Protein 5JNB (pdb70)

CATH classification: 1.10.1410.10 (+1 more: 3.30.460.10)

GO terms:
  GO:0005515 protein binding (F, IPI)
  GO:0043186 P granule (C, IDA)
  GO:0005737 cytoplasm (C, IDA)
  GO:0032991 protein-containing complex (C, IDA)
  GO:0180011 cytosolic mRNA polyadenylation (P, IDA)
  GO:1990817 poly(A) RNA polymerase activity (F, IDA)
  GO:0009792 embryo development ending in birth or egg hatching (P, IMP)
  GO:0051302 regulation of cell division (P, IMP)
  GO:0006997 nucleus organization (P, IMP)
  GO:0031379 RNA-directed RNA polymerase complex (C, IPI)
  GO:0045840 positive regulation of mitotic nuclear division (P, EXP)
  GO:0060903 positive regulation of meiosis I (P, EXP)
  GO:0006397 mRNA processing (P, EXP)
  GO:0060903 positive regulation of meiosis I (P, IGI)

Structure (mmCIF, N/CA/C/O backbone):
data_5JNB
#
_entry.id   5JNB
#
_cell.length_a   65.347
_cell.length_b   86.435
_cell.length_c   91.907
_cell.angle_alpha   89.88
_cell.angle_beta   93.13
_cell.angle_gamma   90.22
#
_symmetry.space_group_name_H-M   'P 1'
#
loop_
_entity.id
_entity.type
_entity.pdbx_description
1 polymer 'Poly(A) RNA polymerase gld-2'
2 polymer 'RNP (RRM RNA binding domain) containing'
3 non-polymer 'SULFATE ION'
4 non-polymer 'MAGNESIUM ION'
5 non-polymer 1,2-ETHANEDIOL
6 water water
#
loop_
_atom_site.group_PDB
_atom_site.id
_atom_site.type_symbol
_atom_site.label_atom_id
_atom_site.label_alt_id
_atom_site.label_comp_id
_atom_site.label_asym_id
_atom_site.label_entity_id
_atom_site.label_seq_id
_atom_site.pdbx_PDB_ins_code
_atom_site.Cartn_x
_atom_site.Cartn_y
_atom_site.Cartn_z
_atom_site.occupancy
_atom_site.B_iso_or_equiv
_atom_site.auth_seq_id
_atom_site.auth_comp_id
_atom_site.auth_asym_id
_atom_site.auth_atom_id
_atom_site.pdbx_PDB_model_num
ATOM 1 N N . GLY A 1 1 ? -25.647 -48.701 -55.577 1.00 64.77 544 GLY A N 1
ATOM 2 C CA . GLY A 1 1 ? -26.383 -47.458 -55.709 1.00 59.72 544 GLY A CA 1
ATOM 3 C C . GLY A 1 1 ? -25.510 -46.217 -55.669 1.00 63.18 544 GLY A C 1
ATOM 4 O O . GLY A 1 1 ? -25.958 -45.168 -55.197 1.00 69.99 544 GLY A O 1
ATOM 5 N N . ALA A 1 2 ? -24.280 -46.340 -56.177 1.00 59.24 545 ALA A N 1
ATOM 6 C CA . ALA A 1 2 ? -23.278 -45.258 -56.192 1.00 60.89 545 ALA A CA 1
ATOM 7 C C . ALA A 1 2 ? -22.333 -45.377 -57.414 1.00 66.48 545 ALA A C 1
ATOM 8 O O . ALA A 1 2 ? -21.806 -46.459 -57.690 1.00 66.14 545 ALA A O 1
ATOM 10 N N . MET A 1 3 ? -22.092 -44.270 -58.119 1.00 61.77 546 MET A N 1
ATOM 11 C CA . MET A 1 3 ? -21.574 -44.311 -59.500 1.00 62.29 546 MET A CA 1
ATOM 12 C C . MET A 1 3 ? -20.293 -45.123 -59.728 1.00 66.45 546 MET A C 1
ATOM 13 O O . MET A 1 3 ? -20.008 -45.541 -60.855 1.00 58.59 546 MET A O 1
ATOM 18 N N . ASP A 1 4 ? -19.530 -45.340 -58.659 1.00 70.66 547 ASP A N 1
ATOM 19 C CA . ASP A 1 4 ? -18.342 -46.189 -58.696 1.00 65.91 547 ASP A CA 1
ATOM 20 C C . ASP A 1 4 ? -18.678 -47.676 -58.635 1.00 62.94 547 ASP A C 1
ATOM 21 O O . ASP A 1 4 ? -17.964 -48.499 -59.201 1.00 63.49 547 ASP A O 1
ATOM 26 N N . VAL A 1 5 ? -19.733 -48.035 -57.914 1.00 60.41 548 VAL A N 1
ATOM 27 C CA . VAL A 1 5 ? -20.076 -49.442 -57.806 1.00 65.19 548 VAL A CA 1
ATOM 28 C C . VAL A 1 5 ? -20.956 -49.834 -58.992 1.00 59.85 548 VAL A C 1
ATOM 29 O O . VAL A 1 5 ? -21.052 -51.007 -59.338 1.00 62.48 548 VAL A O 1
ATOM 33 N N . LEU A 1 6 ? -21.573 -48.848 -59.633 1.00 58.60 549 LEU A N 1
ATOM 34 C CA . LEU A 1 6 ? -22.306 -49.119 -60.860 1.00 56.38 549 LEU A CA 1
ATOM 35 C C . LEU A 1 6 ? -21.305 -49.469 -61.936 1.00 56.56 549 LEU A C 1
ATOM 36 O O . LEU A 1 6 ? -21.479 -50.452 -62.652 1.00 57.11 549 LEU A O 1
ATOM 41 N N . SER A 1 7 ? -20.250 -48.662 -62.030 1.00 54.30 550 SER A N 1
ATOM 42 C CA . SER A 1 7 ? -19.199 -48.880 -63.017 1.00 53.10 550 SER A CA 1
ATOM 43 C C . SER A 1 7 ? -18.573 -50.250 -62.838 1.00 56.75 550 SER A C 1
ATOM 44 O O . SER A 1 7 ? -18.442 -51.018 -63.796 1.00 57.11 550 SER A O 1
ATOM 47 N N . GLU A 1 8 ? -18.217 -50.581 -61.607 1.00 55.55 551 GLU A N 1
ATOM 48 C CA . GLU A 1 8 ? -17.490 -51.815 -61.387 1.00 55.61 551 GLU A CA 1
ATOM 49 C C . GLU A 1 8 ? -18.378 -53.041 -61.550 1.00 54.70 551 GLU A C 1
ATOM 50 O O . GLU A 1 8 ? -17.915 -54.088 -61.985 1.00 57.35 551 GLU A O 1
ATOM 56 N N . LYS A 1 9 ? -19.651 -52.934 -61.203 1.00 53.97 552 LYS A N 1
ATOM 57 C CA . LYS A 1 9 ? -20.497 -54.100 -61.341 1.00 55.72 552 LYS A CA 1
ATOM 58 C C . LYS A 1 9 ? -20.908 -54.298 -62.805 1.00 55.96 552 LYS A C 1
ATOM 59 O O . LYS A 1 9 ? -21.295 -55.398 -63.197 1.00 58.15 552 LYS A O 1
ATOM 65 N N . ILE A 1 10 ? -20.775 -53.249 -63.615 1.00 52.30 553 ILE A N 1
ATOM 66 C CA . ILE A 1 10 ? -20.911 -53.372 -65.064 1.00 53.14 553 ILE A CA 1
ATOM 67 C C . ILE A 1 10 ? -19.731 -54.163 -65.602 1.00 54.39 553 ILE A C 1
ATOM 68 O O . ILE A 1 10 ? -19.885 -55.090 -66.395 1.00 56.37 553 ILE A O 1
ATOM 73 N N . TRP A 1 11 ? -18.547 -53.773 -65.147 1.00 53.20 554 TRP A N 1
ATOM 74 C CA . TRP A 1 11 ? -17.306 -54.456 -65.464 1.00 49.95 554 TRP A CA 1
ATOM 75 C C . TRP A 1 11 ? -17.308 -55.904 -64.982 1.00 51.77 554 TRP A C 1
ATOM 76 O O . TRP A 1 11 ? -16.882 -56.806 -65.689 1.00 53.45 554 TRP A O 1
ATOM 87 N N . ASP A 1 12 ? -17.803 -56.129 -63.775 1.00 52.63 555 ASP A N 1
ATOM 88 C CA . ASP A 1 12 ? -17.882 -57.472 -63.228 1.00 51.78 555 ASP A CA 1
ATOM 89 C C . ASP A 1 12 ? -18.778 -58.382 -64.050 1.00 55.28 555 ASP A C 1
ATOM 90 O O . ASP A 1 12 ? -18.402 -59.519 -64.367 1.00 54.93 555 ASP A O 1
ATOM 95 N N . TYR A 1 13 ? -19.969 -57.893 -64.384 1.00 54.19 556 TYR A N 1
ATOM 96 C CA . TYR A 1 13 ? -20.914 -58.702 -65.142 1.00 52.82 556 TYR A CA 1
ATOM 97 C C . TYR A 1 13 ? -20.332 -59.075 -66.497 1.00 52.88 556 TYR A C 1
ATOM 98 O O . TYR A 1 13 ? -20.454 -60.212 -66.962 1.00 49.65 556 TYR A O 1
ATOM 107 N N . HIS A 1 14 ? -19.705 -58.093 -67.127 1.00 52.62 557 HIS A N 1
ATOM 108 C CA . HIS A 1 14 ? -19.025 -58.315 -68.385 1.00 50.23 557 HIS A CA 1
ATOM 109 C C . HIS A 1 14 ? -18.020 -59.450 -68.278 1.00 52.91 557 HIS A C 1
ATOM 110 O O . HIS A 1 14 ? -17.934 -60.283 -69.176 1.00 53.71 557 HIS A O 1
ATOM 117 N N . ASN A 1 15 ? -17.278 -59.494 -67.171 1.00 52.41 558 ASN A N 1
ATOM 118 C CA . ASN A 1 15 ? -16.255 -60.517 -66.981 1.00 50.03 558 ASN A CA 1
ATOM 119 C C . ASN A 1 15 ? -16.860 -61.890 -66.721 1.00 56.44 558 ASN A C 1
ATOM 120 O O . ASN A 1 15 ? -16.292 -62.911 -67.109 1.00 62.14 558 ASN A O 1
ATOM 125 N N . LYS A 1 16 ? -18.016 -61.926 -66.071 1.00 54.36 559 LYS A N 1
ATOM 126 C CA . LYS A 1 16 ? -18.672 -63.201 -65.860 1.00 53.05 559 LYS A CA 1
ATOM 127 C C . LYS A 1 16 ? -19.069 -63.860 -67.197 1.00 56.03 559 LYS A C 1
ATOM 128 O O . LYS A 1 16 ? -18.927 -65.067 -67.359 1.00 58.57 559 LYS A O 1
ATOM 134 N N . VAL A 1 17 ? -19.546 -63.071 -68.157 1.00 54.95 560 VAL A N 1
ATOM 135 C CA . VAL A 1 17 ? -20.231 -63.633 -69.326 1.00 55.44 560 VAL A CA 1
ATOM 136 C C . VAL A 1 17 ? -19.425 -63.620 -70.617 1.00 53.82 560 VAL A C 1
ATOM 137 O O . VAL A 1 17 ? -19.817 -64.247 -71.595 1.00 52.00 560 VAL A O 1
ATOM 141 N N . SER A 1 18 ? -18.311 -62.901 -70.628 1.00 50.19 561 SER A N 1
ATOM 142 C CA . SER A 1 18 ? -17.548 -62.713 -71.858 1.00 50.40 561 SER A CA 1
ATOM 143 C C . SER A 1 18 ? -16.819 -63.974 -72.295 1.00 51.20 561 SER A C 1
ATOM 144 O O . SER A 1 18 ? -16.418 -64.787 -71.467 1.00 52.99 561 SER A O 1
ATOM 147 N N . GLN A 1 19 ? -16.629 -64.122 -73.601 1.00 51.31 562 GLN A N 1
ATOM 148 C CA . GLN A 1 19 ? -16.070 -65.356 -74.140 1.00 53.43 562 GLN A CA 1
ATOM 149 C C . GLN A 1 19 ? -14.644 -65.593 -73.629 1.00 55.30 562 GLN A C 1
ATOM 150 O O . GLN A 1 19 ? -13.745 -64.787 -73.884 1.00 51.26 562 GLN A O 1
ATOM 156 N N . THR A 1 20 ? -14.459 -66.699 -72.905 1.00 54.68 563 THR A N 1
ATOM 157 C CA . THR A 1 20 ? -13.161 -67.073 -72.323 1.00 50.65 563 THR A CA 1
ATOM 158 C C . THR A 1 20 ? -12.158 -67.476 -73.405 1.00 52.03 563 THR A C 1
ATOM 159 O O . THR A 1 20 ? -12.531 -67.744 -74.551 1.00 53.17 563 THR A O 1
ATOM 163 N N . ASP A 1 21 ? -10.882 -67.526 -73.054 1.00 54.44 564 ASP A N 1
ATOM 164 C CA . ASP A 1 21 ? -9.892 -67.929 -74.039 1.00 58.22 564 ASP A CA 1
ATOM 165 C C . ASP A 1 21 ? -9.958 -69.426 -74.274 1.00 54.00 564 ASP A C 1
ATOM 166 O O . ASP A 1 21 ? -9.652 -69.903 -75.362 1.00 59.05 564 ASP A O 1
ATOM 171 N N . GLU A 1 22 ? -10.350 -70.173 -73.257 1.00 52.73 565 GLU A N 1
ATOM 172 C CA . GLU A 1 22 ? -10.508 -71.602 -73.435 1.00 57.67 565 GLU A CA 1
ATOM 173 C C . GLU A 1 22 ? -11.594 -71.851 -74.486 1.00 55.22 565 GLU A C 1
ATOM 174 O O . GLU A 1 22 ? -11.396 -72.631 -75.418 1.00 55.69 565 GLU A O 1
ATOM 180 N N . MET A 1 23 ? -12.724 -71.157 -74.346 1.00 51.64 566 MET A N 1
ATOM 181 C CA . MET A 1 23 ? -13.836 -71.284 -75.291 1.00 49.49 566 MET A CA 1
ATOM 182 C C . MET A 1 23 ? -13.442 -70.929 -76.736 1.00 49.10 566 MET A C 1
ATOM 183 O O . MET A 1 23 ? -13.788 -71.642 -77.673 1.00 45.06 566 MET A O 1
ATOM 188 N N . LEU A 1 24 ? -12.716 -69.833 -76.916 1.00 43.35 567 LEU A N 1
ATOM 189 C CA . LEU A 1 24 ? -12.221 -69.494 -78.240 1.00 47.09 567 LEU A CA 1
ATOM 190 C C . LEU A 1 24 ? -11.299 -70.584 -78.786 1.00 47.63 567 LEU A C 1
ATOM 191 O O . LEU A 1 24 ? -11.339 -70.900 -79.977 1.00 47.59 567 LEU A O 1
ATOM 196 N N . GLN A 1 25 ? -10.485 -71.183 -77.923 1.00 46.08 568 GLN A N 1
ATOM 197 C CA . GLN A 1 25 ? -9.557 -72.197 -78.395 1.00 46.64 568 GLN A CA 1
ATOM 198 C C . GLN A 1 25 ? -10.291 -73.452 -78.833 1.00 44.20 568 GLN A C 1
ATOM 199 O O . GLN A 1 25 ? -9.973 -74.037 -79.872 1.00 44.44 568 GLN A O 1
ATOM 205 N N . ARG A 1 26 ? -11.284 -73.859 -78.052 1.00 44.42 569 ARG A N 1
ATOM 206 C CA . ARG A 1 26 ? -12.139 -74.962 -78.446 1.00 38.04 569 ARG A CA 1
ATOM 207 C C . ARG A 1 26 ? -12.857 -74.680 -79.773 1.00 41.97 569 ARG A C 1
ATOM 208 O O . ARG A 1 26 ? -13.038 -75.594 -80.581 1.00 44.72 569 ARG A O 1
ATOM 216 N N . LYS A 1 27 ? -13.263 -73.431 -80.008 1.00 39.14 570 LYS A N 1
ATOM 217 C CA . LYS A 1 27 ? -13.944 -73.083 -81.261 1.00 42.95 570 LYS A CA 1
ATOM 218 C C . LYS A 1 27 ? -13.005 -73.151 -82.469 1.00 40.84 570 LYS A C 1
ATOM 219 O O . LYS A 1 27 ? -13.367 -73.692 -83.518 1.00 37.17 570 LYS A O 1
ATOM 225 N N . LEU A 1 28 ? -11.794 -72.620 -82.320 1.00 41.27 571 LEU A N 1
ATOM 226 C CA . LEU A 1 28 ? -10.810 -72.685 -83.401 1.00 39.91 571 LEU A CA 1
ATOM 227 C C . LEU A 1 28 ? -10.355 -74.124 -83.697 1.00 39.84 571 LEU A C 1
ATOM 228 O O . LEU A 1 28 ? -10.099 -74.485 -84.850 1.00 39.48 571 LEU A O 1
ATOM 233 N N . HIS A 1 29 ? -10.264 -74.957 -82.665 1.00 37.82 572 HIS A N 1
ATOM 234 C CA . HIS A 1 29 ? -9.945 -76.365 -82.893 1.00 38.18 572 HIS A CA 1
ATOM 235 C C . HIS A 1 29 ? -11.079 -77.030 -83.686 1.00 43.35 572 HIS A C 1
ATOM 236 O O . HIS A 1 29 ? -10.841 -77.732 -84.678 1.00 40.20 572 HIS A O 1
ATOM 243 N N . LEU A 1 30 ? -12.314 -76.788 -83.250 1.00 36.96 573 LEU A N 1
ATOM 244 C CA . LEU A 1 30 ? -13.481 -77.261 -83.980 1.00 41.44 573 LEU A CA 1
ATOM 245 C C . LEU A 1 30 ? -13.493 -76.757 -85.436 1.00 39.98 573 LEU A C 1
ATOM 246 O O . LEU A 1 30 ? -13.803 -77.520 -86.356 1.00 36.81 573 LEU A O 1
ATOM 251 N N . ARG A 1 31 ? -13.114 -75.502 -85.662 1.00 35.36 574 ARG A N 1
ATOM 252 C CA . ARG A 1 31 ? -13.090 -75.012 -87.037 1.00 38.03 574 ARG A CA 1
ATOM 253 C C . ARG A 1 31 ? -12.093 -75.788 -87.904 1.00 41.13 574 ARG A C 1
ATOM 254 O O . ARG A 1 31 ? -12.418 -76.166 -89.042 1.00 40.54 574 ARG A O 1
ATOM 262 N N . ASP A 1 32 ? -10.893 -76.024 -87.365 1.00 36.56 575 ASP A N 1
ATOM 263 C CA . ASP A 1 32 ? -9.889 -76.861 -88.023 1.00 39.09 575 ASP A CA 1
ATOM 264 C C . ASP A 1 32 ? -10.407 -78.242 -88.395 1.00 37.49 575 ASP A C 1
ATOM 265 O O . ASP A 1 32 ? -10.108 -78.756 -89.473 1.00 38.96 575 ASP A O 1
ATOM 270 N N . MET A 1 33 ? -11.174 -78.849 -87.497 1.00 34.56 576 MET A N 1
ATOM 271 C CA . MET A 1 33 ? -11.778 -80.135 -87.800 1.00 38.29 576 MET A CA 1
ATOM 272 C C . MET A 1 33 ? -12.754 -80.064 -88.964 1.00 38.52 576 MET A C 1
ATOM 273 O O . MET A 1 33 ? -12.816 -80.996 -89.759 1.00 41.17 576 MET A O 1
ATOM 278 N N . LEU A 1 34 ? -13.517 -78.973 -89.054 1.00 34.27 577 LEU A N 1
ATOM 279 C CA . LEU A 1 34 ? -14.503 -78.808 -90.119 1.00 36.72 577 LEU A CA 1
ATOM 280 C C . LEU A 1 34 ? -13.795 -78.582 -91.443 1.00 40.00 577 LEU A C 1
ATOM 281 O O . LEU A 1 34 ? -14.184 -79.151 -92.476 1.00 38.52 577 LEU A O 1
ATOM 286 N N . TYR A 1 35 ? -12.754 -77.752 -91.414 1.00 33.53 578 TYR A N 1
ATOM 287 C CA . TYR A 1 35 ? -12.001 -77.491 -92.632 1.00 38.45 578 TYR A CA 1
ATOM 288 C C . TYR A 1 35 ? -11.350 -78.758 -93.222 1.00 41.28 578 TYR A C 1
ATOM 289 O O . TYR A 1 35 ? -11.308 -78.916 -94.447 1.00 38.62 578 TYR A O 1
ATOM 298 N N . THR A 1 36 ? -10.848 -79.668 -92.385 1.00 39.97 579 THR A N 1
ATOM 299 C CA . THR A 1 36 ? -10.264 -80.871 -92.969 1.00 38.97 579 THR A CA 1
ATOM 300 C C . THR A 1 36 ? -11.379 -81.759 -93.533 1.00 40.00 579 THR A C 1
ATOM 301 O O . THR A 1 36 ? -11.165 -82.446 -94.519 1.00 33.88 579 THR A O 1
ATOM 305 N N . ALA A 1 37 ? -12.575 -81.727 -92.940 1.00 40.52 580 ALA A N 1
ATOM 306 C CA . ALA A 1 37 ? -13.726 -82.405 -93.559 1.00 37.59 580 ALA A CA 1
ATOM 307 C C . ALA A 1 37 ? -14.113 -81.779 -94.922 1.00 34.92 580 ALA A C 1
ATOM 308 O O . ALA A 1 37 ? -14.379 -82.491 -95.863 1.00 36.93 580 ALA A O 1
ATOM 310 N N . ILE A 1 38 ? -14.098 -80.454 -95.036 1.00 37.38 581 ILE A N 1
ATOM 311 C CA . ILE A 1 38 ? -14.531 -79.750 -96.259 1.00 34.40 581 ILE A CA 1
ATOM 312 C C . ILE A 1 38 ? -13.483 -79.675 -97.407 1.00 38.05 581 ILE A C 1
ATOM 313 O O . ILE A 1 38 ? -13.824 -79.634 -98.603 1.00 36.52 581 ILE A O 1
ATOM 318 N N . SER A 1 39 ? -12.205 -79.671 -97.049 1.00 39.38 582 SER A N 1
ATOM 319 C CA . SER A 1 39 ? -11.126 -79.458 -98.028 1.00 39.84 582 SER A CA 1
ATOM 320 C C . SER A 1 39 ? -11.015 -80.472 -99.183 1.00 37.83 582 SER A C 1
ATOM 321 O O . SER A 1 39 ? -10.577 -80.095 -100.265 1.00 37.76 582 SER A O 1
ATOM 324 N N . PRO A 1 40 ? -11.385 -81.753 -98.974 1.00 34.65 583 PRO A N 1
ATOM 325 C CA . PRO A 1 40 ? -11.411 -82.574 -100.195 1.00 32.85 583 PRO A CA 1
ATOM 326 C C . PRO A 1 40 ? -12.362 -82.019 -101.274 1.00 37.48 583 PRO A C 1
ATOM 327 O O . PRO A 1 40 ? -12.101 -82.190 -102.468 1.00 37.05 583 PRO A O 1
ATOM 331 N N . VAL A 1 41 ? -13.440 -81.355 -100.856 1.00 37.45 584 VAL A N 1
ATOM 332 C CA . VAL A 1 41 ? -14.411 -80.806 -101.798 1.00 39.86 584 VAL A CA 1
ATOM 333 C C . VAL A 1 41 ? -14.040 -79.397 -102.246 1.00 37.70 584 VAL A C 1
ATOM 334 O O . VAL A 1 41 ? -14.273 -79.019 -103.402 1.00 34.62 584 VAL A O 1
ATOM 338 N N . PHE A 1 42 ? -13.459 -78.621 -101.337 1.00 38.37 585 PHE A N 1
ATOM 339 C CA . PHE A 1 42 ? -12.964 -77.287 -101.692 1.00 39.92 585 PHE A CA 1
ATOM 340 C C . PHE A 1 42 ? -11.501 -77.093 -101.246 1.00 36.95 585 PHE A C 1
ATOM 341 O O . PHE A 1 42 ? -11.233 -76.511 -100.199 1.00 41.24 585 PHE A O 1
ATOM 349 N N . PRO A 1 43 ? -10.553 -77.597 -102.041 1.00 39.45 586 PRO A N 1
ATOM 350 C CA . PRO A 1 43 ? -9.135 -77.662 -101.613 1.00 39.50 586 PRO A CA 1
ATOM 351 C C . PRO A 1 43 ? -8.410 -76.319 -101.436 1.00 38.92 586 PRO A C 1
ATOM 352 O O . PRO A 1 43 ? -7.507 -76.284 -100.610 1.00 45.67 586 PRO A O 1
ATOM 356 N N . LEU A 1 44 ? -8.789 -75.254 -102.140 1.00 31.92 587 LEU A N 1
ATOM 357 C CA . LEU A 1 44 ? -8.107 -73.965 -101.970 1.00 38.44 587 LEU A CA 1
ATOM 358 C C . LEU A 1 44 ? -8.881 -72.977 -101.104 1.00 40.37 587 LEU A C 1
ATOM 359 O O . LEU A 1 44 ? -8.510 -71.796 -101.015 1.00 35.30 587 LEU A O 1
ATOM 364 N N . SER A 1 45 ? -9.955 -73.446 -100.472 1.00 37.41 588 SER A N 1
ATOM 365 C CA . SER A 1 45 ? -10.834 -72.548 -99.721 1.00 36.49 588 SER A CA 1
ATOM 366 C C . SER A 1 45 ? -10.262 -72.153 -98.351 1.00 36.82 588 SER A C 1
ATOM 367 O O . SER A 1 45 ? -9.347 -72.785 -97.833 1.00 34.90 588 SER A O 1
ATOM 370 N N . GLY A 1 46 ? -10.812 -71.094 -97.775 1.00 36.48 589 GLY A N 1
ATOM 371 C CA . GLY A 1 46 ? -10.514 -70.742 -96.405 1.00 35.88 589 GLY A CA 1
ATOM 372 C C . GLY A 1 46 ? -11.753 -70.572 -95.534 1.00 35.58 589 GLY A C 1
ATOM 373 O O . GLY A 1 46 ? -12.746 -69.966 -95.948 1.00 35.08 589 GLY A O 1
ATOM 374 N N . LEU A 1 47 ? -11.671 -71.106 -94.320 1.00 31.85 590 LEU A N 1
ATOM 375 C CA . LEU A 1 47 ? -12.740 -71.062 -93.349 1.00 30.85 590 LEU A CA 1
ATOM 376 C C . LEU A 1 47 ? -12.497 -69.972 -92.302 1.00 35.64 590 LEU A C 1
ATOM 377 O O . LEU A 1 47 ? -11.725 -70.154 -91.352 1.00 35.70 590 LEU A O 1
ATOM 382 N N . TYR A 1 48 ? -13.154 -68.828 -92.485 1.00 33.39 591 TYR A N 1
ATOM 383 C CA . TYR A 1 48 ? -12.987 -67.696 -91.584 1.00 28.68 591 TYR A CA 1
ATOM 384 C C . TYR A 1 48 ? -13.935 -67.745 -90.396 1.00 33.88 591 TYR A C 1
ATOM 385 O O . TYR A 1 48 ? -15.085 -68.151 -90.532 1.00 31.58 591 TYR A O 1
ATOM 394 N N . VAL A 1 49 ? -13.460 -67.321 -89.228 1.00 30.24 592 VAL A N 1
ATOM 395 C CA . VAL A 1 49 ? -14.360 -67.118 -88.119 1.00 31.45 592 VAL A CA 1
ATOM 396 C C . VAL A 1 49 ? -14.857 -65.678 -88.162 1.00 38.27 592 VAL A C 1
ATOM 397 O O . VAL A 1 49 ? -14.049 -64.740 -88.171 1.00 28.73 592 VAL A O 1
ATOM 401 N N . VAL A 1 50 ? -16.183 -65.498 -88.200 1.00 32.93 593 VAL A N 1
ATOM 402 C CA . VAL A 1 50 ? -16.724 -64.154 -88.297 1.00 28.95 593 VAL A CA 1
ATOM 403 C C . VAL A 1 50 ? -17.710 -63.899 -87.189 1.00 29.81 593 VAL A C 1
ATOM 404 O O . VAL A 1 50 ? -18.130 -64.829 -86.516 1.00 34.50 593 VAL A O 1
ATOM 408 N N . GLY A 1 51 ? -18.043 -62.633 -86.967 1.00 27.36 594 GLY A N 1
ATOM 409 C CA . GLY A 1 51 ? -19.031 -62.264 -85.969 1.00 30.02 594 GLY A CA 1
ATOM 410 C C . GLY A 1 51 ? -18.589 -62.356 -84.519 1.00 32.15 594 GLY A C 1
ATOM 411 O O . GLY A 1 51 ? -17.408 -62.239 -84.216 1.00 40.42 594 GLY A O 1
ATOM 412 N N . SER A 1 52 ? -19.554 -62.583 -83.639 1.00 36.25 595 SER A N 1
ATOM 413 C CA . SER A 1 52 ? -19.365 -62.662 -82.189 1.00 38.08 595 SER A CA 1
ATOM 414 C C . SER A 1 52 ? -18.114 -63.338 -81.676 1.00 37.86 595 SER A C 1
ATOM 415 O O . SER A 1 52 ? -17.526 -62.867 -80.713 1.00 39.69 595 SER A O 1
ATOM 418 N N . SER A 1 53 ? -17.738 -64.462 -82.274 1.00 36.77 596 SER A N 1
ATOM 419 C CA . SER A 1 53 ? -16.597 -65.215 -81.777 1.00 40.96 596 SER A CA 1
ATOM 420 C C . SER A 1 53 ? -15.273 -64.460 -81.929 1.00 43.57 596 SER A C 1
ATOM 421 O O . SER A 1 53 ? -14.322 -64.746 -81.202 1.00 46.96 596 SER A O 1
ATOM 424 N N . LEU A 1 54 ? -15.217 -63.492 -82.844 1.00 38.13 597 LEU A N 1
ATOM 425 C CA . LEU A 1 54 ? -13.973 -62.773 -83.113 1.00 38.61 597 LEU A CA 1
ATOM 426 C C . LEU A 1 54 ? -14.097 -61.241 -83.158 1.00 40.54 597 LEU A C 1
ATOM 427 O O . LEU A 1 54 ? -13.094 -60.543 -83.305 1.00 39.94 597 LEU A O 1
ATOM 432 N N . ASN A 1 55 ? -15.303 -60.696 -83.076 1.00 36.14 598 ASN A N 1
ATOM 433 C CA . ASN A 1 55 ? -15.411 -59.247 -83.252 1.00 36.21 598 ASN A CA 1
ATOM 434 C C . ASN A 1 55 ? -15.286 -58.500 -81.926 1.00 33.80 598 ASN A C 1
ATOM 435 O O . ASN A 1 55 ? -15.504 -57.308 -81.870 1.00 36.24 598 ASN A O 1
ATOM 440 N N . GLY A 1 56 ? -14.971 -59.231 -80.862 1.00 36.71 599 GLY A N 1
ATOM 441 C CA . GLY A 1 56 ? -14.805 -58.653 -79.543 1.00 40.14 599 GLY A CA 1
ATOM 442 C C . GLY A 1 56 ? -16.060 -58.543 -78.694 1.00 41.76 599 GLY A C 1
ATOM 443 O O . GLY A 1 56 ? -15.989 -58.209 -77.519 1.00 42.40 599 GLY A O 1
ATOM 444 N N . PHE A 1 57 ? -17.219 -58.819 -79.275 1.00 40.62 600 PHE A N 1
ATOM 445 C CA . PHE A 1 57 ? -18.453 -58.482 -78.602 1.00 33.77 600 PHE A CA 1
ATOM 446 C C . PHE A 1 57 ? -19.265 -59.694 -78.223 1.00 38.18 600 PHE A C 1
ATOM 447 O O . PHE A 1 57 ? -20.461 -59.587 -77.983 1.00 45.17 600 PHE A O 1
ATOM 455 N N . GLY A 1 58 ? -18.625 -60.848 -78.171 1.00 43.39 601 GLY A N 1
ATOM 456 C CA . GLY A 1 58 ? -19.346 -62.079 -77.933 1.00 45.70 601 GLY A CA 1
ATOM 457 C C . GLY A 1 58 ? -19.227 -62.590 -76.519 1.00 45.65 601 GLY A C 1
ATOM 458 O O . GLY A 1 58 ? -18.304 -62.252 -75.787 1.00 50.27 601 GLY A O 1
ATOM 459 N N . ASN A 1 59 ? -20.173 -63.426 -76.133 1.00 43.19 602 ASN A N 1
ATOM 460 C CA . ASN A 1 59 ? -20.177 -63.968 -74.796 1.00 47.21 602 ASN A CA 1
ATOM 461 C C . ASN A 1 59 ? -19.880 -65.457 -74.849 1.00 51.23 602 ASN A C 1
ATOM 462 O O . ASN A 1 59 ? -19.731 -66.040 -75.932 1.00 50.46 602 ASN A O 1
ATOM 467 N N . ASN A 1 60 ? -19.811 -66.076 -73.679 1.00 48.35 603 ASN A N 1
ATOM 468 C CA . ASN A 1 60 ? -19.371 -67.459 -73.578 1.00 50.24 603 ASN A CA 1
ATOM 469 C C . ASN A 1 60 ? -20.377 -68.491 -74.114 1.00 54.42 603 ASN A C 1
ATOM 470 O O . ASN A 1 60 ? -20.179 -69.696 -73.944 1.00 58.47 603 ASN A O 1
ATOM 475 N N . SER A 1 61 ? -21.449 -68.035 -74.763 1.00 52.83 604 SER A N 1
ATOM 476 C CA . SER A 1 61 ? -22.401 -68.968 -75.368 1.00 47.92 604 SER A CA 1
ATOM 477 C C . SER A 1 61 ? -22.818 -68.555 -76.786 1.00 46.18 604 SER A C 1
ATOM 478 O O . SER A 1 61 ? -23.884 -68.934 -77.272 1.00 36.42 604 SER A O 1
ATOM 481 N N . SER A 1 62 ? -21.958 -67.786 -77.444 1.00 45.49 605 SER A N 1
ATOM 482 C CA . SER A 1 62 ? -22.220 -67.310 -78.790 1.00 41.94 605 SER A CA 1
ATOM 483 C C . SER A 1 62 ? -21.978 -68.404 -79.814 1.00 40.76 605 SER A C 1
ATOM 484 O O . SER A 1 62 ? -21.102 -69.260 -79.641 1.00 39.26 605 SER A O 1
ATOM 487 N N . ASP A 1 63 ? -22.752 -68.378 -80.890 1.00 38.57 606 ASP A N 1
ATOM 488 C CA . ASP A 1 63 ? -22.504 -69.290 -82.004 1.00 39.35 606 ASP A CA 1
ATOM 489 C C . ASP A 1 63 ? -21.089 -69.128 -82.537 1.00 39.44 606 ASP A C 1
ATOM 490 O O . ASP A 1 63 ? -20.489 -68.058 -82.408 1.00 39.94 606 ASP A O 1
ATOM 495 N N . MET A 1 64 ? -20.557 -70.165 -83.167 1.00 34.72 607 MET A N 1
ATOM 496 C CA . MET A 1 64 ? -19.420 -69.923 -84.023 1.00 40.90 607 MET A CA 1
ATOM 497 C C . MET A 1 64 ? -19.918 -69.696 -85.456 1.00 38.64 607 MET A C 1
ATOM 498 O O . MET A 1 64 ? -20.315 -70.633 -86.156 1.00 35.67 607 MET A O 1
ATOM 503 N N . ASP A 1 65 ? -19.911 -68.438 -85.880 1.00 33.85 608 ASP A N 1
ATOM 504 C CA . ASP A 1 65 ? -20.266 -68.131 -87.252 1.00 34.32 608 ASP A CA 1
ATOM 505 C C . ASP A 1 65 ? -19.007 -68.294 -88.124 1.00 33.09 608 ASP A C 1
ATOM 506 O O . ASP A 1 65 ? -17.909 -67.870 -87.769 1.00 36.49 608 ASP A O 1
ATOM 511 N N . LEU A 1 66 ? -19.161 -68.964 -89.250 1.00 31.92 609 LEU A N 1
ATOM 512 C CA . LEU A 1 66 ? -18.032 -69.279 -90.083 1.00 31.63 609 LEU A CA 1
ATOM 513 C C . LEU A 1 66 ? -18.332 -68.835 -91.489 1.00 33.72 609 LEU A C 1
ATOM 514 O O . LEU A 1 66 ? -19.466 -68.916 -91.945 1.00 36.03 609 LEU A O 1
ATOM 519 N N . CYS A 1 67 ? -17.305 -68.377 -92.184 1.00 33.23 610 CYS A N 1
ATOM 520 C CA . CYS A 1 67 ? -17.482 -67.920 -93.540 1.00 33.36 610 CYS A CA 1
ATOM 521 C C . CYS A 1 67 ? -16.519 -68.680 -94.439 1.00 34.37 610 CYS A C 1
ATOM 522 O O . CYS A 1 67 ? -15.300 -68.543 -94.334 1.00 34.90 610 CYS A O 1
ATOM 525 N N . LEU A 1 68 ? -17.082 -69.516 -95.302 1.00 34.21 611 LEU A N 1
ATOM 526 C CA . LEU A 1 68 ? -16.279 -70.310 -96.202 1.00 33.35 611 LEU A CA 1
ATOM 527 C C . LEU A 1 68 ? -16.010 -69.511 -97.453 1.00 33.08 611 LEU A C 1
ATOM 528 O O . LEU A 1 68 ? -16.920 -69.297 -98.255 1.00 36.95 611 LEU A O 1
ATOM 533 N N . MET A 1 69 ? -14.769 -69.066 -97.618 1.00 28.49 612 MET A N 1
ATOM 534 C CA . MET A 1 69 ? -14.397 -68.354 -98.822 1.00 33.01 612 MET A CA 1
ATOM 535 C C . MET A 1 69 ? -13.800 -69.317 -99.856 1.00 32.67 612 MET A C 1
ATOM 536 O O . MET A 1 69 ? -12.928 -70.123 -99.538 1.00 29.80 612 MET A O 1
ATOM 541 N N . ILE A 1 70 ? -14.305 -69.224 -101.089 1.00 32.59 613 ILE A N 1
ATOM 542 C CA . ILE A 1 70 ? -13.995 -70.155 -102.167 1.00 30.82 613 ILE A CA 1
ATOM 543 C C . ILE A 1 70 ? -13.519 -69.414 -103.412 1.00 34.13 613 ILE A C 1
ATOM 544 O O . ILE A 1 70 ? -12.595 -69.848 -104.110 1.00 35.97 613 ILE A O 1
ATOM 549 N N . THR A 1 71 ? -14.156 -68.289 -103.700 1.00 34.29 614 THR A N 1
ATOM 550 C CA . THR A 1 71 ? -13.829 -67.557 -104.913 1.00 39.34 614 THR A CA 1
ATOM 551 C C . THR A 1 71 ? -13.886 -66.048 -104.704 1.00 40.41 614 THR A C 1
ATOM 552 O O . THR A 1 71 ? -14.666 -65.569 -103.888 1.00 41.00 614 THR A O 1
ATOM 556 N N . ASN A 1 72 ? -13.046 -65.298 -105.419 1.00 42.12 615 ASN A N 1
ATOM 557 C CA . ASN A 1 72 ? -13.137 -63.840 -105.387 1.00 42.09 615 ASN A CA 1
ATOM 558 C C . ASN A 1 72 ? -14.330 -63.335 -106.205 1.00 41.94 615 ASN A C 1
ATOM 559 O O . ASN A 1 72 ? -14.722 -62.185 -106.087 1.00 46.70 615 ASN A O 1
ATOM 564 N N . LYS A 1 73 ? -14.924 -64.185 -107.028 1.00 42.90 616 LYS A N 1
ATOM 565 C CA . LYS A 1 73 ? -16.099 -63.750 -107.768 1.00 44.78 616 LYS A CA 1
ATOM 566 C C . LYS A 1 73 ? -17.297 -63.779 -106.834 1.00 50.27 616 LYS A C 1
ATOM 567 O O . LYS A 1 73 ? -17.270 -64.419 -105.776 1.00 51.96 616 LYS A O 1
ATOM 573 N N . ASP A 1 74 ? -18.346 -63.067 -107.212 1.00 48.10 617 ASP A N 1
ATOM 574 C CA . ASP A 1 74 ? -19.580 -63.136 -106.463 1.00 44.95 617 ASP A CA 1
ATOM 575 C C . ASP A 1 74 ? -20.209 -64.514 -106.618 1.00 44.41 617 ASP A C 1
ATOM 576 O O . ASP A 1 74 ? -20.162 -65.115 -107.691 1.00 44.67 617 ASP A O 1
ATOM 581 N N . LEU A 1 75 ? -20.770 -65.020 -105.527 1.00 40.95 618 LEU A N 1
ATOM 582 C CA . LEU A 1 75 ? -21.562 -66.239 -105.571 1.00 37.66 618 LEU A CA 1
ATOM 583 C C . LEU A 1 75 ? -23.021 -65.888 -105.256 1.00 36.31 618 LEU A C 1
ATOM 584 O O . LEU A 1 75 ? -23.337 -65.390 -104.178 1.00 29.86 618 LEU A O 1
ATOM 589 N N . ASP A 1 76 ? -23.900 -66.133 -106.217 1.00 33.52 619 ASP A N 1
ATOM 590 C CA . ASP A 1 76 ? -25.323 -65.932 -106.014 1.00 38.62 619 ASP A CA 1
ATOM 591 C C . ASP A 1 76 ? -25.857 -66.705 -104.791 1.00 36.67 619 ASP A C 1
ATOM 592 O O . ASP A 1 76 ? -25.704 -67.920 -104.710 1.00 39.10 619 ASP A O 1
ATOM 597 N N . GLN A 1 77 ? -26.484 -65.995 -103.859 1.00 34.75 620 GLN A N 1
ATOM 598 C CA . GLN A 1 77 ? -26.991 -66.590 -102.625 1.00 37.22 620 GLN A CA 1
ATOM 599 C C . GLN A 1 77 ? -28.415 -67.199 -102.723 1.00 45.49 620 GLN A C 1
ATOM 600 O O . GLN A 1 77 ? -28.756 -68.095 -101.954 1.00 40.86 620 GLN A O 1
ATOM 606 N N . LYS A 1 78 ? -29.237 -66.739 -103.663 1.00 47.91 621 LYS A N 1
ATOM 607 C CA . LYS A 1 78 ? -30.570 -67.331 -103.831 1.00 47.97 621 LYS A CA 1
ATOM 608 C C . LYS A 1 78 ? -30.505 -68.791 -104.256 1.00 47.50 621 LYS A C 1
ATOM 609 O O . LYS A 1 78 ? -31.237 -69.636 -103.734 1.00 54.42 621 LYS A O 1
ATOM 615 N N . ASN A 1 79 ? -29.628 -69.098 -105.202 1.00 48.31 622 ASN A N 1
ATOM 616 C CA . ASN A 1 79 ? -29.599 -70.441 -105.775 1.00 46.49 622 ASN A CA 1
ATOM 617 C C . ASN A 1 79 ? -28.271 -71.171 -105.554 1.00 47.59 622 ASN A C 1
ATOM 618 O O . ASN A 1 79 ? -28.253 -72.240 -104.935 1.00 45.40 622 ASN A O 1
ATOM 623 N N . ASP A 1 80 ? -27.174 -70.591 -106.048 1.00 39.80 623 ASP A N 1
ATOM 624 C CA . ASP A 1 80 ? -25.852 -71.232 -106.016 1.00 39.45 623 ASP A CA 1
ATOM 625 C C . ASP A 1 80 ? -25.322 -71.524 -104.618 1.00 36.76 623 ASP A C 1
ATOM 626 O O . ASP A 1 80 ? -24.698 -72.551 -104.410 1.00 39.74 623 ASP A O 1
ATOM 631 N N . ALA A 1 81 ? -25.563 -70.637 -103.659 1.00 35.63 624 ALA A N 1
ATOM 632 C CA . ALA A 1 81 ? -25.051 -70.869 -102.305 1.00 40.99 624 ALA A CA 1
ATOM 633 C C . ALA A 1 81 ? -25.761 -72.062 -101.658 1.00 39.41 624 ALA A C 1
ATOM 634 O O . ALA A 1 81 ? -25.215 -72.727 -100.770 1.00 38.85 624 ALA A O 1
ATOM 636 N N . VAL A 1 82 ? -26.967 -72.345 -102.121 1.00 32.92 625 VAL A N 1
ATOM 637 C CA . VAL A 1 82 ? -27.719 -73.474 -101.599 1.00 37.30 625 VAL A CA 1
ATOM 638 C C . VAL A 1 82 ? -27.097 -74.793 -102.055 1.00 36.28 625 VAL A C 1
ATOM 639 O O . VAL A 1 82 ? -26.908 -75.704 -101.247 1.00 34.21 625 VAL A O 1
ATOM 643 N N . VAL A 1 83 ? -26.749 -74.883 -103.339 1.00 35.73 626 VAL A N 1
ATOM 644 C CA . VAL A 1 83 ? -25.977 -76.021 -103.840 1.00 36.03 626 VAL A CA 1
ATOM 645 C C . VAL A 1 83 ? -24.683 -76.263 -103.022 1.00 35.73 626 VAL A C 1
ATOM 646 O O . VAL A 1 83 ? -24.458 -77.366 -102.537 1.00 36.94 626 VAL A O 1
ATOM 650 N N . VAL A 1 84 ? -23.846 -75.238 -102.856 1.00 38.61 627 VAL A N 1
ATOM 651 C CA . VAL A 1 84 ? -22.630 -75.356 -102.045 1.00 32.33 627 VAL A CA 1
ATOM 652 C C . VAL A 1 84 ? -22.877 -75.785 -100.595 1.00 31.45 627 VAL A C 1
ATOM 653 O O . VAL A 1 84 ? -22.221 -76.682 -100.100 1.00 35.16 627 VAL A O 1
ATOM 657 N N . LEU A 1 85 ? -23.812 -75.148 -99.905 1.00 33.57 628 LEU A N 1
ATOM 658 C CA . LEU A 1 85 ? -24.144 -75.565 -98.531 1.00 33.68 628 LEU A CA 1
ATOM 659 C C . LEU A 1 85 ? -24.706 -76.984 -98.464 1.00 36.17 628 LEU A C 1
ATOM 660 O O . LEU A 1 85 ? -24.468 -77.710 -97.489 1.00 34.97 628 LEU A O 1
ATOM 665 N N . ASN A 1 86 ? -25.446 -77.385 -99.494 1.00 35.86 629 ASN A N 1
ATOM 666 C CA . ASN A 1 86 ? -26.038 -78.721 -99.498 1.00 36.61 629 ASN A CA 1
ATOM 667 C C . ASN A 1 86 ? -24.968 -79.742 -99.795 1.00 39.47 629 ASN A C 1
ATOM 668 O O . ASN A 1 86 ? -25.013 -80.866 -99.279 1.00 38.24 629 ASN A O 1
ATOM 673 N N . LEU A 1 87 ? -23.988 -79.344 -100.612 1.00 38.85 630 LEU A N 1
ATOM 674 C CA . LEU A 1 87 ? -22.878 -80.226 -100.916 1.00 32.64 630 LEU A CA 1
ATOM 675 C C . LEU A 1 87 ? -22.049 -80.441 -99.658 1.00 35.42 630 LEU A C 1
ATOM 676 O O . LEU A 1 87 ? -21.600 -81.543 -99.394 1.00 41.26 630 LEU A O 1
ATOM 681 N N . ILE A 1 88 ? -21.906 -79.395 -98.854 1.00 37.41 631 ILE A N 1
ATOM 682 C CA . ILE A 1 88 ? -21.102 -79.450 -97.637 1.00 36.39 631 ILE A CA 1
ATOM 683 C C . ILE A 1 88 ? -21.816 -80.234 -96.559 1.00 35.46 631 ILE A C 1
ATOM 684 O O . ILE A 1 88 ? -21.192 -80.948 -95.777 1.00 40.20 631 ILE A O 1
ATOM 689 N N . LEU A 1 89 ? -23.136 -80.084 -96.517 1.00 40.49 632 LEU A N 1
ATOM 690 C CA . LEU A 1 89 ? -23.990 -80.888 -95.653 1.00 37.29 632 LEU A CA 1
ATOM 691 C C . LEU A 1 89 ? -23.771 -82.378 -95.925 1.00 44.37 632 LEU A C 1
ATOM 692 O O . LEU A 1 89 ? -23.550 -83.142 -94.987 1.00 46.55 632 LEU A O 1
ATOM 697 N N . SER A 1 90 ? -23.842 -82.777 -97.202 1.00 44.24 633 SER A N 1
ATOM 698 C CA . SER A 1 90 ? -23.572 -84.162 -97.631 1.00 45.03 633 SER A CA 1
ATOM 699 C C . SER A 1 90 ? -22.247 -84.667 -97.088 1.00 49.82 633 SER A C 1
ATOM 700 O O . SER A 1 90 ? -22.161 -85.772 -96.584 1.00 49.88 633 SER A O 1
ATOM 703 N N . THR A 1 91 ? -21.210 -83.839 -97.207 1.00 48.93 634 THR A N 1
ATOM 704 C CA . THR A 1 91 ? -19.861 -84.234 -96.823 1.00 44.91 634 THR A CA 1
ATOM 705 C C . THR A 1 91 ? -19.717 -84.331 -95.298 1.00 43.70 634 THR A C 1
ATOM 706 O O . THR A 1 91 ? -19.086 -85.246 -94.790 1.00 48.03 634 THR A O 1
ATOM 710 N N . LEU A 1 92 ? -20.315 -83.405 -94.566 1.00 39.65 635 LEU A N 1
ATOM 711 C CA . LEU A 1 92 ? -20.182 -83.418 -93.118 1.00 43.37 635 LEU A CA 1
ATOM 712 C C . LEU A 1 92 ? -20.981 -84.541 -92.440 1.00 48.38 635 LEU A C 1
ATOM 713 O O . LEU A 1 92 ? -20.737 -84.865 -91.280 1.00 50.12 635 LEU A O 1
ATOM 718 N N . GLN A 1 93 ? -21.929 -85.144 -93.146 1.00 50.67 636 GLN A N 1
ATOM 719 C CA . GLN A 1 93 ? -22.797 -86.127 -92.500 1.00 50.40 636 GLN A CA 1
ATOM 720 C C . GLN A 1 93 ? -22.039 -87.440 -92.201 1.00 53.06 636 GLN A C 1
ATOM 721 O O . GLN A 1 93 ? -22.387 -88.182 -91.279 1.00 51.03 636 GLN A O 1
ATOM 727 N N . TYR A 1 94 ? -20.993 -87.716 -92.968 1.00 45.71 637 TYR A N 1
ATOM 728 C CA . TYR A 1 94 ? -20.179 -88.892 -92.712 1.00 51.31 637 TYR A CA 1
ATOM 729 C C . TYR A 1 94 ? -19.232 -88.727 -91.510 1.00 53.73 637 TYR A C 1
ATOM 730 O O . TYR A 1 94 ? -18.640 -89.710 -91.069 1.00 57.71 637 TYR A O 1
ATOM 739 N N . GLU A 1 95 ? -19.086 -87.503 -90.992 1.00 49.96 638 GLU A N 1
ATOM 740 C CA . GLU A 1 95 ? -18.205 -87.239 -89.843 1.00 47.84 638 GLU A CA 1
ATOM 741 C C . GLU A 1 95 ? -18.811 -87.640 -88.504 1.00 48.64 638 GLU A C 1
ATOM 742 O O . GLU A 1 95 ? -19.902 -87.205 -88.152 1.00 53.39 638 GLU A O 1
ATOM 748 N N . LYS A 1 96 ? -18.077 -88.442 -87.742 1.00 55.32 639 LYS A N 1
ATOM 749 C CA . LYS A 1 96 ? -18.488 -88.843 -86.400 1.00 51.73 639 LYS A CA 1
ATOM 750 C C . LYS A 1 96 ? -18.750 -87.667 -85.451 1.00 50.11 639 LYS A C 1
ATOM 751 O O . LYS A 1 96 ? -19.650 -87.742 -84.605 1.00 51.90 639 LYS A O 1
ATOM 752 N N . PHE A 1 97 ? -17.986 -86.583 -85.584 1.00 43.55 640 PHE A N 1
ATOM 753 C CA . PHE A 1 97 ? -18.094 -85.472 -84.626 1.00 42.23 640 PHE A CA 1
ATOM 754 C C . PHE A 1 97 ? -19.244 -84.517 -84.947 1.00 45.04 640 PHE A C 1
ATOM 755 O O . PHE A 1 97 ? -19.519 -83.574 -84.195 1.00 47.39 640 PHE A O 1
ATOM 763 N N . VAL A 1 98 ? -19.915 -84.757 -86.067 1.00 43.89 641 VAL A N 1
ATOM 764 C CA . VAL A 1 98 ? -21.077 -83.961 -86.428 1.00 44.25 641 VAL A CA 1
ATOM 765 C C . VAL A 1 98 ? -22.356 -84.711 -86.066 1.00 44.53 641 VAL A C 1
ATOM 766 O O . VAL A 1 98 ? -22.529 -85.867 -86.439 1.00 43.78 641 VAL A O 1
ATOM 770 N N . GLU A 1 99 ? -23.246 -84.043 -85.342 1.00 44.42 642 GLU A N 1
ATOM 771 C CA . GLU A 1 99 ? -24.471 -84.673 -84.849 1.00 49.68 642 GLU A CA 1
ATOM 772 C C . GLU A 1 99 ? -25.726 -84.341 -85.665 1.00 47.67 642 GLU A C 1
ATOM 773 O O . GLU A 1 99 ? -26.511 -85.226 -85.976 1.00 52.24 642 GLU A O 1
ATOM 779 N N . SER A 1 100 ? -25.926 -83.072 -85.990 1.00 43.06 643 SER A N 1
ATOM 780 C CA . SER A 1 100 ? -27.073 -82.686 -86.797 1.00 48.57 643 SER A CA 1
ATOM 781 C C . SER A 1 100 ? -26.787 -81.441 -87.646 1.00 44.72 643 SER A C 1
ATOM 782 O O . SER A 1 100 ? -25.943 -80.610 -87.299 1.00 44.43 643 SER A O 1
ATOM 785 N N . GLN A 1 101 ? -27.492 -81.340 -88.767 1.00 39.72 644 GLN A N 1
ATOM 786 C CA . GLN A 1 101 ? -27.364 -80.226 -89.689 1.00 35.85 644 GLN A CA 1
ATOM 787 C C . GLN A 1 101 ? -28.726 -79.781 -90.221 1.00 40.68 644 GLN A C 1
ATOM 788 O O . GLN A 1 101 ? -29.698 -80.541 -90.176 1.00 45.07 644 GLN A O 1
ATOM 794 N N . LYS A 1 102 ? -28.769 -78.567 -90.762 1.00 38.68 645 LYS A N 1
ATOM 795 C CA . LYS A 1 102 ? -30.003 -77.930 -91.174 1.00 39.60 645 LYS A CA 1
ATOM 796 C C . LYS A 1 102 ? -29.749 -76.639 -91.953 1.00 40.37 645 LYS A C 1
ATOM 797 O O . LYS A 1 102 ? -28.972 -75.798 -91.524 1.00 39.71 645 LYS A O 1
ATOM 803 N N . LEU A 1 103 ? -30.426 -76.479 -93.084 1.00 38.97 646 LEU A N 1
ATOM 804 C CA . LEU A 1 103 ? -30.288 -75.282 -93.899 1.00 36.04 646 LEU A CA 1
ATOM 805 C C . LEU A 1 103 ? -31.368 -74.243 -93.567 1.00 38.20 646 LEU A C 1
ATOM 806 O O . LEU A 1 103 ? -32.556 -74.465 -93.781 1.00 34.94 646 LEU A O 1
ATOM 811 N N . ILE A 1 104 ? -30.918 -73.099 -93.056 1.00 39.75 647 ILE A N 1
ATOM 812 C CA . ILE A 1 104 ? -31.773 -72.009 -92.606 1.00 37.47 647 ILE A CA 1
ATOM 813 C C . ILE A 1 104 ? -31.756 -70.901 -93.629 1.00 41.03 647 ILE A C 1
ATOM 814 O O . ILE A 1 104 ? -30.702 -70.586 -94.166 1.00 41.49 647 ILE A O 1
ATOM 819 N N . LEU A 1 105 ? -32.913 -70.323 -93.919 1.00 37.20 648 LEU A N 1
ATOM 820 C CA . LEU A 1 105 ? -32.937 -69.088 -94.679 1.00 37.82 648 LEU A CA 1
ATOM 821 C C . LEU A 1 105 ? -32.849 -67.893 -93.741 1.00 37.79 648 LEU A C 1
ATOM 822 O O . LEU A 1 105 ? -33.849 -67.521 -93.138 1.00 36.16 648 LEU A O 1
ATOM 827 N N . ALA A 1 106 ? -31.660 -67.299 -93.596 1.00 35.90 649 ALA A N 1
ATOM 828 C CA . ALA A 1 106 ? -31.558 -65.988 -92.940 1.00 34.31 649 ALA A CA 1
ATOM 829 C C . ALA A 1 106 ? -31.467 -64.918 -94.036 1.00 31.60 649 ALA A C 1
ATOM 830 O O . ALA A 1 106 ? -31.911 -65.159 -95.165 1.00 34.39 649 ALA A O 1
ATOM 832 N N . LYS A 1 107 ? -30.897 -63.753 -93.737 1.00 33.70 650 LYS A N 1
ATOM 833 C CA . LYS A 1 107 ? -30.588 -62.776 -94.801 1.00 32.04 650 LYS A CA 1
ATOM 834 C C . LYS A 1 107 ? -29.819 -63.441 -95.941 1.00 30.49 650 LYS A C 1
ATOM 835 O O . LYS A 1 107 ? -29.916 -63.036 -97.087 1.00 30.09 650 LYS A O 1
ATOM 841 N N . VAL A 1 108 ? -29.101 -64.506 -95.619 1.00 29.78 651 VAL A N 1
ATOM 842 C CA . VAL A 1 108 ? -28.428 -65.306 -96.613 1.00 25.89 651 VAL A CA 1
ATOM 843 C C . VAL A 1 108 ? -28.650 -66.787 -96.183 1.00 32.29 651 VAL A C 1
ATOM 844 O O . VAL A 1 108 ? -28.969 -67.039 -95.023 1.00 29.61 651 VAL A O 1
ATOM 848 N N . PRO A 1 109 ? -28.544 -67.772 -97.098 1.00 33.24 652 PRO A N 1
ATOM 849 C CA . PRO A 1 109 ? -28.634 -69.153 -96.586 1.00 27.37 652 PRO A CA 1
ATOM 850 C C . PRO A 1 109 ? -27.516 -69.491 -95.599 1.00 34.25 652 PRO A C 1
ATOM 851 O O . PRO A 1 109 ? -26.375 -69.022 -95.754 1.00 33.46 652 PRO A O 1
ATOM 855 N N . ILE A 1 110 ? -27.849 -70.293 -94.594 1.00 34.68 653 ILE A N 1
ATOM 856 C CA . ILE A 1 110 ? -26.966 -70.570 -93.451 1.00 34.09 653 ILE A CA 1
ATOM 857 C C . ILE A 1 110 ? -27.034 -72.044 -93.064 1.00 35.07 653 ILE A C 1
ATOM 858 O O . ILE A 1 110 ? -28.108 -72.559 -92.761 1.00 36.62 653 ILE A O 1
ATOM 863 N N . LEU A 1 111 ? -25.896 -72.725 -93.064 1.00 40.27 654 LEU A N 1
ATOM 864 C CA . LEU A 1 111 ? -25.847 -74.122 -92.633 1.00 36.75 654 LEU A CA 1
ATOM 865 C C . LEU A 1 111 ? -25.612 -74.185 -91.123 1.00 35.67 654 LEU A C 1
ATOM 866 O O . LEU A 1 111 ? -24.548 -73.818 -90.621 1.00 36.52 654 LEU A O 1
ATOM 871 N N . ARG A 1 112 ? -26.616 -74.650 -90.400 1.00 30.32 655 ARG A N 1
ATOM 872 C CA . ARG A 1 112 ? -26.535 -74.717 -88.951 1.00 32.57 655 ARG A CA 1
ATOM 873 C C . ARG A 1 112 ? -26.113 -76.124 -88.513 1.00 40.00 655 ARG A C 1
ATOM 874 O O . ARG A 1 112 ? -26.696 -77.116 -88.963 1.00 38.19 655 ARG A O 1
ATOM 882 N N . ILE A 1 113 ? -25.080 -76.206 -87.663 1.00 42.79 656 ILE A N 1
ATOM 883 C CA . ILE A 1 113 ? -24.436 -77.482 -87.316 1.00 35.68 656 ILE A CA 1
ATOM 884 C C . ILE A 1 113 ? -24.285 -77.668 -85.811 1.00 36.25 656 ILE A C 1
ATOM 885 O O . ILE A 1 113 ? -23.823 -76.779 -85.115 1.00 36.13 656 ILE A O 1
ATOM 890 N N . ASN A 1 114 ? -24.680 -78.836 -85.313 1.00 37.84 657 ASN A N 1
ATOM 891 C CA . ASN A 1 114 ? -24.418 -79.190 -83.924 1.00 39.49 657 ASN A CA 1
ATOM 892 C C . ASN A 1 114 ? -23.554 -80.441 -83.857 1.00 39.72 657 ASN A C 1
ATOM 893 O O . ASN A 1 114 ? -23.369 -81.122 -84.859 1.00 38.55 657 ASN A O 1
ATOM 898 N N . PHE A 1 115 ? -23.016 -80.737 -82.681 1.00 39.78 658 PHE A N 1
ATOM 899 C CA . PHE A 1 115 ? -21.897 -81.666 -82.621 1.00 45.02 658 PHE A CA 1
ATOM 900 C C . PHE A 1 115 ? -21.986 -82.683 -81.513 1.00 47.55 658 PHE A C 1
ATOM 901 O O . PHE A 1 115 ? -22.652 -82.466 -80.502 1.00 46.99 658 PHE A O 1
ATOM 909 N N . ALA A 1 116 ? -21.289 -83.797 -81.715 1.00 47.36 659 ALA A N 1
ATOM 910 C CA . ALA A 1 116 ? -21.090 -84.772 -80.649 1.00 50.48 659 ALA A CA 1
ATOM 911 C C . ALA A 1 116 ? -20.189 -84.193 -79.560 1.00 51.29 659 ALA A C 1
ATOM 912 O O . ALA A 1 116 ? -19.361 -83.315 -79.821 1.00 50.44 659 ALA A O 1
ATOM 914 N N . ALA A 1 117 ? -20.368 -84.682 -78.338 1.00 57.97 660 ALA A N 1
ATOM 915 C CA . ALA A 1 117 ? -19.449 -84.386 -77.248 1.00 56.20 660 ALA A CA 1
ATOM 916 C C . ALA A 1 117 ? -18.039 -84.731 -77.707 1.00 54.24 660 ALA A C 1
ATOM 917 O O . ALA A 1 117 ? -17.858 -85.685 -78.460 1.00 57.44 660 ALA A O 1
ATOM 919 N N . PRO A 1 118 ? -17.030 -83.955 -77.273 1.00 57.24 661 PRO A N 1
ATOM 920 C CA . PRO A 1 118 ? -17.061 -82.847 -76.307 1.00 54.88 661 PRO A CA 1
ATOM 921 C C . PRO A 1 118 ? -17.428 -81.469 -76.871 1.00 57.21 661 PRO A C 1
ATOM 922 O O . PRO A 1 118 ? -17.222 -80.481 -76.163 1.00 60.05 661 PRO A O 1
ATOM 926 N N . PHE A 1 119 ? -17.952 -81.382 -78.092 1.00 55.49 662 PHE A N 1
ATOM 927 C CA . PHE A 1 119 ? -18.258 -80.068 -78.658 1.00 56.33 662 PHE A CA 1
ATOM 928 C C . PHE A 1 119 ? -19.753 -79.748 -78.700 1.00 53.06 662 PHE A C 1
ATOM 929 O O . PHE A 1 119 ? -20.182 -78.827 -79.402 1.00 53.97 662 PHE A O 1
ATOM 937 N N . ASP A 1 120 ? -20.547 -80.476 -77.931 1.00 52.30 663 ASP A N 1
ATOM 938 C CA . ASP A 1 120 ? -21.993 -80.358 -78.066 1.00 49.54 663 ASP A CA 1
ATOM 939 C C . ASP A 1 120 ? -22.562 -79.078 -77.450 1.00 50.68 663 ASP A C 1
ATOM 940 O O . ASP A 1 120 ? -23.778 -78.897 -77.413 1.00 51.49 663 ASP A O 1
ATOM 945 N N . ASP A 1 121 ? -21.701 -78.169 -77.005 1.00 47.90 664 ASP A N 1
ATOM 946 C CA . ASP A 1 121 ? -22.196 -76.886 -76.513 1.00 48.15 664 ASP A CA 1
ATOM 947 C C . ASP A 1 121 ? -21.909 -75.737 -77.473 1.00 47.12 664 ASP A C 1
ATOM 948 O O . ASP A 1 121 ? -22.225 -74.593 -77.175 1.00 55.15 664 ASP A O 1
ATOM 953 N N . ILE A 1 122 ? -21.313 -76.052 -78.618 1.00 44.95 665 ILE A N 1
ATOM 954 C CA . ILE A 1 122 ? -21.050 -75.075 -79.654 1.00 39.05 665 ILE A CA 1
ATOM 955 C C . ILE A 1 122 ? -21.910 -75.312 -80.893 1.00 40.93 665 ILE A C 1
ATOM 956 O O . ILE A 1 122 ? -21.828 -76.368 -81.509 1.00 44.71 665 ILE A O 1
ATOM 961 N N . THR A 1 123 ? -22.711 -74.324 -81.277 1.00 36.99 666 THR A N 1
ATOM 962 C CA . THR A 1 123 ? -23.441 -74.379 -82.535 1.00 34.72 666 THR A CA 1
ATOM 963 C C . THR A 1 123 ? -22.686 -73.568 -83.599 1.00 35.66 666 THR A C 1
ATOM 964 O O . THR A 1 123 ? -22.082 -72.545 -83.289 1.00 36.50 666 THR A O 1
ATOM 968 N N . VAL A 1 124 ? -22.695 -74.040 -84.843 1.00 33.03 667 VAL A N 1
ATOM 969 C CA . VAL A 1 124 ? -22.009 -73.353 -85.930 1.00 32.48 667 VAL A CA 1
ATOM 970 C C . VAL A 1 124 ? -22.976 -72.849 -86.990 1.00 35.87 667 VAL A C 1
ATOM 971 O O . VAL A 1 124 ? -23.841 -73.598 -87.451 1.00 37.39 667 VAL A O 1
ATOM 975 N N . ALA A 1 125 ? -22.832 -71.574 -87.355 1.00 33.54 668 ALA A N 1
ATOM 976 C CA . ALA A 1 125 ? -23.548 -70.998 -88.479 1.00 31.40 668 ALA A CA 1
ATOM 977 C C . ALA A 1 125 ? -22.558 -70.714 -89.622 1.00 34.32 668 ALA A C 1
ATOM 978 O O . ALA A 1 125 ? -21.681 -69.853 -89.512 1.00 34.52 668 ALA A O 1
ATOM 980 N N . LEU A 1 126 ? -22.690 -71.468 -90.707 1.00 35.31 669 LEU A N 1
ATOM 981 C CA . LEU A 1 126 ? -21.771 -71.386 -91.830 1.00 32.79 669 LEU A CA 1
ATOM 982 C C . LEU A 1 126 ? -22.441 -70.753 -93.041 1.00 33.92 669 LEU A C 1
ATOM 983 O O . LEU A 1 126 ? -23.495 -71.213 -93.500 1.00 28.64 669 LEU A O 1
ATOM 988 N N . ASN A 1 127 ? -21.811 -69.711 -93.572 1.00 33.26 670 ASN A N 1
ATOM 989 C CA . ASN A 1 127 ? -22.295 -69.065 -94.794 1.00 32.45 670 ASN A CA 1
ATOM 990 C C . ASN A 1 127 ? -21.260 -69.263 -95.915 1.00 34.15 670 ASN A C 1
ATOM 991 O O . ASN A 1 127 ? -20.078 -69.459 -95.652 1.00 29.62 670 ASN A O 1
ATOM 996 N N . ALA A 1 128 ? -21.717 -69.223 -97.156 1.00 30.61 671 ALA A N 1
ATOM 997 C CA . ALA A 1 128 ? -20.863 -69.483 -98.285 1.00 28.05 671 ALA A CA 1
ATOM 998 C C . ALA A 1 128 ? -20.459 -68.200 -98.971 1.00 34.35 671 ALA A C 1
ATOM 999 O O . ALA A 1 128 ? -21.312 -67.502 -99.536 1.00 31.61 671 ALA A O 1
ATOM 1001 N N . ASN A 1 129 ? -19.149 -67.910 -98.916 1.00 34.15 672 ASN A N 1
ATOM 1002 C CA . ASN A 1 129 ? -18.494 -66.869 -99.720 1.00 30.31 672 ASN A CA 1
ATOM 1003 C C . ASN A 1 129 ? -18.940 -65.420 -99.476 1.00 34.83 672 ASN A C 1
ATOM 1004 O O . ASN A 1 129 ? -18.779 -64.583 -100.352 1.00 40.20 672 ASN A O 1
ATOM 1009 N N . ASN A 1 130 ? -19.481 -65.102 -98.305 1.00 32.87 673 ASN A N 1
ATOM 1010 C CA . ASN A 1 130 ? -19.947 -63.739 -98.072 1.00 34.95 673 ASN A CA 1
ATOM 1011 C C . ASN A 1 130 ? -18.907 -62.888 -97.379 1.00 34.94 673 ASN A C 1
ATOM 1012 O O . ASN A 1 130 ? -19.012 -62.617 -96.161 1.00 33.28 673 ASN A O 1
ATOM 1017 N N . SER A 1 131 ? -17.917 -62.462 -98.162 1.00 32.96 674 SER A N 1
ATOM 1018 C CA . SER A 1 131 ? -16.771 -61.713 -97.645 1.00 35.10 674 SER A CA 1
ATOM 1019 C C . SER A 1 131 ? -17.147 -60.457 -96.842 1.00 28.36 674 SER A C 1
ATOM 1020 O O . SER A 1 131 ? -16.333 -59.975 -96.062 1.00 31.70 674 SER A O 1
ATOM 1023 N N . VAL A 1 132 ? -18.370 -59.946 -97.012 1.00 29.30 675 VAL A N 1
ATOM 1024 C CA . VAL A 1 132 ? -18.803 -58.749 -96.302 1.00 25.36 675 VAL A CA 1
ATOM 1025 C C . VAL A 1 132 ? -18.760 -58.974 -94.793 1.00 29.87 675 VAL A C 1
ATOM 1026 O O . VAL A 1 132 ? -18.555 -58.039 -94.036 1.00 34.53 675 VAL A O 1
ATOM 1030 N N . ALA A 1 133 ? -18.926 -60.218 -94.364 1.00 32.19 676 ALA A N 1
ATOM 1031 C CA . ALA A 1 133 ? -18.909 -60.551 -92.941 1.00 36.88 676 ALA A CA 1
ATOM 1032 C C . ALA A 1 133 ? -17.475 -60.473 -92.385 1.00 33.69 676 ALA A C 1
ATOM 1033 O O . ALA A 1 133 ? -17.255 -60.167 -91.194 1.00 29.75 676 ALA A O 1
ATOM 1035 N N . ILE A 1 134 ? -16.502 -60.756 -93.246 1.00 28.28 677 ILE A N 1
ATOM 1036 C CA . ILE A 1 134 ? -15.102 -60.644 -92.830 1.00 32.12 677 ILE A CA 1
ATOM 1037 C C . ILE A 1 134 ? -14.727 -59.172 -92.627 1.00 30.79 677 ILE A C 1
ATOM 1038 O O . ILE A 1 134 ? -14.213 -58.824 -91.578 1.00 29.25 677 ILE A O 1
ATOM 1043 N N . ARG A 1 135 ? -15.038 -58.312 -93.600 1.00 30.09 678 ARG A N 1
ATOM 1044 C CA . ARG A 1 135 ? -14.819 -56.865 -93.442 1.00 30.61 678 ARG A CA 1
ATOM 1045 C C . ARG A 1 135 ? -15.481 -56.362 -92.198 1.00 32.06 678 ARG A C 1
ATOM 1046 O O . ARG A 1 135 ? -14.899 -55.614 -91.422 1.00 35.38 678 ARG A O 1
ATOM 1054 N N . ASN A 1 136 ? -16.726 -56.770 -92.024 1.00 31.69 679 ASN A N 1
ATOM 1055 C CA . ASN A 1 136 ? -17.493 -56.364 -90.864 1.00 34.86 679 ASN A CA 1
ATOM 1056 C C . ASN A 1 136 ? -16.891 -56.793 -89.530 1.00 31.62 679 ASN A C 1
ATOM 1057 O O . ASN A 1 136 ? -16.704 -55.969 -88.641 1.00 36.60 679 ASN A O 1
ATOM 1062 N N . THR A 1 137 ? -16.581 -58.073 -89.403 1.00 30.46 680 THR A N 1
ATOM 1063 C CA . THR A 1 137 ? -15.909 -58.585 -88.216 1.00 30.87 680 THR A CA 1
ATOM 1064 C C . THR A 1 137 ? -14.659 -57.773 -87.915 1.00 33.08 680 THR A C 1
ATOM 1065 O O . THR A 1 137 ? -14.439 -57.370 -86.777 1.00 28.63 680 THR A O 1
ATOM 1069 N N . HIS A 1 138 ? -13.886 -57.490 -88.963 1.00 30.48 681 HIS A N 1
ATOM 1070 C CA . HIS A 1 138 ? -12.625 -56.775 -88.853 1.00 32.77 681 HIS A CA 1
ATOM 1071 C C . HIS A 1 138 ? -12.828 -55.349 -88.301 1.00 35.01 681 HIS A C 1
ATOM 1072 O O . HIS A 1 138 ? -12.106 -54.896 -87.402 1.00 33.86 681 HIS A O 1
ATOM 1079 N N . LEU A 1 139 ? -13.831 -54.657 -88.827 1.00 32.10 682 LEU A N 1
ATOM 1080 C CA . LEU A 1 139 ? -14.103 -53.291 -88.414 1.00 35.29 682 LEU A CA 1
ATOM 1081 C C . LEU A 1 139 ? -14.587 -53.216 -86.956 1.00 36.01 682 LEU A C 1
ATOM 1082 O O . LEU A 1 139 ? -14.123 -52.369 -86.190 1.00 40.69 682 LEU A O 1
ATOM 1087 N N . LEU A 1 140 ? -15.506 -54.092 -86.577 1.00 30.74 683 LEU A N 1
ATOM 1088 C CA . LEU A 1 140 ? -16.053 -54.076 -85.231 1.00 33.33 683 LEU A CA 1
ATOM 1089 C C . LEU A 1 140 ? -14.970 -54.454 -84.227 1.00 35.17 683 LEU A C 1
ATOM 1090 O O . LEU A 1 140 ? -14.946 -53.985 -83.096 1.00 35.89 683 LEU A O 1
ATOM 1095 N N . CYS A 1 141 ? -14.068 -55.321 -84.644 1.00 36.53 684 CYS A N 1
ATOM 1096 C CA . CYS A 1 141 ? -13.040 -55.767 -83.736 1.00 38.04 684 CYS A CA 1
ATOM 1097 C C . CYS A 1 141 ? -12.068 -54.612 -83.363 1.00 40.21 684 CYS A C 1
ATOM 1098 O O . CYS A 1 141 ? -11.493 -54.611 -82.297 1.00 43.49 684 CYS A O 1
ATOM 1101 N N . TYR A 1 142 ? -11.927 -53.620 -84.226 1.00 35.24 685 TYR A N 1
ATOM 1102 C CA . TYR A 1 142 ? -11.179 -52.428 -83.869 1.00 39.73 685 TYR A CA 1
ATOM 1103 C C . TYR A 1 142 ? -12.040 -51.406 -83.111 1.00 40.93 685 TYR A C 1
ATOM 1104 O O . TYR A 1 142 ? -11.501 -50.649 -82.300 1.00 39.42 685 TYR A O 1
ATOM 1113 N N . TYR A 1 143 ? -13.360 -51.377 -83.338 1.00 37.42 686 TYR A N 1
ATOM 1114 C CA . TYR A 1 143 ? -14.234 -50.583 -82.449 1.00 36.37 686 TYR A CA 1
ATOM 1115 C C . TYR A 1 143 ? -14.202 -51.163 -81.035 1.00 39.40 686 TYR A C 1
ATOM 1116 O O . TYR A 1 143 ? -14.056 -50.447 -80.053 1.00 39.93 686 TYR A O 1
ATOM 1125 N N . SER A 1 144 ? -14.322 -52.478 -80.957 1.00 38.26 687 SER A N 1
ATOM 1126 C CA . SER A 1 144 ? -14.246 -53.207 -79.704 1.00 41.53 687 SER A CA 1
ATOM 1127 C C . SER A 1 144 ? -12.947 -52.968 -78.917 1.00 48.83 687 SER A C 1
ATOM 1128 O O . SER A 1 144 ? -12.935 -53.068 -77.682 1.00 45.30 687 SER A O 1
ATOM 1131 N N . SER A 1 145 ? -11.867 -52.653 -79.635 1.00 45.20 688 SER A N 1
ATOM 1132 C CA . SER A 1 145 ? -10.528 -52.578 -79.052 1.00 43.94 688 SER A CA 1
ATOM 1133 C C . SER A 1 145 ? -10.102 -51.150 -78.763 1.00 44.02 688 SER A C 1
ATOM 1134 O O . SER A 1 145 ? -9.179 -50.917 -77.988 1.00 43.94 688 SER A O 1
ATOM 1137 N N . TYR A 1 146 ? -10.767 -50.203 -79.410 1.00 40.27 689 TYR A N 1
ATOM 1138 C CA . TYR A 1 146 ? -10.389 -48.805 -79.325 1.00 38.76 689 TYR A CA 1
ATOM 1139 C C . TYR A 1 146 ? -10.363 -48.224 -77.911 1.00 40.17 689 TYR A C 1
ATOM 1140 O O . TYR A 1 146 ? -9.529 -47.387 -77.605 1.00 39.89 689 TYR A O 1
ATOM 1149 N N . ASP A 1 147 ? -11.286 -48.663 -77.062 1.00 44.49 690 ASP A N 1
ATOM 1150 C CA . ASP A 1 147 ? -11.453 -48.099 -75.727 1.00 39.55 690 ASP A CA 1
ATOM 1151 C C . ASP A 1 147 ? -11.967 -49.214 -74.821 1.00 44.94 690 ASP A C 1
ATOM 1152 O O . ASP A 1 147 ? -12.865 -49.965 -75.214 1.00 49.47 690 ASP A O 1
ATOM 1157 N N . TRP A 1 148 ? -11.402 -49.345 -73.624 1.00 42.34 691 TRP A N 1
ATOM 1158 C CA . TRP A 1 148 ? -11.732 -50.483 -72.759 1.00 44.50 691 TRP A CA 1
ATOM 1159 C C . TRP A 1 148 ? -13.193 -50.502 -72.312 1.00 43.72 691 TRP A C 1
ATOM 1160 O O . TRP A 1 148 ? -13.695 -51.540 -71.924 1.00 46.90 691 TRP A O 1
ATOM 1171 N N . ARG A 1 149 ? -13.871 -49.362 -72.344 1.00 44.51 692 ARG A N 1
ATOM 1172 C CA . ARG A 1 149 ? -15.242 -49.320 -71.858 1.00 46.65 692 ARG A CA 1
ATOM 1173 C C . ARG A 1 149 ? -16.240 -49.896 -72.869 1.00 48.57 692 ARG A C 1
ATOM 1174 O O . ARG A 1 149 ? -17.343 -50.283 -72.486 1.00 46.45 692 ARG A O 1
ATOM 1182 N N . VAL A 1 150 ? -15.854 -49.951 -74.148 1.00 48.16 693 VAL A N 1
ATOM 1183 C CA . VAL A 1 150 ? -16.770 -50.353 -75.220 1.00 43.70 693 VAL A CA 1
ATOM 1184 C C . VAL A 1 150 ? -17.362 -51.758 -75.014 1.00 45.49 693 VAL A C 1
ATOM 1185 O O . VAL A 1 150 ? -18.587 -51.921 -75.009 1.00 39.54 693 VAL A O 1
ATOM 1189 N N . ARG A 1 151 ? -16.506 -52.762 -74.824 1.00 41.96 694 ARG A N 1
ATOM 1190 C CA . ARG A 1 151 ? -16.987 -54.142 -74.689 1.00 43.72 694 ARG A CA 1
ATOM 1191 C C . ARG A 1 151 ? -17.872 -54.409 -73.451 1.00 45.76 694 ARG A C 1
ATOM 1192 O O . ARG A 1 151 ? -18.891 -55.097 -73.558 1.00 47.10 694 ARG A O 1
ATOM 1200 N N . PRO A 1 152 ? -17.484 -53.902 -72.270 1.00 46.92 695 PRO A N 1
ATOM 1201 C CA . PRO A 1 152 ? -18.386 -54.175 -71.147 1.00 41.69 695 PRO A CA 1
ATOM 1202 C C . PRO A 1 152 ? -19.694 -53.398 -71.218 1.00 42.59 695 PRO A C 1
ATOM 1203 O O . PRO A 1 152 ? -20.690 -53.864 -70.681 1.00 44.28 695 PRO A O 1
ATOM 1207 N N . LEU A 1 153 ? -19.702 -52.239 -71.861 1.00 38.39 696 LEU A N 1
ATOM 1208 C CA . LEU A 1 153 ? -20.952 -51.540 -72.107 1.00 38.58 696 LEU A CA 1
ATOM 1209 C C . LEU A 1 153 ? -21.865 -52.424 -72.972 1.00 45.61 696 LEU A C 1
ATOM 1210 O O . LEU A 1 153 ? -23.064 -52.581 -72.689 1.00 44.04 696 LEU A O 1
ATOM 1215 N N . VAL A 1 154 ? -21.279 -53.034 -74.001 1.00 42.93 697 VAL A N 1
ATOM 1216 C CA . VAL A 1 154 ? -22.038 -53.832 -74.947 1.00 40.78 697 VAL A CA 1
ATOM 1217 C C . VAL A 1 154 ? -22.557 -55.108 -74.284 1.00 43.10 697 VAL A C 1
ATOM 1218 O O . VAL A 1 154 ? -23.704 -55.495 -74.491 1.00 44.62 697 VAL A O 1
ATOM 1222 N N . SER A 1 155 ? -21.734 -55.738 -73.456 1.00 43.83 698 SER A N 1
ATOM 1223 C CA . SER A 1 155 ? -22.171 -56.920 -72.708 1.00 41.86 698 SER A CA 1
ATOM 1224 C C . SER A 1 155 ? -23.464 -56.705 -71.913 1.00 44.74 698 SER A C 1
ATOM 1225 O O . SER A 1 155 ? -24.341 -57.573 -71.873 1.00 52.87 698 SER A O 1
ATOM 1228 N N . VAL A 1 156 ? -23.571 -55.557 -71.263 1.00 41.45 699 VAL A N 1
ATOM 1229 C CA . VAL A 1 156 ? -24.686 -55.307 -70.367 1.00 43.85 699 VAL A CA 1
ATOM 1230 C C . VAL A 1 156 ? -25.935 -54.823 -71.114 1.00 42.92 699 VAL A C 1
ATOM 1231 O O . VAL A 1 156 ? -27.050 -55.229 -70.796 1.00 45.25 699 VAL A O 1
ATOM 1235 N N . VAL A 1 157 ? -25.745 -53.961 -72.103 1.00 39.91 700 VAL A N 1
ATOM 1236 C CA . VAL A 1 157 ? -26.829 -53.588 -72.983 1.00 40.69 700 VAL A CA 1
ATOM 1237 C C . VAL A 1 157 ? -27.477 -54.836 -73.603 1.00 46.96 700 VAL A C 1
ATOM 1238 O O . VAL A 1 157 ? -28.703 -55.005 -73.546 1.00 41.63 700 VAL A O 1
ATOM 1242 N N . LYS A 1 158 ? -26.642 -55.716 -74.158 1.00 41.73 701 LYS A N 1
ATOM 1243 C CA . LYS A 1 158 ? -27.102 -56.978 -74.721 1.00 41.82 701 LYS A CA 1
ATOM 1244 C C . LYS A 1 158 ? -27.925 -57.830 -73.743 1.00 48.70 701 LYS A C 1
ATOM 1245 O O . LYS A 1 158 ? -28.983 -58.363 -74.120 1.00 49.15 701 LYS A O 1
ATOM 1251 N N . GLU A 1 159 ? -27.442 -57.980 -72.507 1.00 42.16 702 GLU A N 1
ATOM 1252 C CA . GLU A 1 159 ? -28.144 -58.811 -71.531 1.00 46.10 702 GLU A CA 1
ATOM 1253 C C . GLU A 1 159 ? -29.415 -58.171 -70.992 1.00 49.04 702 GLU A C 1
ATOM 1254 O O . GLU A 1 159 ? -30.422 -58.866 -70.833 1.00 49.78 702 GLU A O 1
ATOM 1260 N N . TRP A 1 160 ? -29.371 -56.869 -70.704 1.00 43.49 703 TRP A N 1
ATOM 1261 C CA . TRP A 1 160 ? -30.583 -56.134 -70.351 1.00 45.35 703 TRP A CA 1
ATOM 1262 C C . TRP A 1 160 ? -31.669 -56.386 -71.375 1.00 44.24 703 TRP A C 1
ATOM 1263 O O . TRP A 1 160 ? -32.768 -56.816 -71.035 1.00 47.72 703 TRP A O 1
ATOM 1274 N N . ALA A 1 161 ? -31.333 -56.126 -72.632 1.00 43.37 704 ALA A N 1
ATOM 1275 C CA . ALA A 1 161 ? -32.254 -56.263 -73.746 1.00 43.71 704 ALA A CA 1
ATOM 1276 C C . ALA A 1 161 ? -32.752 -57.707 -73.926 1.00 49.66 704 ALA A C 1
ATOM 1277 O O . ALA A 1 161 ? -33.898 -57.922 -74.337 1.00 47.91 704 ALA A O 1
ATOM 1279 N N . LYS A 1 162 ? -31.911 -58.696 -73.627 1.00 47.25 705 LYS A N 1
ATOM 1280 C CA . LYS A 1 162 ? -32.371 -60.079 -73.688 1.00 45.93 705 LYS A CA 1
ATOM 1281 C C . LYS A 1 162 ? -33.503 -60.292 -72.682 1.00 52.80 705 LYS A C 1
ATOM 1282 O O . LYS A 1 162 ? -34.570 -60.815 -73.013 1.00 48.60 705 LYS A O 1
ATOM 1288 N N . ARG A 1 163 ? -33.251 -59.858 -71.452 1.00 54.16 706 ARG A N 1
ATOM 1289 C CA . ARG A 1 163 ? -34.189 -60.012 -70.359 1.00 49.55 706 ARG A CA 1
ATOM 1290 C C . ARG A 1 163 ? -35.489 -59.261 -70.615 1.00 52.74 706 ARG A C 1
ATOM 1291 O O . ARG A 1 163 ? -36.555 -59.741 -70.245 1.00 59.85 706 ARG A O 1
ATOM 1299 N N . LYS A 1 164 ? -35.420 -58.103 -71.263 1.00 49.72 707 LYS A N 1
ATOM 1300 C CA . LYS A 1 164 ? -36.647 -57.390 -71.594 1.00 50.10 707 LYS A CA 1
ATOM 1301 C C . LYS A 1 164 ? -37.300 -57.920 -72.876 1.00 48.37 707 LYS A C 1
ATOM 1302 O O . LYS A 1 164 ? -38.306 -57.389 -73.322 1.00 51.41 707 LYS A O 1
ATOM 1308 N N . GLY A 1 165 ? -36.745 -58.979 -73.457 1.00 49.78 708 GLY A N 1
ATOM 1309 C CA . GLY A 1 165 ? -37.329 -59.590 -74.647 1.00 50.13 708 GLY A CA 1
ATOM 1310 C C . GLY A 1 165 ? -37.157 -58.747 -75.899 1.00 51.30 708 GLY A C 1
ATOM 1311 O O . GLY A 1 165 ? -37.865 -58.898 -76.892 1.00 52.88 708 GLY A O 1
ATOM 1312 N N . ILE A 1 166 ? -36.181 -57.857 -75.842 1.00 49.92 709 ILE A N 1
ATOM 1313 C CA . ILE A 1 166 ? -35.939 -56.873 -76.876 1.00 49.47 709 ILE A CA 1
ATOM 1314 C C . ILE A 1 166 ? -34.843 -57.379 -77.826 1.00 50.02 709 ILE A C 1
ATOM 1315 O O . ILE A 1 166 ? -34.793 -57.027 -79.011 1.00 47.17 709 ILE A O 1
ATOM 1320 N N . ASN A 1 167 ? -34.008 -58.256 -77.278 1.00 47.27 710 ASN A N 1
ATOM 1321 C CA . ASN A 1 167 ? -32.986 -58.976 -78.011 1.00 49.45 710 ASN A CA 1
ATOM 1322 C C . ASN A 1 167 ? -33.318 -60.475 -77.959 1.00 46.90 710 ASN A C 1
ATOM 1323 O O . ASN A 1 167 ? -33.213 -61.108 -76.920 1.00 47.39 710 ASN A O 1
ATOM 1328 N N . ASP A 1 168 ? -33.726 -61.029 -79.092 1.00 48.50 711 ASP A N 1
ATOM 1329 C CA . ASP A 1 168 ? -34.256 -62.387 -79.154 1.00 45.80 711 ASP A CA 1
ATOM 1330 C C . ASP A 1 168 ? -34.043 -62.979 -80.541 1.00 49.84 711 ASP A C 1
ATOM 1331 O O . ASP A 1 168 ? -34.641 -62.515 -81.523 1.00 47.64 711 ASP A O 1
ATOM 1336 N N . ALA A 1 169 ? -33.224 -64.024 -80.609 1.00 46.70 712 ALA A N 1
ATOM 1337 C CA . ALA A 1 169 ? -32.766 -64.544 -81.890 1.00 48.78 712 ALA A CA 1
ATOM 1338 C C . ALA A 1 169 ? -33.857 -65.311 -82.623 1.00 47.43 712 ALA A C 1
ATOM 1339 O O . ALA A 1 169 ? -33.747 -65.542 -83.831 1.00 45.11 712 ALA A O 1
ATOM 1341 N N . ASN A 1 170 ? -34.907 -65.701 -81.898 1.00 49.24 713 ASN A N 1
ATOM 1342 C CA . ASN A 1 170 ? -36.025 -66.435 -82.500 1.00 50.62 713 ASN A CA 1
ATOM 1343 C C . ASN A 1 170 ? -37.026 -65.526 -83.196 1.00 50.28 713 ASN A C 1
ATOM 1344 O O . ASN A 1 170 ? -37.887 -66.016 -83.929 1.00 44.86 713 ASN A O 1
ATOM 1349 N N . LYS A 1 171 ? -36.917 -64.215 -82.955 1.00 49.45 714 LYS A N 1
ATOM 1350 C CA . LYS A 1 171 ? -37.834 -63.235 -83.550 1.00 49.88 714 LYS A CA 1
ATOM 1351 C C . LYS A 1 171 ? -37.147 -62.308 -84.546 1.00 46.88 714 LYS A C 1
ATOM 1352 O O . LYS A 1 171 ? -36.106 -61.704 -84.267 1.00 47.19 714 LYS A O 1
ATOM 1358 N N . SER A 1 172 ? -37.759 -62.211 -85.716 1.00 43.41 715 SER A N 1
ATOM 1359 C CA . SER A 1 172 ? -37.286 -61.375 -86.794 1.00 38.05 715 SER A CA 1
ATOM 1360 C C . SER A 1 172 ? -37.130 -59.934 -86.325 1.00 40.93 715 SER A C 1
ATOM 1361 O O . SER A 1 172 ? -37.944 -59.449 -85.546 1.00 40.97 715 SER A O 1
ATOM 1364 N N . SER A 1 173 ? -36.067 -59.265 -86.782 1.00 48.08 716 SER A N 1
ATOM 1365 C CA . SER A 1 173 ? -35.793 -57.854 -86.456 1.00 39.92 716 SER A CA 1
ATOM 1366 C C . SER A 1 173 ? -35.481 -57.569 -84.976 1.00 37.99 716 SER A C 1
ATOM 1367 O O . SER A 1 173 ? -35.350 -56.407 -84.592 1.00 38.48 716 SER A O 1
ATOM 1370 N N . PHE A 1 174 ? -35.369 -58.613 -84.159 1.00 35.58 717 PHE A N 1
ATOM 1371 C CA . PHE A 1 174 ? -35.042 -58.466 -82.740 1.00 41.33 717 PHE A CA 1
ATOM 1372 C C . PHE A 1 174 ? -33.594 -58.869 -82.484 1.00 43.65 717 PHE A C 1
ATOM 1373 O O . PHE A 1 174 ? -33.292 -59.766 -81.687 1.00 45.56 717 PHE A O 1
ATOM 1381 N N . THR A 1 175 ? -32.701 -58.162 -83.143 1.00 38.21 718 THR A N 1
ATOM 1382 C CA . THR A 1 175 ? -31.322 -58.604 -83.313 1.00 43.79 718 THR A CA 1
ATOM 1383 C C . THR A 1 175 ? -30.366 -58.087 -82.230 1.00 37.13 718 THR A C 1
ATOM 1384 O O . THR A 1 175 ? -30.574 -57.017 -81.678 1.00 41.63 718 THR A O 1
ATOM 1388 N N . SER A 1 176 ? -29.342 -58.860 -81.906 1.00 38.07 719 SER A N 1
ATOM 1389 C CA . SER A 1 176 ? -28.284 -58.371 -81.033 1.00 40.21 719 SER A CA 1
ATOM 1390 C C . SER A 1 176 ? -27.257 -57.531 -81.815 1.00 37.06 719 SER A C 1
ATOM 1391 O O . SER A 1 176 ? -26.728 -56.555 -81.295 1.00 36.80 719 SER A O 1
ATOM 1394 N N . TYR A 1 177 ? -26.990 -57.908 -83.063 1.00 37.24 720 TYR A N 1
ATOM 1395 C CA . TYR A 1 177 ? -26.042 -57.174 -83.908 1.00 36.61 720 TYR A CA 1
ATOM 1396 C C . TYR A 1 177 ? -26.353 -55.676 -84.006 1.00 37.73 720 TYR A C 1
ATOM 1397 O O . TYR A 1 177 ? -25.456 -54.844 -83.858 1.00 40.28 720 TYR A O 1
ATOM 1406 N N . SER A 1 178 ? -27.620 -55.338 -84.241 1.00 38.36 721 SER A N 1
ATOM 1407 C CA . SER A 1 178 ? -28.101 -53.950 -84.255 1.00 35.25 721 SER A CA 1
ATOM 1408 C C . SER A 1 178 ? -27.795 -53.166 -82.991 1.00 33.84 721 SER A C 1
ATOM 1409 O O . SER A 1 178 ? -27.461 -51.985 -83.063 1.00 32.50 721 SER A O 1
ATOM 1412 N N . LEU A 1 179 ? -27.996 -53.805 -81.838 1.00 35.70 722 LEU A N 1
ATOM 1413 C CA . LEU A 1 179 ? -27.717 -53.182 -80.536 1.00 40.37 722 LEU A CA 1
ATOM 1414 C C . LEU A 1 179 ? -26.260 -52.764 -80.437 1.00 37.20 722 LEU A C 1
ATOM 1415 O O . LEU A 1 179 ? -25.951 -51.729 -79.859 1.00 34.51 722 LEU A O 1
ATOM 1420 N N . VAL A 1 180 ? -25.372 -53.580 -81.001 1.00 38.84 723 VAL A N 1
ATOM 1421 C CA . VAL A 1 180 ? -23.962 -53.218 -81.093 1.00 36.85 723 VAL A CA 1
ATOM 1422 C C . VAL A 1 180 ? -23.786 -51.942 -81.890 1.00 38.47 723 VAL A C 1
ATOM 1423 O O . VAL A 1 180 ? -23.073 -51.027 -81.447 1.00 39.06 723 VAL A O 1
ATOM 1427 N N . LEU A 1 181 ? -24.430 -51.862 -83.059 1.00 34.63 724 LEU A N 1
ATOM 1428 C CA . LEU A 1 181 ? -24.326 -50.640 -83.868 1.00 33.20 724 LEU A CA 1
ATOM 1429 C C . LEU A 1 181 ? -24.928 -49.440 -83.130 1.00 33.93 724 LEU A C 1
ATOM 1430 O O . LEU A 1 181 ? -24.424 -48.318 -83.239 1.00 37.01 724 LEU A O 1
ATOM 1435 N N . MET A 1 182 ? -25.988 -49.675 -82.360 1.00 35.97 725 MET A N 1
ATOM 1436 C CA . MET A 1 182 ? -26.616 -48.604 -81.592 1.00 36.21 725 MET A CA 1
ATOM 1437 C C . MET A 1 182 ? -25.679 -48.071 -80.492 1.00 37.88 725 MET A C 1
ATOM 1438 O O . MET A 1 182 ? -25.654 -46.866 -80.235 1.00 39.12 725 MET A O 1
ATOM 1443 N N . VAL A 1 183 ? -24.908 -48.960 -79.864 1.00 30.85 726 VAL A N 1
ATOM 1444 C CA . VAL A 1 183 ? -23.937 -48.554 -78.859 1.00 36.40 726 VAL A CA 1
ATOM 1445 C C . VAL A 1 183 ? -22.780 -47.779 -79.496 1.00 38.21 726 VAL A C 1
ATOM 1446 O O . VAL A 1 183 ? -22.394 -46.726 -79.011 1.00 40.94 726 VAL A O 1
ATOM 1450 N N . ILE A 1 184 ? -22.240 -48.303 -80.592 1.00 38.86 727 ILE A N 1
ATOM 1451 C CA . ILE A 1 184 ? -21.148 -47.644 -81.300 1.00 37.23 727 ILE A CA 1
ATOM 1452 C C . ILE A 1 184 ? -21.587 -46.271 -81.802 1.00 38.60 727 ILE A C 1
ATOM 1453 O O . ILE A 1 184 ? -20.817 -45.315 -81.761 1.00 36.86 727 ILE A O 1
ATOM 1458 N N . HIS A 1 185 ? -22.838 -46.160 -82.244 1.00 42.26 728 HIS A N 1
ATOM 1459 C CA . HIS A 1 185 ? -23.352 -44.862 -82.669 1.00 38.43 728 HIS A CA 1
ATOM 1460 C C . HIS A 1 185 ? -23.363 -43.881 -81.500 1.00 40.50 728 HIS A C 1
ATOM 1461 O O . HIS A 1 185 ? -22.859 -42.761 -81.614 1.00 41.31 728 HIS A O 1
ATOM 1468 N N . PHE A 1 186 ? -23.951 -44.310 -80.386 1.00 38.32 729 PHE A N 1
ATOM 1469 C CA . PHE A 1 186 ? -23.999 -43.502 -79.176 1.00 39.64 729 PHE A CA 1
ATOM 1470 C C . PHE A 1 186 ? -22.618 -42.994 -78.755 1.00 37.61 729 PHE A C 1
ATOM 1471 O O . PHE A 1 186 ? -22.454 -41.809 -78.497 1.00 39.90 729 PHE A O 1
ATOM 1479 N N . LEU A 1 187 ? -21.633 -43.889 -78.715 1.00 39.58 730 LEU A N 1
ATOM 1480 C CA . LEU A 1 187 ? -20.266 -43.540 -78.301 1.00 41.49 730 LEU A CA 1
ATOM 1481 C C . LEU A 1 187 ? -19.563 -42.610 -79.287 1.00 41.51 730 LEU A C 1
ATOM 1482 O O . LEU A 1 187 ? -18.615 -41.911 -78.922 1.00 41.17 730 LEU A O 1
ATOM 1487 N N . GLN A 1 188 ? -20.036 -42.593 -80.529 1.00 38.94 731 GLN A N 1
ATOM 1488 C CA . GLN A 1 188 ? -19.591 -41.604 -81.500 1.00 36.27 731 GLN A CA 1
ATOM 1489 C C . GLN A 1 188 ? -20.362 -40.280 -81.391 1.00 41.24 731 GLN A C 1
ATOM 1490 O O . GLN A 1 188 ? -19.776 -39.217 -81.529 1.00 42.06 731 GLN A O 1
ATOM 1496 N N . CYS A 1 189 ? -21.677 -40.335 -81.171 1.00 39.44 732 CYS A N 1
ATOM 1497 C CA . CYS A 1 189 ? -22.497 -39.133 -81.333 1.00 40.78 732 CYS A CA 1
ATOM 1498 C C . CYS A 1 189 ? -23.232 -38.655 -80.095 1.00 46.40 732 CYS A C 1
ATOM 1499 O O . CYS A 1 189 ? -23.969 -37.679 -80.172 1.00 52.29 732 CYS A O 1
ATOM 1502 N N . GLY A 1 190 ? -23.050 -39.328 -78.967 1.00 43.81 733 GLY A N 1
ATOM 1503 C CA . GLY A 1 190 ? -23.666 -38.871 -77.734 1.00 47.96 733 GLY A CA 1
ATOM 1504 C C . GLY A 1 190 ? -22.881 -37.761 -77.048 1.00 49.90 733 GLY A C 1
ATOM 1505 O O . GLY A 1 190 ? -21.970 -37.183 -77.635 1.00 51.25 733 GLY A O 1
ATOM 1506 N N . PRO A 1 191 ? -23.232 -37.462 -75.788 1.00 55.64 734 PRO A N 1
ATOM 1507 C CA . PRO A 1 191 ? -22.604 -36.375 -75.019 1.00 49.34 734 PRO A CA 1
ATOM 1508 C C . PRO A 1 191 ? -21.097 -36.550 -74.854 1.00 50.28 734 PRO A C 1
ATOM 1509 O O . PRO A 1 191 ? -20.379 -35.557 -74.863 1.00 52.42 734 PRO A O 1
ATOM 1513 N N . THR A 1 192 ? -20.631 -37.788 -74.705 1.00 51.43 735 THR A N 1
ATOM 1514 C CA . THR A 1 192 ? -19.201 -38.063 -74.593 1.00 45.52 735 THR A CA 1
ATOM 1515 C C . THR A 1 192 ? -18.652 -38.756 -75.830 1.00 50.90 735 THR A C 1
ATOM 1516 O O . THR A 1 192 ? -19.138 -39.822 -76.199 1.00 50.78 735 THR A O 1
ATOM 1520 N N . LYS A 1 193 ? -17.630 -38.172 -76.457 1.00 49.74 736 LYS A N 1
ATOM 1521 C CA . LYS A 1 193 ? -17.028 -38.790 -77.632 1.00 48.17 736 LYS A CA 1
ATOM 1522 C C . LYS A 1 193 ? -15.973 -39.814 -77.242 1.00 50.47 736 LYS A C 1
ATOM 1523 O O . LYS A 1 193 ? -14.827 -39.470 -76.983 1.00 53.73 736 LYS A O 1
ATOM 1529 N N . VAL A 1 194 ? -16.387 -41.078 -77.222 1.00 48.77 737 VAL A N 1
ATOM 1530 C CA . VAL A 1 194 ? -15.542 -42.191 -76.828 1.00 45.34 737 VAL A CA 1
ATOM 1531 C C . VAL A 1 194 ? -14.911 -42.877 -78.047 1.00 45.94 737 VAL A C 1
ATOM 1532 O O . VAL A 1 194 ? -13.827 -43.460 -77.957 1.00 49.53 737 VAL A O 1
ATOM 1536 N N . LEU A 1 195 ? -15.583 -42.788 -79.190 1.00 43.28 738 LEU A N 1
ATOM 1537 C CA . LEU A 1 195 ? -15.149 -43.485 -80.397 1.00 44.26 738 LEU A CA 1
ATOM 1538 C C . LEU A 1 195 ? -15.123 -42.550 -81.569 1.00 40.15 738 LEU A C 1
ATOM 1539 O O . LEU A 1 195 ? -16.009 -41.730 -81.720 1.00 43.88 738 LEU A O 1
ATOM 1544 N N . PRO A 1 196 ? -14.115 -42.694 -82.427 1.00 44.54 739 PRO A N 1
ATOM 1545 C CA . PRO A 1 196 ? -14.103 -41.970 -83.693 1.00 44.89 739 PRO A CA 1
ATOM 1546 C C . PRO A 1 196 ? -14.924 -42.700 -84.746 1.00 40.10 739 PRO A C 1
ATOM 1547 O O . PRO A 1 196 ? -15.496 -43.754 -84.469 1.00 41.05 739 PRO A O 1
ATOM 1551 N N . ASN A 1 197 ? -14.951 -42.133 -85.944 1.00 41.47 740 ASN A N 1
ATOM 1552 C CA . ASN A 1 197 ? -15.398 -42.804 -87.153 1.00 33.62 740 ASN A CA 1
ATOM 1553 C C . ASN A 1 197 ? -14.217 -43.496 -87.817 1.00 40.89 740 ASN A C 1
ATOM 1554 O O . ASN A 1 197 ? -13.499 -42.866 -88.621 1.00 41.00 740 ASN A O 1
ATOM 1559 N N . LEU A 1 198 ? -14.009 -44.776 -87.499 1.00 35.63 741 LEU A N 1
ATOM 1560 C CA . LEU A 1 198 ? -12.830 -45.488 -87.977 1.00 35.07 741 LEU A CA 1
ATOM 1561 C C . LEU A 1 198 ? -12.802 -45.603 -89.500 1.00 40.13 741 LEU A C 1
ATOM 1562 O O . LEU A 1 198 ? -11.739 -45.767 -90.093 1.00 41.22 741 LEU A O 1
ATOM 1567 N N . GLN A 1 199 ? -13.959 -45.516 -90.143 1.00 38.27 742 GLN A N 1
ATOM 1568 C CA . GLN A 1 199 ? -13.985 -45.712 -91.588 1.00 41.69 742 GLN A CA 1
ATOM 1569 C C . GLN A 1 199 ? -13.505 -44.454 -92.308 1.00 43.41 742 GLN A C 1
ATOM 1570 O O . GLN A 1 199 ? -13.047 -44.524 -93.450 1.00 43.01 742 GLN A O 1
ATOM 1576 N N . GLN A 1 200 ? -13.600 -43.312 -91.632 1.00 43.42 743 GLN A N 1
ATOM 1577 C CA . GLN A 1 200 ? -13.155 -42.035 -92.192 1.00 44.07 743 GLN A CA 1
ATOM 1578 C C . GLN A 1 200 ? -11.714 -41.704 -91.788 1.00 48.68 743 GLN A C 1
ATOM 1579 O O . GLN A 1 200 ? -10.956 -41.134 -92.568 1.00 46.63 743 GLN A O 1
ATOM 1585 N N . SER A 1 201 ? -11.359 -42.073 -90.557 1.00 46.95 744 SER A N 1
ATOM 1586 C CA . SER A 1 201 ? -10.047 -41.808 -89.982 1.00 42.05 744 SER A CA 1
ATOM 1587 C C . SER A 1 201 ? -8.954 -42.736 -90.518 1.00 52.92 744 SER A C 1
ATOM 1588 O O . SER A 1 201 ? -7.781 -42.355 -90.606 1.00 47.49 744 SER A O 1
ATOM 1591 N N . TYR A 1 202 ? -9.342 -43.970 -90.823 1.00 48.53 745 TYR A N 1
ATOM 1592 C CA . TYR A 1 202 ? -8.418 -44.952 -91.349 1.00 42.24 745 TYR A CA 1
ATOM 1593 C C . TYR A 1 202 ? -9.061 -45.660 -92.534 1.00 45.06 745 TYR A C 1
ATOM 1594 O O . TYR A 1 202 ? -9.331 -46.862 -92.464 1.00 37.82 745 TYR A O 1
ATOM 1603 N N . PRO A 1 203 ? -9.321 -44.921 -93.624 1.00 45.55 746 PRO A N 1
ATOM 1604 C CA . PRO A 1 203 ? -9.952 -45.560 -94.780 1.00 40.55 746 PRO A CA 1
ATOM 1605 C C . PRO A 1 203 ? -8.990 -46.504 -95.469 1.00 45.30 746 PRO A C 1
ATOM 1606 O O . PRO A 1 203 ? -9.384 -47.204 -96.378 1.00 54.45 746 PRO A O 1
ATOM 1610 N N . ASN A 1 204 ? -7.734 -46.506 -95.049 1.00 44.43 747 ASN A N 1
ATOM 1611 C CA . ASN A 1 204 ? -6.741 -47.421 -95.600 1.00 46.44 747 ASN A CA 1
ATOM 1612 C C . ASN A 1 204 ? -6.882 -48.814 -94.972 1.00 41.21 747 ASN A C 1
ATOM 1613 O O . ASN A 1 204 ? -6.754 -49.816 -95.655 1.00 41.52 747 ASN A O 1
ATOM 1618 N N . ARG A 1 205 ? -7.144 -48.862 -93.666 1.00 41.65 748 ARG A N 1
ATOM 1619 C CA . ARG A 1 205 ? -7.292 -50.120 -92.935 1.00 41.88 748 ARG A CA 1
ATOM 1620 C C . ARG A 1 205 ? -8.631 -50.803 -93.214 1.00 39.35 748 ARG A C 1
ATOM 1621 O O . ARG A 1 205 ? -8.733 -52.022 -93.149 1.00 39.58 748 ARG A O 1
ATOM 1629 N N . PHE A 1 206 ? -9.654 -50.022 -93.528 1.00 39.58 749 PHE A N 1
ATOM 1630 C CA . PHE A 1 206 ? -11.023 -50.549 -93.522 1.00 40.13 749 PHE A CA 1
ATOM 1631 C C . PHE A 1 206 ? -11.727 -50.390 -94.860 1.00 43.12 749 PHE A C 1
ATOM 1632 O O . PHE A 1 206 ? -12.939 -50.538 -94.949 1.00 49.22 749 PHE A O 1
ATOM 1640 N N . SER A 1 207 ? -10.950 -50.085 -95.891 1.00 44.18 750 SER A N 1
ATOM 1641 C CA . SER A 1 207 ? -11.461 -49.821 -97.230 1.00 43.89 750 SER A CA 1
ATOM 1642 C C . SER A 1 207 ? -12.296 -50.952 -97.790 1.00 40.06 750 SER A C 1
ATOM 1643 O O . SER A 1 207 ? -11.874 -52.098 -97.775 1.00 41.68 750 SER A O 1
ATOM 1646 N N . ASN A 1 208 ? -13.460 -50.617 -98.337 1.00 48.82 751 ASN A N 1
ATOM 1647 C CA . ASN A 1 208 ? -14.319 -51.602 -99.009 1.00 47.53 751 ASN A CA 1
ATOM 1648 C C . ASN A 1 208 ? -13.591 -52.242 -100.186 1.00 49.54 751 ASN A C 1
ATOM 1649 O O . ASN A 1 208 ? -13.984 -53.297 -100.666 1.00 49.23 751 ASN A O 1
ATOM 1654 N N . LYS A 1 209 ? -12.520 -51.584 -100.632 1.00 47.64 752 LYS A N 1
ATOM 1655 C CA . LYS A 1 209 ? -11.818 -51.917 -101.866 1.00 45.10 752 LYS A CA 1
ATOM 1656 C C . LYS A 1 209 ? -10.763 -53.000 -101.683 1.00 48.36 752 LYS A C 1
ATOM 1657 O O . LYS A 1 209 ? -10.389 -53.689 -102.639 1.00 51.18 752 LYS A O 1
ATOM 1663 N N . VAL A 1 210 ? -10.269 -53.139 -100.455 1.00 47.79 753 VAL A N 1
ATOM 1664 C CA . VAL A 1 210 ? -9.119 -54.000 -100.173 1.00 41.25 753 VAL A CA 1
ATOM 1665 C C . VAL A 1 210 ? -9.477 -55.488 -100.124 1.00 39.46 753 VAL A C 1
ATOM 1666 O O . VAL A 1 210 ? -10.507 -55.868 -99.593 1.00 44.07 753 VAL A O 1
ATOM 1670 N N . ASP A 1 211 ? -8.631 -56.321 -100.719 1.00 39.04 754 ASP A N 1
ATOM 1671 C CA . ASP A 1 211 ? -8.823 -57.757 -100.717 1.00 34.46 754 ASP A CA 1
ATOM 1672 C C . ASP A 1 211 ? -8.736 -58.253 -99.279 1.00 36.64 754 ASP A C 1
ATOM 1673 O O . ASP A 1 211 ? -7.795 -57.906 -98.559 1.00 40.87 754 ASP A O 1
ATOM 1678 N N . VAL A 1 212 ? -9.706 -59.049 -98.841 1.00 32.97 755 VAL A N 1
ATOM 1679 C CA . VAL A 1 212 ? -9.763 -59.449 -97.433 1.00 36.50 755 VAL A CA 1
ATOM 1680 C C . VAL A 1 212 ? -8.587 -60.339 -97.044 1.00 38.13 755 VAL A C 1
ATOM 1681 O O . VAL A 1 212 ? -8.368 -60.622 -95.856 1.00 38.44 755 VAL A O 1
ATOM 1685 N N . ARG A 1 213 ? -7.857 -60.823 -98.042 1.00 31.35 756 ARG A N 1
ATOM 1686 C CA . ARG A 1 213 ? -6.669 -61.613 -97.760 1.00 34.66 756 ARG A CA 1
ATOM 1687 C C . ARG A 1 213 ? -5.477 -60.722 -97.351 1.00 36.67 756 ARG A C 1
ATOM 1688 O O . ARG A 1 213 ? -4.454 -61.224 -96.886 1.00 39.66 756 ARG A O 1
ATOM 1696 N N . THR A 1 214 ? -5.616 -59.408 -97.520 1.00 37.03 757 THR A N 1
ATOM 1697 C CA . THR A 1 214 ? -4.596 -58.445 -97.062 1.00 35.95 757 THR A CA 1
ATOM 1698 C C . THR A 1 214 ? -5.073 -57.563 -95.918 1.00 34.77 757 THR A C 1
ATOM 1699 O O . THR A 1 214 ? -4.443 -56.576 -95.652 1.00 34.69 757 THR A O 1
ATOM 1703 N N . LEU A 1 215 ? -6.196 -57.892 -95.269 1.00 40.94 758 LEU A N 1
ATOM 1704 C CA . LEU A 1 215 ? -6.712 -57.051 -94.180 1.00 35.97 758 LEU A CA 1
ATOM 1705 C C . LEU A 1 215 ? -5.712 -57.055 -93.048 1.00 38.22 758 LEU A C 1
ATOM 1706 O O . LEU A 1 215 ? -5.170 -58.105 -92.706 1.00 37.81 758 LEU A O 1
ATOM 1711 N N . ASN A 1 216 ? -5.448 -55.886 -92.477 1.00 35.53 759 ASN A N 1
ATOM 1712 C CA . ASN A 1 216 ? -4.475 -55.805 -91.393 1.00 41.57 759 ASN A CA 1
ATOM 1713 C C . ASN A 1 216 ? -5.079 -56.278 -90.078 1.00 35.98 759 ASN A C 1
ATOM 1714 O O . ASN A 1 216 ? -6.001 -55.656 -89.554 1.00 34.49 759 ASN A O 1
ATOM 1719 N N . VAL A 1 217 ? -4.541 -57.360 -89.529 1.00 39.62 760 VAL A N 1
ATOM 1720 C CA . VAL A 1 217 ? -5.018 -57.856 -88.239 1.00 40.94 760 VAL A CA 1
ATOM 1721 C C . VAL A 1 217 ? -3.919 -57.996 -87.164 1.00 48.09 760 VAL A C 1
ATOM 1722 O O . VAL A 1 217 ? -4.056 -58.792 -86.234 1.00 49.06 760 VAL A O 1
ATOM 1726 N N . THR A 1 218 ? -2.843 -57.219 -87.273 1.00 46.88 761 THR A N 1
ATOM 1727 C CA . THR A 1 218 ? -1.725 -57.354 -86.334 1.00 50.70 761 THR A CA 1
ATOM 1728 C C . THR A 1 218 ? -1.221 -56.016 -85.780 1.00 49.39 761 THR A C 1
ATOM 1729 O O . THR A 1 218 ? -0.539 -55.989 -84.772 1.00 55.16 761 THR A O 1
ATOM 1733 N N . MET A 1 219 ? -1.585 -54.912 -86.419 1.00 49.07 762 MET A N 1
ATOM 1734 C CA . MET A 1 219 ? -1.094 -53.606 -86.012 1.00 50.43 762 MET A CA 1
ATOM 1735 C C . MET A 1 219 ? -2.103 -52.737 -85.264 1.00 52.93 762 MET A C 1
ATOM 1736 O O . MET A 1 219 ? -3.266 -52.627 -85.646 1.00 49.83 762 MET A O 1
ATOM 1741 N N . ALA A 1 220 ? -1.618 -52.088 -84.211 1.00 56.33 763 ALA A N 1
ATOM 1742 C CA . ALA A 1 220 ? -2.378 -51.077 -83.500 1.00 49.71 763 ALA A CA 1
ATOM 1743 C C . ALA A 1 220 ? -2.721 -49.914 -84.410 1.00 48.69 763 ALA A C 1
ATOM 1744 O O . ALA A 1 220 ? -2.195 -49.785 -85.511 1.00 45.24 763 ALA A O 1
ATOM 1746 N N . LEU A 1 221 ? -3.626 -49.068 -83.946 1.00 48.45 764 LEU A N 1
ATOM 1747 C CA . LEU A 1 221 ? -3.978 -47.891 -84.702 1.00 53.31 764 LEU A CA 1
ATOM 1748 C C . LEU A 1 221 ? -3.031 -46.734 -84.355 1.00 58.80 764 LEU A C 1
ATOM 1749 O O . LEU A 1 221 ? -2.818 -46.417 -83.185 1.00 56.81 764 LEU A O 1
ATOM 1754 N N . GLU A 1 222 ? -2.450 -46.119 -85.378 1.00 57.00 765 GLU A N 1
ATOM 1755 C CA . GLU A 1 222 ? -1.756 -44.849 -85.198 1.00 62.46 765 GLU A CA 1
ATOM 1756 C C . GLU A 1 222 ? -2.759 -43.831 -84.679 1.00 61.12 765 GLU A C 1
ATOM 1757 O O . GLU A 1 222 ? -3.965 -44.010 -84.826 1.00 66.19 765 GLU A O 1
ATOM 1763 N N . GLU A 1 223 ? -2.276 -42.757 -84.081 1.00 63.05 766 GLU A N 1
ATOM 1764 C CA . GLU A 1 223 ? -3.183 -41.731 -83.613 1.00 71.45 766 GLU A CA 1
ATOM 1765 C C . GLU A 1 223 ? -3.468 -40.708 -84.706 1.00 69.25 766 GLU A C 1
ATOM 1766 O O . GLU A 1 223 ? -2.700 -40.550 -85.650 1.00 71.33 766 GLU A O 1
ATOM 1772 N N . VAL A 1 224 ? -4.598 -40.029 -84.571 1.00 72.46 767 VAL A N 1
ATOM 1773 C CA . VAL A 1 224 ? -5.038 -39.038 -85.543 1.00 76.33 767 VAL A CA 1
ATOM 1774 C C . VAL A 1 224 ? -5.191 -37.688 -84.851 1.00 81.73 767 VAL A C 1
ATOM 1775 O O . VAL A 1 224 ? -5.743 -37.611 -83.746 1.00 82.48 767 VAL A O 1
ATOM 1779 N N . ALA A 1 225 ? -4.689 -36.648 -85.519 1.00 86.88 768 ALA A N 1
ATOM 1780 C CA . ALA A 1 225 ? -4.590 -35.275 -85.010 1.00 90.86 768 ALA A CA 1
ATOM 1781 C C . ALA A 1 225 ? -5.635 -34.890 -83.963 1.00 92.31 768 ALA A C 1
ATOM 1782 O O . ALA A 1 225 ? -5.318 -34.743 -82.783 1.00 95.06 768 ALA A O 1
ATOM 1784 N N . ASP A 1 226 ? -6.882 -34.738 -84.387 1.00 87.33 769 ASP A N 1
ATOM 1785 C CA . ASP A 1 226 ? -7.904 -34.259 -83.473 1.00 89.30 769 ASP A CA 1
ATOM 1786 C C . ASP A 1 226 ? -9.253 -34.929 -83.704 1.00 89.04 769 ASP A C 1
ATOM 1787 O O . ASP A 1 226 ? -10.261 -34.245 -83.912 1.00 86.32 769 ASP A O 1
ATOM 1789 N N . ASP A 1 227 ? -9.286 -36.259 -83.663 1.00 85.66 770 ASP A N 1
ATOM 1790 C CA . ASP A 1 227 ? -10.560 -36.945 -83.864 1.00 87.46 770 ASP A CA 1
ATOM 1791 C C . ASP A 1 227 ? -11.180 -37.431 -82.545 1.00 83.15 770 ASP A C 1
ATOM 1792 O O . ASP A 1 227 ? -12.403 -37.492 -82.450 1.00 80.98 770 ASP A O 1
ATOM 1797 N N . ILE A 1 228 ? -10.360 -37.762 -81.540 1.00 77.78 771 ILE A N 1
ATOM 1798 C CA . ILE A 1 228 ? -10.876 -38.029 -80.187 1.00 74.20 771 ILE A CA 1
ATOM 1799 C C . ILE A 1 228 ? -9.970 -37.457 -79.087 1.00 77.22 771 ILE A C 1
ATOM 1800 O O . ILE A 1 228 ? -8.854 -37.924 -78.880 1.00 76.18 771 ILE A O 1
ATOM 1805 N N . ASP A 1 229 ? -10.464 -36.447 -78.380 1.00 78.02 772 ASP A N 1
ATOM 1806 C CA . ASP A 1 229 ? -9.778 -35.902 -77.210 1.00 81.89 772 ASP A CA 1
ATOM 1807 C C . ASP A 1 229 ? -9.897 -36.895 -76.043 1.00 81.06 772 ASP A C 1
ATOM 1808 O O . ASP A 1 229 ? -10.757 -36.739 -75.176 1.00 82.25 772 ASP A O 1
ATOM 1813 N N . GLN A 1 230 ? -9.020 -37.897 -76.010 1.00 76.49 773 GLN A N 1
ATOM 1814 C CA . GLN A 1 230 ? -9.285 -39.117 -75.236 1.00 80.70 773 GLN A CA 1
ATOM 1815 C C . GLN A 1 230 ? -9.221 -39.016 -73.699 1.00 80.12 773 GLN A C 1
ATOM 1816 O O . GLN A 1 230 ? -9.464 -40.011 -73.009 1.00 79.53 773 GLN A O 1
ATOM 1822 N N . SER A 1 231 ? -8.922 -37.836 -73.161 1.00 82.98 774 SER A N 1
ATOM 1823 C CA . SER A 1 231 ? -8.918 -37.654 -71.704 1.00 85.49 774 SER A CA 1
ATOM 1824 C C . SER A 1 231 ? -10.113 -36.807 -71.243 1.00 81.08 774 SER A C 1
ATOM 1825 O O . SER A 1 231 ? -10.456 -36.799 -70.050 1.00 81.72 774 SER A O 1
ATOM 1828 N N . LEU A 1 232 ? -10.724 -36.077 -72.174 1.00 75.76 775 LEU A N 1
ATOM 1829 C CA . LEU A 1 232 ? -12.054 -35.534 -71.932 1.00 75.88 775 LEU A CA 1
ATOM 1830 C C . LEU A 1 232 ? -13.042 -36.716 -71.909 1.00 74.60 775 LEU A C 1
ATOM 1831 O O . LEU A 1 232 ? -13.941 -36.795 -71.071 1.00 72.93 775 LEU A O 1
ATOM 1836 N N . SER A 1 233 ? -12.838 -37.647 -72.833 1.00 72.97 776 SER A N 1
ATOM 1837 C CA . SER A 1 233 ? -13.601 -38.883 -72.868 1.00 67.36 776 SER A CA 1
ATOM 1838 C C . SER A 1 233 ? -13.486 -39.680 -71.575 1.00 67.86 776 SER A C 1
ATOM 1839 O O . SER A 1 233 ? -14.454 -40.300 -71.131 1.00 64.04 776 SER A O 1
ATOM 1842 N N . GLU A 1 234 ? -12.308 -39.670 -70.963 1.00 68.52 777 GLU A N 1
ATOM 1843 C CA . GLU A 1 234 ? -12.072 -40.555 -69.826 1.00 65.03 777 GLU A CA 1
ATOM 1844 C C . GLU A 1 234 ? -12.615 -39.968 -68.527 1.00 66.54 777 GLU A C 1
ATOM 1845 O O . GLU A 1 234 ? -12.657 -40.642 -67.502 1.00 69.87 777 GLU A O 1
ATOM 1851 N N . LYS A 1 235 ? -13.054 -38.716 -68.577 1.00 68.90 778 LYS A N 1
ATOM 1852 C CA . LYS A 1 235 ? -13.727 -38.115 -67.433 1.00 64.80 778 LYS A CA 1
ATOM 1853 C C . LYS A 1 235 ? -15.069 -38.823 -67.200 1.00 71.24 778 LYS A C 1
ATOM 1854 O O . LYS A 1 235 ? -15.642 -38.758 -66.109 1.00 69.82 778 LYS A O 1
ATOM 1855 N N . THR A 1 236 ? -15.569 -39.502 -68.230 1.00 64.64 779 THR A N 1
ATOM 1856 C CA . THR A 1 236 ? -16.883 -40.132 -68.149 1.00 57.84 779 THR A CA 1
ATOM 1857 C C . THR A 1 236 ? -16.774 -41.591 -67.729 1.00 52.41 779 THR A C 1
ATOM 1858 O O . THR A 1 236 ? -16.085 -42.387 -68.368 1.00 55.34 779 THR A O 1
ATOM 1862 N N . THR A 1 237 ? -17.442 -41.939 -66.638 1.00 46.72 780 THR A N 1
ATOM 1863 C CA . THR A 1 237 ? -17.358 -43.291 -66.118 1.00 47.05 780 THR A CA 1
ATOM 1864 C C . THR A 1 237 ? -18.202 -44.273 -66.943 1.00 51.45 780 THR A C 1
ATOM 1865 O O . THR A 1 237 ? -19.086 -43.886 -67.720 1.00 48.70 780 THR A O 1
ATOM 1869 N N . LEU A 1 238 ? -17.902 -45.551 -66.778 1.00 47.32 781 LEU A N 1
ATOM 1870 C CA . LEU A 1 238 ? -18.633 -46.604 -67.449 1.00 50.43 781 LEU A CA 1
ATOM 1871 C C . LEU A 1 238 ? -20.117 -46.497 -67.102 1.00 52.13 781 LEU A C 1
ATOM 1872 O O . LEU A 1 238 ? -20.966 -46.383 -67.992 1.00 46.49 781 LEU A O 1
ATOM 1877 N N . GLY A 1 239 ? -20.402 -46.482 -65.797 1.00 55.11 782 GLY A N 1
ATOM 1878 C CA . GLY A 1 239 ? -21.750 -46.355 -65.273 1.00 48.70 782 GLY A CA 1
ATOM 1879 C C . GLY A 1 239 ? -22.548 -45.253 -65.937 1.00 50.33 782 GLY A C 1
ATOM 1880 O O . GLY A 1 239 ? -23.719 -45.437 -66.295 1.00 50.38 782 GLY A O 1
ATOM 1881 N N . GLU A 1 240 ? -21.914 -44.104 -66.118 1.00 48.49 783 GLU A N 1
ATOM 1882 C CA . GLU A 1 240 ? -22.604 -42.963 -66.696 1.00 51.60 783 GLU A CA 1
ATOM 1883 C C . GLU A 1 240 ? -22.800 -43.146 -68.201 1.00 52.23 783 GLU A C 1
ATOM 1884 O O . GLU A 1 240 ? -23.727 -42.574 -68.786 1.00 47.54 783 GLU A O 1
ATOM 1890 N N . LEU A 1 241 ? -21.943 -43.953 -68.828 1.00 48.41 784 LEU A N 1
ATOM 1891 C CA . LEU A 1 241 ? -22.099 -44.220 -70.256 1.00 48.14 784 LEU A CA 1
ATOM 1892 C C . LEU A 1 241 ? -23.354 -45.077 -70.482 1.00 46.94 784 LEU A C 1
ATOM 1893 O O . LEU A 1 241 ? -24.104 -44.846 -71.427 1.00 41.47 784 LEU A O 1
ATOM 1898 N N . LEU A 1 242 ? -23.590 -46.039 -69.593 1.00 43.80 785 LEU A N 1
ATOM 1899 C CA . LEU A 1 242 ? -24.782 -46.869 -69.682 1.00 44.27 785 LEU A CA 1
ATOM 1900 C C . LEU A 1 242 ? -26.027 -46.010 -69.504 1.00 49.07 785 LEU A C 1
ATOM 1901 O O . LEU A 1 242 ? -26.971 -46.102 -70.299 1.00 46.74 785 LEU A O 1
ATOM 1906 N N . ILE A 1 243 ? -26.018 -45.159 -68.478 1.00 47.22 786 ILE A N 1
ATOM 1907 C CA . ILE A 1 243 ? -27.141 -44.270 -68.223 1.00 45.48 786 ILE A CA 1
ATOM 1908 C C . ILE A 1 243 ? -27.366 -43.353 -69.426 1.00 45.28 786 ILE A C 1
ATOM 1909 O O . ILE A 1 243 ? -28.511 -43.111 -69.837 1.00 43.80 786 ILE A O 1
ATOM 1914 N N . GLY A 1 244 ? -26.271 -42.878 -70.012 1.00 43.71 787 GLY A N 1
ATOM 1915 C CA . GLY A 1 244 ? -26.342 -42.000 -71.164 1.00 39.00 787 GLY A CA 1
ATOM 1916 C C . GLY A 1 244 ? -26.886 -42.708 -72.384 1.00 41.88 787 GLY A C 1
ATOM 1917 O O . GLY A 1 244 ? -27.629 -42.116 -73.150 1.00 43.62 787 GLY A O 1
ATOM 1918 N N . PHE A 1 245 ? -26.508 -43.976 -72.554 1.00 41.45 788 PHE A N 1
ATOM 1919 C CA . PHE A 1 245 ? -27.043 -44.829 -73.608 1.00 41.15 788 PHE A CA 1
ATOM 1920 C C . PHE A 1 245 ? -28.563 -44.991 -73.489 1.00 42.67 788 PHE A C 1
ATOM 1921 O O . PHE A 1 245 ? -29.284 -44.833 -74.482 1.00 39.67 788 PHE A O 1
ATOM 1929 N N . LEU A 1 246 ? -29.046 -45.303 -72.284 1.00 40.26 789 LEU A N 1
ATOM 1930 C CA . LEU A 1 246 ? -30.492 -45.439 -72.071 1.00 42.41 789 LEU A CA 1
ATOM 1931 C C . LEU A 1 246 ? -31.188 -44.099 -72.279 1.00 42.36 789 LEU A C 1
ATOM 1932 O O . LEU A 1 246 ? -32.260 -44.039 -72.867 1.00 42.13 789 LEU A O 1
ATOM 1937 N N . ASP A 1 247 ? -30.552 -43.020 -71.836 1.00 44.36 790 ASP A N 1
ATOM 1938 C CA . ASP A 1 247 ? -31.119 -41.686 -72.003 1.00 44.08 790 ASP A CA 1
ATOM 1939 C C . ASP A 1 247 ? -31.257 -41.276 -73.470 1.00 44.46 790 ASP A C 1
ATOM 1940 O O . ASP A 1 247 ? -32.298 -40.762 -73.881 1.00 45.22 790 ASP A O 1
ATOM 1945 N N . TYR A 1 248 ? -30.194 -41.483 -74.243 1.00 42.32 791 TYR A N 1
ATOM 1946 C CA . TYR A 1 248 ? -30.150 -41.040 -75.635 1.00 44.72 791 TYR A CA 1
ATOM 1947 C C . TYR A 1 248 ? -31.244 -41.725 -76.452 1.00 42.69 791 TYR A C 1
ATOM 1948 O O . TYR A 1 248 ? -31.936 -41.080 -77.232 1.00 41.30 791 TYR A O 1
ATOM 1957 N N . TYR A 1 249 ? -31.408 -43.028 -76.274 1.00 36.60 792 TYR A N 1
ATOM 1958 C CA . TYR A 1 249 ? -32.408 -43.736 -77.061 1.00 44.98 792 TYR A CA 1
ATOM 1959 C C . TYR A 1 249 ? -33.844 -43.609 -76.513 1.00 47.46 792 TYR A C 1
ATOM 1960 O O . TYR A 1 249 ? -34.815 -43.786 -77.254 1.00 42.89 792 TYR A O 1
ATOM 1969 N N . ALA A 1 250 ? -33.983 -43.256 -75.239 1.00 49.38 793 ALA A N 1
ATOM 1970 C CA . ALA A 1 250 ? -35.317 -43.101 -74.659 1.00 50.16 793 ALA A CA 1
ATOM 1971 C C . ALA A 1 250 ? -35.879 -41.685 -74.828 1.00 47.95 793 ALA A C 1
ATOM 1972 O O . ALA A 1 250 ? -37.095 -41.518 -74.905 1.00 51.57 793 ALA A O 1
ATOM 1974 N N . ASN A 1 251 ? -35.014 -40.674 -74.906 1.00 45.94 794 ASN A N 1
ATOM 1975 C CA . ASN A 1 251 ? -35.478 -39.289 -74.807 1.00 45.71 794 ASN A CA 1
ATOM 1976 C C . ASN A 1 251 ? -34.882 -38.341 -75.862 1.00 50.54 794 ASN A C 1
ATOM 1977 O O . ASN A 1 251 ? -35.405 -37.254 -76.072 1.00 52.73 794 ASN A O 1
ATOM 1982 N N . GLU A 1 252 ? -33.774 -38.708 -76.500 1.00 48.78 795 GLU A N 1
ATOM 1983 C CA . GLU A 1 252 ? -33.202 -37.818 -77.515 1.00 49.11 795 GLU A CA 1
ATOM 1984 C C . GLU A 1 252 ? -33.509 -38.261 -78.941 1.00 52.95 795 GLU A C 1
ATOM 1985 O O . GLU A 1 252 ? -33.966 -37.462 -79.748 1.00 56.63 795 GLU A O 1
ATOM 1991 N N . PHE A 1 253 ? -33.270 -39.532 -79.246 1.00 49.08 796 PHE A N 1
ATOM 1992 C CA . PHE A 1 253 ? -33.354 -40.005 -80.616 1.00 48.59 796 PHE A CA 1
ATOM 1993 C C . PHE A 1 253 ? -34.787 -39.953 -81.144 1.00 50.60 796 PHE A C 1
ATOM 1994 O O . PHE A 1 253 ? -35.704 -40.446 -80.511 1.00 46.74 796 PHE A O 1
ATOM 2002 N N . ASN A 1 254 ? -34.965 -39.323 -82.299 1.00 55.78 797 ASN A N 1
ATOM 2003 C CA . ASN A 1 254 ? -36.252 -39.290 -82.985 1.00 52.91 797 ASN A CA 1
ATOM 2004 C C . ASN A 1 254 ? -36.330 -40.363 -84.081 1.00 54.43 797 ASN A C 1
ATOM 2005 O O . ASN A 1 254 ? -35.812 -40.184 -85.187 1.00 57.42 797 ASN A O 1
ATOM 2010 N N . TYR A 1 255 ? -36.985 -41.473 -83.788 1.00 53.75 798 TYR A N 1
ATOM 2011 C CA . TYR A 1 255 ? -36.976 -42.604 -84.709 1.00 54.49 798 TYR A CA 1
ATOM 2012 C C . TYR A 1 255 ? -37.774 -42.353 -85.993 1.00 59.57 798 TYR A C 1
ATOM 2013 O O . TYR A 1 255 ? -37.616 -43.083 -86.969 1.00 61.54 798 TYR A O 1
ATOM 2022 N N . ASP A 1 256 ? -38.610 -41.317 -86.007 1.00 58.73 799 ASP A N 1
ATOM 2023 C CA . ASP A 1 256 ? -39.338 -40.963 -87.229 1.00 60.36 799 ASP A CA 1
ATOM 2024 C C . ASP A 1 256 ? -38.463 -40.201 -88.217 1.00 62.79 799 ASP A C 1
ATOM 2025 O O . ASP A 1 256 ? -38.588 -40.375 -89.426 1.00 64.41 799 ASP A O 1
ATOM 2030 N N . ARG A 1 257 ? -37.575 -39.357 -87.708 1.00 60.10 800 ARG A N 1
ATOM 2031 C CA . ARG A 1 257 ? -36.779 -38.503 -88.584 1.00 65.69 800 ARG A CA 1
ATOM 2032 C C . ARG A 1 257 ? -35.340 -38.990 -88.757 1.00 61.47 800 ARG A C 1
ATOM 2033 O O . ARG A 1 257 ? -34.773 -38.907 -89.842 1.00 64.03 800 ARG A O 1
ATOM 2041 N N . ASP A 1 258 ? -34.763 -39.505 -87.682 1.00 56.08 801 ASP A N 1
ATOM 2042 C CA . ASP A 1 258 ? -33.363 -39.879 -87.675 1.00 57.49 801 ASP A CA 1
ATOM 2043 C C . ASP A 1 258 ? -33.094 -41.349 -88.038 1.00 55.52 801 ASP A C 1
ATOM 2044 O O . ASP A 1 258 ? -33.926 -42.231 -87.834 1.00 49.25 801 ASP A O 1
ATOM 2049 N N . ALA A 1 259 ? -31.908 -41.581 -88.592 1.00 56.87 802 ALA A N 1
ATOM 2050 C CA . ALA A 1 259 ? -31.405 -42.912 -88.902 1.00 47.15 802 ALA A CA 1
ATOM 2051 C C . ALA A 1 259 ? -29.961 -42.988 -88.433 1.00 46.23 802 ALA A C 1
ATOM 2052 O O . ALA A 1 259 ? -29.353 -41.965 -88.139 1.00 42.41 802 ALA A O 1
ATOM 2054 N N . ILE A 1 260 ? -29.406 -44.189 -88.351 1.00 43.88 803 ILE A N 1
ATOM 2055 C CA . ILE A 1 260 ? -28.040 -44.324 -87.859 1.00 41.47 803 ILE A CA 1
ATOM 2056 C C . ILE A 1 260 ? -27.037 -44.799 -88.918 1.00 42.23 803 ILE A C 1
ATOM 2057 O O . ILE A 1 260 ? -27.179 -45.872 -89.510 1.00 42.43 803 ILE A O 1
ATOM 2062 N N . SER A 1 261 ? -26.020 -43.985 -89.149 1.00 39.09 804 SER A N 1
ATOM 2063 C CA . SER A 1 261 ? -24.896 -44.404 -89.979 1.00 46.55 804 SER A CA 1
ATOM 2064 C C . SER A 1 261 ? -23.579 -44.417 -89.204 1.00 41.78 804 SER A C 1
ATOM 2065 O O . SER A 1 261 ? -23.137 -43.386 -88.706 1.00 43.72 804 SER A O 1
ATOM 2068 N N . ILE A 1 262 ? -22.974 -45.593 -89.110 1.00 40.98 805 ILE A N 1
ATOM 2069 C CA . ILE A 1 262 ? -21.686 -45.785 -88.461 1.00 39.69 805 ILE A CA 1
ATOM 2070 C C . ILE A 1 262 ? -20.559 -45.383 -89.419 1.00 42.52 805 ILE A C 1
ATOM 2071 O O . ILE A 1 262 ? -19.524 -44.873 -88.996 1.00 37.63 805 ILE A O 1
ATOM 2076 N N . ARG A 1 263 ? -20.807 -45.553 -90.717 1.00 43.76 806 ARG A N 1
ATOM 2077 C CA . ARG A 1 263 ? -19.813 -45.287 -91.747 1.00 43.36 806 ARG A CA 1
ATOM 2078 C C . ARG A 1 263 ? -19.595 -43.793 -91.934 1.00 45.32 806 ARG A C 1
ATOM 2079 O O . ARG A 1 263 ? -18.458 -43.318 -91.931 1.00 48.37 806 ARG A O 1
ATOM 2087 N N . GLN A 1 264 ? -20.689 -43.069 -92.144 1.00 43.66 807 GLN A N 1
ATOM 2088 C CA . GLN A 1 264 ? -20.731 -41.639 -91.909 1.00 43.22 807 GLN A CA 1
ATOM 2089 C C . GLN A 1 264 ? -20.743 -41.605 -90.410 1.00 47.91 807 GLN A C 1
ATOM 2090 O O . GLN A 1 264 ? -21.063 -42.609 -89.811 1.00 56.02 807 GLN A O 1
ATOM 2096 N N . GLY A 1 265 ? -20.386 -40.529 -89.748 1.00 40.97 808 GLY A N 1
ATOM 2097 C CA . GLY A 1 265 ? -20.278 -40.705 -88.306 1.00 39.68 808 GLY A CA 1
ATOM 2098 C C . GLY A 1 265 ? -21.380 -39.979 -87.585 1.00 49.71 808 GLY A C 1
ATOM 2099 O O . GLY A 1 265 ? -21.135 -39.253 -86.632 1.00 53.88 808 GLY A O 1
ATOM 2100 N N . ARG A 1 266 ? -22.608 -40.171 -88.039 1.00 47.28 809 ARG A N 1
ATOM 2101 C CA . ARG A 1 266 ? -23.662 -39.286 -87.616 1.00 48.63 809 ARG A CA 1
ATOM 2102 C C . ARG A 1 266 ? -25.032 -39.892 -87.789 1.00 51.22 809 ARG A C 1
ATOM 2103 O O . ARG A 1 266 ? -25.199 -40.910 -88.458 1.00 46.12 809 ARG A O 1
ATOM 2111 N N . ARG A 1 267 ? -26.013 -39.244 -87.178 1.00 54.28 810 ARG A N 1
ATOM 2112 C CA . ARG A 1 267 ? -27.398 -39.538 -87.466 1.00 50.28 810 ARG A CA 1
ATOM 2113 C C . ARG A 1 267 ? -27.735 -38.831 -88.778 1.00 50.22 810 ARG A C 1
ATOM 2114 O O . ARG A 1 267 ? -27.136 -37.819 -89.112 1.00 54.63 810 ARG A O 1
ATOM 2122 N N . VAL A 1 268 ? -28.648 -39.398 -89.554 1.00 55.88 811 VAL A N 1
ATOM 2123 C CA . VAL A 1 268 ? -29.022 -38.832 -90.848 1.00 52.49 811 VAL A CA 1
ATOM 2124 C C . VAL A 1 268 ? -30.537 -38.711 -90.929 1.00 53.19 811 VAL A C 1
ATOM 2125 O O . VAL A 1 268 ? -31.253 -39.404 -90.211 1.00 56.35 811 VAL A O 1
ATOM 2129 N N . GLU A 1 269 ? -31.025 -37.825 -91.788 1.00 58.39 812 GLU A N 1
ATOM 2130 C CA . GLU A 1 269 ? -32.462 -37.638 -91.961 1.00 57.22 812 GLU A CA 1
ATOM 2131 C C . GLU A 1 269 ? -33.034 -38.703 -92.896 1.00 60.77 812 GLU A C 1
ATOM 2132 O O . GLU A 1 269 ? -32.611 -38.807 -94.050 1.00 63.39 812 GLU A O 1
ATOM 2134 N N . ARG A 1 270 ? -33.988 -39.491 -92.402 1.00 64.67 813 ARG A N 1
ATOM 2135 C CA . ARG A 1 270 ? -34.562 -40.592 -93.188 1.00 65.59 813 ARG A CA 1
ATOM 2136 C C . ARG A 1 270 ? -35.054 -40.099 -94.558 1.00 73.70 813 ARG A C 1
ATOM 2137 O O . ARG A 1 270 ? -36.233 -39.806 -94.759 1.00 73.66 813 ARG A O 1
ATOM 2145 N N . ALA A 1 271 ? -34.109 -39.992 -95.490 1.00 76.23 814 ALA A N 1
ATOM 2146 C CA . ALA A 1 271 ? -34.358 -39.417 -96.802 1.00 71.50 814 ALA A CA 1
ATOM 2147 C C . ALA A 1 271 ? -33.405 -40.010 -97.846 1.00 78.44 814 ALA A C 1
ATOM 2148 O O . ALA A 1 271 ? -32.183 -39.845 -97.771 1.00 70.09 814 ALA A O 1
ATOM 2150 N N . PRO A 1 276 ? -26.290 -47.727 -102.337 1.00 59.93 861 PRO A N 1
ATOM 2151 C CA . PRO A 1 276 ? -25.362 -48.869 -102.330 1.00 53.06 861 PRO A CA 1
ATOM 2152 C C . PRO A 1 276 ? -25.288 -49.603 -100.982 1.00 51.40 861 PRO A C 1
ATOM 2153 O O . PRO A 1 276 ? -24.967 -50.796 -100.977 1.00 53.15 861 PRO A O 1
ATOM 2157 N N . HIS A 1 277 ? -25.568 -48.917 -99.869 1.00 52.14 862 HIS A N 1
ATOM 2158 C CA . HIS A 1 277 ? -25.552 -49.556 -98.545 1.00 43.61 862 HIS A CA 1
ATOM 2159 C C . HIS A 1 277 ? -26.950 -49.936 -98.086 1.00 40.52 862 HIS A C 1
ATOM 2160 O O . HIS A 1 277 ? -27.884 -49.168 -98.235 1.00 46.56 862 HIS A O 1
ATOM 2167 N N . PHE A 1 278 ? -27.072 -51.125 -97.515 1.00 36.94 863 PHE A N 1
ATOM 2168 C CA . PHE A 1 278 ? -28.335 -51.630 -97.017 1.00 41.92 863 PHE A CA 1
ATOM 2169 C C . PHE A 1 278 ? -28.645 -51.002 -95.658 1.00 39.91 863 PHE A C 1
ATOM 2170 O O . PHE A 1 278 ? -27.758 -50.867 -94.823 1.00 36.63 863 PHE A O 1
ATOM 2178 N N . TRP A 1 279 ? -29.907 -50.630 -95.445 1.00 41.52 864 TRP A N 1
ATOM 2179 C CA . TRP A 1 279 ? -30.372 -50.121 -94.156 1.00 39.32 864 TRP A CA 1
ATOM 2180 C C . TRP A 1 279 ? -31.196 -51.173 -93.428 1.00 39.35 864 TRP A C 1
ATOM 2181 O O . TRP A 1 279 ? -32.153 -51.703 -93.966 1.00 43.99 864 TRP A O 1
ATOM 2192 N N . ARG A 1 280 ? -30.819 -51.481 -92.201 1.00 37.65 865 ARG A N 1
ATOM 2193 C CA . ARG A 1 280 ? -31.562 -52.441 -91.405 1.00 37.96 865 ARG A CA 1
ATOM 2194 C C . ARG A 1 280 ? -32.678 -51.717 -90.651 1.00 39.11 865 ARG A C 1
ATOM 2195 O O . ARG A 1 280 ? -32.571 -50.520 -90.410 1.00 41.25 865 ARG A O 1
ATOM 2203 N N . SER A 1 281 ? -33.764 -52.392 -90.286 1.00 38.03 866 SER A N 1
ATOM 2204 C CA . SER A 1 281 ? -34.675 -51.751 -89.329 1.00 41.39 866 SER A CA 1
ATOM 2205 C C . SER A 1 281 ? -34.879 -52.623 -88.126 1.00 35.95 866 SER A C 1
ATOM 2206 O O . SER A 1 281 ? -35.604 -53.608 -88.162 1.00 37.92 866 SER A O 1
ATOM 2209 N N . GLN A 1 282 ? -34.209 -52.240 -87.051 1.00 34.59 867 GLN A N 1
ATOM 2210 C CA . GLN A 1 282 ? -34.367 -52.914 -85.775 1.00 39.77 867 GLN A CA 1
ATOM 2211 C C . GLN A 1 282 ? -35.791 -52.666 -85.226 1.00 41.51 867 GLN A C 1
ATOM 2212 O O . GLN A 1 282 ? -36.213 -51.519 -85.054 1.00 35.01 867 GLN A O 1
ATOM 2218 N N . TRP A 1 283 ? -36.523 -53.759 -84.994 1.00 42.22 868 TRP A N 1
ATOM 2219 C CA . TRP A 1 283 ? -37.914 -53.723 -84.516 1.00 40.65 868 TRP A CA 1
ATOM 2220 C C . TRP A 1 283 ? -38.799 -53.002 -85.519 1.00 44.42 868 TRP A C 1
ATOM 2221 O O . TRP A 1 283 ? -39.880 -52.547 -85.177 1.00 48.22 868 TRP A O 1
ATOM 2232 N N . ARG A 1 284 ? -38.317 -52.910 -86.757 1.00 41.97 869 ARG A N 1
ATOM 2233 C CA . ARG A 1 284 ? -38.973 -52.195 -87.854 1.00 47.35 869 ARG A CA 1
ATOM 2234 C C . ARG A 1 284 ? -39.124 -50.671 -87.658 1.00 49.82 869 ARG A C 1
ATOM 2235 O O . ARG A 1 284 ? -39.845 -50.041 -88.430 1.00 48.99 869 ARG A O 1
ATOM 2243 N N . CYS A 1 285 ? -38.438 -50.089 -86.663 1.00 48.30 870 CYS A N 1
ATOM 2244 C CA . CYS A 1 285 ? -38.472 -48.634 -86.416 1.00 50.42 870 CYS A CA 1
ATOM 2245 C C . CYS A 1 285 ? -37.119 -47.936 -86.389 1.00 52.28 870 CYS A C 1
ATOM 2246 O O . CYS A 1 285 ? -37.032 -46.765 -86.735 1.00 50.27 870 CYS A O 1
ATOM 2249 N N . VAL A 1 286 ? -36.080 -48.620 -85.921 1.00 46.22 871 VAL A N 1
ATOM 2250 C CA . VAL A 1 286 ? -34.766 -47.999 -85.859 1.00 43.29 871 VAL A CA 1
ATOM 2251 C C . VAL A 1 286 ? -33.944 -48.330 -87.098 1.00 40.33 871 VAL A C 1
ATOM 2252 O O . VAL A 1 286 ? -33.336 -49.387 -87.201 1.00 41.81 871 VAL A O 1
ATOM 2256 N N . CYS A 1 287 ? -33.944 -47.406 -88.040 1.00 37.72 872 CYS A N 1
ATOM 2257 C CA . CYS A 1 287 ? -33.248 -47.567 -89.290 1.00 36.86 872 CYS A CA 1
ATOM 2258 C C . CYS A 1 287 ? -31.716 -47.368 -89.083 1.00 41.79 872 CYS A C 1
ATOM 2259 O O . CYS A 1 287 ? -31.280 -46.329 -88.568 1.00 39.20 872 CYS A O 1
ATOM 2262 N N . ILE A 1 288 ? -30.927 -48.383 -89.468 1.00 36.48 873 ILE A N 1
ATOM 2263 C CA . ILE A 1 288 ? -29.471 -48.470 -89.210 1.00 38.19 873 ILE A CA 1
ATOM 2264 C C . ILE A 1 288 ? -28.638 -48.943 -90.422 1.00 34.94 873 ILE A C 1
ATOM 2265 O O . ILE A 1 288 ? -28.796 -50.053 -90.922 1.00 38.33 873 ILE A O 1
ATOM 2270 N N . GLU A 1 289 ? -27.736 -48.098 -90.882 1.00 36.19 874 GLU A N 1
ATOM 2271 C CA . GLU A 1 289 ? -26.944 -48.412 -92.059 1.00 39.32 874 GLU A CA 1
ATOM 2272 C C . GLU A 1 289 ? -25.823 -49.416 -91.767 1.00 41.74 874 GLU A C 1
ATOM 2273 O O . GLU A 1 289 ? -25.075 -49.269 -90.798 1.00 45.13 874 GLU A O 1
ATOM 2279 N N . GLU A 1 290 ? -25.710 -50.431 -92.611 1.00 34.89 875 GLU A N 1
ATOM 2280 C CA . GLU A 1 290 ? -24.573 -51.338 -92.568 1.00 40.52 875 GLU A CA 1
ATOM 2281 C C . GLU A 1 290 ? -23.281 -50.632 -93.047 1.00 40.80 875 GLU A C 1
ATOM 2282 O O . GLU A 1 290 ? -23.278 -49.985 -94.100 1.00 41.47 875 GLU A O 1
ATOM 2288 N N . PRO A 1 291 ? -22.194 -50.735 -92.261 1.00 39.09 876 PRO A N 1
ATOM 2289 C CA . PRO A 1 291 ? -20.910 -50.109 -92.625 1.00 40.80 876 PRO A CA 1
ATOM 2290 C C . PRO A 1 291 ? -20.363 -50.581 -93.967 1.00 39.27 876 PRO A C 1
ATOM 2291 O O . PRO A 1 291 ? -19.568 -49.871 -94.563 1.00 43.45 876 PRO A O 1
ATOM 2295 N N . PHE A 1 292 ? -20.767 -51.765 -94.418 1.00 40.58 877 PHE A N 1
ATOM 2296 C CA . PHE A 1 292 ? -20.272 -52.335 -95.668 1.00 39.40 877 PHE A CA 1
ATOM 2297 C C . PHE A 1 292 ? -21.387 -52.760 -96.627 1.00 42.14 877 PHE A C 1
ATOM 2298 O O . PHE A 1 292 ? -22.431 -53.285 -96.211 1.00 44.00 877 PHE A O 1
ATOM 2306 N N . THR A 1 293 ? -21.144 -52.566 -97.917 1.00 44.74 878 THR A N 1
ATOM 2307 C CA . THR A 1 293 ? -22.150 -52.838 -98.942 1.00 48.27 878 THR A CA 1
ATOM 2308 C C . THR A 1 293 ? -22.424 -54.323 -99.096 1.00 48.95 878 THR A C 1
ATOM 2309 O O . THR A 1 293 ? -21.610 -55.045 -99.651 1.00 51.73 878 THR A O 1
ATOM 2313 N N . ALA A 1 298 ? -41.886 -46.001 -94.162 1.00 61.45 883 ALA A N 1
ATOM 2314 C CA . ALA A 1 298 ? -43.260 -46.220 -93.658 1.00 62.20 883 ALA A CA 1
ATOM 2315 C C . ALA A 1 298 ? -43.473 -47.622 -93.055 1.00 58.98 883 ALA A C 1
ATOM 2316 O O . ALA A 1 298 ? -43.001 -48.657 -93.588 1.00 62.08 883 ALA A O 1
ATOM 2318 N N . HIS A 1 299 ? -44.264 -47.594 -91.992 1.00 52.26 884 HIS A N 1
ATOM 2319 C CA . HIS A 1 299 ? -44.393 -48.554 -90.914 1.00 59.61 884 HIS A CA 1
ATOM 2320 C C . HIS A 1 299 ? -45.768 -49.285 -90.944 1.00 45.86 884 HIS A C 1
ATOM 2321 O O . HIS A 1 299 ? -46.785 -48.647 -91.213 1.00 44.83 884 HIS A O 1
ATOM 2328 N N . SER A 1 300 ? -45.812 -50.590 -90.685 1.00 45.71 885 SER A N 1
ATOM 2329 C CA . SER A 1 300 ? -47.099 -51.270 -90.559 1.00 48.64 885 SER A CA 1
ATOM 2330 C C . SER A 1 300 ? -47.864 -50.614 -89.419 1.00 46.42 885 SER A C 1
ATOM 2331 O O . SER A 1 300 ? -47.251 -50.084 -88.494 1.00 45.36 885 SER A O 1
ATOM 2334 N N . ILE A 1 301 ? -49.191 -50.620 -89.478 1.00 42.26 886 ILE A N 1
ATOM 2335 C CA . ILE A 1 301 ? -49.946 -50.096 -88.340 1.00 45.24 886 ILE A CA 1
ATOM 2336 C C . ILE A 1 301 ? -49.790 -50.990 -87.101 1.00 44.20 886 ILE A C 1
ATOM 2337 O O . ILE A 1 301 ? -49.971 -50.524 -85.982 1.00 49.52 886 ILE A O 1
ATOM 2342 N N . TYR A 1 302 ? -49.411 -52.248 -87.302 1.00 43.48 887 TYR A N 1
ATOM 2343 C CA . TYR A 1 302 ? -49.155 -53.166 -86.195 1.00 47.34 887 TYR A CA 1
ATOM 2344 C C . TYR A 1 302 ? -47.758 -53.027 -85.593 1.00 51.49 887 TYR A C 1
ATOM 2345 O O . TYR A 1 302 ? -47.515 -53.493 -84.484 1.00 53.57 887 TYR A O 1
ATOM 2354 N N . ASP A 1 303 ? -46.836 -52.415 -86.330 1.00 54.58 888 ASP A N 1
ATOM 2355 C CA . ASP A 1 303 ? -45.499 -52.141 -85.805 1.00 53.23 888 ASP A CA 1
ATOM 2356 C C . ASP A 1 303 ? -45.593 -51.118 -84.677 1.00 55.56 888 ASP A C 1
ATOM 2357 O O . ASP A 1 303 ? -44.856 -51.197 -83.699 1.00 56.38 888 ASP A O 1
ATOM 2362 N N . GLU A 1 304 ? -46.520 -50.175 -84.824 1.00 52.52 889 GLU A N 1
ATOM 2363 C CA . GLU A 1 304 ? -46.669 -49.051 -83.904 1.00 52.84 889 GLU A CA 1
ATOM 2364 C C . GLU A 1 304 ? -46.874 -49.493 -82.468 1.00 53.43 889 GLU A C 1
ATOM 2365 O O . GLU A 1 304 ? -46.346 -48.889 -81.537 1.00 58.79 889 GLU A O 1
ATOM 2367 N N . MET A 1 305 ? -47.661 -50.539 -82.287 1.00 57.97 890 MET A N 1
ATOM 2368 C CA . MET A 1 305 ? -47.834 -51.129 -80.974 1.00 53.17 890 MET A CA 1
ATOM 2369 C C . MET A 1 305 ? -46.477 -51.520 -80.387 1.00 55.50 890 MET A C 1
ATOM 2370 O O . MET A 1 305 ? -46.134 -51.125 -79.272 1.00 56.20 890 MET A O 1
ATOM 2372 N N . VAL A 1 306 ? -45.703 -52.281 -81.159 1.00 58.82 891 VAL A N 1
ATOM 2373 C CA . VAL A 1 306 ? -44.412 -52.811 -80.712 1.00 52.33 891 VAL A CA 1
ATOM 2374 C C . VAL A 1 306 ? -43.407 -51.683 -80.482 1.00 51.88 891 VAL A C 1
ATOM 2375 O O . VAL A 1 306 ? -42.678 -51.703 -79.500 1.00 48.48 891 VAL A O 1
ATOM 2379 N N . PHE A 1 307 ? -43.395 -50.693 -81.374 1.00 51.74 892 PHE A N 1
ATOM 2380 C CA . PHE A 1 307 ? -42.534 -49.527 -81.220 1.00 48.58 892 PHE A CA 1
ATOM 2381 C C . PHE A 1 307 ? -42.700 -48.954 -79.834 1.00 52.05 892 PHE A C 1
ATOM 2382 O O . PHE A 1 307 ? -41.726 -48.694 -79.136 1.00 53.45 892 PHE A O 1
ATOM 2390 N N . GLU A 1 308 ? -43.958 -48.752 -79.445 1.00 58.17 893 GLU A N 1
ATOM 2391 C CA . GLU A 1 308 ? -44.291 -48.074 -78.196 1.00 52.16 893 GLU A CA 1
ATOM 2392 C C . GLU A 1 308 ? -43.844 -48.874 -76.990 1.00 43.89 893 GLU A C 1
ATOM 2393 O O . GLU A 1 308 ? -43.425 -48.310 -75.991 1.00 45.28 893 GLU A O 1
ATOM 2399 N N . ALA A 1 309 ? -43.910 -50.190 -77.090 1.00 45.16 894 ALA A N 1
ATOM 2400 C CA . ALA A 1 309 ? -43.298 -51.045 -76.082 1.00 43.66 894 ALA A CA 1
ATOM 2401 C C . ALA A 1 309 ? -41.765 -50.891 -76.018 1.00 48.70 894 ALA A C 1
ATOM 2402 O O . ALA A 1 309 ? -41.192 -50.921 -74.924 1.00 46.40 894 ALA A O 1
ATOM 2404 N N . ILE A 1 310 ? -41.100 -50.745 -77.174 1.00 49.29 895 ILE A N 1
ATOM 2405 C CA . ILE A 1 310 ? -39.640 -50.614 -77.184 1.00 46.05 895 ILE A CA 1
ATOM 2406 C C . ILE A 1 310 ? -39.246 -49.343 -76.474 1.00 46.47 895 ILE A C 1
ATOM 2407 O O . ILE A 1 310 ? -38.384 -49.377 -75.594 1.00 44.82 895 ILE A O 1
ATOM 2412 N N . LYS A 1 311 ? -39.883 -48.232 -76.858 1.00 46.93 896 LYS A N 1
ATOM 2413 C CA . LYS A 1 311 ? -39.568 -46.922 -76.296 1.00 47.66 896 LYS A CA 1
ATOM 2414 C C . LYS A 1 311 ? -39.838 -46.905 -74.803 1.00 47.87 896 LYS A C 1
ATOM 2415 O O . LYS A 1 311 ? -39.045 -46.376 -74.027 1.00 52.20 896 LYS A O 1
ATOM 2421 N N . LYS A 1 312 ? -40.948 -47.508 -74.403 1.00 46.41 897 LYS A N 1
ATOM 2422 C CA . LYS A 1 312 ? -41.320 -47.577 -73.001 1.00 46.89 897 LYS A CA 1
ATOM 2423 C C . LYS A 1 312 ? -40.246 -48.292 -72.199 1.00 45.87 897 LYS A C 1
ATOM 2424 O O . LYS A 1 312 ? -39.760 -47.759 -71.215 1.00 47.41 897 LYS A O 1
ATOM 2430 N N . ALA A 1 313 ? -39.884 -49.494 -72.637 1.00 45.70 898 ALA A N 1
ATOM 2431 C CA . ALA A 1 313 ? -38.786 -50.258 -72.048 1.00 45.41 898 ALA A CA 1
ATOM 2432 C C . ALA A 1 313 ? -37.517 -49.414 -71.835 1.00 50.43 898 ALA A C 1
ATOM 2433 O O . ALA A 1 313 ? -36.886 -49.510 -70.784 1.00 50.96 898 ALA A O 1
ATOM 2435 N N . PHE A 1 314 ? -37.148 -48.590 -72.818 1.00 45.08 899 PHE A N 1
ATOM 2436 C CA . PHE A 1 314 ? -35.982 -47.716 -72.682 1.00 48.06 899 PHE A CA 1
ATOM 2437 C C . PHE A 1 314 ? -36.201 -46.617 -71.635 1.00 49.58 899 PHE A C 1
ATOM 2438 O O . PHE A 1 314 ? -35.318 -46.345 -70.811 1.00 48.94 899 PHE A O 1
ATOM 2446 N N . ARG A 1 315 ? -37.364 -45.966 -71.697 1.00 51.12 900 ARG A N 1
ATOM 2447 C CA . ARG A 1 315 ? -37.721 -44.903 -70.753 1.00 48.28 900 ARG A CA 1
ATOM 2448 C C . ARG A 1 315 ? -37.675 -45.421 -69.319 1.00 48.39 900 ARG A C 1
ATOM 2449 O O . ARG A 1 315 ? -37.145 -44.761 -68.424 1.00 47.69 900 ARG A O 1
ATOM 2457 N N . GLU A 1 316 ? -38.227 -46.613 -69.117 1.00 44.84 901 GLU A N 1
ATOM 2458 C CA . GLU A 1 316 ? -38.231 -47.254 -67.810 1.00 50.07 901 GLU A CA 1
ATOM 2459 C C . GLU A 1 316 ? -36.832 -47.628 -67.343 1.00 48.09 901 GLU A C 1
ATOM 2460 O O . GLU A 1 316 ? -36.485 -47.364 -66.194 1.00 52.33 901 GLU A O 1
ATOM 2466 N N . ALA A 1 317 ? -36.033 -48.234 -68.219 1.00 43.42 902 ALA A N 1
ATOM 2467 C CA . ALA A 1 317 ? -34.655 -48.571 -67.872 1.00 44.78 902 ALA A CA 1
ATOM 2468 C C . ALA A 1 317 ? -33.834 -47.318 -67.543 1.00 45.74 902 ALA A C 1
ATOM 2469 O O . ALA A 1 317 ? -32.996 -47.340 -66.653 1.00 41.21 902 ALA A O 1
ATOM 2471 N N . HIS A 1 318 ? -34.077 -46.225 -68.253 1.00 43.30 903 HIS A N 1
ATOM 2472 C CA . HIS A 1 318 ? -33.330 -45.017 -67.965 1.00 45.73 903 HIS A CA 1
ATOM 2473 C C . HIS A 1 318 ? -33.761 -44.426 -66.627 1.00 49.96 903 HIS A C 1
ATOM 2474 O O . HIS A 1 318 ? -32.924 -44.042 -65.816 1.00 52.03 903 HIS A O 1
ATOM 2481 N N . GLY A 1 319 ? -35.068 -44.345 -66.405 1.00 52.56 904 GLY A N 1
ATOM 2482 C CA . GLY A 1 319 ? -35.594 -43.899 -65.132 1.00 45.94 904 GLY A CA 1
ATOM 2483 C C . GLY A 1 319 ? -35.024 -44.701 -63.977 1.00 47.92 904 GLY A C 1
ATOM 2484 O O . GLY A 1 319 ? -34.493 -44.117 -63.033 1.00 48.63 904 GLY A O 1
ATOM 2485 N N . GLU A 1 320 ? -35.109 -46.030 -64.057 1.00 42.54 905 GLU A N 1
ATOM 2486 C CA . GLU A 1 320 ? -34.641 -46.882 -62.968 1.00 43.32 905 GLU A CA 1
ATOM 2487 C C . GLU A 1 320 ? -33.172 -46.653 -62.668 1.00 49.88 905 GLU A C 1
ATOM 2488 O O . GLU A 1 320 ? -32.807 -46.356 -61.533 1.00 53.76 905 GLU A O 1
ATOM 2490 N N . LEU A 1 321 ? -32.336 -46.774 -63.697 1.00 52.04 906 LEU A N 1
ATOM 2491 C CA . LEU A 1 321 ? -30.888 -46.778 -63.525 1.00 52.13 906 LEU A CA 1
ATOM 2492 C C . LEU A 1 321 ? -30.346 -45.414 -63.131 1.00 53.50 906 LEU A C 1
ATOM 2493 O O . LEU A 1 321 ? -29.414 -45.321 -62.336 1.00 51.73 906 LEU A O 1
ATOM 2498 N N . GLN A 1 322 ? -30.926 -44.362 -63.697 1.00 51.39 907 GLN A N 1
ATOM 2499 C CA . GLN A 1 322 ? -30.528 -43.001 -63.358 1.00 52.35 907 GLN A CA 1
ATOM 2500 C C . GLN A 1 322 ? -30.842 -42.716 -61.896 1.00 57.71 907 GLN A C 1
ATOM 2501 O O . GLN A 1 322 ? -30.121 -41.983 -61.220 1.00 55.79 907 GLN A O 1
ATOM 2507 N N . HIS A 1 323 ? -31.920 -43.311 -61.398 1.00 57.15 908 HIS A N 1
ATOM 2508 C CA . HIS A 1 323 ? -32.337 -43.018 -60.039 1.00 56.24 908 HIS A CA 1
ATOM 2509 C C . HIS A 1 323 ? -31.578 -43.814 -58.982 1.00 53.96 908 HIS A C 1
ATOM 2510 O O . HIS A 1 323 ? -31.064 -43.231 -58.037 1.00 56.37 908 HIS A O 1
ATOM 2517 N N . ASN A 1 324 ? -31.499 -45.131 -59.140 1.00 52.75 909 ASN A N 1
ATOM 2518 C CA . ASN A 1 324 ? -30.832 -45.970 -58.145 1.00 50.82 909 ASN A CA 1
ATOM 2519 C C . ASN A 1 324 ? -29.422 -46.461 -58.491 1.00 55.77 909 ASN A C 1
ATOM 2520 O O . ASN A 1 324 ? -28.794 -47.108 -57.659 1.00 61.53 909 ASN A O 1
ATOM 2525 N N . HIS A 1 325 ? -28.928 -46.188 -59.700 1.00 55.28 910 HIS A N 1
ATOM 2526 C CA . HIS A 1 325 ? -27.566 -46.587 -60.088 1.00 54.01 910 HIS A CA 1
ATOM 2527 C C . HIS A 1 325 ? -27.284 -48.057 -59.834 1.00 53.57 910 HIS A C 1
ATOM 2528 O O . HIS A 1 325 ? -26.132 -48.452 -59.672 1.00 57.55 910 HIS A O 1
ATOM 2535 N N . ASP A 1 326 ? -28.339 -48.855 -59.802 1.00 50.97 911 ASP A N 1
ATOM 2536 C CA . ASP A 1 326 ? -28.276 -50.217 -59.304 1.00 54.30 911 ASP A CA 1
ATOM 2537 C C . ASP A 1 326 ? -28.413 -51.230 -60.449 1.00 58.12 911 ASP A C 1
ATOM 2538 O O . ASP A 1 326 ? -29.503 -51.455 -60.965 1.00 61.29 911 ASP A O 1
ATOM 2543 N N . LEU A 1 327 ? -27.304 -51.851 -60.828 1.00 61.60 912 LEU A N 1
ATOM 2544 C CA . LEU A 1 327 ? -27.271 -52.698 -62.017 1.00 61.41 912 LEU A CA 1
ATOM 2545 C C . LEU A 1 327 ? -28.120 -53.956 -61.889 1.00 62.20 912 LEU A C 1
ATOM 2546 O O . LEU A 1 327 ? -28.758 -54.377 -62.855 1.00 62.34 912 LEU A O 1
ATOM 2551 N N . ASP A 1 328 ? -28.130 -54.560 -60.707 1.00 66.42 913 ASP A N 1
ATOM 2552 C CA . ASP A 1 328 ? -28.893 -55.790 -60.512 1.00 67.56 913 ASP A CA 1
ATOM 2553 C C . ASP A 1 328 ? -30.401 -55.542 -60.454 1.00 63.29 913 ASP A C 1
ATOM 2554 O O . ASP A 1 328 ? -31.188 -56.450 -60.703 1.00 69.75 913 ASP A O 1
ATOM 2559 N N . LYS A 1 329 ? -30.805 -54.315 -60.154 1.00 61.93 914 LYS A N 1
ATOM 2560 C CA . LYS A 1 329 ? -32.222 -53.970 -60.191 1.00 66.40 914 LYS A CA 1
ATOM 2561 C C . LYS A 1 329 ? -32.656 -53.767 -61.643 1.00 66.92 914 LYS A C 1
ATOM 2562 O O . LYS A 1 329 ? -33.715 -54.242 -62.059 1.00 63.38 914 LYS A O 1
ATOM 2564 N N . LEU A 1 330 ? -31.824 -53.060 -62.407 1.00 64.08 915 LEU A N 1
ATOM 2565 C CA . LEU A 1 330 ? -31.997 -52.923 -63.857 1.00 63.13 915 LEU A CA 1
ATOM 2566 C C . LEU A 1 330 ? -32.137 -54.278 -64.551 1.00 62.94 915 LEU A C 1
ATOM 2567 O O . LEU A 1 330 ? -32.990 -54.466 -65.417 1.00 59.00 915 LEU A O 1
ATOM 2572 N N . MET A 1 331 ? -31.289 -55.218 -64.150 1.00 61.29 916 MET A N 1
ATOM 2573 C CA . MET A 1 331 ? -31.227 -56.518 -64.789 1.00 61.74 916 MET A CA 1
ATOM 2574 C C . MET A 1 331 ? -32.277 -57.479 -64.249 1.00 66.57 916 MET A C 1
ATOM 2575 O O . MET A 1 331 ? -32.413 -58.600 -64.736 1.00 64.72 916 MET A O 1
ATOM 2580 N N . GLU A 1 332 ? -33.016 -57.044 -63.235 1.00 67.87 917 GLU A N 1
ATOM 2581 C CA . GLU A 1 332 ? -34.062 -57.886 -62.673 1.00 73.03 917 GLU A CA 1
ATOM 2582 C C . GLU A 1 332 ? -35.421 -57.486 -63.228 1.00 73.93 917 GLU A C 1
ATOM 2583 O O . GLU A 1 332 ? -36.455 -57.769 -62.630 1.00 84.83 917 GLU A O 1
ATOM 2589 N N . CYS A 1 333 ? -35.403 -56.825 -64.379 1.00 74.05 918 CYS A N 1
ATOM 2590 C CA . CYS A 1 333 ? -36.618 -56.468 -65.103 1.00 70.20 918 CYS A CA 1
ATOM 2591 C C . CYS A 1 333 ? -37.291 -57.718 -65.641 1.00 73.27 918 CYS A C 1
ATOM 2592 O O . CYS A 1 333 ? -36.731 -58.814 -65.575 1.00 78.57 918 CYS A O 1
ATOM 2595 N N . GLU A 1 334 ? -38.483 -57.551 -66.195 1.00 72.60 919 GLU A N 1
ATOM 2596 C CA . GLU A 1 334 ? -39.186 -58.666 -66.820 1.00 75.17 919 GLU A CA 1
ATOM 2597 C C . GLU A 1 334 ? -39.629 -58.253 -68.221 1.00 68.22 919 GLU A C 1
ATOM 2598 O O . GLU A 1 334 ? -39.726 -57.058 -68.509 1.00 68.86 919 GLU A O 1
ATOM 2604 N N . PRO A 1 335 ? -39.845 -59.235 -69.109 1.00 62.40 920 PRO A N 1
ATOM 2605 C CA . PRO A 1 335 ? -40.107 -59.022 -70.543 1.00 65.13 920 PRO A CA 1
ATOM 2606 C C . PRO A 1 335 ? -41.233 -58.050 -70.917 1.00 70.08 920 PRO A C 1
ATOM 2607 O O . PRO A 1 335 ? -41.791 -57.330 -70.092 1.00 73.99 920 PRO A O 1
ATOM 2611 N N . ILE A 1 336 ? -41.564 -58.061 -72.203 1.00 69.54 921 ILE A N 1
ATOM 2612 C CA . ILE A 1 336 ? -42.496 -57.111 -72.785 1.00 64.40 921 ILE A CA 1
ATOM 2613 C C . ILE A 1 336 ? -43.762 -57.811 -73.268 1.00 71.64 921 ILE A C 1
ATOM 2614 O O . ILE A 1 336 ? -43.704 -58.725 -74.088 1.00 78.72 921 ILE A O 1
ATOM 2619 N N . LYS A 1 337 ? -44.909 -57.381 -72.756 1.00 78.44 922 LYS A N 1
ATOM 2620 C CA . LYS A 1 337 ? -46.188 -57.965 -73.146 1.00 78.16 922 LYS A CA 1
ATOM 2621 C C . LYS A 1 337 ? -46.473 -57.684 -74.619 1.00 83.76 922 LYS A C 1
ATOM 2622 O O . LYS A 1 337 ? -45.792 -56.869 -75.253 1.00 81.98 922 LYS A O 1
ATOM 2624 N N . GLY B 1 1 ? -41.840 -114.047 -74.386 1.00 67.11 544 GLY B N 1
ATOM 2625 C CA . GLY B 1 1 ? -42.636 -115.241 -74.164 1.00 70.84 544 GLY B CA 1
ATOM 2626 C C . GLY B 1 1 ? -43.386 -115.741 -75.392 1.00 69.45 544 GLY B C 1
ATOM 2627 O O . GLY B 1 1 ? -42.792 -116.277 -76.320 1.00 68.16 544 GLY B O 1
ATOM 2628 N N . ALA B 1 2 ? -44.702 -115.567 -75.397 1.00 71.49 545 ALA B N 1
ATOM 2629 C CA . ALA B 1 2 ? -45.541 -116.105 -76.469 1.00 69.55 545 ALA B CA 1
ATOM 2630 C C . ALA B 1 2 ? -45.757 -115.107 -77.605 1.00 66.94 545 ALA B C 1
ATOM 2631 O O . ALA B 1 2 ? -45.593 -113.901 -77.424 1.00 65.02 545 ALA B O 1
ATOM 2633 N N . MET B 1 3 ? -46.149 -115.616 -78.769 1.00 62.96 546 MET B N 1
ATOM 2634 C CA . MET B 1 3 ? -46.551 -114.766 -79.888 1.00 62.36 546 MET B CA 1
ATOM 2635 C C . MET B 1 3 ? -47.835 -113.965 -79.612 1.00 62.57 546 MET B C 1
ATOM 2636 O O . MET B 1 3 ? -48.102 -112.966 -80.284 1.00 58.13 546 MET B O 1
ATOM 2641 N N . ASP B 1 4 ? -48.634 -114.415 -78.641 1.00 67.86 547 ASP B N 1
ATOM 2642 C CA . ASP B 1 4 ? -49.817 -113.672 -78.199 1.00 62.77 547 ASP B CA 1
ATOM 2643 C C . ASP B 1 4 ? -49.403 -112.616 -77.171 1.00 62.40 547 ASP B C 1
ATOM 2644 O O . ASP B 1 4 ? -49.991 -111.531 -77.100 1.00 57.68 547 ASP B O 1
ATOM 2646 N N . VAL B 1 5 ? -48.388 -112.940 -76.375 1.00 55.49 548 VAL B N 1
ATOM 2647 C CA . VAL B 1 5 ? -47.876 -111.997 -75.395 1.00 59.94 548 VAL B CA 1
ATOM 2648 C C . VAL B 1 5 ? -47.121 -110.872 -76.107 1.00 61.63 548 VAL B C 1
ATOM 2649 O O . VAL B 1 5 ? -47.270 -109.694 -75.766 1.00 58.03 548 VAL B O 1
ATOM 2653 N N . LEU B 1 6 ? -46.318 -111.245 -77.100 1.00 56.81 549 LEU B N 1
ATOM 2654 C CA . LEU B 1 6 ? -45.616 -110.272 -77.925 1.00 57.22 549 LEU B CA 1
ATOM 2655 C C . LEU B 1 6 ? -46.599 -109.441 -78.752 1.00 58.98 549 LEU B C 1
ATOM 2656 O O . LEU B 1 6 ? -46.364 -108.257 -78.992 1.00 52.45 549 LEU B O 1
ATOM 2661 N N . SER B 1 7 ? -47.706 -110.047 -79.176 1.00 54.08 550 SER B N 1
ATOM 2662 C CA . SER B 1 7 ? -48.683 -109.294 -79.945 1.00 52.10 550 SER B CA 1
ATOM 2663 C C . SER B 1 7 ? -49.354 -108.241 -79.072 1.00 54.45 550 SER B C 1
ATOM 2664 O O . SER B 1 7 ? -49.692 -107.158 -79.539 1.00 53.62 550 SER B O 1
ATOM 2667 N N . GLU B 1 8 ? -49.535 -108.545 -77.794 1.00 57.91 551 GLU B N 1
ATOM 2668 C CA . GLU B 1 8 ? -50.201 -107.594 -76.917 1.00 57.99 551 GLU B CA 1
ATOM 2669 C C . GLU B 1 8 ? -49.221 -106.522 -76.452 1.00 53.00 551 GLU B C 1
ATOM 2670 O O . GLU B 1 8 ? -49.615 -105.395 -76.199 1.00 56.22 551 GLU B O 1
ATOM 2676 N N . LYS B 1 9 ? -47.945 -106.860 -76.346 1.00 51.41 552 LYS B N 1
ATOM 2677 C CA . LYS B 1 9 ? -46.960 -105.861 -75.960 1.00 56.00 552 LYS B CA 1
ATOM 2678 C C . LYS B 1 9 ? -46.817 -104.814 -77.069 1.00 52.48 552 LYS B C 1
ATOM 2679 O O . LYS B 1 9 ? -46.666 -103.631 -76.788 1.00 50.68 552 LYS B O 1
ATOM 2685 N N . ILE B 1 10 ? -46.887 -105.261 -78.321 1.00 48.65 553 ILE B N 1
ATOM 2686 C CA . ILE B 1 10 ? -46.865 -104.369 -79.470 1.00 49.47 553 ILE B CA 1
ATOM 2687 C C . ILE B 1 10 ? -48.087 -103.443 -79.449 1.00 50.58 553 ILE B C 1
ATOM 2688 O O . ILE B 1 10 ? -47.970 -102.220 -79.561 1.00 47.35 553 ILE B O 1
ATOM 2693 N N . TRP B 1 11 ? -49.256 -104.043 -79.286 1.00 48.70 554 TRP B N 1
ATOM 2694 C CA . TRP B 1 11 ? -50.492 -103.297 -79.195 1.00 48.74 554 TRP B CA 1
ATOM 2695 C C . TRP B 1 11 ? -50.490 -102.280 -78.054 1.00 51.00 554 TRP B C 1
ATOM 2696 O O . TRP B 1 11 ? -50.926 -101.140 -78.233 1.00 48.16 554 TRP B O 1
ATOM 2707 N N . ASP B 1 12 ? -50.006 -102.707 -76.884 1.00 54.18 555 ASP B N 1
ATOM 2708 C CA . ASP B 1 12 ? -49.917 -101.846 -75.700 1.00 50.79 555 ASP B CA 1
ATOM 2709 C C . ASP B 1 12 ? -49.110 -100.615 -75.994 1.00 50.24 555 ASP B C 1
ATOM 2710 O O . ASP B 1 12 ? -49.536 -99.499 -75.699 1.00 51.73 555 ASP B O 1
ATOM 2715 N N . TYR B 1 13 ? -47.927 -100.839 -76.558 1.00 50.24 556 TYR B N 1
ATOM 2716 C CA . TYR B 1 13 ? -46.993 -99.765 -76.833 1.00 50.30 556 TYR B CA 1
ATOM 2717 C C . TYR B 1 13 ? -47.584 -98.744 -77.803 1.00 50.76 556 TYR B C 1
ATOM 2718 O O . TYR B 1 13 ? -47.460 -97.530 -77.589 1.00 51.44 556 TYR B O 1
ATOM 2727 N N . HIS B 1 14 ? -48.211 -99.246 -78.865 1.00 43.56 557 HIS B N 1
ATOM 2728 C CA . HIS B 1 14 ? -48.988 -98.419 -79.777 1.00 48.01 557 HIS B CA 1
ATOM 2729 C C . HIS B 1 14 ? -49.891 -97.461 -79.016 1.00 47.72 557 HIS B C 1
ATOM 2730 O O . HIS B 1 14 ? -49.745 -96.257 -79.131 1.00 50.73 557 HIS B O 1
ATOM 2737 N N . ASN B 1 15 ? -50.800 -98.004 -78.214 1.00 52.66 558 ASN B N 1
ATOM 2738 C CA . ASN B 1 15 ? -51.778 -97.190 -77.500 1.00 51.84 558 ASN B CA 1
ATOM 2739 C C . ASN B 1 15 ? -51.107 -96.178 -76.586 1.00 52.86 558 ASN B C 1
ATOM 2740 O O . ASN B 1 15 ? -51.613 -95.074 -76.391 1.00 56.69 558 ASN B O 1
ATOM 2745 N N . LYS B 1 16 ? -49.949 -96.541 -76.050 1.00 49.58 559 LYS B N 1
ATOM 2746 C CA . LYS B 1 16 ? -49.221 -95.623 -75.195 1.00 50.52 559 LYS B CA 1
ATOM 2747 C C . LYS B 1 16 ? -48.769 -94.367 -75.966 1.00 55.79 559 LYS B C 1
ATOM 2748 O O . LYS B 1 16 ? -49.015 -93.256 -75.519 1.00 59.78 559 LYS B O 1
ATOM 2750 N N . VAL B 1 17 ? -48.139 -94.529 -77.129 1.00 54.05 560 VAL B N 1
ATOM 2751 C CA . VAL B 1 17 ? -47.549 -93.370 -77.808 1.00 54.00 560 VAL B CA 1
ATOM 2752 C C . VAL B 1 17 ? -48.411 -92.771 -78.929 1.00 55.79 560 VAL B C 1
ATOM 2753 O O . VAL B 1 17 ? -48.069 -91.718 -79.474 1.00 54.69 560 VAL B O 1
ATOM 2757 N N . SER B 1 18 ? -49.528 -93.417 -79.256 1.00 50.68 561 SER B N 1
ATOM 2758 C CA . SER B 1 18 ? -50.352 -93.009 -80.395 1.00 51.85 561 SER B CA 1
ATOM 2759 C C . SER B 1 18 ? -51.013 -91.649 -80.159 1.00 54.63 561 SER B C 1
ATOM 2760 O O . SER B 1 18 ? -51.349 -91.315 -79.024 1.00 60.86 561 SER B O 1
ATOM 2763 N N . GLN B 1 19 ? -51.196 -90.862 -81.218 1.00 52.50 562 GLN B N 1
ATOM 2764 C CA . GLN B 1 19 ? -51.727 -89.511 -81.045 1.00 48.01 562 GLN B CA 1
ATOM 2765 C C . GLN B 1 19 ? -53.135 -89.553 -80.475 1.00 53.05 562 GLN B C 1
ATOM 2766 O O . GLN B 1 19 ? -54.047 -90.088 -81.103 1.00 51.10 562 GLN B O 1
ATOM 2772 N N . THR B 1 20 ? -53.309 -88.966 -79.295 1.00 51.47 563 THR B N 1
ATOM 2773 C CA . THR B 1 20 ? -54.608 -88.949 -78.636 1.00 48.79 563 THR B CA 1
ATOM 2774 C C . THR B 1 20 ? -55.564 -87.952 -79.290 1.00 52.99 563 THR B C 1
ATOM 2775 O O . THR B 1 20 ? -55.146 -87.077 -80.059 1.00 50.74 563 THR B O 1
ATOM 2779 N N . ASP B 1 21 ? -56.847 -88.095 -78.966 1.00 51.13 564 ASP B N 1
ATOM 2780 C CA . ASP B 1 21 ? -57.907 -87.212 -79.448 1.00 52.48 564 ASP B CA 1
ATOM 2781 C C . ASP B 1 21 ? -57.779 -85.822 -78.863 1.00 50.44 564 ASP B C 1
ATOM 2782 O O . ASP B 1 21 ? -58.121 -84.841 -79.510 1.00 52.90 564 ASP B O 1
ATOM 2787 N N . GLU B 1 22 ? -57.331 -85.747 -77.617 1.00 49.69 565 GLU B N 1
ATOM 2788 C CA . GLU B 1 22 ? -57.185 -84.472 -76.943 1.00 51.49 565 GLU B CA 1
ATOM 2789 C C . GLU B 1 22 ? -56.134 -83.652 -77.696 1.00 51.48 565 GLU B C 1
ATOM 2790 O O . GLU B 1 22 ? -56.355 -82.482 -77.997 1.00 4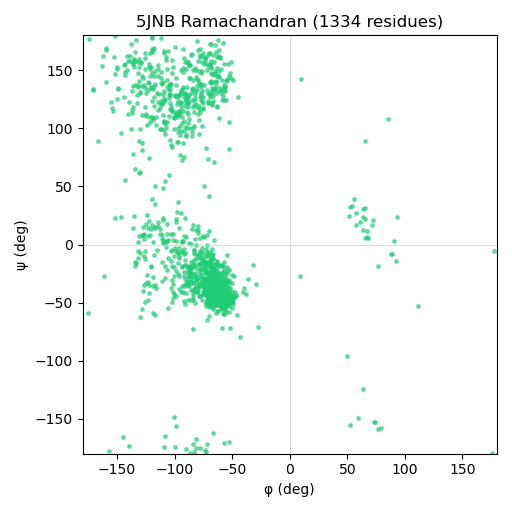8.25 565 GLU B O 1
ATOM 2796 N N . MET B 1 23 ? -55.008 -84.291 -78.018 1.00 50.54 566 MET B N 1
ATOM 2797 C CA . MET B 1 23 ? -53.952 -83.668 -78.815 1.00 46.13 566 MET B CA 1
ATOM 2798 C C . MET B 1 23 ? -54.450 -83.271 -80.201 1.00 41.62 566 MET B C 1
ATOM 2799 O O . MET B 1 23 ? -54.151 -82.188 -80.680 1.00 43.07 566 MET B O 1
ATOM 2804 N N . LEU B 1 24 ? -55.225 -84.130 -80.840 1.00 42.36 567 LEU B N 1
ATOM 2805 C CA . LEU B 1 24 ? -55.709 -83.802 -82.170 1.00 47.55 567 LEU B CA 1
ATOM 2806 C C . LEU B 1 24 ? -56.607 -82.572 -82.147 1.00 49.89 567 LEU B C 1
ATOM 2807 O O . LEU B 1 24 ? -56.531 -81.733 -83.055 1.00 52.16 567 LEU B O 1
ATOM 2812 N N . GLN B 1 25 ? -57.436 -82.455 -81.109 1.00 46.73 568 GLN B N 1
ATOM 2813 C CA . GLN B 1 25 ? -58.342 -81.320 -80.995 1.00 47.64 568 GLN B CA 1
ATOM 2814 C C . GLN B 1 25 ? -57.564 -80.035 -80.740 1.00 43.31 568 GLN B C 1
ATOM 2815 O O . GLN B 1 25 ? -57.900 -78.984 -81.284 1.00 43.30 568 GLN B O 1
ATOM 2821 N N . ARG B 1 26 ? -56.548 -80.118 -79.889 1.00 41.03 569 ARG B N 1
ATOM 2822 C CA . ARG B 1 26 ? -55.692 -78.974 -79.605 1.00 44.95 569 ARG B CA 1
ATOM 2823 C C . ARG B 1 26 ? -54.972 -78.487 -80.868 1.00 39.84 569 ARG B C 1
ATOM 2824 O O . ARG B 1 26 ? -54.932 -77.293 -81.127 1.00 42.69 569 ARG B O 1
ATOM 2832 N N . LYS B 1 27 ? -54.434 -79.404 -81.661 1.00 39.60 570 LYS B N 1
ATOM 2833 C CA . LYS B 1 27 ? -53.780 -79.026 -82.920 1.00 40.33 570 LYS B CA 1
ATOM 2834 C C . LYS B 1 27 ? -54.762 -78.370 -83.875 1.00 39.93 570 LYS B C 1
ATOM 2835 O O . LYS B 1 27 ? -54.438 -77.369 -84.512 1.00 34.58 570 LYS B O 1
ATOM 2841 N N . LEU B 1 28 ? -55.965 -78.938 -83.964 1.00 38.98 571 LEU B N 1
ATOM 2842 C CA . LEU B 1 28 ? -57.012 -78.401 -84.846 1.00 40.70 571 LEU B CA 1
ATOM 2843 C C . LEU B 1 28 ? -57.452 -77.001 -84.435 1.00 35.87 571 LEU B C 1
ATOM 2844 O O . LEU B 1 28 ? -57.760 -76.170 -85.274 1.00 40.97 571 LEU B O 1
ATOM 2849 N N . HIS B 1 29 ? -57.464 -76.730 -83.141 1.00 33.56 572 HIS B N 1
ATOM 2850 C CA . HIS B 1 29 ? -57.805 -75.400 -82.675 1.00 36.79 572 HIS B CA 1
ATOM 2851 C C . HIS B 1 29 ? -56.683 -74.391 -82.953 1.00 41.46 572 HIS B C 1
ATOM 2852 O O . HIS B 1 29 ? -56.947 -73.238 -83.306 1.00 40.07 572 HIS B O 1
ATOM 2859 N N . LEU B 1 30 ? -55.441 -74.831 -82.754 1.00 35.44 573 LEU B N 1
ATOM 2860 C CA . LEU B 1 30 ? -54.280 -74.050 -83.113 1.00 39.10 573 LEU B CA 1
ATOM 2861 C C . LEU B 1 30 ? -54.274 -73.757 -84.614 1.00 38.61 573 LEU B C 1
ATOM 2862 O O . LEU B 1 30 ? -53.975 -72.631 -85.019 1.00 36.69 573 LEU B O 1
ATOM 2867 N N . ARG B 1 31 ? -54.652 -74.739 -85.435 1.00 36.71 574 ARG B N 1
ATOM 2868 C CA . ARG B 1 31 ? -54.672 -74.492 -86.867 1.00 39.44 574 ARG B CA 1
ATOM 2869 C C . ARG B 1 31 ? -55.674 -73.384 -87.173 1.00 41.42 574 ARG B C 1
ATOM 2870 O O . ARG B 1 31 ? -55.388 -72.485 -87.976 1.00 40.86 574 ARG B O 1
ATOM 2878 N N . ASP B 1 32 ? -56.827 -73.441 -86.505 1.00 39.37 575 ASP B N 1
ATOM 2879 C CA . ASP B 1 32 ? -57.871 -72.424 -86.649 1.00 38.31 575 ASP B CA 1
ATOM 2880 C C . ASP B 1 32 ? -57.412 -71.029 -86.278 1.00 36.91 575 ASP B C 1
ATOM 2881 O O . ASP B 1 32 ? -57.710 -70.074 -86.978 1.00 38.41 575 ASP B O 1
ATOM 2886 N N . MET B 1 33 ? -56.699 -70.915 -85.165 1.00 39.44 576 MET B N 1
ATOM 2887 C CA . MET B 1 33 ? -56.092 -69.650 -84.766 1.00 36.46 576 MET B CA 1
ATOM 2888 C C . MET B 1 33 ? -55.101 -69.095 -85.800 1.00 36.36 576 MET B C 1
ATOM 2889 O O . MET B 1 33 ? -55.089 -67.894 -86.059 1.00 43.06 576 MET B O 1
ATOM 2894 N N . LEU B 1 34 ? -54.260 -69.957 -86.366 1.00 36.42 577 LEU B N 1
ATOM 2895 C CA . LEU B 1 34 ? -53.289 -69.540 -87.384 1.00 33.99 577 LEU B CA 1
ATOM 2896 C C . LEU B 1 34 ? -54.032 -69.077 -88.618 1.00 35.27 577 LEU B C 1
ATOM 2897 O O . LEU B 1 34 ? -53.617 -68.128 -89.287 1.00 36.34 577 LEU B O 1
ATOM 2902 N N . TYR B 1 35 ? -55.134 -69.747 -88.926 1.00 31.63 578 TYR B N 1
ATOM 2903 C CA . TYR B 1 35 ? -55.857 -69.399 -90.132 1.00 33.70 578 TYR B CA 1
ATOM 2904 C C . TYR B 1 35 ? -56.461 -68.007 -90.020 1.00 36.72 578 TYR B C 1
ATOM 2905 O O . TYR B 1 35 ? -56.520 -67.274 -91.017 1.00 36.15 578 TYR B O 1
ATOM 2914 N N . THR B 1 36 ? -56.911 -67.628 -88.823 1.00 34.04 579 THR B N 1
ATOM 2915 C CA . THR B 1 36 ? -57.557 -66.332 -88.707 1.00 37.10 579 THR B CA 1
ATOM 2916 C C . THR B 1 36 ? -56.488 -65.247 -88.794 1.00 35.84 579 THR B C 1
ATOM 2917 O O . THR B 1 36 ? -56.753 -64.161 -89.281 1.00 37.30 579 THR B O 1
ATOM 2921 N N . ALA B 1 37 ? -55.273 -65.559 -88.356 1.00 37.20 580 ALA B N 1
ATOM 2922 C CA . ALA B 1 37 ? -54.149 -64.632 -88.481 1.00 35.03 580 ALA B CA 1
ATOM 2923 C C . ALA B 1 37 ? -53.729 -64.440 -89.944 1.00 34.48 580 ALA B C 1
ATOM 2924 O O . ALA B 1 37 ? -53.298 -63.355 -90.326 1.00 35.76 580 ALA B O 1
ATOM 2926 N N . ILE B 1 38 ? -53.894 -65.484 -90.756 1.00 32.64 581 ILE B N 1
ATOM 2927 C CA . ILE B 1 38 ? -53.368 -65.540 -92.129 1.00 30.86 581 ILE B CA 1
ATOM 2928 C C . ILE B 1 38 ? -54.401 -65.032 -93.105 1.00 32.77 581 ILE B C 1
ATOM 2929 O O . ILE B 1 38 ? -54.093 -64.510 -94.170 1.00 36.90 581 ILE B O 1
ATOM 2934 N N . SER B 1 39 ? -55.651 -65.181 -92.707 1.00 39.64 582 SER B N 1
ATOM 2935 C CA . SER B 1 39 ? -56.803 -64.879 -93.556 1.00 39.45 582 SER B CA 1
ATOM 2936 C C . SER B 1 39 ? -56.784 -63.469 -94.214 1.00 34.30 582 SER B C 1
ATOM 2937 O O . SER B 1 39 ? -56.972 -63.371 -95.425 1.00 38.60 582 SER B O 1
ATOM 2940 N N . PRO B 1 40 ? -56.522 -62.381 -93.453 1.00 33.90 583 PRO B N 1
ATOM 2941 C CA . PRO B 1 40 ? -56.495 -61.057 -94.111 1.00 30.46 583 PRO B CA 1
ATOM 2942 C C . PRO B 1 40 ? -55.510 -60.939 -95.285 1.00 36.68 583 PRO B C 1
ATOM 2943 O O . PRO B 1 40 ? -55.725 -60.105 -96.171 1.00 36.97 583 PRO B O 1
ATOM 2947 N N . VAL B 1 41 ? -54.458 -61.760 -95.283 1.00 33.67 584 VAL B N 1
ATOM 2948 C CA . VAL B 1 41 ? -53.459 -61.756 -96.346 1.00 37.42 584 VAL B CA 1
ATOM 2949 C C . VAL B 1 41 ? -53.817 -62.708 -97.486 1.00 39.96 584 VAL B C 1
ATOM 2950 O O . VAL B 1 41 ? -53.477 -62.466 -98.648 1.00 36.21 584 VAL B O 1
ATOM 2954 N N . PHE B 1 42 ? -54.507 -63.796 -97.148 1.00 39.66 585 PHE B N 1
ATOM 2955 C CA . PHE B 1 42 ? -54.929 -64.777 -98.143 1.00 36.95 585 PHE B CA 1
ATOM 2956 C C . PHE B 1 42 ? -56.383 -65.215 -97.894 1.00 36.67 585 PHE B C 1
ATOM 2957 O O . PHE B 1 42 ? -56.624 -66.307 -97.387 1.00 36.59 585 PHE B O 1
ATOM 2965 N N . PRO B 1 43 ? -57.354 -64.376 -98.284 1.00 36.75 586 PRO B N 1
ATOM 2966 C CA . PRO B 1 43 ? -58.747 -64.577 -97.834 1.00 34.30 586 PRO B CA 1
ATOM 2967 C C . PRO B 1 43 ? -59.479 -65.815 -98.409 1.00 35.68 586 PRO B C 1
ATOM 2968 O O . PRO B 1 43 ? -60.483 -66.213 -97.805 1.00 42.60 586 PRO B O 1
ATOM 2972 N N . LEU B 1 44 ? -59.004 -66.427 -99.497 1.00 29.23 587 LEU B N 1
ATOM 2973 C CA . LEU B 1 44 ? -59.679 -67.602 -100.045 1.00 28.56 587 LEU B CA 1
ATOM 2974 C C . LEU B 1 44 ? -58.871 -68.884 -99.879 1.00 33.73 587 LEU B C 1
ATOM 2975 O O . LEU B 1 44 ? -59.258 -69.958 -100.384 1.00 33.58 587 LEU B O 1
ATOM 2980 N N . SER B 1 45 ? -57.746 -68.775 -99.188 1.00 33.24 588 SER B N 1
ATOM 2981 C CA . SER B 1 45 ? -56.894 -69.929 -98.938 1.00 29.49 588 SER B CA 1
ATOM 2982 C C . SER B 1 45 ? -57.529 -70.889 -97.934 1.00 33.20 588 SER B C 1
ATOM 2983 O O . SER B 1 45 ? -58.441 -70.515 -97.196 1.00 33.57 588 SER B O 1
ATOM 2986 N N . GLY B 1 46 ? -57.030 -72.116 -97.897 1.00 28.88 589 GLY B N 1
ATOM 2987 C CA . GLY B 1 46 ? -57.403 -73.032 -96.852 1.00 30.65 589 GLY B CA 1
ATOM 2988 C C . GLY B 1 46 ? -56.191 -73.738 -96.293 1.00 30.27 589 GLY B C 1
ATOM 2989 O O . GLY B 1 46 ? -55.320 -74.165 -97.032 1.00 34.25 589 GLY B O 1
ATOM 2990 N N . LEU B 1 47 ? -56.150 -73.852 -94.975 1.00 27.05 590 LEU B N 1
ATOM 2991 C CA . LEU B 1 47 ? -55.044 -74.433 -94.255 1.00 29.43 590 LEU B CA 1
ATOM 2992 C C . LEU B 1 47 ? -55.304 -75.910 -93.915 1.00 30.87 590 LEU B C 1
ATOM 2993 O O . LEU B 1 47 ? -55.967 -76.203 -92.923 1.00 34.38 590 LEU B O 1
ATOM 2998 N N . TYR B 1 48 ? -54.790 -76.825 -94.742 1.00 29.37 591 TYR B N 1
ATOM 2999 C CA . TYR B 1 48 ? -54.966 -78.280 -94.568 1.00 30.89 591 TYR B CA 1
ATOM 3000 C C . TYR B 1 48 ? -54.008 -78.899 -93.557 1.00 33.07 591 TYR B C 1
ATOM 3001 O O . TYR B 1 48 ? -52.839 -78.523 -93.496 1.00 36.54 591 TYR B O 1
ATOM 3010 N N . VAL B 1 49 ? -54.470 -79.894 -92.808 1.00 31.71 592 VAL B N 1
ATOM 3011 C CA . VAL B 1 49 ? -53.565 -80.649 -91.946 1.00 35.71 592 VAL B CA 1
ATOM 3012 C C . VAL B 1 49 ? -53.068 -81.826 -92.748 1.00 35.02 592 VAL B C 1
ATOM 3013 O O . VAL B 1 49 ? -53.868 -82.557 -93.324 1.00 34.65 592 VAL B O 1
ATOM 3017 N N . VAL B 1 50 ? -51.742 -81.981 -92.809 1.00 30.84 593 VAL B N 1
ATOM 3018 C CA . VAL B 1 50 ? -51.127 -82.994 -93.646 1.00 29.05 593 VAL B CA 1
ATOM 3019 C C . VAL B 1 50 ? -50.092 -83.785 -92.838 1.00 31.17 593 VAL B C 1
ATOM 3020 O O . VAL B 1 50 ? -49.647 -83.342 -91.781 1.00 28.04 593 VAL B O 1
ATOM 3024 N N . GLY B 1 51 ? -49.754 -84.985 -93.300 1.00 30.38 594 GLY B N 1
ATOM 3025 C CA . GLY B 1 51 ? -48.767 -85.796 -92.605 1.00 34.21 594 GLY B CA 1
ATOM 3026 C C . GLY B 1 51 ? -49.224 -86.426 -91.288 1.00 32.10 594 GLY B C 1
ATOM 3027 O O . GLY B 1 51 ? -50.398 -86.653 -91.083 1.00 37.68 594 GLY B O 1
ATOM 3028 N N . SER B 1 52 ? -48.272 -86.667 -90.395 1.00 34.36 595 SER B N 1
ATOM 3029 C CA . SER B 1 52 ? -48.448 -87.370 -89.134 1.00 33.87 595 SER B CA 1
ATOM 3030 C C . SER B 1 52 ? -49.708 -87.080 -88.332 1.00 33.93 595 SER B C 1
ATOM 3031 O O . SER B 1 52 ? -50.301 -87.991 -87.752 1.00 33.89 595 SER B O 1
ATOM 3034 N N . SER B 1 53 ? -50.090 -85.819 -88.276 1.00 28.04 596 SER B N 1
ATOM 3035 C CA . SER B 1 53 ? -51.209 -85.419 -87.455 1.00 35.81 596 SER B CA 1
ATOM 3036 C C . SER B 1 53 ? -52.518 -86.017 -87.966 1.00 36.84 596 SER B C 1
ATOM 3037 O O . SER B 1 53 ? -53.438 -86.224 -87.191 1.00 37.55 596 SER B O 1
ATOM 3040 N N . LEU B 1 54 ? -52.586 -86.327 -89.254 1.00 33.08 597 LEU B N 1
ATOM 3041 C CA . LEU B 1 54 ? -53.844 -86.772 -89.830 1.00 38.82 597 LEU B CA 1
ATOM 3042 C C . LEU B 1 54 ? -53.741 -88.063 -90.644 1.00 40.00 597 LEU B C 1
ATOM 3043 O O . LEU B 1 54 ? -54.760 -88.583 -91.079 1.00 42.95 597 LEU B O 1
ATOM 3048 N N . ASN B 1 55 ? -52.536 -88.582 -90.880 1.00 37.45 598 ASN B N 1
ATOM 3049 C CA . ASN B 1 55 ? -52.421 -89.716 -91.810 1.00 40.04 598 ASN B CA 1
ATOM 3050 C C . ASN B 1 55 ? -52.505 -91.078 -91.118 1.00 36.63 598 ASN B C 1
ATOM 3051 O O . ASN B 1 55 ? -52.261 -92.094 -91.742 1.00 35.07 598 ASN B O 1
ATOM 3056 N N . GLY B 1 56 ? -52.815 -91.077 -89.825 1.00 34.37 599 GLY B N 1
ATOM 3057 C CA . GLY B 1 56 ? -52.976 -92.303 -89.074 1.00 37.37 599 GLY B CA 1
ATOM 3058 C C . GLY B 1 56 ? -51.744 -92.820 -88.357 1.00 41.86 599 GLY B C 1
ATOM 3059 O O . GLY B 1 56 ? -51.839 -93.702 -87.497 1.00 42.15 599 GLY B O 1
ATOM 3060 N N . PHE B 1 57 ? -50.578 -92.289 -88.702 1.00 39.66 600 PHE B N 1
ATOM 3061 C CA . PHE B 1 57 ? -49.350 -92.896 -88.231 1.00 33.16 600 PHE B CA 1
ATOM 3062 C C . PHE B 1 57 ? -48.645 -92.025 -87.216 1.00 39.05 600 PHE B C 1
ATOM 3063 O O . PHE B 1 57 ? -47.571 -92.357 -86.754 1.00 46.66 600 PHE B O 1
ATOM 3071 N N . GLY B 1 58 ? -49.269 -90.917 -86.856 1.00 39.00 601 GLY B N 1
ATOM 3072 C CA . GLY B 1 58 ? -48.694 -90.016 -85.890 1.00 44.82 601 GLY B CA 1
ATOM 3073 C C . GLY B 1 58 ? -48.627 -90.542 -84.470 1.00 46.03 601 GLY B C 1
ATOM 3074 O O . GLY B 1 58 ? -49.361 -91.453 -84.082 1.00 44.67 601 GLY B O 1
ATOM 3075 N N . ASN B 1 59 ? -47.724 -89.948 -83.697 1.00 44.49 602 ASN B N 1
ATOM 3076 C CA . ASN B 1 59 ? -47.644 -90.179 -82.265 1.00 50.16 602 ASN B CA 1
ATOM 3077 C C . ASN B 1 59 ? -47.857 -88.849 -81.555 1.00 52.08 602 ASN B C 1
ATOM 3078 O O . ASN B 1 59 ? -47.991 -87.816 -82.219 1.00 49.17 602 ASN B O 1
ATOM 3083 N N . ASN B 1 60 ? -47.875 -88.862 -80.222 1.00 49.03 603 ASN B N 1
ATOM 3084 C CA . ASN B 1 60 ? -48.261 -87.666 -79.485 1.00 51.32 603 ASN B CA 1
ATOM 3085 C C . ASN B 1 60 ? -47.233 -86.524 -79.493 1.00 54.65 603 ASN B C 1
ATOM 3086 O O . ASN B 1 60 ? -47.554 -85.405 -79.090 1.00 58.36 603 ASN B O 1
ATOM 3091 N N . SER B 1 61 ? -46.022 -86.774 -79.978 1.00 50.02 604 SER B N 1
ATOM 3092 C CA . SER B 1 61 ? -45.058 -85.689 -80.107 1.00 48.80 604 SER B CA 1
ATOM 3093 C C . SER B 1 61 ? -44.851 -85.258 -81.571 1.00 48.44 604 SER B C 1
ATOM 3094 O O . SER B 1 61 ? -43.961 -84.459 -81.872 1.00 48.17 604 SER B O 1
ATOM 3097 N N . SER B 1 62 ? -45.686 -85.768 -82.473 1.00 46.43 605 SER B N 1
ATOM 3098 C CA . SER B 1 62 ? -45.588 -85.419 -83.892 1.00 44.46 605 SER B CA 1
ATOM 3099 C C . SER B 1 62 ? -45.819 -83.935 -84.157 1.00 42.86 605 SER B C 1
ATOM 3100 O O . SER B 1 62 ? -46.641 -83.308 -83.497 1.00 42.33 605 SER B O 1
ATOM 3103 N N . ASP B 1 63 ? -45.110 -83.378 -85.138 1.00 40.16 606 ASP B N 1
ATOM 3104 C CA . ASP B 1 63 ? -45.357 -81.987 -85.528 1.00 43.28 606 ASP B CA 1
ATOM 3105 C C . ASP B 1 63 ? -46.713 -81.887 -86.176 1.00 36.87 606 ASP B C 1
ATOM 3106 O O . ASP B 1 63 ? -47.176 -82.835 -86.789 1.00 36.57 606 ASP B O 1
ATOM 3111 N N . MET B 1 64 ? -47.338 -80.727 -86.067 1.00 35.65 607 MET B N 1
ATOM 3112 C CA . MET B 1 64 ? -48.491 -80.465 -86.894 1.00 35.38 607 MET B CA 1
ATOM 3113 C C . MET B 1 64 ? -48.017 -79.887 -88.220 1.00 36.63 607 MET B C 1
ATOM 3114 O O . MET B 1 64 ? -47.692 -78.704 -88.315 1.00 38.04 607 MET B O 1
ATOM 3119 N N . ASP B 1 65 ? -47.961 -80.726 -89.244 1.00 33.13 608 ASP B N 1
ATOM 3120 C CA . ASP B 1 65 ? -47.596 -80.250 -90.571 1.00 33.29 608 ASP B CA 1
ATOM 3121 C C . ASP B 1 65 ? -48.800 -79.638 -91.271 1.00 36.98 608 ASP B C 1
ATOM 3122 O O . ASP B 1 65 ? -49.880 -80.235 -91.292 1.00 35.46 608 ASP B O 1
ATOM 3127 N N . LEU B 1 66 ? -48.619 -78.426 -91.806 1.00 32.35 609 LEU B N 1
ATOM 3128 C CA . LEU B 1 66 ? -49.706 -77.683 -92.433 1.00 29.93 609 LEU B CA 1
ATOM 3129 C C . LEU B 1 66 ? -49.375 -77.387 -93.877 1.00 32.01 609 LEU B C 1
ATOM 3130 O O . LEU B 1 66 ? -48.216 -77.311 -94.267 1.00 34.75 609 LEU B O 1
ATOM 3135 N N . CYS B 1 67 ? -50.412 -77.238 -94.679 1.00 31.28 610 CYS B N 1
ATOM 3136 C CA . CYS B 1 67 ? -50.246 -76.943 -96.083 1.00 30.33 610 CYS B CA 1
ATOM 3137 C C . CYS B 1 67 ? -51.267 -75.884 -96.431 1.00 35.67 610 CYS B C 1
ATOM 3138 O O . CYS B 1 67 ? -52.487 -76.132 -96.357 1.00 32.52 610 CYS B O 1
ATOM 3141 N N . LEU B 1 68 ? -50.767 -74.692 -96.765 1.00 32.47 611 LEU B N 1
ATOM 3142 C CA . LEU B 1 68 ? -51.634 -73.569 -97.088 1.00 30.15 611 LEU B CA 1
ATOM 3143 C C . LEU B 1 68 ? -51.926 -73.616 -98.573 1.00 31.78 611 LEU B C 1
ATOM 3144 O O . LEU B 1 68 ? -51.024 -73.458 -99.384 1.00 32.24 611 LEU B O 1
ATOM 3149 N N . MET B 1 69 ? -53.181 -73.854 -98.940 1.00 28.94 612 MET B N 1
ATOM 3150 C CA . MET B 1 69 ? -53.490 -73.943 -100.351 1.00 31.91 612 MET B CA 1
ATOM 3151 C C . MET B 1 69 ? -54.026 -72.595 -100.805 1.00 33.02 612 MET B C 1
ATOM 3152 O O . MET B 1 69 ? -54.898 -72.025 -100.165 1.00 30.46 612 MET B O 1
ATOM 3157 N N . ILE B 1 70 ? -53.457 -72.048 -101.876 1.00 34.07 613 ILE B N 1
ATOM 3158 C CA . ILE B 1 70 ? -53.821 -70.707 -102.285 1.00 32.56 613 ILE B CA 1
ATOM 3159 C C . ILE B 1 70 ? -54.344 -70.670 -103.702 1.00 31.08 613 ILE B C 1
ATOM 3160 O O . ILE B 1 70 ? -55.238 -69.868 -104.045 1.00 30.74 613 ILE B O 1
ATOM 3165 N N . THR B 1 71 ? -53.781 -71.523 -104.537 1.00 26.34 614 THR B N 1
ATOM 3166 C CA . THR B 1 71 ? -54.075 -71.431 -105.958 1.00 38.55 614 THR B CA 1
ATOM 3167 C C . THR B 1 71 ? -53.952 -72.790 -106.634 1.00 37.87 614 THR B C 1
ATOM 3168 O O . THR B 1 71 ? -53.107 -73.604 -106.267 1.00 35.96 614 THR B O 1
ATOM 3172 N N . ASN B 1 72 ? -54.774 -73.035 -107.643 1.00 40.76 615 ASN B N 1
ATOM 3173 C CA . ASN B 1 72 ? -54.652 -74.295 -108.361 1.00 42.53 615 ASN B CA 1
ATOM 3174 C C . ASN B 1 72 ? -53.440 -74.285 -109.287 1.00 41.60 615 ASN B C 1
ATOM 3175 O O . ASN B 1 72 ? -53.030 -75.317 -109.795 1.00 46.36 615 ASN B O 1
ATOM 3180 N N . LYS B 1 73 ? -52.863 -73.117 -109.520 1.00 42.92 616 LYS B N 1
ATOM 3181 C CA . LYS B 1 73 ? -51.660 -73.040 -110.337 1.00 40.82 616 LYS B CA 1
ATOM 3182 C C . LYS B 1 73 ? -50.491 -73.589 -109.533 1.00 41.82 616 LYS B C 1
ATOM 3183 O O . LYS B 1 73 ? -50.533 -73.631 -108.298 1.00 41.20 616 LYS B O 1
ATOM 3189 N N . ASP B 1 74 ? -49.466 -74.051 -110.234 1.00 45.98 617 ASP B N 1
ATOM 3190 C CA . ASP B 1 74 ? -48.214 -74.408 -109.592 1.00 42.70 617 ASP B CA 1
ATOM 3191 C C . ASP B 1 74 ? -47.563 -73.151 -109.006 1.00 41.25 617 ASP B C 1
ATOM 3192 O O . ASP B 1 74 ? -47.518 -72.105 -109.648 1.00 45.81 617 ASP B O 1
ATOM 3197 N N . LEU B 1 75 ? -47.110 -73.262 -107.764 1.00 36.11 618 LEU B N 1
ATOM 3198 C CA . LEU B 1 75 ? -46.342 -72.223 -107.096 1.00 35.93 618 LEU B CA 1
ATOM 3199 C C . LEU B 1 75 ? -44.860 -72.625 -107.074 1.00 40.59 618 LEU B C 1
ATOM 3200 O O . LEU B 1 75 ? -44.502 -73.651 -106.472 1.00 35.18 618 LEU B O 1
ATOM 3205 N N . ASP B 1 76 ? -44.006 -71.842 -107.733 1.00 37.42 619 ASP B N 1
ATOM 3206 C CA . ASP B 1 76 ? -42.575 -72.128 -107.756 1.00 35.05 619 ASP B CA 1
ATOM 3207 C C . ASP B 1 76 ? -41.999 -72.198 -106.336 1.00 37.45 619 ASP B C 1
ATOM 3208 O O . ASP B 1 76 ? -42.139 -71.256 -105.561 1.00 43.01 619 ASP B O 1
ATOM 3213 N N . GLN B 1 77 ? -41.356 -73.308 -105.987 1.00 36.05 620 GLN B N 1
ATOM 3214 C CA . GLN B 1 77 ? -40.845 -73.485 -104.631 1.00 36.15 620 GLN B CA 1
ATOM 3215 C C . GLN B 1 77 ? -39.426 -72.904 -104.388 1.00 44.79 620 GLN B C 1
ATOM 3216 O O . GLN B 1 77 ? -39.049 -72.651 -103.246 1.00 41.11 620 GLN B O 1
ATOM 3222 N N . LYS B 1 78 ? -38.654 -72.656 -105.443 1.00 45.59 621 LYS B N 1
ATOM 3223 C CA . LYS B 1 78 ? -37.303 -72.122 -105.248 1.00 49.66 621 LYS B CA 1
ATOM 3224 C C . LYS B 1 78 ? -37.328 -70.665 -104.793 1.00 51.15 621 LYS B C 1
ATOM 3225 O O . LYS B 1 78 ? -36.511 -70.267 -103.969 1.00 56.60 621 LYS B O 1
ATOM 3231 N N . ASN B 1 79 ? -38.271 -69.875 -105.296 1.00 51.02 622 ASN B N 1
ATOM 3232 C CA . ASN B 1 79 ? -38.316 -68.452 -104.951 1.00 48.03 622 ASN B CA 1
ATOM 3233 C C . ASN B 1 79 ? -39.674 -67.960 -104.447 1.00 47.38 622 ASN B C 1
ATOM 3234 O O . ASN B 1 79 ? -39.757 -67.398 -103.346 1.00 42.14 622 ASN B O 1
ATOM 3239 N N . ASP B 1 80 ? -40.725 -68.170 -105.251 1.00 48.13 623 ASP B N 1
ATOM 3240 C CA . ASP B 1 80 ? -42.073 -67.690 -104.927 1.00 38.20 623 ASP B CA 1
ATOM 3241 C C . ASP B 1 80 ? -42.542 -68.169 -103.538 1.00 39.77 623 ASP B C 1
ATOM 3242 O O . ASP B 1 80 ? -43.102 -67.403 -102.769 1.00 38.81 623 ASP B O 1
ATOM 3247 N N . ALA B 1 81 ? -42.311 -69.433 -103.209 1.00 39.49 624 ALA B N 1
ATOM 3248 C CA . ALA B 1 81 ? -42.827 -69.943 -101.948 1.00 39.25 624 ALA B CA 1
ATOM 3249 C C . ALA B 1 81 ? -42.118 -69.286 -100.747 1.00 39.74 624 ALA B C 1
ATOM 3250 O O . ALA B 1 81 ? -42.715 -69.128 -99.673 1.00 36.84 624 ALA B O 1
ATOM 3252 N N . VAL B 1 82 ? -40.866 -68.877 -100.943 1.00 34.96 625 VAL B N 1
ATOM 3253 C CA . VAL B 1 82 ? -40.096 -68.210 -99.893 1.00 37.11 625 VAL B CA 1
ATOM 3254 C C . VAL B 1 82 ? -40.654 -66.814 -99.630 1.00 35.18 625 VAL B C 1
ATOM 3255 O O . VAL B 1 82 ? -40.790 -66.380 -98.483 1.00 35.19 625 VAL B O 1
ATOM 3259 N N . VAL B 1 83 ? -41.011 -66.126 -100.704 1.00 34.78 626 VAL B N 1
ATOM 3260 C CA . VAL B 1 83 ? -41.711 -64.857 -100.594 1.00 37.73 626 VAL B CA 1
ATOM 3261 C C . VAL B 1 83 ? -43.048 -65.022 -99.824 1.00 38.32 626 VAL B C 1
ATOM 3262 O O . VAL B 1 83 ? -43.326 -64.253 -98.899 1.00 38.21 626 VAL B O 1
ATOM 3266 N N . VAL B 1 84 ? -43.850 -66.033 -100.175 1.00 35.62 627 VAL B N 1
ATOM 3267 C CA . VAL B 1 84 ? -45.098 -66.303 -99.463 1.00 35.65 627 VAL B CA 1
ATOM 3268 C C . VAL B 1 84 ? -44.865 -66.631 -97.980 1.00 35.15 627 VAL B C 1
ATOM 3269 O O . VAL B 1 84 ? -45.511 -66.055 -97.109 1.00 35.10 627 VAL B O 1
ATOM 3273 N N . LEU B 1 85 ? -43.950 -67.553 -97.692 1.00 33.35 628 LEU B N 1
ATOM 3274 C CA . LEU B 1 85 ? -43.691 -67.942 -96.306 1.00 29.09 628 LEU B CA 1
ATOM 3275 C C . LEU B 1 85 ? -43.127 -66.778 -95.505 1.00 33.62 628 LEU B C 1
ATOM 3276 O O . LEU B 1 85 ? -43.412 -66.636 -94.313 1.00 31.27 628 LEU B O 1
ATOM 3281 N N . ASN B 1 86 ? -42.348 -65.926 -96.163 1.00 33.82 629 ASN B N 1
ATOM 3282 C CA . ASN B 1 86 ? -41.776 -64.776 -95.479 1.00 37.18 629 ASN B CA 1
ATOM 3283 C C . ASN B 1 86 ? -42.841 -63.732 -95.175 1.00 32.39 629 ASN B C 1
ATOM 3284 O O . ASN B 1 86 ? -42.824 -63.082 -94.135 1.00 29.78 629 ASN B O 1
ATOM 3289 N N . LEU B 1 87 ? -43.769 -63.577 -96.105 1.00 34.62 630 LEU B N 1
ATOM 3290 C CA . LEU B 1 87 ? -44.913 -62.724 -95.880 1.00 33.20 630 LEU B CA 1
ATOM 3291 C C . LEU B 1 87 ? -45.737 -63.251 -94.695 1.00 36.91 630 LEU B C 1
ATOM 3292 O O . LEU B 1 87 ? -46.121 -62.469 -93.827 1.00 41.02 630 LEU B O 1
ATOM 3297 N N . ILE B 1 88 ? -45.968 -64.567 -94.632 1.00 33.47 631 ILE B N 1
ATOM 3298 C CA . ILE B 1 88 ? -46.754 -65.169 -93.543 1.00 31.20 631 ILE B CA 1
ATOM 3299 C C . ILE B 1 88 ? -46.004 -65.064 -92.225 1.00 34.88 631 ILE B C 1
ATOM 3300 O O . ILE B 1 88 ? -46.616 -64.878 -91.171 1.00 36.27 631 ILE B O 1
ATOM 3305 N N . LEU B 1 89 ? -44.678 -65.156 -92.292 1.00 36.44 632 LEU B N 1
ATOM 3306 C CA . LEU B 1 89 ? -43.821 -64.942 -91.128 1.00 36.83 632 LEU B CA 1
ATOM 3307 C C . LEU B 1 89 ? -44.029 -63.541 -90.537 1.00 39.64 632 LEU B C 1
ATOM 3308 O O . LEU B 1 89 ? -44.213 -63.398 -89.329 1.00 43.24 632 LEU B O 1
ATOM 3313 N N . SER B 1 90 ? -44.012 -62.519 -91.386 1.00 37.56 633 SER B N 1
ATOM 3314 C CA . SER B 1 90 ? -44.280 -61.132 -90.952 1.00 43.83 633 SER B CA 1
ATOM 3315 C C . SER B 1 90 ? -45.657 -60.962 -90.311 1.00 45.52 633 SER B C 1
ATOM 3316 O O . SER B 1 90 ? -45.799 -60.265 -89.307 1.00 42.62 633 SER B O 1
ATOM 3319 N N . THR B 1 91 ? -46.674 -61.582 -90.909 1.00 42.33 634 THR B N 1
ATOM 3320 C CA . THR B 1 91 ? -48.016 -61.498 -90.357 1.00 39.36 634 THR B CA 1
ATOM 3321 C C . THR B 1 91 ? -48.076 -62.146 -88.965 1.00 38.45 634 THR B C 1
ATOM 3322 O O . THR B 1 91 ? -48.583 -61.543 -88.029 1.00 41.42 634 THR B O 1
ATOM 3326 N N . LEU B 1 92 ? -47.531 -63.355 -88.820 1.00 36.57 635 LEU B N 1
ATOM 3327 C CA . LEU B 1 92 ? -47.662 -64.107 -87.569 1.00 37.20 635 LEU B CA 1
ATOM 3328 C C . LEU B 1 92 ? -46.835 -63.551 -86.395 1.00 43.12 635 LEU B C 1
ATOM 3329 O O . LEU B 1 92 ? -47.069 -63.890 -85.233 1.00 44.49 635 LEU B O 1
ATOM 3334 N N . GLN B 1 93 ? -45.872 -62.691 -86.699 1.00 48.09 636 GLN B N 1
ATOM 3335 C CA . GLN B 1 93 ? -44.977 -62.170 -85.684 1.00 44.89 636 GLN B CA 1
ATOM 3336 C C . GLN B 1 93 ? -45.751 -61.286 -84.712 1.00 46.36 636 GLN B C 1
ATOM 3337 O O . GLN B 1 93 ? -45.418 -61.219 -83.525 1.00 48.40 636 GLN B O 1
ATOM 3343 N N . TYR B 1 94 ? -46.789 -60.621 -85.215 1.00 40.35 637 TYR B N 1
ATOM 3344 C CA . TYR B 1 94 ? -47.620 -59.749 -84.388 1.00 44.88 637 TYR B CA 1
ATOM 3345 C C . TYR B 1 94 ? -48.536 -60.515 -83.419 1.00 45.36 637 TYR B C 1
ATOM 3346 O O . TYR B 1 94 ? -49.024 -59.943 -82.455 1.00 48.50 637 TYR B O 1
ATOM 3355 N N . GLU B 1 95 ? -48.752 -61.804 -83.668 1.00 45.06 638 GLU B N 1
ATOM 3356 C CA . GLU B 1 95 ? -49.652 -62.612 -82.845 1.00 45.24 638 GLU B CA 1
ATOM 3357 C C . GLU B 1 95 ? -49.044 -63.037 -81.501 1.00 45.86 638 GLU B C 1
ATOM 3358 O O . GLU B 1 95 ? -47.951 -63.589 -81.460 1.00 53.73 638 GLU B O 1
ATOM 3364 N N . LYS B 1 96 ? -49.771 -62.824 -80.411 1.00 47.96 639 LYS B N 1
ATOM 3365 C CA . LYS B 1 96 ? -49.285 -63.165 -79.072 1.00 48.19 639 LYS B CA 1
ATOM 3366 C C . LYS B 1 96 ? -49.102 -64.665 -78.795 1.00 49.21 639 LYS B C 1
ATOM 3367 O O . LYS B 1 96 ? -48.323 -65.040 -77.909 1.00 47.24 639 LYS B O 1
ATOM 3373 N N . PHE B 1 97 ? -49.781 -65.530 -79.544 1.00 42.51 640 PHE B N 1
ATOM 3374 C CA . PHE B 1 97 ? -49.591 -66.958 -79.312 1.00 41.61 640 PHE B CA 1
ATOM 3375 C C . PHE B 1 97 ? -48.366 -67.501 -80.055 1.00 42.36 640 PHE B C 1
ATOM 3376 O O . PHE B 1 97 ? -47.876 -68.605 -79.757 1.00 41.64 640 PHE B O 1
ATOM 3384 N N . VAL B 1 98 ? -47.849 -66.720 -81.001 1.00 39.48 641 VAL B N 1
ATOM 3385 C CA . VAL B 1 98 ? -46.659 -67.126 -81.727 1.00 38.12 641 VAL B CA 1
ATOM 3386 C C . VAL B 1 98 ? -45.426 -66.614 -80.990 1.00 39.30 641 VAL B C 1
ATOM 3387 O O . VAL B 1 98 ? -45.337 -65.429 -80.705 1.00 43.68 641 VAL B O 1
ATOM 3391 N N . GLU B 1 99 ? -44.498 -67.509 -80.654 1.00 36.94 642 GLU B N 1
ATOM 3392 C CA . GLU B 1 99 ? -43.321 -67.135 -79.864 1.00 43.20 642 GLU B CA 1
ATOM 3393 C C . GLU B 1 99 ? -42.034 -67.081 -80.691 1.00 44.47 642 GLU B C 1
ATOM 3394 O O . GLU B 1 99 ? -41.075 -66.414 -80.319 1.00 49.73 642 GLU B O 1
ATOM 3396 N N . SER B 1 100 ? -42.019 -67.775 -81.817 1.00 41.81 643 SER B N 1
ATOM 3397 C CA . SER B 1 100 ? -40.764 -68.057 -82.481 1.00 41.90 643 SER B CA 1
ATOM 3398 C C . SER B 1 100 ? -41.001 -68.668 -83.864 1.00 43.97 643 SER B C 1
ATOM 3399 O O . SER B 1 100 ? -41.839 -69.563 -84.018 1.00 44.17 643 SER B O 1
ATOM 3402 N N . GLN B 1 101 ? -40.281 -68.172 -84.863 1.00 33.31 644 GLN B N 1
ATOM 3403 C CA . GLN B 1 101 ? -40.397 -68.677 -86.228 1.00 35.85 644 GLN B CA 1
ATOM 3404 C C . GLN B 1 101 ? -39.047 -68.752 -86.914 1.00 37.49 644 GLN B C 1
ATOM 3405 O O . GLN B 1 101 ? -38.137 -68.020 -86.568 1.00 36.56 644 GLN B O 1
ATOM 3411 N N . LYS B 1 102 ? -38.978 -69.599 -87.939 1.00 38.13 645 LYS B N 1
ATOM 3412 C CA . LYS B 1 102 ? -37.773 -69.860 -88.686 1.00 36.34 645 LYS B CA 1
ATOM 3413 C C . LYS B 1 102 ? -38.099 -70.454 -90.068 1.00 36.07 645 LYS B C 1
ATOM 3414 O O . LYS B 1 102 ? -38.997 -71.274 -90.213 1.00 38.33 645 LYS B O 1
ATOM 3420 N N . LEU B 1 103 ? -37.363 -70.023 -91.079 1.00 33.57 646 LEU B N 1
ATOM 3421 C CA . LEU B 1 103 ? -37.485 -70.547 -92.426 1.00 34.50 646 LEU B CA 1
ATOM 3422 C C . LEU B 1 103 ? -36.408 -71.593 -92.705 1.00 37.00 646 LEU B C 1
ATOM 3423 O O . LEU B 1 103 ? -35.247 -71.239 -92.818 1.00 40.67 646 LEU B O 1
ATOM 3428 N N . ILE B 1 104 ? -36.759 -72.869 -92.828 1.00 35.05 647 ILE B N 1
ATOM 3429 C CA . ILE B 1 104 ? -35.744 -73.841 -93.194 1.00 36.47 647 ILE B CA 1
ATOM 3430 C C . ILE B 1 104 ? -35.960 -74.340 -94.609 1.00 38.14 647 ILE B C 1
ATOM 3431 O O . ILE B 1 104 ? -37.004 -74.141 -95.197 1.00 40.77 647 ILE B O 1
ATOM 3436 N N . LEU B 1 105 ? -34.937 -74.970 -95.156 1.00 40.56 648 LEU B N 1
ATOM 3437 C CA . LEU B 1 105 ? -35.012 -75.557 -96.478 1.00 39.68 648 LEU B CA 1
ATOM 3438 C C . LEU B 1 105 ? -35.036 -77.076 -96.345 1.00 39.06 648 LEU B C 1
ATOM 3439 O O . LEU B 1 105 ? -33.999 -77.666 -96.038 1.00 37.96 648 LEU B O 1
ATOM 3444 N N . ALA B 1 106 ? -36.213 -77.686 -96.539 1.00 31.81 649 ALA B N 1
ATOM 3445 C CA . ALA B 1 106 ? -36.344 -79.133 -96.624 1.00 32.84 649 ALA B CA 1
ATOM 3446 C C . ALA B 1 106 ? -36.442 -79.485 -98.101 1.00 34.26 649 ALA B C 1
ATOM 3447 O O . ALA B 1 106 ? -35.868 -78.781 -98.907 1.00 31.64 649 ALA B O 1
ATOM 3449 N N . LYS B 1 107 ? -37.166 -80.542 -98.484 1.00 31.97 650 LYS B N 1
ATOM 3450 C CA . LYS B 1 107 ? -37.326 -80.806 -99.918 1.00 31.05 650 LYS B CA 1
ATOM 3451 C C . LYS B 1 107 ? -38.075 -79.631 -100.530 1.00 31.43 650 LYS B C 1
ATOM 3452 O O . LYS B 1 107 ? -38.002 -79.370 -101.726 1.00 37.33 650 LYS B O 1
ATOM 3458 N N . VAL B 1 108 ? -38.738 -78.869 -99.684 1.00 30.72 651 VAL B N 1
ATOM 3459 C CA . VAL B 1 108 ? -39.419 -77.680 -100.139 1.00 27.48 651 VAL B CA 1
ATOM 3460 C C . VAL B 1 108 ? -39.181 -76.649 -99.000 1.00 30.37 651 VAL B C 1
ATOM 3461 O O . VAL B 1 108 ? -38.791 -77.042 -97.899 1.00 30.80 651 VAL B O 1
ATOM 3465 N N . PRO B 1 109 ? -39.362 -75.338 -99.244 1.00 30.92 652 PRO B N 1
ATOM 3466 C CA . PRO B 1 109 ? -39.252 -74.372 -98.137 1.00 26.45 652 PRO B CA 1
ATOM 3467 C C . PRO B 1 109 ? -40.331 -74.632 -97.080 1.00 34.98 652 PRO B C 1
ATOM 3468 O O . PRO B 1 109 ? -41.460 -75.029 -97.431 1.00 29.82 652 PRO B O 1
ATOM 3472 N N . ILE B 1 110 ? -39.991 -74.419 -95.810 1.00 32.46 653 ILE B N 1
ATOM 3473 C CA . ILE B 1 110 ? -40.854 -74.802 -94.688 1.00 32.52 653 ILE B CA 1
ATOM 3474 C C . ILE B 1 110 ? -40.756 -73.771 -93.571 1.00 36.27 653 ILE B C 1
ATOM 3475 O O . ILE B 1 110 ? -39.670 -73.439 -93.110 1.00 38.95 653 ILE B O 1
ATOM 3480 N N . LEU B 1 111 ? -41.901 -73.271 -93.136 1.00 35.76 654 LEU B N 1
ATOM 3481 C CA . LEU B 1 111 ? -41.961 -72.347 -92.033 1.00 32.82 654 LEU B CA 1
ATOM 3482 C C . LEU B 1 111 ? -42.172 -73.097 -90.727 1.00 33.76 654 LEU B C 1
ATOM 3483 O O . LEU B 1 111 ? -43.207 -73.740 -90.538 1.00 35.82 654 LEU B O 1
ATOM 3488 N N . ARG B 1 112 ? -41.181 -73.039 -89.842 1.00 30.87 655 ARG B N 1
ATOM 3489 C CA . ARG B 1 112 ? -41.281 -73.659 -88.523 1.00 29.62 655 ARG B CA 1
ATOM 3490 C C . ARG B 1 112 ? -41.752 -72.653 -87.516 1.00 34.75 655 ARG B C 1
ATOM 3491 O O . ARG B 1 112 ? -41.227 -71.539 -87.469 1.00 32.53 655 ARG B O 1
ATOM 3499 N N . ILE B 1 113 ? -42.733 -73.049 -86.704 1.00 36.24 656 ILE B N 1
ATOM 3500 C CA . ILE B 1 113 ? -43.326 -72.163 -85.710 1.00 31.19 656 ILE B CA 1
ATOM 3501 C C . ILE B 1 113 ? -43.429 -72.824 -84.348 1.00 33.97 656 ILE B C 1
ATOM 3502 O O . ILE B 1 113 ? -43.810 -73.992 -84.228 1.00 38.03 656 ILE B O 1
ATOM 3507 N N . ASN B 1 114 ? -43.096 -72.065 -83.316 1.00 35.69 657 ASN B N 1
ATOM 3508 C CA . ASN B 1 114 ? -43.339 -72.485 -81.946 1.00 37.70 657 ASN B CA 1
ATOM 3509 C C . ASN B 1 114 ? -44.232 -71.488 -81.234 1.00 38.44 657 ASN B C 1
ATOM 3510 O O . ASN B 1 114 ? -44.411 -70.367 -81.707 1.00 36.52 657 ASN B O 1
ATOM 3515 N N . PHE B 1 115 ? -44.785 -71.896 -80.096 1.00 37.78 658 PHE B N 1
ATOM 3516 C CA . PHE B 1 115 ? -45.917 -71.179 -79.540 1.00 39.14 658 PHE B CA 1
ATOM 3517 C C . PHE B 1 115 ? -45.816 -70.940 -78.052 1.00 41.22 658 PHE B C 1
ATOM 3518 O O . PHE B 1 115 ? -45.069 -71.614 -77.346 1.00 42.20 658 PHE B O 1
ATOM 3526 N N . ALA B 1 116 ? -46.580 -69.956 -77.590 1.00 41.91 659 ALA B N 1
ATOM 3527 C CA . ALA B 1 116 ? -46.684 -69.654 -76.170 1.00 43.85 659 ALA B CA 1
ATOM 3528 C C . ALA B 1 116 ? -47.528 -70.717 -75.476 1.00 49.32 659 ALA B C 1
ATOM 3529 O O . ALA B 1 116 ? -48.262 -71.451 -76.132 1.00 45.40 659 ALA B O 1
ATOM 3531 N N . ALA B 1 117 ? -47.421 -70.814 -74.157 1.00 54.19 660 ALA B N 1
ATOM 3532 C CA . ALA B 1 117 ? -48.369 -71.634 -73.407 1.00 56.47 660 ALA B CA 1
ATOM 3533 C C . ALA B 1 117 ? -49.779 -71.173 -73.762 1.00 50.53 660 ALA B C 1
ATOM 3534 O O . ALA B 1 117 ? -50.004 -69.975 -73.938 1.00 54.21 660 ALA B O 1
ATOM 3536 N N . PRO B 1 118 ? -50.732 -72.113 -73.887 1.00 52.29 661 PRO B N 1
ATOM 3537 C CA . PRO B 1 118 ? -50.606 -73.549 -73.624 1.00 52.54 661 PRO B CA 1
ATOM 3538 C C . PRO B 1 118 ? -50.351 -74.417 -74.851 1.00 54.91 661 PRO B C 1
ATOM 3539 O O . PRO B 1 118 ? -50.764 -75.574 -74.822 1.00 59.73 661 PRO B O 1
ATOM 3543 N N . PHE B 1 119 ? -49.719 -73.898 -75.901 1.00 55.34 662 PHE B N 1
ATOM 3544 C CA . PHE B 1 119 ? -49.462 -74.722 -77.076 1.00 48.39 662 PHE B CA 1
ATOM 3545 C C . PHE B 1 119 ? -47.977 -74.965 -77.303 1.00 46.03 662 PHE B C 1
ATOM 3546 O O . PHE B 1 119 ? -47.571 -75.404 -78.384 1.00 46.65 662 PHE B O 1
ATOM 3554 N N . ASP B 1 120 ? -47.164 -74.702 -76.289 1.00 47.12 663 ASP B N 1
ATOM 3555 C CA . ASP B 1 120 ? -45.708 -74.767 -76.465 1.00 49.58 663 ASP B CA 1
ATOM 3556 C C . ASP B 1 120 ? -45.146 -76.179 -76.682 1.00 50.82 663 ASP B C 1
ATOM 3557 O O . ASP B 1 120 ? -43.958 -76.330 -76.978 1.00 46.88 663 ASP B O 1
ATOM 3562 N N . ASP B 1 121 ? -45.983 -77.208 -76.563 1.00 48.54 664 ASP B N 1
ATOM 3563 C CA . ASP B 1 121 ? -45.523 -78.567 -76.864 1.00 46.42 664 ASP B CA 1
ATOM 3564 C C . ASP B 1 121 ? -45.791 -78.948 -78.316 1.00 48.44 664 ASP B C 1
ATOM 3565 O O . ASP B 1 121 ? -45.341 -79.995 -78.775 1.00 53.27 664 ASP B O 1
ATOM 3570 N N . ILE B 1 122 ? -46.527 -78.099 -79.031 1.00 48.03 665 ILE B N 1
ATOM 3571 C CA . ILE B 1 122 ? -46.771 -78.301 -80.455 1.00 42.03 665 ILE B CA 1
ATOM 3572 C C . ILE B 1 122 ? -45.848 -77.448 -81.304 1.00 36.97 665 ILE B C 1
ATOM 3573 O O . ILE B 1 122 ? -45.763 -76.250 -81.097 1.00 45.12 665 ILE B O 1
ATOM 3578 N N . THR B 1 123 ? -45.158 -78.063 -82.254 1.00 34.69 666 THR B N 1
ATOM 3579 C CA . THR B 1 123 ? -44.403 -77.330 -83.259 1.00 36.70 666 THR B CA 1
ATOM 3580 C C . THR B 1 123 ? -45.152 -77.425 -84.599 1.00 39.38 666 THR B C 1
ATOM 3581 O O . THR B 1 123 ? -45.729 -78.468 -84.913 1.00 34.93 666 THR B O 1
ATOM 3585 N N . VAL B 1 124 ? -45.168 -76.340 -85.377 1.00 34.95 667 VAL B N 1
ATOM 3586 C CA . VAL B 1 124 ? -45.820 -76.388 -86.682 1.00 33.59 667 VAL B CA 1
ATOM 3587 C C . VAL B 1 124 ? -44.807 -76.319 -87.813 1.00 33.78 667 VAL B C 1
ATOM 3588 O O . VAL B 1 124 ? -43.810 -75.599 -87.722 1.00 38.80 667 VAL B O 1
ATOM 3592 N N . ALA B 1 125 ? -45.055 -77.108 -88.856 1.00 30.68 668 ALA B N 1
ATOM 3593 C CA . ALA B 1 125 ? -44.302 -77.071 -90.103 1.00 28.47 668 ALA B CA 1
ATOM 3594 C C . ALA B 1 125 ? -45.220 -76.702 -91.264 1.00 31.32 668 ALA B C 1
ATOM 3595 O O . ALA B 1 125 ? -46.021 -77.517 -91.705 1.00 34.55 668 ALA B O 1
ATOM 3597 N N . LEU B 1 126 ? -45.087 -75.487 -91.778 1.00 37.38 669 LEU B N 1
ATOM 3598 C CA . LEU B 1 126 ? -45.994 -74.983 -92.807 1.00 37.77 669 LEU B CA 1
ATOM 3599 C C . LEU B 1 126 ? -45.311 -74.903 -94.174 1.00 37.05 669 LEU B C 1
ATOM 3600 O O . LEU B 1 126 ? -44.280 -74.248 -94.289 1.00 33.87 669 LEU B O 1
ATOM 3605 N N . ASN B 1 127 ? -45.879 -75.551 -95.197 1.00 32.27 670 ASN B N 1
ATOM 3606 C CA . ASN B 1 127 ? -45.430 -75.366 -96.587 1.00 28.81 670 ASN B CA 1
ATOM 3607 C C . ASN B 1 127 ? -46.465 -74.553 -97.406 1.00 34.36 670 ASN B C 1
ATOM 3608 O O . ASN B 1 127 ? -47.638 -74.457 -97.035 1.00 31.92 670 ASN B O 1
ATOM 3613 N N . ALA B 1 128 ? -46.037 -73.997 -98.533 1.00 32.17 671 ALA B N 1
ATOM 3614 C CA . ALA B 1 128 ? -46.909 -73.169 -99.352 1.00 29.19 671 ALA B CA 1
ATOM 3615 C C . ALA B 1 128 ? -47.372 -73.891 -100.591 1.00 32.48 671 ALA B C 1
ATOM 3616 O O . ALA B 1 128 ? -46.567 -74.152 -101.506 1.00 31.83 671 ALA B O 1
ATOM 3618 N N . ASN B 1 129 ? -48.668 -74.212 -100.615 1.00 30.58 672 ASN B N 1
ATOM 3619 C CA . ASN B 1 129 ? -49.345 -74.653 -101.835 1.00 29.52 672 ASN B CA 1
ATOM 3620 C C . ASN B 1 129 ? -48.897 -75.983 -102.425 1.00 30.52 672 ASN B C 1
ATOM 3621 O O . ASN B 1 129 ? -49.100 -76.209 -103.614 1.00 34.07 672 ASN B O 1
ATOM 3626 N N . ASN B 1 130 ? -48.291 -76.861 -101.633 1.00 29.36 673 ASN B N 1
ATOM 3627 C CA . ASN B 1 130 ? -47.878 -78.155 -102.171 1.00 32.55 673 ASN B CA 1
ATOM 3628 C C . ASN B 1 130 ? -48.942 -79.229 -101.977 1.00 33.66 673 ASN B C 1
ATOM 3629 O O . ASN B 1 130 ? -48.913 -79.971 -100.998 1.00 36.36 673 ASN B O 1
ATOM 3634 N N . SER B 1 131 ? -49.867 -79.320 -102.925 1.00 33.58 674 SER B N 1
ATOM 3635 C CA . SER B 1 131 ? -51.026 -80.185 -102.775 1.00 32.15 674 SER B CA 1
ATOM 3636 C C . SER B 1 131 ? -50.676 -81.684 -102.842 1.00 35.64 674 SER B C 1
ATOM 3637 O O . SER B 1 131 ? -51.530 -82.539 -102.556 1.00 32.37 674 SER B O 1
ATOM 3640 N N . VAL B 1 132 ? -49.433 -82.008 -103.207 1.00 31.75 675 VAL B N 1
ATOM 3641 C CA . VAL B 1 132 ? -48.992 -83.399 -103.206 1.00 29.03 675 VAL B CA 1
ATOM 3642 C C . VAL B 1 132 ? -49.054 -83.986 -101.785 1.00 31.96 675 VAL B C 1
ATOM 3643 O O . VAL B 1 132 ? -49.321 -85.167 -101.607 1.00 34.48 675 VAL B O 1
ATOM 3647 N N . ALA B 1 133 ? -48.829 -83.160 -100.770 1.00 34.68 676 ALA B N 1
ATOM 3648 C CA . ALA B 1 133 ? -48.855 -83.659 -99.402 1.00 32.65 676 ALA B CA 1
ATOM 3649 C C . ALA B 1 133 ? -50.291 -83.971 -98.974 1.00 35.12 676 ALA B C 1
ATOM 3650 O O . ALA B 1 133 ? -50.517 -84.858 -98.135 1.00 28.88 676 ALA B O 1
ATOM 3652 N N . ILE B 1 134 ? -51.252 -83.238 -99.537 1.00 30.52 677 ILE B N 1
ATOM 3653 C CA . ILE B 1 134 ? -52.655 -83.517 -99.235 1.00 34.17 677 ILE B CA 1
ATOM 3654 C C . ILE B 1 134 ? -53.063 -84.908 -99.786 1.00 34.73 677 ILE B C 1
ATOM 3655 O O . ILE B 1 134 ? -53.633 -85.706 -99.049 1.00 28.52 677 ILE B O 1
ATOM 3660 N N . ARG B 1 135 ? -52.740 -85.189 -101.055 1.00 30.31 678 ARG B N 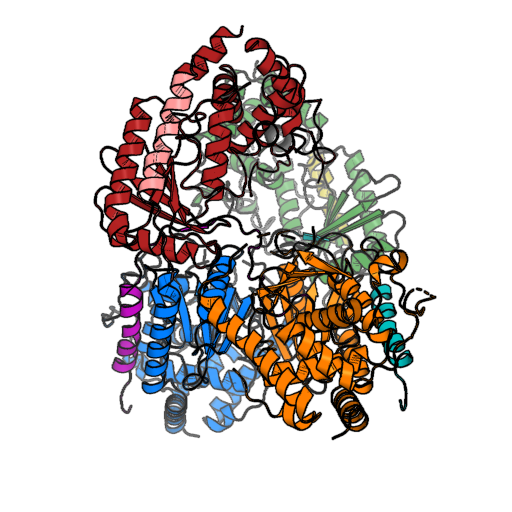1
ATOM 3661 C CA . ARG B 1 135 ? -52.958 -86.506 -101.656 1.00 30.15 678 ARG B CA 1
ATOM 3662 C C . ARG B 1 135 ? -52.247 -87.616 -100.897 1.00 32.60 678 ARG B C 1
ATOM 3663 O O . ARG B 1 135 ? -52.837 -88.654 -100.588 1.00 34.31 678 ARG B O 1
ATOM 3671 N N . ASN B 1 136 ? -50.964 -87.408 -100.624 1.00 31.88 679 ASN B N 1
ATOM 3672 C CA . ASN B 1 136 ? -50.200 -88.339 -99.811 1.00 34.48 679 ASN B CA 1
ATOM 3673 C C . ASN B 1 136 ? -50.928 -88.670 -98.505 1.00 33.34 679 ASN B C 1
ATOM 3674 O O . ASN B 1 136 ? -51.114 -89.841 -98.155 1.00 34.81 679 ASN B O 1
ATOM 3679 N N . THR B 1 137 ? -51.364 -87.623 -97.822 1.00 32.43 680 THR B N 1
ATOM 3680 C CA . THR B 1 137 ? -51.969 -87.750 -96.515 1.00 31.93 680 THR B CA 1
ATOM 3681 C C . THR B 1 137 ? -53.279 -88.512 -96.614 1.00 33.46 680 THR B C 1
ATOM 3682 O O . THR B 1 137 ? -53.594 -89.328 -95.757 1.00 33.47 680 THR B O 1
ATOM 3686 N N . HIS B 1 138 ? -54.011 -88.256 -97.690 1.00 29.88 681 HIS B N 1
ATOM 3687 C CA . HIS B 1 138 ? -55.270 -88.905 -97.972 1.00 30.51 681 HIS B CA 1
ATOM 3688 C C . HIS B 1 138 ? -55.061 -90.434 -98.169 1.00 39.18 681 HIS B C 1
ATOM 3689 O O . HIS B 1 138 ? -55.810 -91.260 -97.616 1.00 33.33 681 HIS B O 1
ATOM 3696 N N . LEU B 1 139 ? -54.010 -90.790 -98.911 1.00 35.37 682 LEU B N 1
ATOM 3697 C CA . LEU B 1 139 ? -53.732 -92.174 -99.270 1.00 35.25 682 LEU B CA 1
ATOM 3698 C C . LEU B 1 139 ? -53.234 -92.983 -98.078 1.00 34.76 682 LEU B C 1
ATOM 3699 O O . LEU B 1 139 ? -53.738 -94.078 -97.794 1.00 35.11 682 LEU B O 1
ATOM 3704 N N . LEU B 1 140 ? -52.261 -92.440 -97.372 1.00 30.97 683 LEU B N 1
ATOM 3705 C CA . LEU B 1 140 ? -51.747 -93.094 -96.185 1.00 33.44 683 LEU B CA 1
ATOM 3706 C C . LEU B 1 140 ? -52.843 -93.258 -95.120 1.00 36.59 683 LEU B C 1
ATOM 3707 O O . LEU B 1 140 ? -52.834 -94.215 -94.350 1.00 40.18 683 LEU B O 1
ATOM 3712 N N . CYS B 1 141 ? -53.806 -92.349 -95.080 1.00 37.17 684 CYS B N 1
ATOM 3713 C CA . CYS B 1 141 ? -54.891 -92.511 -94.128 1.00 35.57 684 CYS B CA 1
ATOM 3714 C C . CYS B 1 141 ? -55.751 -93.761 -94.452 1.00 36.32 684 CYS B C 1
ATOM 3715 O O . CYS B 1 141 ? -56.160 -94.467 -93.551 1.00 34.51 684 CYS B O 1
ATOM 3718 N N . TYR B 1 142 ? -56.001 -94.048 -95.723 1.00 30.75 685 TYR B N 1
ATOM 3719 C CA . TYR B 1 142 ? -56.732 -95.257 -96.047 1.00 35.83 685 TYR B CA 1
ATOM 3720 C C . TYR B 1 142 ? -55.887 -96.522 -95.841 1.00 37.77 685 TYR B C 1
ATOM 3721 O O . TYR B 1 142 ? -56.431 -97.560 -95.486 1.00 37.93 685 TYR B O 1
ATOM 3730 N N . TYR B 1 143 ? -54.566 -96.434 -96.024 1.00 40.56 686 TYR B N 1
ATOM 3731 C CA . TYR B 1 143 ? -53.688 -97.555 -95.692 1.00 37.27 686 TYR B CA 1
ATOM 3732 C C . TYR B 1 143 ? -53.706 -97.812 -94.192 1.00 38.01 686 TYR B C 1
ATOM 3733 O O . TYR B 1 143 ? -53.773 -98.956 -93.755 1.00 41.72 686 TYR B O 1
ATOM 3742 N N . SER B 1 144 ? -53.678 -96.751 -93.403 1.00 36.81 687 SER B N 1
ATOM 3743 C CA . SER B 1 144 ? -53.618 -96.901 -91.956 1.00 39.35 687 SER B CA 1
ATOM 3744 C C . SER B 1 144 ? -54.929 -97.483 -91.404 1.00 44.18 687 SER B C 1
ATOM 3745 O O . SER B 1 144 ? -54.974 -98.056 -90.303 1.00 38.11 687 SER B O 1
ATOM 3748 N N . SER B 1 145 ? -55.987 -97.355 -92.198 1.00 41.92 688 SER B N 1
ATOM 3749 C CA . SER B 1 145 ? -57.330 -97.706 -91.764 1.00 41.21 688 SER B CA 1
ATOM 3750 C C . SER B 1 145 ? -57.810 -99.062 -92.267 1.00 39.26 688 SER B C 1
ATOM 3751 O O . SER B 1 145 ? -58.847 -99.554 -91.851 1.00 40.82 688 SER B O 1
ATOM 3754 N N . TYR B 1 146 ? -57.058 -99.644 -93.182 1.00 37.93 689 TYR B N 1
ATOM 3755 C CA . TYR B 1 146 ? -57.506 -100.825 -93.884 1.00 39.89 689 TYR B CA 1
ATOM 3756 C C . TYR B 1 146 ? -57.457 -102.078 -93.000 1.00 45.37 689 TYR B C 1
ATOM 3757 O O . TYR B 1 146 ? -58.264 -102.994 -93.146 1.00 41.76 689 TYR B O 1
ATOM 3766 N N . ASP B 1 147 ? -56.508 -102.105 -92.076 1.00 42.11 690 ASP B N 1
ATOM 3767 C CA . ASP B 1 147 ? -56.320 -103.249 -91.216 1.00 38.88 690 ASP B CA 1
ATOM 3768 C C . ASP B 1 147 ? -55.760 -102.758 -89.889 1.00 44.01 690 ASP B C 1
ATOM 3769 O O . ASP B 1 147 ? -54.732 -102.080 -89.868 1.00 42.96 690 ASP B O 1
ATOM 3774 N N . TRP B 1 148 ? -56.426 -103.107 -88.788 1.00 42.10 691 TRP B N 1
ATOM 3775 C CA . TRP B 1 148 ? -56.091 -102.576 -87.462 1.00 43.53 691 TRP B CA 1
ATOM 3776 C C . TRP B 1 148 ? -54.639 -102.839 -87.051 1.00 43.56 691 TRP B C 1
ATOM 3777 O O . TRP B 1 148 ? -54.142 -102.254 -86.091 1.00 42.86 691 TRP B O 1
ATOM 3788 N N . ARG B 1 149 ? -53.975 -103.739 -87.763 1.00 42.65 692 ARG B N 1
ATOM 3789 C CA . ARG B 1 149 ? -52.599 -104.089 -87.452 1.00 43.28 692 ARG B CA 1
ATOM 3790 C C . ARG B 1 149 ? -51.590 -103.102 -88.037 1.00 42.39 692 ARG B C 1
ATOM 3791 O O . ARG B 1 149 ? -50.479 -102.997 -87.517 1.00 40.75 692 ARG B O 1
ATOM 3799 N N . VAL B 1 150 ? -51.973 -102.397 -89.105 1.00 37.49 693 VAL B N 1
ATOM 3800 C CA . VAL B 1 150 ? -51.059 -101.490 -89.806 1.00 41.04 693 VAL B CA 1
ATOM 3801 C C . VAL B 1 150 ? -50.431 -100.446 -88.875 1.00 41.43 693 VAL B C 1
ATOM 3802 O O . VAL B 1 150 ? -49.213 -100.345 -88.821 1.00 36.67 693 VAL B O 1
ATOM 3806 N N . ARG B 1 151 ? -51.258 -99.720 -88.120 1.00 39.42 694 ARG B N 1
ATOM 3807 C CA . ARG B 1 151 ? -50.786 -98.621 -87.271 1.00 38.08 694 ARG B CA 1
ATOM 3808 C C . ARG B 1 151 ? -49.951 -99.048 -86.034 1.00 41.65 694 ARG B C 1
ATOM 3809 O O . ARG B 1 151 ? -48.925 -98.433 -85.766 1.00 46.82 694 ARG B O 1
ATOM 3817 N N . PRO B 1 152 ? -50.377 -100.072 -85.266 1.00 46.08 695 PRO B N 1
ATOM 3818 C CA . PRO B 1 152 ? -49.488 -100.495 -84.169 1.00 44.89 695 PRO B CA 1
ATOM 3819 C C . PRO B 1 152 ? -48.131 -100.985 -84.644 1.00 41.56 695 PRO B C 1
ATOM 3820 O O . PRO B 1 152 ? -47.113 -100.721 -84.017 1.00 42.96 695 PRO B O 1
ATOM 3824 N N . LEU B 1 153 ? -48.129 -101.706 -85.750 1.00 40.73 696 LEU B N 1
ATOM 3825 C CA . LEU B 1 153 ? -46.897 -102.132 -86.364 1.00 36.75 696 LEU B CA 1
ATOM 3826 C C . LEU B 1 153 ? -46.004 -100.916 -86.674 1.00 45.62 696 LEU B C 1
ATOM 3827 O O . LEU B 1 153 ? -44.867 -100.837 -86.209 1.00 43.99 696 LEU B O 1
ATOM 3832 N N . VAL B 1 154 ? -46.535 -99.958 -87.436 1.00 44.56 697 VAL B N 1
ATOM 3833 C CA . VAL B 1 154 ? -45.785 -98.757 -87.775 1.00 41.16 697 VAL B CA 1
ATOM 3834 C C . VAL B 1 154 ? -45.321 -98.009 -86.508 1.00 44.76 697 VAL B C 1
ATOM 3835 O O . VAL B 1 154 ? -44.189 -97.501 -86.462 1.00 43.81 697 VAL B O 1
ATOM 3839 N N . SER B 1 155 ? -46.172 -97.967 -85.477 1.00 44.48 698 SER B N 1
ATOM 3840 C CA . SER B 1 155 ? -45.794 -97.365 -84.181 1.00 42.57 698 SER B CA 1
ATOM 3841 C C . SER B 1 155 ? -44.532 -97.975 -83.581 1.00 44.91 698 SER B C 1
ATOM 3842 O O . SER B 1 155 ? -43.668 -97.266 -83.084 1.00 49.89 698 SER B O 1
ATOM 3845 N N . VAL B 1 156 ? -44.439 -99.298 -83.625 1.00 42.82 699 VAL B N 1
ATOM 3846 C CA . VAL B 1 156 ? -43.331 -100.005 -83.004 1.00 44.60 699 VAL B CA 1
ATOM 3847 C C . VAL B 1 156 ? -42.073 -100.027 -83.902 1.00 44.36 699 VAL B C 1
ATOM 3848 O O . VAL B 1 156 ? -40.951 -99.913 -83.416 1.00 43.36 699 VAL B O 1
ATOM 3852 N N . VAL B 1 157 ? -42.266 -100.163 -85.208 1.00 38.91 700 VAL B N 1
ATOM 3853 C CA . VAL B 1 157 ? -41.169 -100.039 -86.132 1.00 39.90 700 VAL B CA 1
ATOM 3854 C C . VAL B 1 157 ? -40.532 -98.666 -85.987 1.00 43.78 700 VAL B C 1
ATOM 3855 O O . VAL B 1 157 ? -39.323 -98.542 -85.994 1.00 39.81 700 VAL B O 1
ATOM 3859 N N . LYS B 1 158 ? -41.363 -97.640 -85.835 1.00 45.54 701 LYS B N 1
ATOM 3860 C CA . LYS B 1 158 ? -40.867 -96.274 -85.743 1.00 44.31 701 LYS B CA 1
ATOM 3861 C C . LYS B 1 158 ? -39.961 -96.075 -84.534 1.00 45.36 701 LYS B C 1
ATOM 3862 O O . LYS B 1 158 ? -38.901 -95.455 -84.654 1.00 50.62 701 LYS B O 1
ATOM 3868 N N . GLU B 1 159 ? -40.365 -96.596 -83.374 1.00 44.68 702 GLU B N 1
ATOM 3869 C CA . GLU B 1 159 ? -39.614 -96.339 -82.138 1.00 49.72 702 GLU B CA 1
ATOM 3870 C C . GLU B 1 159 ? -38.322 -97.154 -82.052 1.00 51.30 702 GLU B C 1
ATOM 3871 O O . GLU B 1 159 ? -37.277 -96.637 -81.648 1.00 48.69 702 GLU B O 1
ATOM 3877 N N . TRP B 1 160 ? -38.411 -98.431 -82.417 1.00 47.75 703 TRP B N 1
ATOM 3878 C CA . TRP B 1 160 ? -37.237 -99.285 -82.491 1.00 47.50 703 TRP B CA 1
ATOM 3879 C C . TRP B 1 160 ? -36.161 -98.588 -83.312 1.00 47.32 703 TRP B C 1
ATOM 3880 O O . TRP B 1 160 ? -35.005 -98.488 -82.889 1.00 47.82 703 TRP B O 1
ATOM 3891 N N . ALA B 1 161 ? -36.568 -98.080 -84.468 1.00 44.31 704 ALA B N 1
ATOM 3892 C CA . ALA B 1 161 ? -35.655 -97.416 -85.376 1.00 49.20 704 ALA B CA 1
ATOM 3893 C C . ALA B 1 161 ? -35.080 -96.141 -84.747 1.00 51.86 704 ALA B C 1
ATOM 3894 O O . ALA B 1 161 ? -33.895 -95.837 -84.904 1.00 48.44 704 ALA B O 1
ATOM 3896 N N . LYS B 1 162 ? -35.915 -95.413 -84.017 1.00 50.76 705 LYS B N 1
ATOM 3897 C CA . LYS B 1 162 ? -35.447 -94.217 -83.328 1.00 52.27 705 LYS B CA 1
ATOM 3898 C C . LYS B 1 162 ? -34.421 -94.566 -82.255 1.00 53.66 705 LYS B C 1
ATOM 3899 O O . LYS B 1 162 ? -33.403 -93.891 -82.119 1.00 56.32 705 LYS B O 1
ATOM 3905 N N . ARG B 1 163 ? -34.688 -95.630 -81.504 1.00 55.54 706 ARG B N 1
ATOM 3906 C CA . ARG B 1 163 ? -33.787 -96.063 -80.438 1.00 56.47 706 ARG B CA 1
ATOM 3907 C C . ARG B 1 163 ? -32.503 -96.682 -80.983 1.00 56.09 706 ARG B C 1
ATOM 3908 O O . ARG B 1 163 ? -31.574 -96.941 -80.227 1.00 59.48 706 ARG B O 1
ATOM 3916 N N . LYS B 1 164 ? -32.455 -96.925 -82.287 1.00 53.81 707 LYS B N 1
ATOM 3917 C CA . LYS B 1 164 ? -31.254 -97.467 -82.895 1.00 54.57 707 LYS B CA 1
ATOM 3918 C C . LYS B 1 164 ? -30.596 -96.401 -83.765 1.00 59.19 707 LYS B C 1
ATOM 3919 O O . LYS B 1 164 ? -29.564 -96.639 -84.396 1.00 59.79 707 LYS B O 1
ATOM 3925 N N . GLY B 1 165 ? -31.207 -95.215 -83.778 1.00 61.22 708 GLY B N 1
ATOM 3926 C CA . GLY B 1 165 ? -30.655 -94.048 -84.443 1.00 49.76 708 GLY B CA 1
ATOM 3927 C C . GLY B 1 165 ? -30.686 -94.108 -85.958 1.00 56.30 708 GLY B C 1
ATOM 3928 O O . GLY B 1 165 ? -29.983 -93.347 -86.632 1.00 54.98 708 GLY B O 1
ATOM 3929 N N . ILE B 1 166 ? -31.486 -95.012 -86.512 1.00 51.13 709 ILE B N 1
ATOM 3930 C CA . ILE B 1 166 ? -31.619 -95.064 -87.958 1.00 53.42 709 ILE B CA 1
ATOM 3931 C C . ILE B 1 166 ? -32.869 -94.299 -88.371 1.00 50.56 709 ILE B C 1
ATOM 3932 O O . ILE B 1 166 ? -33.127 -94.091 -89.561 1.00 49.05 709 ILE B O 1
ATOM 3937 N N . ASN B 1 167 ? -33.635 -93.889 -87.365 1.00 50.13 710 ASN B N 1
ATOM 3938 C CA . ASN B 1 167 ? -34.727 -92.943 -87.528 1.00 49.81 710 ASN B CA 1
ATOM 3939 C C . ASN B 1 167 ? -34.424 -91.713 -86.696 1.00 51.11 710 ASN B C 1
ATOM 3940 O O . ASN B 1 167 ? -34.492 -91.766 -85.467 1.00 52.90 710 ASN B O 1
ATOM 3945 N N . ASP B 1 168 ? -34.109 -90.610 -87.372 1.00 48.84 711 ASP B N 1
ATOM 3946 C CA . ASP B 1 168 ? -33.619 -89.398 -86.722 1.00 48.78 711 ASP B CA 1
ATOM 3947 C C . ASP B 1 168 ? -33.938 -88.171 -87.579 1.00 49.66 711 ASP B C 1
ATOM 3948 O O . ASP B 1 168 ? -33.436 -88.030 -88.695 1.00 51.27 711 ASP B O 1
ATOM 3953 N N . ALA B 1 169 ? -34.742 -87.269 -87.029 1.00 50.07 712 ALA B N 1
ATOM 3954 C CA . ALA B 1 169 ? -35.247 -86.124 -87.781 1.00 53.92 712 ALA B CA 1
ATOM 3955 C C . ALA B 1 169 ? -34.214 -85.026 -88.017 1.00 48.15 712 ALA B C 1
ATOM 3956 O O . ALA B 1 169 ? -34.449 -84.131 -88.824 1.00 50.94 712 ALA B O 1
ATOM 3958 N N . ASN B 1 170 ? -33.085 -85.079 -87.311 1.00 55.38 713 ASN B N 1
ATOM 3959 C CA . ASN B 1 170 ? -32.045 -84.042 -87.440 1.00 49.35 713 ASN B CA 1
ATOM 3960 C C . ASN B 1 170 ? -30.941 -84.431 -88.408 1.00 51.99 713 ASN B C 1
ATOM 3961 O O . ASN B 1 170 ? -30.013 -83.659 -88.651 1.00 49.99 713 ASN B O 1
ATOM 3966 N N . LYS B 1 171 ? -31.030 -85.647 -88.937 1.00 53.60 714 LYS B N 1
ATOM 3967 C CA . LYS B 1 171 ? -30.046 -86.140 -89.888 1.00 48.95 714 LYS B CA 1
ATOM 3968 C C . LYS B 1 171 ? -30.744 -86.435 -91.211 1.00 45.41 714 LYS B C 1
ATOM 3969 O O . LYS B 1 171 ? -31.818 -87.056 -91.244 1.00 43.71 714 LYS B O 1
ATOM 3975 N N . SER B 1 172 ? -30.127 -85.981 -92.295 1.00 39.40 715 SER B N 1
ATOM 3976 C CA . SER B 1 172 ? -30.675 -86.145 -93.622 1.00 35.46 715 SER B CA 1
ATOM 3977 C C . SER B 1 172 ? -30.794 -87.606 -93.998 1.00 44.12 715 SER B C 1
ATOM 3978 O O . SER B 1 172 ? -29.953 -88.433 -93.609 1.00 40.70 715 SER B O 1
ATOM 3981 N N . SER B 1 173 ? -31.852 -87.911 -94.751 1.00 44.53 716 SER B N 1
ATOM 3982 C CA . SER B 1 173 ? -32.056 -89.241 -95.298 1.00 42.03 716 SER B CA 1
ATOM 3983 C C . SER B 1 173 ? -32.352 -90.324 -94.231 1.00 39.16 716 SER B C 1
ATOM 3984 O O . SER B 1 173 ? -32.472 -91.497 -94.546 1.00 41.24 716 SER B O 1
ATOM 3987 N N . PHE B 1 174 ? -32.503 -89.924 -92.976 1.00 36.45 717 PHE B N 1
ATOM 3988 C CA . PHE B 1 174 ? -32.901 -90.854 -91.924 1.00 41.35 717 PHE B CA 1
ATOM 3989 C C . PHE B 1 174 ? -34.357 -90.600 -91.465 1.00 45.56 717 PHE B C 1
ATOM 3990 O O . PHE B 1 174 ? -34.617 -90.405 -90.277 1.00 45.33 717 PHE B O 1
ATOM 3998 N N . THR B 1 175 ? -35.298 -90.612 -92.407 1.00 42.86 718 THR B N 1
ATOM 3999 C CA . THR B 1 175 ? -36.660 -90.132 -92.145 1.00 43.15 718 THR B CA 1
ATOM 4000 C C . THR B 1 175 ? -37.581 -91.217 -91.621 1.00 41.25 718 THR B C 1
ATOM 4001 O O . THR B 1 175 ? -37.355 -92.396 -91.834 1.00 42.05 718 THR B O 1
ATOM 4005 N N . SER B 1 176 ? -38.633 -90.809 -90.935 1.00 47.24 719 SER B N 1
ATOM 4006 C CA . SER B 1 176 ? -39.613 -91.760 -90.439 1.00 47.24 719 SER B CA 1
ATOM 4007 C C . SER B 1 176 ? -40.659 -92.068 -91.515 1.00 44.54 719 SER B C 1
ATOM 4008 O O . SER B 1 176 ? -41.199 -93.176 -91.565 1.00 42.14 719 SER B O 1
ATOM 4011 N N . TYR B 1 177 ? -40.919 -91.092 -92.383 1.00 45.73 720 TYR B N 1
ATOM 4012 C CA . TYR B 1 177 ? -41.899 -91.246 -93.465 1.00 41.73 720 TYR B CA 1
ATOM 4013 C C . TYR B 1 177 ? -41.561 -92.455 -94.332 1.00 39.75 720 TYR B C 1
ATOM 4014 O O . TYR B 1 177 ? -42.450 -93.218 -94.715 1.00 43.19 720 TYR B O 1
ATOM 4023 N N . SER B 1 178 ? -40.277 -92.637 -94.629 1.00 39.73 721 SER B N 1
ATOM 4024 C CA . SER B 1 178 ? -39.817 -93.779 -95.419 1.00 36.82 721 SER B CA 1
ATOM 4025 C C . SER B 1 178 ? -40.061 -95.123 -94.733 1.00 34.95 721 SER B C 1
ATOM 4026 O O . SER B 1 178 ? -40.373 -96.092 -95.399 1.00 37.20 721 SER B O 1
ATOM 4029 N N . LEU B 1 179 ? -39.909 -95.179 -93.414 1.00 37.85 722 LEU B N 1
ATOM 4030 C CA . LEU B 1 179 ? -40.239 -96.383 -92.654 1.00 39.97 722 LEU B CA 1
ATOM 4031 C C . LEU B 1 179 ? -41.687 -96.808 -92.862 1.00 39.54 722 LEU B C 1
ATOM 4032 O O . LEU B 1 179 ? -41.996 -98.007 -92.949 1.00 38.37 722 LEU B O 1
ATOM 4037 N N . VAL B 1 180 ? -42.571 -95.820 -92.930 1.00 37.70 723 VAL B N 1
ATOM 4038 C CA . VAL B 1 180 ? -43.970 -96.098 -93.143 1.00 37.22 723 VAL B CA 1
ATOM 4039 C C . VAL B 1 180 ? -44.127 -96.784 -94.492 1.00 38.92 723 VAL B C 1
ATOM 4040 O O . VAL B 1 180 ? -44.823 -97.810 -94.605 1.00 35.80 723 VAL B O 1
ATOM 4044 N N . LEU B 1 181 ? -43.448 -96.247 -95.509 1.00 33.88 724 LEU B N 1
ATOM 4045 C CA . LEU B 1 181 ? -43.559 -96.831 -96.841 1.00 32.50 724 LEU B CA 1
ATOM 4046 C C . LEU B 1 181 ? -42.982 -98.238 -96.847 1.00 37.18 724 LEU B C 1
ATOM 4047 O O . LEU B 1 181 ? -43.493 -99.126 -97.547 1.00 31.59 724 LEU B O 1
ATOM 4052 N N . MET B 1 182 ? -41.935 -98.442 -96.047 1.00 30.34 725 MET B N 1
ATOM 4053 C CA . MET B 1 182 ? -41.327 -99.748 -95.954 1.00 35.27 725 MET B CA 1
ATOM 4054 C C . MET B 1 182 ? -42.272 -100.788 -95.349 1.00 36.87 725 MET B C 1
ATOM 4055 O O . MET B 1 182 ? -42.350 -101.907 -95.862 1.00 36.33 725 MET B O 1
ATOM 4060 N N . VAL B 1 183 ? -42.990 -100.413 -94.287 1.00 34.09 726 VAL B N 1
ATOM 4061 C CA . VAL B 1 183 ? -44.021 -101.271 -93.711 1.00 35.74 726 VAL B CA 1
ATOM 4062 C C . VAL B 1 183 ? -45.156 -101.525 -94.720 1.00 34.99 726 VAL B C 1
ATOM 4063 O O . VAL B 1 183 ? -45.578 -102.647 -94.921 1.00 38.19 726 VAL B O 1
ATOM 4067 N N . ILE B 1 184 ? -45.637 -100.478 -95.372 1.00 39.68 727 ILE B N 1
ATOM 4068 C CA . ILE B 1 184 ? -46.729 -100.643 -96.328 1.00 35.91 727 ILE B CA 1
ATOM 4069 C C . ILE B 1 184 ? -46.313 -101.605 -97.433 1.00 35.54 727 ILE B C 1
ATOM 4070 O O . ILE B 1 184 ? -47.090 -102.500 -97.800 1.00 33.16 727 ILE B O 1
ATOM 4075 N N . HIS B 1 185 ? -45.078 -101.451 -97.934 1.00 37.42 728 HIS B N 1
ATOM 4076 C CA . HIS B 1 185 ? -44.551 -102.354 -98.965 1.00 34.12 728 HIS B CA 1
ATOM 4077 C C . HIS B 1 185 ? -44.495 -103.827 -98.525 1.00 38.84 728 HIS B C 1
ATOM 4078 O O . HIS B 1 185 ? -44.772 -104.733 -99.325 1.00 36.43 728 HIS B O 1
ATOM 4085 N N . PHE B 1 186 ? -44.113 -104.051 -97.269 1.00 34.91 729 PHE B N 1
ATOM 4086 C CA . PHE B 1 186 ? -44.036 -105.394 -96.725 1.00 38.09 729 PHE B CA 1
ATOM 4087 C C . PHE B 1 186 ? -45.409 -106.038 -96.644 1.00 35.92 729 PHE B C 1
ATOM 4088 O O . PHE B 1 186 ? -45.571 -107.171 -97.065 1.00 36.38 729 PHE B O 1
ATOM 4096 N N . LEU B 1 187 ? -46.387 -105.312 -96.109 1.00 36.84 730 LEU B N 1
ATOM 4097 C CA . LEU B 1 187 ? -47.761 -105.820 -95.994 1.00 36.57 730 LEU B CA 1
ATOM 4098 C C . LEU B 1 187 ? -48.437 -105.981 -97.347 1.00 36.54 730 LEU B C 1
ATOM 4099 O O . LEU B 1 187 ? -49.467 -106.612 -97.443 1.00 41.54 730 LEU B O 1
ATOM 4104 N N . GLN B 1 188 ? -47.849 -105.423 -98.397 1.00 39.89 731 GLN B N 1
ATOM 4105 C CA . GLN B 1 188 ? -48.345 -105.669 -99.754 1.00 39.40 731 GLN B CA 1
ATOM 4106 C C . GLN B 1 188 ? -47.676 -106.880 -100.407 1.00 40.13 731 GLN B C 1
ATOM 4107 O O . GLN B 1 188 ? -48.328 -107.681 -101.067 1.00 45.74 731 GLN B O 1
ATOM 4113 N N . CYS B 1 189 ? -46.368 -107.015 -100.224 1.00 43.27 732 CYS B N 1
ATOM 4114 C CA . CYS B 1 189 ? -45.599 -107.909 -101.081 1.00 38.37 732 CYS B CA 1
ATOM 4115 C C . CYS B 1 189 ? -44.939 -109.042 -100.320 1.00 35.66 732 CYS B C 1
ATOM 4116 O O . CYS B 1 189 ? -44.417 -109.966 -100.910 1.00 47.09 732 CYS B O 1
ATOM 4119 N N . GLY B 1 190 ? -44.979 -108.982 -99.002 1.00 36.38 733 GLY B N 1
ATOM 4120 C CA . GLY B 1 190 ? -44.484 -110.073 -98.186 1.00 40.55 733 GLY B CA 1
ATOM 4121 C C . GLY B 1 190 ? -45.380 -111.309 -98.167 1.00 42.13 733 GLY B C 1
ATOM 4122 O O . GLY B 1 190 ? -46.407 -111.364 -98.861 1.00 39.67 733 GLY B O 1
ATOM 4123 N N . PRO B 1 191 ? -44.985 -112.316 -97.373 1.00 38.97 734 PRO B N 1
ATOM 4124 C CA . PRO B 1 191 ? -45.706 -113.595 -97.345 1.00 46.56 734 PRO B CA 1
ATOM 4125 C C . PRO B 1 191 ? -47.208 -113.414 -97.102 1.00 44.13 734 PRO B C 1
ATOM 4126 O O . PRO B 1 191 ? -48.002 -113.925 -97.868 1.00 46.01 734 PRO B O 1
ATOM 4130 N N . THR B 1 192 ? -47.578 -112.662 -96.076 1.00 44.25 735 THR B N 1
ATOM 4131 C CA . THR B 1 192 ? -48.979 -112.441 -95.739 1.00 41.31 735 THR B CA 1
ATOM 4132 C C . THR B 1 192 ? -49.577 -111.237 -96.465 1.00 47.73 735 THR B C 1
ATOM 4133 O O . THR B 1 192 ? -49.105 -110.108 -96.316 1.00 47.48 735 THR B O 1
ATOM 4137 N N . LYS B 1 193 ? -50.630 -111.467 -97.237 1.00 40.25 736 LYS B N 1
ATOM 4138 C CA . LYS B 1 193 ? -51.183 -110.395 -98.035 1.00 42.26 736 LYS B CA 1
ATOM 4139 C C . LYS B 1 193 ? -52.163 -109.551 -97.217 1.00 46.81 736 LYS B C 1
ATOM 4140 O O . LYS B 1 193 ? -53.347 -109.856 -97.154 1.00 44.83 736 LYS B O 1
ATOM 4146 N N . VAL B 1 194 ? -51.656 -108.473 -96.614 1.00 45.10 737 VAL B N 1
ATOM 4147 C CA . VAL B 1 194 ? -52.438 -107.665 -95.687 1.00 43.85 737 VAL B CA 1
ATOM 4148 C C . VAL B 1 194 ? -53.008 -106.376 -96.297 1.00 47.31 737 VAL B C 1
ATOM 4149 O O . VAL B 1 194 ? -54.160 -106.017 -96.047 1.00 47.27 737 VAL B O 1
ATOM 4153 N N . LEU B 1 195 ? -52.208 -105.678 -97.091 1.00 44.37 738 LEU B N 1
ATOM 4154 C CA . LEU B 1 195 ? -52.673 -104.455 -97.724 1.00 40.86 738 LEU B CA 1
ATOM 4155 C C . LEU B 1 195 ? -52.797 -104.666 -99.221 1.00 39.59 738 LEU B C 1
ATOM 4156 O O . LEU B 1 195 ? -51.999 -105.366 -99.821 1.00 38.66 738 LEU B O 1
ATOM 4161 N N . PRO B 1 196 ? -53.818 -104.064 -99.832 1.00 44.52 739 PRO B N 1
ATOM 4162 C CA . PRO B 1 196 ? -53.883 -104.083 -101.293 1.00 41.24 739 PRO B CA 1
ATOM 4163 C C . PRO B 1 196 ? -52.987 -103.013 -101.878 1.00 42.75 739 PRO B C 1
ATOM 4164 O O . PRO B 1 196 ? -52.269 -102.342 -101.143 1.00 42.32 739 PRO B O 1
ATOM 4168 N N . ASN B 1 197 ? -53.039 -102.873 -103.194 1.00 42.95 740 ASN B N 1
ATOM 4169 C CA . ASN B 1 197 ? -52.525 -101.712 -103.886 1.00 35.68 740 ASN B CA 1
ATOM 4170 C C . ASN B 1 197 ? -53.700 -100.739 -104.122 1.00 38.81 740 ASN B C 1
ATOM 4171 O O . ASN B 1 197 ? -54.444 -100.860 -105.109 1.00 33.43 740 ASN B O 1
ATOM 4176 N N . LEU B 1 198 ? -53.867 -99.786 -103.201 1.00 36.96 741 LEU B N 1
ATOM 4177 C CA . LEU B 1 198 ? -55.026 -98.888 -103.232 1.00 37.51 741 LEU B CA 1
ATOM 4178 C C . LEU B 1 198 ? -55.091 -98.023 -104.476 1.00 37.00 741 LEU B C 1
ATOM 4179 O O . LEU B 1 198 ? -56.170 -97.634 -104.899 1.00 41.45 741 LEU B O 1
ATOM 4184 N N . GLN B 1 199 ? -53.953 -97.726 -105.080 1.00 35.91 742 GLN B N 1
ATOM 4185 C CA . GLN B 1 199 ? -53.973 -96.827 -106.215 1.00 38.64 742 GLN B CA 1
ATOM 4186 C C . GLN B 1 199 ? -54.440 -97.565 -107.463 1.00 42.08 742 GLN B C 1
ATOM 4187 O O . GLN B 1 199 ? -54.972 -96.962 -108.380 1.00 47.45 742 GLN B O 1
ATOM 4193 N N . GLN B 1 200 ? -54.254 -98.879 -107.492 1.00 48.04 743 GLN B N 1
ATOM 4194 C CA . GLN B 1 200 ? -54.687 -99.689 -108.626 1.00 43.82 743 GLN B CA 1
ATOM 4195 C C . GLN B 1 200 ? -56.116 -100.223 -108.416 1.00 49.92 743 GLN B C 1
ATOM 4196 O O . GLN B 1 200 ? -56.917 -100.325 -109.350 1.00 51.85 743 GLN B O 1
ATOM 4202 N N . SER B 1 201 ? -56.440 -100.540 -107.175 1.00 45.98 744 SER B N 1
ATOM 4203 C CA . SER B 1 201 ? -57.752 -101.055 -106.853 1.00 42.37 744 SER B CA 1
ATOM 4204 C C . SER B 1 201 ? -58.818 -99.974 -106.847 1.00 49.84 744 SER B C 1
ATOM 4205 O O . SER B 1 201 ? -59.976 -100.229 -107.170 1.00 52.69 744 SER B O 1
ATOM 4208 N N . TYR B 1 202 ? -58.426 -98.762 -106.472 1.00 49.61 745 TYR B N 1
ATOM 4209 C CA . TYR B 1 202 ? -59.360 -97.652 -106.409 1.00 40.73 745 TYR B CA 1
ATOM 4210 C C . TYR B 1 202 ? -58.807 -96.439 -107.127 1.00 44.19 745 TYR B C 1
ATOM 4211 O O . TYR B 1 202 ? -58.600 -95.403 -106.500 1.00 41.75 745 TYR B O 1
ATOM 4220 N N . PRO B 1 203 ? -58.564 -96.560 -108.448 1.00 44.34 746 PRO B N 1
ATOM 4221 C CA . PRO B 1 203 ? -58.049 -95.441 -109.242 1.00 39.12 746 PRO B CA 1
ATOM 4222 C C . PRO B 1 203 ? -58.900 -94.199 -109.046 1.00 48.23 746 PRO B C 1
ATOM 4223 O O . PRO B 1 203 ? -58.385 -93.089 -108.999 1.00 52.59 746 PRO B O 1
ATOM 4227 N N . ASN B 1 204 ? -60.209 -94.399 -108.922 1.00 49.38 747 ASN B N 1
ATOM 4228 C CA . ASN B 1 204 ? -61.152 -93.289 -108.913 1.00 49.55 747 ASN B CA 1
ATOM 4229 C C . ASN B 1 204 ? -61.039 -92.470 -107.630 1.00 46.75 747 ASN B C 1
ATOM 4230 O O . ASN B 1 204 ? -61.304 -91.273 -107.626 1.00 54.02 747 ASN B O 1
ATOM 4235 N N . ARG B 1 205 ? -60.659 -93.118 -106.535 1.00 43.15 748 ARG B N 1
ATOM 4236 C CA . ARG B 1 205 ? -60.492 -92.408 -105.282 1.00 42.39 748 ARG B CA 1
ATOM 4237 C C . ARG B 1 205 ? -59.106 -91.808 -105.070 1.00 39.21 748 ARG B C 1
ATOM 4238 O O . ARG B 1 205 ? -58.963 -90.852 -104.317 1.00 39.61 748 ARG B O 1
ATOM 4246 N N . PHE B 1 206 ? -58.088 -92.356 -105.717 1.00 39.27 749 PHE B N 1
ATOM 4247 C CA . PHE B 1 206 ? -56.714 -91.949 -105.387 1.00 42.74 749 PHE B CA 1
ATOM 4248 C C . PHE B 1 206 ? -55.945 -91.399 -106.585 1.00 41.89 749 PHE B C 1
ATOM 4249 O O . PHE B 1 206 ? -54.723 -91.356 -106.585 1.00 44.31 749 PHE B O 1
ATOM 4257 N N . SER B 1 207 ? -56.696 -90.974 -107.592 1.00 41.79 750 SER B N 1
ATOM 4258 C CA . SER B 1 207 ? -56.167 -90.481 -108.848 1.00 41.96 750 SER B CA 1
ATOM 4259 C C . SER B 1 207 ? -55.469 -89.165 -108.634 1.00 49.25 750 SER B C 1
ATOM 4260 O O . SER B 1 207 ? -55.978 -88.325 -107.896 1.00 50.80 750 SER B O 1
ATOM 4263 N N . ASN B 1 208 ? -54.326 -88.958 -109.286 1.00 50.77 751 ASN B N 1
ATOM 4264 C CA . ASN B 1 208 ? -53.611 -87.690 -109.121 1.00 49.08 751 ASN B CA 1
ATOM 4265 C C . ASN B 1 208 ? -54.240 -86.563 -109.937 1.00 51.65 751 ASN B C 1
ATOM 4266 O O . ASN B 1 208 ? -53.692 -85.473 -109.982 1.00 51.17 751 ASN B O 1
ATOM 4271 N N . LYS B 1 209 ? -55.377 -86.833 -110.583 1.00 50.78 752 LYS B N 1
ATOM 4272 C CA . LYS B 1 209 ? -56.071 -85.828 -111.403 1.00 51.60 752 LYS B CA 1
ATOM 4273 C C . LYS B 1 209 ? -57.294 -85.245 -110.706 1.00 53.83 752 LYS B C 1
ATOM 4274 O O . LYS B 1 209 ? -57.850 -84.243 -111.142 1.00 55.62 752 LYS B O 1
ATOM 4280 N N . VAL B 1 210 ? -57.730 -85.904 -109.639 1.00 54.13 753 VAL B N 1
ATOM 4281 C CA . VAL B 1 210 ? -58.812 -85.407 -108.813 1.00 48.55 753 VAL B CA 1
ATOM 4282 C C . VAL B 1 210 ? -58.383 -84.106 -108.145 1.00 45.54 753 VAL B C 1
ATOM 4283 O O . VAL B 1 210 ? -57.274 -84.027 -107.626 1.00 44.93 753 VAL B O 1
ATOM 4287 N N . ASP B 1 211 ? -59.247 -83.091 -108.174 1.00 45.71 754 ASP B N 1
ATOM 4288 C CA . ASP B 1 211 ? -58.999 -81.840 -107.459 1.00 41.07 754 ASP B CA 1
ATOM 4289 C C . ASP B 1 211 ? -59.062 -82.160 -105.967 1.00 42.20 754 ASP B C 1
ATOM 4290 O O . ASP B 1 211 ? -59.998 -82.846 -105.539 1.00 42.27 754 ASP B O 1
ATOM 4295 N N . VAL B 1 212 ? -58.089 -81.689 -105.180 1.00 32.22 755 VAL B N 1
ATOM 4296 C CA . VAL B 1 212 ? -58.025 -82.057 -103.760 1.00 35.81 755 VAL B CA 1
ATOM 4297 C C . VAL B 1 212 ? -59.184 -81.509 -102.938 1.00 41.20 755 VAL B C 1
ATOM 4298 O O . VAL B 1 212 ? -59.325 -81.836 -101.757 1.00 42.29 755 VAL B O 1
ATOM 4302 N N . ARG B 1 213 ? -59.997 -80.653 -103.542 1.00 36.89 756 ARG B N 1
ATOM 4303 C CA . ARG B 1 213 ? -61.180 -80.160 -102.864 1.00 36.47 756 ARG B CA 1
ATOM 4304 C C . ARG B 1 213 ? -62.303 -81.196 -102.941 1.00 40.29 756 ARG B C 1
ATOM 4305 O O . ARG B 1 213 ? -63.330 -81.048 -102.277 1.00 48.20 756 ARG B O 1
ATOM 4313 N N . THR B 1 214 ? -62.112 -82.252 -103.729 1.00 39.96 757 THR B N 1
ATOM 4314 C CA . THR B 1 214 ? -63.169 -83.276 -103.880 1.00 37.71 757 THR B CA 1
ATOM 4315 C C . THR B 1 214 ? -62.749 -84.679 -103.464 1.00 37.44 757 THR B C 1
ATOM 4316 O O . THR B 1 214 ? -63.439 -85.628 -103.774 1.00 37.34 757 THR B O 1
ATOM 4320 N N . LEU B 1 215 ? -61.616 -84.812 -102.777 1.00 41.10 758 LEU B N 1
ATOM 4321 C CA . LEU B 1 215 ? -61.195 -86.107 -102.260 1.00 35.42 758 LEU B CA 1
ATOM 4322 C C . LEU B 1 215 ? -62.234 -86.649 -101.283 1.00 41.38 758 LEU B C 1
ATOM 4323 O O . LEU B 1 215 ? -62.725 -85.934 -100.416 1.00 40.13 758 LEU B O 1
ATOM 4328 N N . ASN B 1 216 ? -62.560 -87.924 -101.440 1.00 42.13 759 ASN B N 1
ATOM 4329 C CA . ASN B 1 216 ? -63.498 -88.603 -100.574 1.00 37.66 759 ASN B CA 1
ATOM 4330 C C . ASN B 1 216 ? -62.891 -88.833 -99.200 1.00 38.60 759 ASN B C 1
ATOM 4331 O O . ASN B 1 216 ? -61.850 -89.472 -99.056 1.00 41.66 759 ASN B O 1
ATOM 4336 N N . VAL B 1 217 ? -63.569 -88.345 -98.178 1.00 44.96 760 VAL B N 1
ATOM 4337 C CA . VAL B 1 217 ? -63.004 -88.343 -96.843 1.00 44.74 760 VAL B CA 1
ATOM 4338 C C . VAL B 1 217 ? -64.034 -88.930 -95.864 1.00 46.17 760 VAL B C 1
ATOM 4339 O O . VAL B 1 217 ? -63.832 -88.996 -94.650 1.00 48.85 760 VAL B O 1
ATOM 4343 N N . THR B 1 218 ? -65.126 -89.440 -96.416 1.00 49.70 761 THR B N 1
ATOM 4344 C CA . THR B 1 218 ? -66.224 -89.940 -95.577 1.00 56.51 761 THR B CA 1
ATOM 4345 C C . THR B 1 218 ? -66.465 -91.435 -95.741 1.00 51.79 761 THR B C 1
ATOM 4346 O O . THR B 1 218 ? -66.732 -92.143 -94.788 1.00 56.25 761 THR B O 1
ATOM 4350 N N . MET B 1 219 ? -66.325 -91.913 -96.962 1.00 51.34 762 MET B N 1
ATOM 4351 C CA . MET B 1 219 ? -66.761 -93.248 -97.306 1.00 52.00 762 MET B CA 1
ATOM 4352 C C . MET B 1 219 ? -65.674 -94.314 -97.109 1.00 52.33 762 MET B C 1
ATOM 4353 O O . MET B 1 219 ? -64.550 -94.171 -97.579 1.00 48.30 762 MET B O 1
ATOM 4358 N N . ALA B 1 220 ? -66.006 -95.397 -96.415 1.00 51.44 763 ALA B N 1
ATOM 4359 C CA . ALA B 1 220 ? -65.037 -96.465 -96.272 1.00 50.37 763 ALA B CA 1
ATOM 4360 C C . ALA B 1 220 ? -64.887 -97.095 -97.639 1.00 53.52 763 ALA B C 1
ATOM 4361 O O . ALA B 1 220 ? -65.618 -96.736 -98.567 1.00 48.21 763 ALA B O 1
ATOM 4363 N N . LEU B 1 221 ? -63.919 -98.001 -97.777 1.00 51.94 764 LEU B N 1
ATOM 4364 C CA . LEU B 1 221 ? -63.644 -98.619 -99.070 1.00 52.36 764 LEU B CA 1
ATOM 4365 C C . LEU B 1 221 ? -64.554 -99.820 -99.278 1.00 53.86 764 LEU B C 1
ATOM 4366 O O . LEU B 1 221 ? -64.673 -100.668 -98.394 1.00 56.33 764 LEU B O 1
ATOM 4371 N N . GLU B 1 222 ? -65.203 -99.869 -100.439 1.00 51.58 765 GLU B N 1
ATOM 4372 C CA . GLU B 1 222 ? -66.063 -100.979 -100.824 1.00 56.53 765 GLU B CA 1
ATOM 4373 C C . GLU B 1 222 ? -65.234 -102.128 -101.385 1.00 59.39 765 GLU B C 1
ATOM 4374 O O . GLU B 1 222 ? -64.167 -101.913 -101.951 1.00 59.85 765 GLU B O 1
ATOM 4380 N N . GLU B 1 223 ? -65.720 -103.351 -101.246 1.00 64.28 766 GLU B N 1
ATOM 4381 C CA . GLU B 1 223 ? -64.961 -104.497 -101.737 1.00 69.39 766 GLU B CA 1
ATOM 4382 C C . GLU B 1 223 ? -65.007 -104.606 -103.252 1.00 62.31 766 GLU B C 1
ATOM 4383 O O . GLU B 1 223 ? -63.963 -104.775 -103.887 1.00 71.59 766 GLU B O 1
ATOM 4389 N N . ASP B 1 229 ? -58.150 -108.770 -104.493 1.00 72.04 772 ASP B N 1
ATOM 4390 C CA . ASP B 1 229 ? -58.679 -108.391 -103.186 1.00 77.39 772 ASP B CA 1
ATOM 4391 C C . ASP B 1 229 ? -57.820 -108.988 -102.059 1.00 71.77 772 ASP B C 1
ATOM 4392 O O . ASP B 1 229 ? -56.816 -109.642 -102.326 1.00 72.24 772 ASP B O 1
ATOM 4397 N N . GLN B 1 230 ? -58.197 -108.721 -100.812 1.00 66.83 773 GLN B N 1
ATOM 4398 C CA . GLN B 1 230 ? -57.662 -109.431 -99.652 1.00 62.26 773 GLN B CA 1
ATOM 4399 C C . GLN B 1 230 ? -58.704 -110.413 -99.175 1.00 63.83 773 GLN B C 1
ATOM 4400 O O . GLN B 1 230 ? -59.810 -110.012 -98.826 1.00 62.17 773 GLN B O 1
ATOM 4406 N N . SER B 1 231 ? -58.348 -111.691 -99.144 1.00 64.55 774 SER B N 1
ATOM 4407 C CA . SER B 1 231 ? -59.256 -112.725 -98.678 1.00 59.76 774 SER B CA 1
ATOM 4408 C C . SER B 1 231 ? -59.535 -112.610 -97.187 1.00 71.77 774 SER B C 1
ATOM 4409 O O . SER B 1 231 ? -60.358 -113.383 -96.654 1.00 79.49 774 SER B O 1
ATOM 4412 N N . LEU B 1 232 ? -58.866 -111.663 -96.518 1.00 51.11 775 LEU B N 1
ATOM 4413 C CA . LEU B 1 232 ? -58.958 -111.532 -95.058 1.00 66.41 775 LEU B CA 1
ATOM 4414 C C . LEU B 1 232 ? -58.578 -112.874 -94.449 1.00 72.20 775 LEU B C 1
ATOM 4415 O O . LEU B 1 232 ? -59.204 -113.349 -93.488 1.00 62.83 775 LEU B O 1
ATOM 4420 N N . SER B 1 233 ? -57.572 -113.490 -95.076 1.00 74.01 776 SER B N 1
ATOM 4421 C CA . SER B 1 233 ? -57.075 -114.836 -94.769 1.00 63.44 776 SER B CA 1
ATOM 4422 C C . SER B 1 233 ? -55.852 -114.720 -93.855 1.00 65.01 776 SER B C 1
ATOM 4423 O O . SER B 1 233 ? -54.890 -115.482 -93.948 1.00 60.26 776 SER B O 1
ATOM 4426 N N . GLU B 1 234 ? -55.904 -113.742 -92.963 1.00 63.80 777 GLU B N 1
ATOM 4427 C CA . GLU B 1 234 ? -54.809 -113.505 -92.049 1.00 63.17 777 GLU B CA 1
ATOM 4428 C C . GLU B 1 234 ? -55.139 -113.899 -90.614 1.00 62.62 777 GLU B C 1
ATOM 4429 O O . GLU B 1 234 ? -55.751 -113.137 -89.853 1.00 56.26 777 GLU B O 1
ATOM 4435 N N . LYS B 1 235 ? -54.744 -115.127 -90.287 1.00 61.84 778 LYS B N 1
ATOM 4436 C CA . LYS B 1 235 ? -54.568 -115.559 -88.916 1.00 57.88 778 LYS B CA 1
ATOM 4437 C C . LYS B 1 235 ? -53.091 -115.360 -88.573 1.00 59.89 778 LYS B C 1
ATOM 4438 O O . LYS B 1 235 ? -52.535 -116.074 -87.741 1.00 64.72 778 LYS B O 1
ATOM 4439 N N . THR B 1 236 ? -52.457 -114.403 -89.250 1.00 56.34 779 THR B N 1
ATOM 4440 C CA . THR B 1 236 ? -51.108 -113.962 -88.915 1.00 51.54 779 THR B CA 1
ATOM 4441 C C . THR B 1 236 ? -51.195 -112.933 -87.792 1.00 50.53 779 THR B C 1
ATOM 4442 O O . THR B 1 236 ? -51.906 -111.940 -87.922 1.00 49.50 779 THR B O 1
ATOM 4446 N N . THR B 1 237 ? -50.494 -113.179 -86.686 1.00 48.53 780 THR B N 1
ATOM 4447 C CA . THR B 1 237 ? -50.569 -112.288 -85.534 1.00 45.68 780 THR B CA 1
ATOM 4448 C C . THR B 1 237 ? -49.741 -111.025 -85.741 1.00 46.41 780 THR B C 1
ATOM 4449 O O . THR B 1 237 ? -48.953 -110.923 -86.685 1.00 49.11 780 THR B O 1
ATOM 4453 N N . LEU B 1 238 ? -49.937 -110.062 -84.854 1.00 43.16 781 LEU B N 1
ATOM 4454 C CA . LEU B 1 238 ? -49.207 -108.807 -84.896 1.00 45.97 781 LEU B CA 1
ATOM 4455 C C . LEU B 1 238 ? -47.709 -109.093 -84.746 1.00 50.78 781 LEU B C 1
ATOM 4456 O O . LEU B 1 238 ? -46.872 -108.621 -85.546 1.00 45.78 781 LEU B O 1
ATOM 4461 N N . GLY B 1 239 ? -47.399 -109.915 -83.743 1.00 45.72 782 GLY B N 1
ATOM 4462 C CA . GLY B 1 239 ? -46.048 -110.358 -83.470 1.00 44.85 782 GLY B CA 1
ATOM 4463 C C . GLY B 1 239 ? -45.348 -111.064 -84.622 1.00 48.77 782 GLY B C 1
ATOM 4464 O O . GLY B 1 239 ? -44.131 -110.943 -84.776 1.00 45.89 782 GLY B O 1
ATOM 4465 N N . GLU B 1 240 ? -46.091 -111.831 -85.417 1.00 49.60 783 GLU B N 1
ATOM 4466 C CA . GLU B 1 240 ? -45.465 -112.510 -86.549 1.00 49.10 783 GLU B CA 1
ATOM 4467 C C . GLU B 1 240 ? -45.068 -111.467 -87.578 1.00 45.92 783 GLU B C 1
ATOM 4468 O O . GLU B 1 240 ? -44.017 -111.561 -88.198 1.00 45.93 783 GLU B O 1
ATOM 4474 N N . LEU B 1 241 ? -45.919 -110.457 -87.725 1.00 46.32 784 LEU B N 1
ATOM 4475 C CA . LEU B 1 241 ? -45.766 -109.474 -88.775 1.00 44.74 784 LEU B CA 1
ATOM 4476 C C . LEU B 1 241 ? -44.544 -108.567 -88.527 1.00 47.19 784 LEU B C 1
ATOM 4477 O O . LEU B 1 241 ? -43.856 -108.180 -89.469 1.00 40.30 784 LEU B O 1
ATOM 4482 N N . LEU B 1 242 ? -44.277 -108.255 -87.260 1.00 45.91 785 LEU B N 1
ATOM 4483 C CA . LEU B 1 242 ? -43.083 -107.523 -86.888 1.00 38.65 785 LEU B CA 1
ATOM 4484 C C . LEU B 1 242 ? -41.834 -108.367 -87.165 1.00 48.68 785 LEU B C 1
ATOM 4485 O O . LEU B 1 242 ? -40.847 -107.850 -87.708 1.00 47.15 785 LEU B O 1
ATOM 4490 N N . ILE B 1 243 ? -41.881 -109.659 -86.809 1.00 48.81 786 ILE B N 1
ATOM 4491 C CA . ILE B 1 243 ? -40.764 -110.577 -87.069 1.00 45.75 786 ILE B CA 1
ATOM 4492 C C . ILE B 1 243 ? -40.489 -110.724 -88.564 1.00 45.43 786 ILE B C 1
ATOM 4493 O O . ILE B 1 243 ? -39.337 -110.663 -89.014 1.00 46.33 786 ILE B O 1
ATOM 4498 N N . GLY B 1 244 ? -41.560 -110.907 -89.323 1.00 43.00 787 GLY B N 1
ATOM 4499 C CA . GLY B 1 244 ? -41.475 -110.996 -90.762 1.00 42.52 787 GLY B CA 1
ATOM 4500 C C . GLY B 1 244 ? -40.932 -109.738 -91.396 1.00 41.16 787 GLY B C 1
ATOM 4501 O O . GLY B 1 244 ? -40.155 -109.824 -92.330 1.00 45.04 787 GLY B O 1
ATOM 4502 N N . PHE B 1 245 ? -41.358 -108.577 -90.898 1.00 43.79 788 PHE B N 1
ATOM 4503 C CA . PHE B 1 245 ? -40.876 -107.284 -91.383 1.00 40.16 788 PHE B CA 1
ATOM 4504 C C . PHE B 1 245 ? -39.363 -107.238 -91.239 1.00 39.80 788 PHE B C 1
ATOM 4505 O O . PHE B 1 245 ? -38.653 -107.020 -92.213 1.00 43.32 788 PHE B O 1
ATOM 4513 N N . LEU B 1 246 ? -38.877 -107.465 -90.023 1.00 40.15 789 LEU B N 1
ATOM 4514 C CA . LEU B 1 246 ? -37.445 -107.556 -89.775 1.00 43.53 789 LEU B CA 1
ATOM 4515 C C . LEU B 1 246 ? -36.751 -108.601 -90.668 1.00 45.04 789 LEU B C 1
ATOM 4516 O O . LEU B 1 246 ? -35.714 -108.318 -91.271 1.00 44.20 789 LEU B O 1
ATOM 4521 N N . ASP B 1 247 ? -37.339 -109.788 -90.783 1.00 41.64 790 ASP B N 1
ATOM 4522 C CA . ASP B 1 247 ? -36.768 -110.829 -91.635 1.00 46.41 790 ASP B CA 1
ATOM 4523 C C . ASP B 1 247 ? -36.684 -110.383 -93.097 1.00 46.36 790 ASP B C 1
ATOM 4524 O O . ASP B 1 247 ? -35.637 -110.513 -93.721 1.00 45.02 790 ASP B O 1
ATOM 4529 N N . TYR B 1 248 ? -37.787 -109.867 -93.635 1.00 39.84 791 TYR B N 1
ATOM 4530 C CA . TYR B 1 248 ? -37.832 -109.396 -95.018 1.00 41.31 791 TYR B CA 1
ATOM 4531 C C . TYR B 1 248 ? -36.715 -108.374 -95.316 1.00 44.16 791 TYR B C 1
ATOM 4532 O O . TYR B 1 248 ? -36.075 -108.440 -96.364 1.00 46.54 791 TYR B O 1
ATOM 4541 N N . TYR B 1 249 ? -36.454 -107.448 -94.399 1.00 42.75 792 TYR B N 1
ATOM 4542 C CA . TYR B 1 249 ? -35.439 -106.423 -94.668 1.00 47.60 792 TYR B CA 1
ATOM 4543 C C . TYR B 1 249 ? -34.024 -106.847 -94.252 1.00 51.05 792 TYR B C 1
ATOM 4544 O O . TYR B 1 249 ? -33.030 -106.318 -94.770 1.00 49.87 792 TYR B O 1
ATOM 4553 N N . ALA B 1 250 ? -33.925 -107.829 -93.363 1.00 50.49 793 ALA B N 1
ATOM 4554 C CA . ALA B 1 250 ? -32.613 -108.327 -92.962 1.00 50.99 793 ALA B CA 1
ATOM 4555 C C . ALA B 1 250 ? -32.055 -109.297 -93.991 1.00 51.60 793 ALA B C 1
ATOM 4556 O O . ALA B 1 250 ? -30.855 -109.249 -94.312 1.00 52.20 793 ALA B O 1
ATOM 4558 N N . ASN B 1 251 ? -32.928 -110.160 -94.516 1.00 44.99 794 ASN B N 1
ATOM 4559 C CA . ASN B 1 251 ? -32.482 -111.324 -95.282 1.00 45.93 794 ASN B CA 1
ATOM 4560 C C . ASN B 1 251 ? -33.054 -111.501 -96.691 1.00 50.56 794 ASN B C 1
ATOM 4561 O O . ASN B 1 251 ? -32.544 -112.321 -97.448 1.00 54.45 794 ASN B O 1
ATOM 4566 N N . GLU B 1 252 ? -34.092 -110.763 -97.066 1.00 48.08 795 GLU B N 1
ATOM 4567 C CA . GLU B 1 252 ? -34.692 -111.011 -98.380 1.00 52.42 795 GLU B CA 1
ATOM 4568 C C . GLU B 1 252 ? -34.584 -109.823 -99.327 1.00 54.86 795 GLU B C 1
ATOM 4569 O O . GLU B 1 252 ? -34.448 -109.983 -100.542 1.00 55.49 795 GLU B O 1
ATOM 4575 N N . PHE B 1 253 ? -34.663 -108.623 -98.778 1.00 56.44 796 PHE B N 1
ATOM 4576 C CA . PHE B 1 253 ? -34.593 -107.443 -99.624 1.00 58.93 796 PHE B CA 1
ATOM 4577 C C . PHE B 1 253 ? -33.147 -107.214 -100.058 1.00 53.20 796 PHE B C 1
ATOM 4578 O O . PHE B 1 253 ? -32.250 -107.179 -99.223 1.00 50.79 796 PHE B O 1
ATOM 4586 N N . ASN B 1 254 ? -32.932 -107.097 -101.365 1.00 54.70 797 ASN B N 1
ATOM 4587 C CA . ASN B 1 254 ? -31.620 -106.767 -101.918 1.00 51.02 797 ASN B CA 1
ATOM 4588 C C . ASN B 1 254 ? -31.551 -105.279 -102.290 1.00 53.87 797 ASN B C 1
ATOM 4589 O O . ASN B 1 254 ? -32.172 -104.818 -103.251 1.00 52.23 797 ASN B O 1
ATOM 4594 N N . TYR B 1 255 ? -30.784 -104.528 -101.518 1.00 58.46 798 TYR B N 1
ATOM 4595 C CA . TYR B 1 255 ? -30.746 -103.078 -101.655 1.00 57.36 798 TYR B CA 1
ATOM 4596 C C . TYR B 1 255 ? -30.090 -102.611 -102.953 1.00 56.00 798 TYR B C 1
ATOM 4597 O O . TYR B 1 255 ? -30.453 -101.568 -103.491 1.00 57.25 798 TYR B O 1
ATOM 4606 N N . ASP B 1 256 ? -29.164 -103.392 -103.491 1.00 54.42 799 ASP B N 1
ATOM 4607 C CA . ASP B 1 256 ? -28.527 -102.988 -104.740 1.00 57.32 799 ASP B CA 1
ATOM 4608 C C . ASP B 1 256 ? -29.297 -103.425 -105.981 1.00 56.51 799 ASP B C 1
ATOM 4609 O O . ASP B 1 256 ? -29.105 -102.866 -107.051 1.00 59.76 799 ASP B O 1
ATOM 4614 N N . ARG B 1 257 ? -30.170 -104.415 -105.849 1.00 56.77 800 ARG B N 1
ATOM 4615 C CA . ARG B 1 257 ? -30.988 -104.840 -106.984 1.00 61.05 800 ARG B CA 1
ATOM 4616 C C . ARG B 1 257 ? -32.394 -104.235 -106.942 1.00 60.53 800 ARG B C 1
ATOM 4617 O O . ARG B 1 257 ? -32.896 -103.751 -107.957 1.00 61.44 800 ARG B O 1
ATOM 4619 N N . ASP B 1 258 ? -33.007 -104.252 -105.761 1.00 53.25 801 ASP B N 1
ATOM 4620 C CA . ASP B 1 258 ? -34.430 -103.945 -105.615 1.00 58.17 801 ASP B CA 1
ATOM 4621 C C . ASP B 1 258 ? -34.780 -102.482 -105.265 1.00 59.05 801 ASP B C 1
ATOM 4622 O O . ASP B 1 258 ? -34.025 -101.774 -104.595 1.00 56.27 801 ASP B O 1
ATOM 4627 N N . ALA B 1 259 ? -35.952 -102.051 -105.714 1.00 57.18 802 ALA B N 1
ATOM 4628 C CA . ALA B 1 259 ? -36.493 -100.750 -105.345 1.00 51.27 802 ALA B CA 1
ATOM 4629 C C . ALA B 1 259 ? -37.958 -100.924 -104.961 1.00 49.37 802 ALA B C 1
ATOM 4630 O O . ALA B 1 259 ? -38.578 -101.909 -105.348 1.00 54.88 802 ALA B O 1
ATOM 4632 N N . ILE B 1 260 ? -38.507 -99.992 -104.192 1.00 43.56 803 ILE B N 1
ATOM 4633 C CA . ILE B 1 260 ? -39.879 -100.127 -103.692 1.00 45.29 803 ILE B CA 1
ATOM 4634 C C . ILE B 1 260 ? -40.855 -99.149 -104.325 1.00 43.97 803 ILE B C 1
ATOM 4635 O O . ILE B 1 260 ? -40.596 -97.948 -104.360 1.00 44.36 803 ILE B O 1
ATOM 4640 N N . SER B 1 261 ? -41.981 -99.664 -104.807 1.00 39.86 804 SER B N 1
ATOM 4641 C CA . SER B 1 261 ? -43.022 -98.817 -105.384 1.00 45.46 804 SER B CA 1
ATOM 4642 C C . SER B 1 261 ? -44.402 -99.138 -104.805 1.00 38.31 804 SER B C 1
ATOM 4643 O O . SER B 1 261 ? -45.037 -100.097 -105.220 1.00 41.88 804 SER B O 1
ATOM 4646 N N . ILE B 1 262 ? -44.849 -98.341 -103.842 1.00 40.96 805 ILE B N 1
ATOM 4647 C CA . ILE B 1 262 ? -46.202 -98.462 -103.284 1.00 41.63 805 ILE B CA 1
ATOM 4648 C C . ILE B 1 262 ? -47.261 -98.274 -104.379 1.00 40.94 805 ILE B C 1
ATOM 4649 O O . ILE B 1 262 ? -48.288 -98.928 -104.407 1.00 37.03 805 ILE B O 1
ATOM 4654 N N . ARG B 1 263 ? -46.978 -97.366 -105.295 1.00 42.61 806 ARG B N 1
ATOM 4655 C CA . ARG B 1 263 ? -47.918 -97.013 -106.335 1.00 42.46 806 ARG B CA 1
ATOM 4656 C C . ARG B 1 263 ? -48.060 -98.143 -107.348 1.00 40.32 806 ARG B C 1
ATOM 4657 O O . ARG B 1 263 ? -49.124 -98.350 -107.900 1.00 42.73 806 ARG B O 1
ATOM 4665 N N . GLN B 1 264 ? -46.990 -98.884 -107.584 1.00 44.83 807 GLN B N 1
ATOM 4666 C CA . GLN B 1 264 ? -47.059 -100.052 -108.462 1.00 44.46 807 GLN B CA 1
ATOM 4667 C C . GLN B 1 264 ? -47.307 -101.303 -107.627 1.00 40.42 807 GLN B C 1
ATOM 4668 O O . GLN B 1 264 ? -47.507 -102.382 -108.159 1.00 42.24 807 GLN B O 1
ATOM 4674 N N . GLY B 1 265 ? -47.282 -101.145 -106.309 1.00 43.43 808 GLY B N 1
ATOM 4675 C CA . GLY B 1 265 ? -47.561 -102.233 -105.391 1.00 41.29 808 GLY B CA 1
ATOM 4676 C C . GLY B 1 265 ? -46.561 -103.373 -105.468 1.00 47.65 808 GLY B C 1
ATOM 4677 O O . GLY B 1 265 ? -46.906 -104.521 -105.200 1.00 43.56 808 GLY B O 1
ATOM 4678 N N . ARG B 1 266 ? -45.312 -103.065 -105.807 1.00 46.45 809 ARG B N 1
ATOM 4679 C CA . ARG B 1 266 ? -44.350 -104.121 -106.006 1.00 37.89 809 ARG B CA 1
ATOM 4680 C C . ARG B 1 266 ? -42.883 -103.687 -105.916 1.00 49.57 809 ARG B C 1
ATOM 4681 O O . ARG B 1 266 ? -42.541 -102.499 -105.908 1.00 44.28 809 ARG B O 1
ATOM 4689 N N . ARG B 1 267 ? -42.018 -104.690 -105.868 1.00 51.05 810 ARG B N 1
ATOM 4690 C CA . ARG B 1 267 ? -40.586 -104.508 -106.001 1.00 47.75 810 ARG B CA 1
ATOM 4691 C C . ARG B 1 267 ? -40.208 -104.281 -107.473 1.00 53.24 810 ARG B C 1
ATOM 4692 O O . ARG B 1 267 ? -40.714 -104.962 -108.358 1.00 58.79 810 ARG B O 1
ATOM 4700 N N . VAL B 1 268 ? -39.347 -103.311 -107.747 1.00 50.13 811 VAL B N 1
ATOM 4701 C CA . VAL B 1 268 ? -38.914 -103.075 -109.119 1.00 54.18 811 VAL B CA 1
ATOM 4702 C C . VAL B 1 268 ? -37.397 -103.183 -109.203 1.00 56.16 811 VAL B C 1
ATOM 4703 O O . VAL B 1 268 ? -36.698 -102.949 -108.218 1.00 59.16 811 VAL B O 1
ATOM 4707 N N . GLU B 1 269 ? -36.885 -103.553 -110.370 1.00 53.04 812 GLU B N 1
ATOM 4708 C CA . GLU B 1 269 ? -35.442 -103.621 -110.552 1.00 54.90 812 GLU B CA 1
ATOM 4709 C C . GLU B 1 269 ? -34.866 -102.207 -110.481 1.00 61.52 812 GLU B C 1
ATOM 4710 O O . GLU B 1 269 ? -35.237 -101.352 -111.292 1.00 63.09 812 GLU B O 1
ATOM 4712 N N . ARG B 1 270 ? -33.970 -101.958 -109.519 1.00 60.87 813 ARG B N 1
ATOM 4713 C CA . ARG B 1 270 ? -33.461 -100.600 -109.287 1.00 60.58 813 ARG B CA 1
ATOM 4714 C C . ARG B 1 270 ? -32.848 -99.972 -110.538 1.00 64.35 813 ARG B C 1
ATOM 4715 O O . ARG B 1 270 ? -32.886 -98.753 -110.700 1.00 64.93 813 ARG B O 1
ATOM 4723 N N . ALA B 1 271 ? -32.299 -100.794 -111.430 1.00 66.35 814 ALA B N 1
ATOM 4724 C CA . ALA B 1 271 ? -31.913 -100.296 -112.746 1.00 64.82 814 ALA B CA 1
ATOM 4725 C C . ALA B 1 271 ? -33.176 -99.997 -113.568 1.00 71.34 814 ALA B C 1
ATOM 4726 O O . ALA B 1 271 ? -33.545 -100.757 -114.469 1.00 70.91 814 ALA B O 1
ATOM 4728 N N . SER B 1 272 ? -33.844 -98.898 -113.209 1.00 70.93 815 SER B N 1
ATOM 4729 C CA . SER B 1 272 ? -35.027 -98.378 -113.899 1.00 66.98 815 SER B CA 1
ATOM 4730 C C . SER B 1 272 ? -35.418 -97.042 -113.282 1.00 65.48 815 SER B C 1
ATOM 4731 O O . SER B 1 272 ? -35.403 -96.886 -112.056 1.00 63.19 815 SER B O 1
ATOM 4734 N N . PRO B 1 276 ? -41.690 -89.815 -114.223 1.00 54.21 861 PRO B N 1
ATOM 4735 C CA . PRO B 1 276 ? -42.219 -88.593 -113.607 1.00 55.35 861 PRO B CA 1
ATOM 4736 C C . PRO B 1 276 ? -42.202 -88.627 -112.080 1.00 48.71 861 PRO B C 1
ATOM 4737 O O . PRO B 1 276 ? -42.314 -87.575 -111.459 1.00 51.14 861 PRO B O 1
ATOM 4741 N N . HIS B 1 277 ? -42.077 -89.802 -111.476 1.00 52.85 862 HIS B N 1
ATOM 4742 C CA . HIS B 1 277 ? -42.101 -89.879 -110.013 1.00 50.51 862 HIS B CA 1
ATOM 4743 C C . HIS B 1 277 ? -40.710 -89.746 -109.430 1.00 44.17 862 HIS B C 1
ATOM 4744 O O . HIS B 1 277 ? -39.723 -90.101 -110.055 1.00 51.65 862 HIS B O 1
ATOM 4751 N N . PHE B 1 278 ? -40.649 -89.222 -108.219 1.00 45.74 863 PHE B N 1
ATOM 4752 C CA . PHE B 1 278 ? -39.400 -89.021 -107.520 1.00 45.48 863 PHE B CA 1
ATOM 4753 C C . PHE B 1 278 ? -39.141 -90.246 -106.654 1.00 44.76 863 PHE B C 1
ATOM 4754 O O . PHE B 1 278 ? -40.038 -90.734 -105.963 1.00 41.48 863 PHE B O 1
ATOM 4762 N N . TRP B 1 279 ? -37.912 -90.745 -106.710 1.00 44.74 864 TRP B N 1
ATOM 4763 C CA . TRP B 1 279 ? -37.478 -91.829 -105.848 1.00 40.80 864 TRP B CA 1
ATOM 4764 C C . TRP B 1 279 ? -36.620 -91.276 -104.712 1.00 42.04 864 TRP B C 1
ATOM 4765 O O . TRP B 1 279 ? -35.551 -90.722 -104.945 1.00 49.05 864 TRP B O 1
ATOM 4776 N N . ARG B 1 280 ? -37.117 -91.400 -103.493 1.00 38.24 865 ARG B N 1
ATOM 4777 C CA . ARG B 1 280 ? -36.352 -91.145 -102.283 1.00 40.87 865 ARG B CA 1
ATOM 4778 C C . ARG B 1 280 ? -35.214 -92.151 -102.180 1.00 44.03 865 ARG B C 1
ATOM 4779 O O . ARG B 1 280 ? -35.234 -93.164 -102.866 1.00 49.89 865 ARG B O 1
ATOM 4787 N N . SER B 1 281 ? -34.234 -91.907 -101.317 1.00 44.35 866 SER B N 1
ATOM 4788 C CA . SER B 1 281 ? -33.293 -92.978 -100.970 1.00 44.59 866 SER B CA 1
ATOM 4789 C C . SER B 1 281 ? -33.027 -92.956 -99.476 1.00 42.97 866 SER B C 1
ATOM 4790 O O . SER B 1 281 ? -32.258 -92.141 -98.956 1.00 40.76 866 SER B O 1
ATOM 4793 N N . GLN B 1 282 ? -33.713 -93.849 -98.782 1.00 40.77 867 GLN B N 1
ATOM 4794 C CA . GLN B 1 282 ? -33.594 -93.922 -97.348 1.00 42.76 867 GLN B CA 1
ATOM 4795 C C . GLN B 1 282 ? -32.180 -94.426 -97.014 1.00 46.61 867 GLN B C 1
ATOM 4796 O O . GLN B 1 282 ? -31.698 -95.407 -97.596 1.00 43.22 867 GLN B O 1
ATOM 4802 N N . TRP B 1 283 ? -31.503 -93.696 -96.126 1.00 45.73 868 TRP B N 1
ATOM 4803 C CA . TRP B 1 283 ? -30.113 -93.967 -95.730 1.00 49.65 868 TRP B CA 1
ATOM 4804 C C . TRP B 1 283 ? -29.154 -93.972 -96.918 1.00 46.38 868 TRP B C 1
ATOM 4805 O O . TRP B 1 283 ? -28.049 -94.479 -96.807 1.00 50.50 868 TRP B O 1
ATOM 4816 N N . ARG B 1 284 ? -29.603 -93.405 -98.036 1.00 43.84 869 ARG B N 1
ATOM 4817 C CA . ARG B 1 284 ? -28.881 -93.363 -99.314 1.00 49.05 869 ARG B CA 1
ATOM 4818 C C . ARG B 1 284 ? -28.685 -94.719 -100.007 1.00 50.70 869 ARG B C 1
ATOM 4819 O O . ARG B 1 284 ? -27.936 -94.804 -100.977 1.00 55.16 869 ARG B O 1
ATOM 4827 N N . CYS B 1 285 ? -29.371 -95.763 -99.541 1.00 52.07 870 CYS B N 1
ATOM 4828 C CA . CYS B 1 285 ? -29.329 -97.073 -100.215 1.00 54.33 870 CYS B CA 1
ATOM 4829 C C . CYS B 1 285 ? -30.708 -97.580 -100.633 1.00 52.85 870 CYS B C 1
ATOM 4830 O O . CYS B 1 285 ? -30.859 -98.136 -101.724 1.00 52.35 870 CYS B O 1
ATOM 4833 N N . VAL B 1 286 ? -31.700 -97.405 -99.762 1.00 44.62 871 VAL B N 1
ATOM 4834 C CA . VAL B 1 286 ? -33.034 -97.935 -100.013 1.00 46.08 871 VAL B CA 1
ATOM 4835 C C . VAL B 1 286 ? -33.905 -97.032 -100.893 1.00 43.27 871 VAL B C 1
ATOM 4836 O O . VAL B 1 286 ? -34.512 -96.074 -100.436 1.00 42.29 871 VAL B O 1
ATOM 4840 N N . CYS B 1 287 ? -33.981 -97.384 -102.163 1.00 40.43 872 CYS B N 1
ATOM 4841 C CA . CYS B 1 287 ? -34.712 -96.613 -103.143 1.00 38.61 872 CYS B CA 1
ATOM 4842 C C . CYS B 1 287 ? -36.247 -96.833 -103.030 1.00 45.64 872 CYS B C 1
ATOM 4843 O O . CYS B 1 287 ? -36.725 -97.967 -103.067 1.00 43.12 872 CYS B O 1
ATOM 4846 N N . ILE B 1 288 ? -37.005 -95.744 -102.870 1.00 41.97 873 ILE B N 1
ATOM 4847 C CA . ILE B 1 288 ? -38.444 -95.808 -102.612 1.00 37.48 873 ILE B CA 1
ATOM 4848 C C . ILE B 1 288 ? -39.228 -94.789 -103.429 1.00 38.15 873 ILE B C 1
ATOM 4849 O O . ILE B 1 288 ? -39.068 -93.581 -103.247 1.00 38.78 873 ILE B O 1
ATOM 4854 N N . GLU B 1 289 ? -40.086 -95.277 -104.317 1.00 38.73 874 GLU B N 1
ATOM 4855 C CA . GLU B 1 289 ? -40.901 -94.402 -105.158 1.00 40.41 874 GLU B CA 1
ATOM 4856 C C . GLU B 1 289 ? -41.991 -93.702 -104.382 1.00 38.78 874 GLU B C 1
ATOM 4857 O O . GLU B 1 289 ? -42.708 -94.324 -103.596 1.00 42.53 874 GLU B O 1
ATOM 4863 N N . GLU B 1 290 ? -42.100 -92.399 -104.621 1.00 41.11 875 GLU B N 1
ATOM 4864 C CA . GLU B 1 290 ? -43.203 -91.590 -104.124 1.00 40.03 875 GLU B CA 1
ATOM 4865 C C . GLU B 1 290 ? -44.490 -91.932 -104.851 1.00 40.68 875 GLU B C 1
ATOM 4866 O O . GLU B 1 290 ? -44.504 -91.964 -106.092 1.00 39.75 875 GLU B O 1
ATOM 4872 N N . PRO B 1 291 ? -45.565 -92.183 -104.080 1.00 36.59 876 PRO B N 1
ATOM 4873 C CA . PRO B 1 291 ? -46.909 -92.516 -104.582 1.00 38.43 876 PRO B CA 1
ATOM 4874 C C . PRO B 1 291 ? -47.426 -91.461 -105.562 1.00 38.19 876 PRO B C 1
ATOM 4875 O O . PRO B 1 291 ? -48.048 -91.797 -106.567 1.00 38.84 876 PRO B O 1
ATOM 4879 N N . PHE B 1 292 ? -47.169 -90.189 -105.268 1.00 41.26 877 PHE B N 1
ATOM 4880 C CA . PHE B 1 292 ? -47.674 -89.084 -106.098 1.00 40.02 877 PHE B CA 1
ATOM 4881 C C . PHE B 1 292 ? -46.548 -88.178 -106.616 1.00 45.61 877 PHE B C 1
ATOM 4882 O O . PHE B 1 292 ? -45.609 -87.861 -105.885 1.00 42.60 877 PHE B O 1
ATOM 4890 N N . THR B 1 293 ? -46.651 -87.754 -107.870 1.00 45.31 878 THR B N 1
ATOM 4891 C CA . THR B 1 293 ? -45.716 -86.779 -108.403 1.00 49.37 878 THR B CA 1
ATOM 4892 C C . THR B 1 293 ? -45.901 -85.446 -107.719 1.00 49.49 878 THR B C 1
ATOM 4893 O O . THR B 1 293 ? -46.404 -84.514 -108.329 1.00 58.53 878 THR B O 1
ATOM 4897 N N . ALA B 1 298 ? -24.927 -96.619 -108.045 1.00 56.49 883 ALA B N 1
ATOM 4898 C CA . ALA B 1 298 ? -23.878 -95.618 -107.811 1.00 65.42 883 ALA B CA 1
ATOM 4899 C C . ALA B 1 298 ? -23.930 -94.972 -106.418 1.00 63.00 883 ALA B C 1
ATOM 4900 O O . ALA B 1 298 ? -24.549 -93.924 -106.240 1.00 62.02 883 ALA B O 1
ATOM 4902 N N . HIS B 1 299 ? -23.256 -95.582 -105.445 1.00 57.43 884 HIS B N 1
ATOM 4903 C CA . HIS B 1 299 ? -23.156 -95.011 -104.102 1.00 59.52 884 HIS B CA 1
ATOM 4904 C C . HIS B 1 299 ? -21.821 -94.332 -103.841 1.00 55.64 884 HIS B C 1
ATOM 4905 O O . HIS B 1 299 ? -20.813 -94.680 -104.446 1.00 58.26 884 HIS B O 1
ATOM 4912 N N . SER B 1 300 ? -21.823 -93.355 -102.942 1.00 57.78 885 SER B N 1
ATOM 4913 C CA . SER B 1 300 ? -20.580 -92.790 -102.432 1.00 53.79 885 SER B CA 1
ATOM 4914 C C . SER B 1 300 ? -19.835 -93.886 -101.676 1.00 56.36 885 SER B C 1
ATOM 4915 O O . SER B 1 300 ? -20.466 -94.677 -100.970 1.00 59.66 885 SER B O 1
ATOM 4918 N N . ILE B 1 301 ? -18.513 -93.955 -101.819 1.00 51.29 886 ILE B N 1
ATOM 4919 C CA . ILE B 1 301 ? -17.737 -95.000 -101.130 1.00 52.43 886 ILE B CA 1
ATOM 4920 C C . ILE B 1 301 ? -17.883 -94.912 -99.604 1.00 51.62 886 ILE B C 1
ATOM 4921 O O . ILE B 1 301 ? -17.745 -95.915 -98.909 1.00 56.13 886 ILE B O 1
ATOM 4926 N N . TYR B 1 302 ? -18.202 -93.722 -99.099 1.00 49.95 887 TYR B N 1
ATOM 4927 C CA . TYR B 1 302 ? -18.445 -93.506 -97.673 1.00 51.51 887 TYR B CA 1
ATOM 4928 C C . TYR B 1 302 ? -19.818 -93.976 -97.207 1.00 57.59 887 TYR B C 1
ATOM 4929 O O . TYR B 1 302 ? -20.116 -93.950 -96.007 1.00 59.95 887 TYR B O 1
ATOM 4938 N N . ASP B 1 303 ? -20.659 -94.405 -98.145 1.00 56.38 888 ASP B N 1
ATOM 4939 C CA . ASP B 1 303 ? -22.005 -94.851 -97.786 1.00 58.73 888 ASP B CA 1
ATOM 4940 C C . ASP B 1 303 ? -21.992 -96.295 -97.301 1.00 57.17 888 ASP B C 1
ATOM 4941 O O . ASP B 1 303 ? -22.824 -96.675 -96.488 1.00 58.10 888 ASP B O 1
ATOM 4946 N N . GLU B 1 304 ? -21.023 -97.074 -97.774 1.00 55.24 889 GLU B N 1
ATOM 4947 C CA . GLU B 1 304 ? -20.872 -98.471 -97.387 1.00 55.71 889 GLU B CA 1
ATOM 4948 C C . GLU B 1 304 ? -20.866 -98.680 -95.873 1.00 56.45 889 GLU B C 1
ATOM 4949 O O . GLU B 1 304 ? -21.534 -99.578 -95.364 1.00 58.65 889 GLU B O 1
ATOM 4955 N N . MET B 1 305 ? -20.112 -97.862 -95.152 1.00 54.98 890 MET B N 1
ATOM 4956 C CA . MET B 1 305 ? -20.059 -98.001 -93.702 1.00 59.62 890 MET B CA 1
ATOM 4957 C C . MET B 1 305 ? -21.462 -97.947 -93.098 1.00 61.09 890 MET B C 1
ATOM 4958 O O . MET B 1 305 ? -21.827 -98.795 -92.279 1.00 63.43 890 MET B O 1
ATOM 4963 N N . VAL B 1 306 ? -22.248 -96.965 -93.530 1.00 57.65 891 VAL B N 1
ATOM 4964 C CA . VAL B 1 306 ? -23.609 -96.772 -93.038 1.00 56.72 891 VAL B CA 1
ATOM 4965 C C . VAL B 1 306 ? -24.576 -97.859 -93.520 1.00 53.31 891 VAL B C 1
ATOM 4966 O O . VAL B 1 306 ? -25.381 -98.355 -92.747 1.00 50.91 891 VAL B O 1
ATOM 4970 N N . PHE B 1 307 ? -24.492 -98.224 -94.794 1.00 53.89 892 PHE B N 1
ATOM 4971 C CA . PHE B 1 307 ? -25.285 -99.327 -95.328 1.00 57.35 892 PHE B CA 1
ATOM 4972 C C . PHE B 1 307 ? -25.056 -100.599 -94.497 1.00 55.51 892 PHE B C 1
ATOM 4973 O O . PHE B 1 307 ? -26.006 -101.284 -94.107 1.00 55.31 892 PHE B O 1
ATOM 4981 N N . GLU B 1 308 ? -23.788 -100.908 -94.238 1.00 55.69 893 GLU B N 1
ATOM 4982 C CA . GLU B 1 308 ? -23.426 -102.100 -93.486 1.00 53.88 893 GLU B CA 1
ATOM 4983 C C . GLU B 1 308 ? -24.019 -102.047 -92.085 1.00 51.56 893 GLU B C 1
ATOM 4984 O O . GLU B 1 308 ? -24.463 -103.062 -91.552 1.00 53.54 893 GLU B O 1
ATOM 4986 N N . ALA B 1 309 ? -24.049 -100.858 -91.499 1.00 48.71 894 ALA B N 1
ATOM 4987 C CA . ALA B 1 309 ? -24.591 -100.697 -90.155 1.00 53.13 894 ALA B CA 1
ATOM 4988 C C . ALA B 1 309 ? -26.125 -100.821 -90.132 1.00 55.17 894 ALA B C 1
ATOM 4989 O O . ALA B 1 309 ? -26.704 -101.334 -89.159 1.00 47.57 894 ALA B O 1
ATOM 4991 N N . ILE B 1 310 ? -26.778 -100.346 -91.192 1.00 51.03 895 ILE B N 1
ATOM 4992 C CA . ILE B 1 310 ? -28.217 -100.499 -91.303 1.00 48.34 895 ILE B CA 1
ATOM 4993 C C . ILE B 1 310 ? -28.558 -101.967 -91.455 1.00 51.48 895 ILE B C 1
ATOM 4994 O O . ILE B 1 310 ? -29.362 -102.488 -90.682 1.00 51.86 895 ILE B O 1
ATOM 4999 N N . LYS B 1 311 ? -27.944 -102.625 -92.443 1.00 49.05 896 LYS B N 1
ATOM 5000 C CA . LYS B 1 311 ? -28.120 -104.062 -92.659 1.00 49.83 896 LYS B CA 1
ATOM 5001 C C . LYS B 1 311 ? -27.905 -104.869 -91.370 1.00 59.77 896 LYS B C 1
ATOM 5002 O O . LYS B 1 311 ? -28.664 -105.801 -91.067 1.00 57.07 896 LYS B O 1
ATOM 5008 N N . LYS B 1 312 ? -26.892 -104.489 -90.593 1.00 57.91 897 LYS B N 1
ATOM 5009 C CA . LYS B 1 312 ? -26.578 -105.205 -89.358 1.00 54.15 897 LYS B CA 1
ATOM 5010 C C . LYS B 1 312 ? -27.670 -105.021 -88.317 1.00 56.07 897 LYS B C 1
ATOM 5011 O O . LYS B 1 312 ? -28.153 -106.003 -87.750 1.00 57.12 897 LYS B O 1
ATOM 5017 N N . ALA B 1 313 ? -28.072 -103.772 -88.086 1.00 53.69 898 ALA B N 1
ATOM 5018 C CA . ALA B 1 313 ? -29.135 -103.461 -87.126 1.00 52.62 898 ALA B CA 1
ATOM 5019 C C . ALA B 1 313 ? -30.440 -104.221 -87.413 1.00 55.73 898 ALA B C 1
ATOM 5020 O O . ALA B 1 313 ? -31.180 -104.566 -86.486 1.00 53.57 898 ALA B O 1
ATOM 5022 N N . PHE B 1 314 ? -30.720 -104.482 -88.689 1.00 53.68 899 PHE B N 1
ATOM 5023 C CA . PHE B 1 314 ? -31.888 -105.268 -89.055 1.00 49.71 899 PHE B CA 1
ATOM 5024 C C . PHE B 1 314 ? -31.652 -106.755 -88.773 1.00 55.36 899 PHE B C 1
ATOM 5025 O O . PHE B 1 314 ? -32.543 -107.435 -88.262 1.00 51.43 899 PHE B O 1
ATOM 5033 N N . ARG B 1 315 ? -30.456 -107.257 -89.097 1.00 57.02 900 ARG B N 1
ATOM 5034 C CA . ARG B 1 315 ? -30.113 -108.652 -88.805 1.00 53.97 900 ARG B CA 1
ATOM 5035 C C . ARG B 1 315 ? -30.149 -108.933 -87.296 1.00 52.90 900 ARG B C 1
ATOM 5036 O O . ARG B 1 315 ? -30.707 -109.935 -86.850 1.00 53.18 900 ARG B O 1
ATOM 5044 N N . GLU B 1 316 ? -29.571 -108.038 -86.510 1.00 51.83 901 GLU B N 1
ATOM 5045 C CA . GLU B 1 316 ? -29.603 -108.194 -85.065 1.00 53.84 901 GLU B CA 1
ATOM 5046 C C . GLU B 1 316 ? -31.023 -108.229 -84.536 1.00 56.19 901 GLU B C 1
ATOM 5047 O O . GLU B 1 316 ? -31.397 -109.182 -83.858 1.00 61.05 901 GLU B O 1
ATOM 5053 N N . ALA B 1 317 ? -31.811 -107.198 -84.845 1.00 53.70 902 ALA B N 1
ATOM 5054 C CA . ALA B 1 317 ? -33.182 -107.126 -84.355 1.00 50.68 902 ALA B CA 1
ATOM 5055 C C . ALA B 1 317 ? -33.983 -108.368 -84.723 1.00 51.15 902 ALA B C 1
ATOM 5056 O O . ALA B 1 317 ? -34.706 -108.901 -83.889 1.00 55.12 902 ALA B O 1
ATOM 5058 N N . HIS B 1 318 ? -33.852 -108.837 -85.959 1.00 48.05 903 HIS B N 1
ATOM 5059 C CA . HIS B 1 318 ? -34.584 -110.023 -86.369 1.00 49.02 903 HIS B CA 1
ATOM 5060 C C . HIS B 1 318 ? -34.143 -111.264 -85.602 1.00 56.24 903 HIS B C 1
ATOM 5061 O O . HIS B 1 318 ? -34.971 -112.086 -85.233 1.00 54.76 903 HIS B O 1
ATOM 5068 N N . GLY B 1 319 ? -32.836 -111.399 -85.385 1.00 59.44 904 GLY B N 1
ATOM 5069 C CA . GLY B 1 319 ? -32.286 -112.507 -84.624 1.00 56.07 904 GLY B CA 1
ATOM 5070 C C . GLY B 1 319 ? -32.800 -112.510 -83.199 1.00 61.34 904 GLY B C 1
ATOM 5071 O O . GLY B 1 319 ? -33.184 -113.552 -82.676 1.00 64.46 904 GLY B O 1
ATOM 5072 N N . GLU B 1 320 ? -32.827 -111.333 -82.580 1.00 59.91 905 GLU B N 1
ATOM 5073 C CA . GLU B 1 320 ? -33.317 -111.176 -81.210 1.00 65.09 905 GLU B CA 1
ATOM 5074 C C . GLU B 1 320 ? -34.826 -111.448 -81.030 1.00 67.75 905 GLU B C 1
ATOM 5075 O O . GLU B 1 320 ? -35.248 -112.034 -80.024 1.00 67.73 905 GLU B O 1
ATOM 5081 N N . LEU B 1 321 ? -35.641 -111.013 -81.988 1.00 64.93 906 LEU B N 1
ATOM 5082 C CA . LEU B 1 321 ? -37.089 -111.120 -81.830 1.00 62.30 906 LEU B CA 1
ATOM 5083 C C . LEU B 1 321 ? -37.565 -112.512 -82.219 1.00 60.58 906 LEU B C 1
ATOM 5084 O O . LEU B 1 321 ? -38.523 -113.016 -81.648 1.00 61.88 906 LEU B O 1
ATOM 5089 N N . GLN B 1 322 ? -36.874 -113.118 -83.185 1.00 61.94 907 GLN B N 1
ATOM 5090 C CA . GLN B 1 322 ? -37.098 -114.501 -83.608 1.00 63.79 907 GLN B CA 1
ATOM 5091 C C . GLN B 1 322 ? -36.867 -115.457 -82.445 1.00 69.60 907 GLN B C 1
ATOM 5092 O O . GLN B 1 322 ? -37.539 -116.482 -82.317 1.00 72.57 907 GLN B O 1
ATOM 5098 N N . HIS B 1 323 ? -35.924 -115.096 -81.584 1.00 67.90 908 HIS B N 1
ATOM 5099 C CA . HIS B 1 323 ? -35.530 -115.946 -80.473 1.00 68.42 908 HIS B CA 1
ATOM 5100 C C . HIS B 1 323 ? -36.439 -115.771 -79.263 1.00 68.31 908 HIS B C 1
ATOM 5101 O O . HIS B 1 323 ? -37.255 -116.640 -78.952 1.00 74.60 908 HIS B O 1
ATOM 5108 N N . ASN B 1 324 ? -36.298 -114.632 -78.597 1.00 65.82 909 ASN B N 1
ATOM 5109 C CA . ASN B 1 324 ? -36.968 -114.367 -77.335 1.00 65.22 909 ASN B CA 1
ATOM 5110 C C . ASN B 1 324 ? -38.440 -113.971 -77.428 1.00 69.28 909 ASN B C 1
ATOM 5111 O O . ASN B 1 324 ? -39.151 -114.011 -76.419 1.00 69.03 909 ASN B O 1
ATOM 5116 N N . HIS B 1 325 ? -38.891 -113.573 -78.619 1.00 68.88 910 HIS B N 1
ATOM 5117 C CA . HIS B 1 325 ? -40.257 -113.071 -78.802 1.00 64.87 910 HIS B CA 1
ATOM 5118 C C . HIS B 1 325 ? -40.548 -111.962 -77.804 1.00 63.67 910 HIS B C 1
ATOM 5119 O O . HIS B 1 325 ? -41.677 -111.801 -77.346 1.00 60.43 910 HIS B O 1
ATOM 5126 N N . ASP B 1 326 ? -39.513 -111.203 -77.472 1.00 63.85 911 ASP B N 1
ATOM 5127 C CA . ASP B 1 326 ? -39.576 -110.272 -76.364 1.00 68.02 911 ASP B CA 1
ATOM 5128 C C . ASP B 1 326 ? -39.415 -108.833 -76.835 1.00 70.74 911 ASP B C 1
ATOM 5129 O O . ASP B 1 326 ? -38.306 -108.378 -77.115 1.00 68.55 911 ASP B O 1
ATOM 5134 N N . LEU B 1 327 ? -40.530 -108.116 -76.895 1.00 71.24 912 LEU B N 1
ATOM 5135 C CA . LEU B 1 327 ? -40.533 -106.763 -77.417 1.00 66.81 912 LEU B CA 1
ATOM 5136 C C . LEU B 1 327 ? -39.677 -105.805 -76.596 1.00 72.19 912 LEU B C 1
ATOM 5137 O O . LEU B 1 327 ? -39.011 -104.945 -77.159 1.00 68.94 912 LEU B O 1
ATOM 5142 N N . ASP B 1 328 ? -39.691 -105.949 -75.272 1.00 75.42 913 ASP B N 1
ATOM 5143 C CA . ASP B 1 328 ? -38.982 -105.012 -74.392 1.00 74.49 913 ASP B CA 1
ATOM 5144 C C . ASP B 1 328 ? -37.473 -105.211 -74.446 1.00 73.14 913 ASP B C 1
ATOM 5145 O O . ASP B 1 328 ? -36.706 -104.305 -74.101 1.00 73.94 913 ASP B O 1
ATOM 5150 N N . LYS B 1 329 ? -37.045 -106.396 -74.873 1.00 75.60 914 LYS B N 1
ATOM 5151 C CA . LYS B 1 329 ? -35.627 -106.662 -75.077 1.00 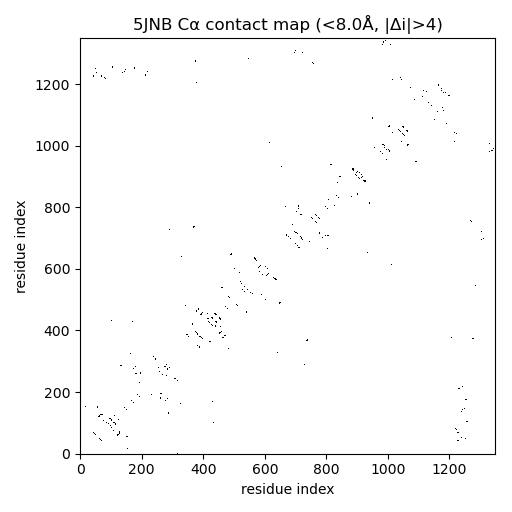76.30 914 LYS B CA 1
ATOM 5152 C C . LYS B 1 329 ? -35.159 -105.968 -76.356 1.00 73.59 914 LYS B C 1
ATOM 5153 O O . LYS B 1 329 ? -34.063 -105.415 -76.421 1.00 70.25 914 LYS B O 1
ATOM 5159 N N . LEU B 1 330 ? -36.010 -106.017 -77.375 1.00 71.17 915 LEU B N 1
ATOM 5160 C CA . LEU B 1 330 ? -35.749 -105.399 -78.674 1.00 71.22 915 LEU B CA 1
ATOM 5161 C C . LEU B 1 330 ? -35.552 -103.889 -78.570 1.00 69.61 915 LEU B C 1
ATOM 5162 O O . LEU B 1 330 ? -34.654 -103.341 -79.209 1.00 69.09 915 LEU B O 1
ATOM 5167 N N . MET B 1 331 ? -36.380 -103.237 -77.751 1.00 65.10 916 MET B N 1
ATOM 5168 C CA . MET B 1 331 ? -36.364 -101.781 -77.589 1.00 65.62 916 MET B CA 1
ATOM 5169 C C . MET B 1 331 ? -35.294 -101.282 -76.632 1.00 67.37 916 MET B C 1
ATOM 5170 O O . MET B 1 331 ? -35.188 -100.083 -76.396 1.00 66.01 916 MET B O 1
ATOM 5175 N N . GLU B 1 332 ? -34.529 -102.203 -76.057 1.00 72.53 917 GLU B N 1
ATOM 5176 C CA . GLU B 1 332 ? -33.465 -101.857 -75.117 1.00 75.80 917 GLU B CA 1
ATOM 5177 C C . GLU B 1 332 ? -32.116 -101.785 -75.856 1.00 80.35 917 GLU B C 1
ATOM 5178 O O . GLU B 1 332 ? -31.043 -101.753 -75.249 1.00 86.73 917 GLU B O 1
ATOM 5184 N N . CYS B 1 333 ? -32.183 -101.747 -77.181 1.00 78.38 918 CYS B N 1
ATOM 5185 C CA . CYS B 1 333 ? -30.987 -101.762 -78.015 1.00 79.92 918 CYS B CA 1
ATOM 5186 C C . CYS B 1 333 ? -30.204 -100.467 -77.919 1.00 84.01 918 CYS B C 1
ATOM 5187 O O . CYS B 1 333 ? -30.721 -99.453 -77.446 1.00 84.63 918 CYS B O 1
ATOM 5190 N N . GLU B 1 334 ? -28.956 -100.515 -78.381 1.00 88.02 919 GLU B N 1
ATOM 5191 C CA . GLU B 1 334 ? -28.093 -99.339 -78.436 1.00 83.87 919 GLU B CA 1
ATOM 5192 C C . GLU B 1 334 ? -28.019 -98.798 -79.863 1.00 81.22 919 GLU B C 1
ATOM 5193 O O . GLU B 1 334 ? -28.102 -99.574 -80.822 1.00 81.39 919 GLU B O 1
ATOM 5199 N N . PRO B 1 335 ? -27.884 -97.466 -80.005 1.00 74.96 920 PRO B N 1
ATOM 5200 C CA . PRO B 1 335 ? -27.657 -96.745 -81.272 1.00 72.55 920 PRO B CA 1
ATOM 5201 C C . PRO B 1 335 ? -26.405 -97.190 -82.050 1.00 75.52 920 PRO B C 1
ATOM 5202 O O . PRO B 1 335 ? -25.783 -98.190 -81.691 1.00 79.36 920 PRO B O 1
ATOM 5206 N N . ILE B 1 336 ? -26.046 -96.449 -83.101 1.00 73.31 921 ILE B N 1
ATOM 5207 C CA . ILE B 1 336 ? -25.038 -96.900 -84.065 1.00 68.69 921 ILE B CA 1
ATOM 5208 C C . ILE B 1 336 ? -23.789 -96.027 -84.069 1.00 69.67 921 ILE B C 1
ATOM 5209 O O . ILE B 1 336 ? -22.684 -96.497 -84.357 1.00 71.04 921 ILE B O 1
ATOM 5214 N N . GLY C 1 1 ? -38.562 -40.129 -147.091 1.00 61.80 544 GLY C N 1
ATOM 5215 C CA . GLY C 1 1 ? -37.322 -39.656 -147.683 1.00 58.43 544 GLY C CA 1
ATOM 5216 C C . GLY C 1 1 ? -36.939 -38.219 -147.375 1.00 60.24 544 GLY C C 1
ATOM 5217 O O . GLY C 1 1 ? -35.755 -37.902 -147.328 1.00 69.52 544 GLY C O 1
ATOM 5218 N N . ALA C 1 2 ? -37.929 -37.349 -147.189 1.00 58.46 545 ALA C N 1
ATOM 5219 C CA . ALA C 1 2 ? -37.697 -35.937 -146.855 1.00 61.88 545 ALA C CA 1
ATOM 5220 C C . ALA C 1 2 ? -38.277 -35.562 -145.474 1.00 70.88 545 ALA C C 1
ATOM 5221 O O . ALA C 1 2 ? -39.298 -36.113 -145.057 1.00 69.83 545 ALA C O 1
ATOM 5223 N N . MET C 1 3 ? -37.667 -34.613 -144.767 1.00 66.56 546 MET C N 1
ATOM 5224 C CA . MET C 1 3 ? -37.984 -34.497 -143.342 1.00 69.23 546 MET C CA 1
ATOM 5225 C C . MET C 1 3 ? -39.193 -33.658 -142.940 1.00 69.67 546 MET C C 1
ATOM 5226 O O . MET C 1 3 ? -39.493 -33.552 -141.752 1.00 65.54 546 MET C O 1
ATOM 5231 N N . ASP C 1 4 ? -39.901 -33.081 -143.902 1.00 69.87 547 ASP C N 1
ATOM 5232 C CA . ASP C 1 4 ? -41.217 -32.543 -143.597 1.00 63.98 547 ASP C CA 1
ATOM 5233 C C . ASP C 1 4 ? -42.217 -33.696 -143.723 1.00 67.56 547 ASP C C 1
ATOM 5234 O O . ASP C 1 4 ? -43.284 -33.701 -143.109 1.00 66.82 547 ASP C O 1
ATOM 5239 N N . VAL C 1 5 ? -41.846 -34.687 -144.522 1.00 64.83 548 VAL C N 1
ATOM 5240 C CA . VAL C 1 5 ? -42.654 -35.882 -144.675 1.00 65.98 548 VAL C CA 1
ATOM 5241 C C . VAL C 1 5 ? -42.550 -36.713 -143.402 1.00 62.08 548 VAL C C 1
ATOM 5242 O O . VAL C 1 5 ? -43.548 -37.215 -142.883 1.00 61.75 548 VAL C O 1
ATOM 5246 N N . LEU C 1 6 ? -41.329 -36.843 -142.900 1.00 60.57 549 LEU C N 1
ATOM 5247 C CA . LEU C 1 6 ? -41.085 -37.570 -141.664 1.00 60.87 549 LEU C CA 1
ATOM 5248 C C . LEU C 1 6 ? -41.849 -36.930 -140.497 1.00 54.81 549 LEU C C 1
ATOM 5249 O O . LEU C 1 6 ? -42.448 -37.621 -139.686 1.00 52.60 549 LEU C O 1
ATOM 5254 N N . SER C 1 7 ? -41.855 -35.606 -140.442 1.00 52.69 550 SER C N 1
ATOM 5255 C CA . SER C 1 7 ? -42.539 -34.911 -139.365 1.00 52.86 550 SER C CA 1
ATOM 5256 C C . SER C 1 7 ? -44.046 -35.151 -139.394 1.00 57.21 550 SER C C 1
ATOM 5257 O O . SER C 1 7 ? -44.675 -35.316 -138.355 1.00 55.53 550 SER C O 1
ATOM 5260 N N . GLU C 1 8 ? -44.627 -35.175 -140.583 1.00 57.60 551 GLU C N 1
ATOM 5261 C CA . GLU C 1 8 ? -46.055 -35.362 -140.679 1.00 58.81 551 GLU C CA 1
ATOM 5262 C C . GLU C 1 8 ? -46.385 -36.837 -140.449 1.00 58.51 551 GLU C C 1
ATOM 5263 O O . GLU C 1 8 ? -47.442 -37.177 -139.924 1.00 59.91 551 GLU C O 1
ATOM 5269 N N . LYS C 1 9 ? -45.460 -37.710 -140.818 1.00 57.43 552 LYS C N 1
ATOM 5270 C CA . LYS C 1 9 ? -45.665 -39.145 -140.663 1.00 59.31 552 LYS C CA 1
ATOM 5271 C C . LYS C 1 9 ? -45.675 -39.547 -139.183 1.00 56.41 552 LYS C C 1
ATOM 5272 O O . LYS C 1 9 ? -46.504 -40.342 -138.747 1.00 55.38 552 LYS C O 1
ATOM 5278 N N . ILE C 1 10 ? -44.736 -38.990 -138.424 1.00 55.26 553 ILE C N 1
ATOM 5279 C CA . ILE C 1 10 ? -44.684 -39.172 -136.983 1.00 53.24 553 ILE C CA 1
ATOM 5280 C C . ILE C 1 10 ? -45.991 -38.716 -136.358 1.00 51.92 553 ILE C C 1
ATOM 5281 O O . ILE C 1 10 ? -46.586 -39.423 -135.557 1.00 51.75 553 ILE C O 1
ATOM 5286 N N . TRP C 1 11 ? -46.421 -37.523 -136.742 1.00 49.78 554 TRP C N 1
ATOM 5287 C CA . TRP C 1 11 ? -47.678 -36.961 -136.281 1.00 52.10 554 TRP C CA 1
ATOM 5288 C C . TRP C 1 11 ? -48.846 -37.879 -136.622 1.00 54.72 554 TRP C C 1
ATOM 5289 O O . TRP C 1 11 ? -49.708 -38.123 -135.794 1.00 56.13 554 TRP C O 1
ATOM 5300 N N . ASP C 1 12 ? -48.859 -38.404 -137.841 1.00 57.70 555 ASP C N 1
ATOM 5301 C CA . ASP C 1 12 ? -49.948 -39.267 -138.278 1.00 57.33 555 ASP C CA 1
ATOM 5302 C C . ASP C 1 12 ? -49.949 -40.572 -137.487 1.00 55.58 555 ASP C C 1
ATOM 5303 O O . ASP C 1 12 ? -51.003 -41.070 -137.094 1.00 55.35 555 ASP C O 1
ATOM 5308 N N . TYR C 1 13 ? -48.771 -41.128 -137.232 1.00 56.31 556 TYR C N 1
ATOM 5309 C CA . TYR C 1 13 ? -48.724 -42.344 -136.429 1.00 56.53 556 TYR C CA 1
ATOM 5310 C C . TYR C 1 13 ? -49.255 -42.083 -135.012 1.00 55.84 556 TYR C C 1
ATOM 5311 O O . TYR C 1 13 ? -49.943 -42.919 -134.427 1.00 56.09 556 TYR C O 1
ATOM 5320 N N . HIS C 1 14 ? -48.924 -40.917 -134.472 1.00 50.26 557 HIS C N 1
ATOM 5321 C CA . HIS C 1 14 ? -49.371 -40.524 -133.152 1.00 48.51 557 HIS C CA 1
ATOM 5322 C C . HIS C 1 14 ? -50.884 -40.558 -133.056 1.00 52.76 557 HIS C C 1
ATOM 5323 O O . HIS C 1 14 ? -51.431 -41.102 -132.106 1.00 54.90 557 HIS C O 1
ATOM 5330 N N . ASN C 1 15 ? -51.548 -39.976 -134.051 1.00 53.70 558 ASN C N 1
ATOM 5331 C CA . ASN C 1 15 ? -52.996 -39.818 -134.033 1.00 51.45 558 ASN C CA 1
ATOM 5332 C C . ASN C 1 15 ? -53.750 -41.115 -134.301 1.00 50.42 558 ASN C C 1
ATOM 5333 O O . ASN C 1 15 ? -54.919 -41.222 -133.974 1.00 57.18 558 ASN C O 1
ATOM 5338 N N . LYS C 1 16 ? -53.080 -42.108 -134.867 1.00 51.39 559 LYS C N 1
ATOM 5339 C CA . LYS C 1 16 ? -53.695 -43.419 -135.023 1.00 52.16 559 LYS C CA 1
ATOM 5340 C C . LYS C 1 16 ? -53.698 -44.214 -133.707 1.00 58.09 559 LYS C C 1
ATOM 5341 O O . LYS C 1 16 ? -54.633 -44.971 -133.437 1.00 55.40 559 LYS C O 1
ATOM 5343 N N . VAL C 1 17 ? -52.657 -44.055 -132.891 1.00 53.38 560 VAL C N 1
ATOM 5344 C CA . VAL C 1 17 ? -52.533 -44.879 -131.692 1.00 53.70 560 VAL C CA 1
ATOM 5345 C C . VAL C 1 17 ? -52.998 -44.180 -130.409 1.00 56.45 560 VAL C C 1
ATOM 5346 O O . VAL C 1 17 ? -53.358 -44.843 -129.439 1.00 51.80 560 VAL C O 1
ATOM 5350 N N . SER C 1 18 ? -53.006 -42.851 -130.423 1.00 52.22 561 SER C N 1
ATOM 5351 C CA . SER C 1 18 ? -53.329 -42.061 -129.243 1.00 53.70 561 SER C CA 1
ATOM 5352 C C . SER C 1 18 ? -54.674 -42.455 -128.605 1.00 56.29 561 SER C C 1
ATOM 5353 O O . SER C 1 18 ? -55.552 -42.987 -129.282 1.00 56.59 561 SER C O 1
ATOM 5356 N N . GLN C 1 19 ? -54.832 -42.197 -127.306 1.00 53.33 562 GLN C N 1
ATOM 5357 C CA . GLN C 1 19 ? -56.064 -42.564 -126.604 1.00 54.05 562 GLN C CA 1
ATOM 5358 C C . GLN C 1 19 ? -57.191 -41.601 -126.960 1.00 51.65 562 GLN C C 1
ATOM 5359 O O . GLN C 1 19 ? -57.131 -40.418 -126.660 1.00 54.47 562 GLN C O 1
ATOM 5365 N N . THR C 1 20 ? -58.229 -42.116 -127.595 1.00 54.11 563 THR C N 1
ATOM 5366 C CA . THR C 1 20 ? -59.372 -41.285 -127.953 1.00 54.53 563 THR C CA 1
ATOM 5367 C C . THR C 1 20 ? -60.103 -40.781 -126.708 1.00 57.32 563 THR C C 1
ATOM 5368 O O . THR C 1 20 ? -59.998 -41.372 -125.632 1.00 55.42 563 THR C O 1
ATOM 5372 N N . ASP C 1 21 ? -60.842 -39.687 -126.843 1.00 57.59 564 ASP C N 1
ATOM 5373 C CA . ASP C 1 21 ? -61.564 -39.161 -125.697 1.00 58.87 564 ASP C CA 1
ATOM 5374 C C . ASP C 1 21 ? -62.761 -40.053 -125.355 1.00 58.02 564 ASP C C 1
ATOM 5375 O O . ASP C 1 21 ? -63.225 -40.081 -124.212 1.00 55.15 564 ASP C O 1
ATOM 5380 N N . GLU C 1 22 ? -63.251 -40.796 -126.338 1.00 53.07 565 GLU C N 1
ATOM 5381 C CA . GLU C 1 22 ? -64.299 -41.764 -126.070 1.00 55.65 565 GLU C CA 1
ATOM 5382 C C . GLU C 1 22 ? -63.768 -42.898 -125.183 1.00 56.02 565 GLU C C 1
ATOM 5383 O O . GLU C 1 22 ? -64.447 -43.346 -124.255 1.00 54.47 565 GLU C O 1
ATOM 5389 N N . MET C 1 23 ? -62.547 -43.345 -125.456 1.00 54.55 566 MET C N 1
ATOM 5390 C CA . MET C 1 23 ? -61.918 -44.372 -124.641 1.00 48.68 566 MET C CA 1
ATOM 5391 C C . MET C 1 23 ? -61.683 -43.836 -123.226 1.00 49.88 566 MET C C 1
ATOM 5392 O O . MET C 1 23 ? -61.896 -44.547 -122.246 1.00 52.92 566 MET C O 1
ATOM 5397 N N . LEU C 1 24 ? -61.282 -42.573 -123.122 1.00 47.41 567 LEU C N 1
ATOM 5398 C CA . LEU C 1 24 ? -61.121 -41.931 -121.825 1.00 48.60 567 LEU C CA 1
ATOM 5399 C C . LEU C 1 24 ? -62.441 -41.829 -121.043 1.00 48.51 567 LEU C C 1
ATOM 5400 O O . LEU C 1 24 ? -62.463 -42.029 -119.826 1.00 49.19 567 LEU C O 1
ATOM 5405 N N . GLN C 1 25 ? -63.535 -41.510 -121.728 1.00 50.96 568 GLN C N 1
ATOM 5406 C CA . GLN C 1 25 ? -64.822 -41.394 -121.049 1.00 49.25 568 GLN C CA 1
ATOM 5407 C C . GLN C 1 25 ? -65.246 -42.752 -120.522 1.00 44.06 568 GLN C C 1
ATOM 5408 O O . GLN C 1 25 ? -65.712 -42.858 -119.395 1.00 46.42 568 GLN C O 1
ATOM 5414 N N . ARG C 1 26 ? -65.067 -43.788 -121.333 1.00 43.98 569 ARG C N 1
ATOM 5415 C CA . ARG C 1 26 ? -65.378 -45.154 -120.913 1.00 43.36 569 ARG C CA 1
ATOM 5416 C C . ARG C 1 26 ? -64.553 -45.563 -119.696 1.00 49.23 569 ARG C C 1
ATOM 5417 O O . ARG C 1 26 ? -65.074 -46.189 -118.762 1.00 43.56 569 ARG C O 1
ATOM 5425 N N . LYS C 1 27 ? -63.273 -45.190 -119.697 1.00 46.24 570 LYS C N 1
ATOM 5426 C CA . LYS C 1 27 ? -62.417 -45.526 -118.572 1.00 43.69 570 LYS C CA 1
ATOM 5427 C C . LYS C 1 27 ? -62.898 -44.816 -117.310 1.00 41.24 570 LYS C C 1
ATOM 5428 O O . LYS C 1 27 ? -62.868 -45.407 -116.229 1.00 37.50 570 LYS C O 1
ATOM 5434 N N . LEU C 1 28 ? -63.359 -43.567 -117.433 1.00 41.82 571 LEU C N 1
ATOM 5435 C CA . LEU C 1 28 ? -63.848 -42.841 -116.245 1.00 45.25 571 LEU C CA 1
ATOM 5436 C C . LEU C 1 28 ? -65.186 -43.421 -115.719 1.00 42.61 571 LEU C C 1
ATOM 5437 O O . LEU C 1 28 ? -65.431 -43.448 -114.517 1.00 42.44 571 LEU C O 1
ATOM 5442 N N . HIS C 1 29 ? -66.027 -43.907 -116.620 1.00 40.51 572 HIS C N 1
ATOM 5443 C CA . HIS C 1 29 ? -67.260 -44.567 -116.230 1.00 45.05 572 HIS C CA 1
ATOM 5444 C C . HIS C 1 29 ? -66.976 -45.842 -115.431 1.00 42.04 572 HIS C C 1
ATOM 5445 O O . HIS C 1 29 ? -67.498 -46.049 -114.331 1.00 42.28 572 HIS C O 1
ATOM 5452 N N . LEU C 1 30 ? -66.141 -46.695 -115.992 1.00 37.31 573 LEU C N 1
ATOM 5453 C CA . LEU C 1 30 ? -65.732 -47.901 -115.302 1.00 39.49 573 LEU C CA 1
ATOM 5454 C C . LEU C 1 30 ? -65.117 -47.574 -113.930 1.00 44.20 573 LEU C C 1
ATOM 5455 O O . LEU C 1 30 ? -65.256 -48.347 -112.967 1.00 37.63 573 LEU C O 1
ATOM 5460 N N . ARG C 1 31 ? -64.456 -46.418 -113.837 1.00 41.66 574 ARG C N 1
ATOM 5461 C CA . ARG C 1 31 ? -63.839 -46.046 -112.586 1.00 36.53 574 ARG C CA 1
ATOM 5462 C C . ARG C 1 31 ? -64.900 -45.743 -111.570 1.00 37.55 574 ARG C C 1
ATOM 5463 O O . ARG C 1 31 ? -64.776 -46.123 -110.409 1.00 38.89 574 ARG C O 1
ATOM 5471 N N . ASP C 1 32 ? -65.927 -45.018 -112.005 1.00 42.11 575 ASP C N 1
ATOM 5472 C CA . ASP C 1 32 ? -67.085 -44.720 -111.158 1.00 43.61 575 ASP C CA 1
ATOM 5473 C C . ASP C 1 32 ? -67.804 -45.990 -110.678 1.00 37.09 575 ASP C C 1
ATOM 5474 O O . ASP C 1 32 ? -68.173 -46.095 -109.508 1.00 33.99 575 ASP C O 1
ATOM 5479 N N . MET C 1 33 ? -67.969 -46.953 -111.580 1.00 33.84 576 MET C N 1
ATOM 5480 C CA . MET C 1 33 ? -68.507 -48.263 -111.212 1.00 36.77 576 MET C CA 1
ATOM 5481 C C . MET C 1 33 ? -67.653 -48.956 -110.146 1.00 40.54 576 MET C C 1
ATOM 5482 O O . MET C 1 33 ? -68.187 -49.564 -109.220 1.00 37.67 576 MET C O 1
ATOM 5487 N N . LEU C 1 34 ? -66.328 -48.861 -110.277 1.00 39.58 577 LEU C N 1
ATOM 5488 C CA . LEU C 1 34 ? -65.441 -49.471 -109.305 1.00 36.20 577 LEU C CA 1
ATOM 5489 C C . LEU C 1 34 ? -65.611 -48.753 -107.987 1.00 34.13 577 LEU C C 1
ATOM 5490 O O . LEU C 1 34 ? -65.647 -49.383 -106.927 1.00 33.65 577 LEU C O 1
ATOM 5495 N N . TYR C 1 35 ? -65.756 -47.432 -108.061 1.00 34.46 578 TYR C N 1
ATOM 5496 C CA . TYR C 1 35 ? -65.889 -46.629 -106.850 1.00 37.30 578 TYR C CA 1
ATOM 5497 C C . TYR C 1 35 ? -67.202 -46.928 -106.100 1.00 42.05 578 TYR C C 1
ATOM 5498 O O . TYR C 1 35 ? -67.201 -47.047 -104.870 1.00 41.46 578 TYR C O 1
ATOM 5507 N N . THR C 1 36 ? -68.301 -47.056 -106.845 1.00 38.59 579 THR C N 1
ATOM 5508 C CA . THR C 1 36 ? -69.590 -47.413 -106.272 1.00 39.47 579 THR C CA 1
ATOM 5509 C C . THR C 1 36 ? -69.480 -48.710 -105.484 1.00 40.91 579 THR C C 1
ATOM 5510 O O . THR C 1 36 ? -70.010 -48.817 -104.382 1.00 34.75 579 THR C O 1
ATOM 5514 N N . ALA C 1 37 ? -68.756 -49.684 -106.033 1.00 38.95 580 ALA C N 1
ATOM 5515 C CA . ALA C 1 37 ? -68.567 -50.945 -105.325 1.00 33.74 580 ALA C CA 1
ATOM 5516 C C . ALA C 1 37 ? -67.553 -50.838 -104.171 1.00 36.61 580 ALA C C 1
ATOM 5517 O O . ALA C 1 37 ? -67.656 -51.552 -103.181 1.00 37.07 580 ALA C O 1
ATOM 5519 N N . ILE C 1 38 ? -66.571 -49.948 -104.288 1.00 38.89 581 ILE C N 1
ATOM 5520 C CA . ILE C 1 38 ? -65.521 -49.855 -103.273 1.00 36.43 581 ILE C CA 1
ATOM 5521 C C . ILE C 1 38 ? -65.924 -48.915 -102.140 1.00 39.26 581 ILE C C 1
ATOM 5522 O O . ILE C 1 38 ? -65.453 -49.039 -101.004 1.00 37.55 581 ILE C O 1
ATOM 5527 N N . SER C 1 39 ? -66.786 -47.957 -102.459 1.00 39.46 582 SER C N 1
ATOM 5528 C CA . SER C 1 39 ? -67.167 -46.930 -101.492 1.00 38.81 582 SER C CA 1
ATOM 5529 C C . SER C 1 39 ? -67.784 -47.447 -100.173 1.00 45.28 582 SER C C 1
ATOM 5530 O O . SER C 1 39 ? -67.579 -46.835 -99.110 1.00 41.56 582 SER C O 1
ATOM 5533 N N . PRO C 1 40 ? -68.560 -48.551 -100.226 1.00 40.10 583 PRO C N 1
ATOM 5534 C CA . PRO C 1 40 ? -69.051 -49.002 -98.921 1.00 43.79 583 PRO C CA 1
ATOM 5535 C C . PRO C 1 40 ? -67.937 -49.481 -97.991 1.00 46.63 583 PRO C C 1
ATOM 5536 O O . PRO C 1 40 ? -68.096 -49.408 -96.768 1.00 47.58 583 PRO C O 1
ATOM 5540 N N . VAL C 1 41 ? -66.824 -49.953 -98.548 1.00 44.95 584 VAL C N 1
ATOM 5541 C CA . VAL C 1 41 ? -65.718 -50.407 -97.711 1.00 42.97 584 VAL C CA 1
ATOM 5542 C C . VAL C 1 41 ? -64.874 -49.213 -97.216 1.00 40.74 584 VAL C C 1
ATOM 5543 O O . VAL C 1 41 ? -64.464 -49.154 -96.055 1.00 42.29 584 VAL C O 1
ATOM 5547 N N . PHE C 1 42 ? -64.633 -48.240 -98.081 1.00 41.43 585 PHE C N 1
ATOM 5548 C CA . PHE C 1 42 ? -63.871 -47.063 -97.661 1.00 39.37 585 PHE C CA 1
ATOM 5549 C C . PHE C 1 42 ? -64.598 -45.797 -98.065 1.00 36.00 585 PHE C C 1
ATOM 5550 O O . PHE C 1 42 ? -64.403 -45.284 -99.152 1.00 37.71 585 PHE C O 1
ATOM 5558 N N . PRO C 1 43 ? -65.481 -45.308 -97.187 1.00 43.96 586 PRO C N 1
ATOM 5559 C CA . PRO C 1 43 ? -66.482 -44.313 -97.580 1.00 41.81 586 PRO C CA 1
ATOM 5560 C C . PRO C 1 43 ? -65.857 -42.954 -97.855 1.00 41.79 586 PRO C C 1
ATOM 5561 O O . PRO C 1 43 ? -66.436 -42.159 -98.600 1.00 42.35 586 PRO C O 1
ATOM 5565 N N . LEU C 1 44 ? -64.689 -42.704 -97.266 1.00 36.45 587 LEU C N 1
ATOM 5566 C CA . LEU C 1 44 ? -64.009 -41.428 -97.432 1.00 40.75 587 LEU C CA 1
ATOM 5567 C C . LEU C 1 44 ? -62.842 -41.539 -98.412 1.00 43.14 587 LEU C C 1
ATOM 5568 O O . LEU C 1 44 ? -62.033 -40.622 -98.546 1.00 38.94 587 LEU C O 1
ATOM 5573 N N . SER C 1 45 ? -62.731 -42.676 -99.082 1.00 38.73 588 SER C N 1
ATOM 5574 C CA . SER C 1 45 ? -61.569 -42.903 -99.913 1.00 35.80 588 SER C CA 1
ATOM 5575 C C . SER C 1 45 ? -61.694 -42.188 -101.263 1.00 37.52 588 SER C C 1
ATOM 5576 O O . SER C 1 45 ? -62.763 -41.701 -101.626 1.00 35.76 588 SER C O 1
ATOM 5579 N N . GLY C 1 46 ? -60.582 -42.111 -101.991 1.00 38.85 589 GLY C N 1
ATOM 5580 C CA . GLY C 1 46 ? -60.558 -41.512 -103.315 1.00 31.20 589 GLY C CA 1
ATOM 5581 C C . GLY C 1 46 ? -59.872 -42.418 -104.314 1.00 31.70 589 GLY C C 1
ATOM 5582 O O . GLY C 1 46 ? -58.775 -42.940 -104.060 1.00 30.22 589 GLY C O 1
ATOM 5583 N N . LEU C 1 47 ? -60.538 -42.622 -105.442 1.00 31.98 590 LEU C N 1
ATOM 5584 C CA . LEU C 1 47 ? -60.034 -43.476 -106.507 1.00 32.03 590 LEU C CA 1
ATOM 5585 C C . LEU C 1 47 ? -59.501 -42.622 -107.661 1.00 33.93 590 LEU C C 1
ATOM 5586 O O . LEU C 1 47 ? -60.227 -42.261 -108.592 1.00 33.92 590 LEU C O 1
ATOM 5591 N N . TYR C 1 48 ? -58.221 -42.297 -107.581 1.00 32.52 591 TYR C N 1
ATOM 5592 C CA . TYR C 1 48 ? -57.540 -41.505 -108.598 1.00 31.41 591 TYR C CA 1
ATOM 5593 C C . TYR C 1 48 ? -57.197 -42.312 -109.845 1.00 30.79 591 TYR C C 1
ATOM 5594 O O . TYR C 1 48 ? -56.732 -43.433 -109.750 1.00 34.13 591 TYR C O 1
ATOM 5603 N N . VAL C 1 49 ? -57.395 -41.726 -111.013 1.00 32.88 592 VAL C N 1
ATOM 5604 C CA . VAL C 1 49 ? -56.872 -42.299 -112.241 1.00 33.22 592 VAL C CA 1
ATOM 5605 C C . VAL C 1 49 ? -55.429 -41.886 -112.391 1.00 33.11 592 VAL C C 1
ATOM 5606 O O . VAL C 1 49 ? -55.149 -40.701 -112.438 1.00 38.39 592 VAL C O 1
ATOM 5610 N N . VAL C 1 50 ? -54.512 -42.843 -112.450 1.00 32.41 593 VAL C N 1
ATOM 5611 C CA . VAL C 1 50 ? -53.092 -42.517 -112.601 1.00 38.59 593 VAL C CA 1
ATOM 5612 C C . VAL C 1 50 ? -52.514 -43.132 -113.894 1.00 38.69 593 VAL C C 1
ATOM 5613 O O . VAL C 1 50 ? -53.175 -43.952 -114.544 1.00 35.28 593 VAL C O 1
ATOM 5617 N N . GLY C 1 51 ? -51.306 -42.716 -114.278 1.00 33.46 594 GLY C N 1
ATOM 5618 C CA . GLY C 1 51 ? -50.601 -43.311 -115.409 1.00 32.43 594 GLY C CA 1
ATOM 5619 C C . GLY C 1 51 ? -50.996 -42.887 -116.814 1.00 32.89 594 GLY C C 1
ATOM 5620 O O . GLY C 1 51 ? -51.570 -41.834 -117.011 1.00 38.11 594 GLY C O 1
ATOM 5621 N N . SER C 1 52 ? -50.699 -43.731 -117.793 1.00 39.02 595 SER C N 1
ATOM 5622 C CA . SER C 1 52 ? -50.855 -43.412 -119.217 1.00 41.71 595 SER C CA 1
ATOM 5623 C C . SER C 1 52 ? -52.246 -42.926 -119.605 1.00 42.41 595 SER C C 1
ATOM 5624 O O . SER C 1 52 ? -52.407 -42.151 -120.547 1.00 46.63 595 SER C O 1
ATOM 5627 N N . SER C 1 53 ? -53.249 -43.419 -118.897 1.00 38.65 596 SER C N 1
ATOM 5628 C CA . SER C 1 53 ? -54.632 -43.181 -119.255 1.00 38.20 596 SER C CA 1
ATOM 5629 C C . SER C 1 53 ? -55.025 -41.737 -119.010 1.00 43.75 596 SER C C 1
ATOM 5630 O O . SER C 1 53 ? -55.978 -41.244 -119.620 1.00 43.43 596 SER C O 1
ATOM 5633 N N . LEU C 1 54 ? -54.287 -41.066 -118.122 1.00 41.36 597 LEU C N 1
ATOM 5634 C CA . LEU C 1 54 ? -54.520 -39.655 -117.813 1.00 43.55 597 LEU C CA 1
ATOM 5635 C C . LEU C 1 54 ? -53.343 -38.704 -118.128 1.00 43.85 597 LEU C C 1
ATOM 5636 O O . LEU C 1 54 ? -53.554 -37.531 -118.384 1.00 48.92 597 LEU C O 1
ATOM 5641 N N . ASN C 1 55 ? -52.109 -39.188 -118.096 1.00 42.22 598 ASN C N 1
ATOM 5642 C CA . ASN C 1 55 ? -50.963 -38.278 -118.203 1.00 46.44 598 ASN C CA 1
ATOM 5643 C C . ASN C 1 55 ? -50.640 -37.822 -119.635 1.00 45.28 598 ASN C C 1
ATOM 5644 O O . ASN C 1 55 ? -49.593 -37.248 -119.863 1.00 40.72 598 ASN C O 1
ATOM 5649 N N . GLY C 1 56 ? -51.522 -38.105 -120.590 1.00 45.14 599 GLY C N 1
ATOM 5650 C CA . GLY C 1 56 ? -51.320 -37.667 -121.958 1.00 41.83 599 GLY C CA 1
ATOM 5651 C C . GLY C 1 56 ? -50.543 -38.617 -122.851 1.00 45.01 599 GLY C C 1
ATOM 5652 O O . GLY C 1 56 ? -50.474 -38.407 -124.059 1.00 49.95 599 GLY C O 1
ATOM 5653 N N . PHE C 1 57 ? -49.972 -39.675 -122.285 1.00 44.67 600 PHE C N 1
ATOM 5654 C CA . PHE C 1 57 ? -49.026 -40.496 -123.041 1.00 42.86 600 PHE C CA 1
ATOM 5655 C C . PHE C 1 57 ? -49.544 -41.873 -123.425 1.00 44.29 600 PHE C C 1
ATOM 5656 O O . PHE C 1 57 ? -48.811 -42.678 -124.024 1.00 47.02 600 PHE C O 1
ATOM 5664 N N . GLY C 1 58 ? -50.795 -42.160 -123.087 1.00 43.64 601 GLY C N 1
ATOM 5665 C CA . GLY C 1 58 ? -51.328 -43.487 -123.337 1.00 46.91 601 GLY C CA 1
ATOM 5666 C C . GLY C 1 58 ? -51.936 -43.690 -124.716 1.00 48.73 601 GLY C C 1
ATOM 5667 O O . GLY C 1 58 ? -52.368 -42.734 -125.360 1.00 47.07 601 GLY C O 1
ATOM 5668 N N . ASN C 1 59 ? -51.950 -44.943 -125.163 1.00 48.56 602 ASN C N 1
ATOM 5669 C CA . ASN C 1 59 ? -52.708 -45.357 -126.338 1.00 52.36 602 ASN C CA 1
ATOM 5670 C C . ASN C 1 59 ? -54.046 -46.020 -125.935 1.00 55.24 602 ASN C C 1
ATOM 5671 O O . ASN C 1 59 ? -54.405 -46.047 -124.752 1.00 54.05 602 ASN C O 1
ATOM 5676 N N . ASN C 1 60 ? -54.783 -46.558 -126.903 1.00 55.34 603 ASN C N 1
ATOM 5677 C CA . ASN C 1 60 ? -56.131 -47.053 -126.608 1.00 59.76 603 ASN C CA 1
ATOM 5678 C C . ASN C 1 60 ? -56.187 -48.380 -125.856 1.00 60.08 603 ASN C C 1
ATOM 5679 O O . ASN C 1 60 ? -57.070 -48.574 -125.012 1.00 61.34 603 ASN C O 1
ATOM 5684 N N . SER C 1 61 ? -55.249 -49.281 -126.133 1.00 54.78 604 SER C N 1
ATOM 5685 C CA . SER C 1 61 ? -55.183 -50.544 -125.396 1.00 54.91 604 SER C CA 1
ATOM 5686 C C . SER C 1 61 ? -54.420 -50.429 -124.063 1.00 51.05 604 SER C C 1
ATOM 5687 O O . SER C 1 61 ? -54.026 -51.431 -123.472 1.00 50.07 604 SER C O 1
ATOM 5690 N N . SER C 1 62 ? -54.230 -49.211 -123.580 1.00 48.92 605 SER C N 1
ATOM 5691 C CA . SER C 1 62 ? -53.472 -49.007 -122.351 1.00 50.50 605 SER C CA 1
ATOM 5692 C C . SER C 1 62 ? -54.275 -49.401 -121.124 1.00 48.61 605 SER C C 1
ATOM 5693 O O . SER C 1 62 ? -55.458 -49.065 -121.014 1.00 50.28 605 SER C O 1
ATOM 5696 N N . ASP C 1 63 ? -53.617 -50.092 -120.197 1.00 39.33 606 ASP C N 1
ATOM 5697 C CA . ASP C 1 63 ? -54.183 -50.378 -118.892 1.00 38.65 606 ASP C CA 1
ATOM 5698 C C . ASP C 1 63 ? -54.688 -49.110 -118.257 1.00 39.63 606 ASP C C 1
ATOM 5699 O O . ASP C 1 63 ? -54.249 -48.011 -118.600 1.00 44.54 606 ASP C O 1
ATOM 5704 N N . MET C 1 64 ? -55.618 -49.259 -117.327 1.00 36.03 607 MET C N 1
ATOM 5705 C CA . MET C 1 64 ? -56.009 -48.143 -116.510 1.00 36.89 607 MET C CA 1
ATOM 5706 C C . MET C 1 64 ? -55.442 -48.345 -115.104 1.00 40.06 607 MET C C 1
ATOM 5707 O O . MET C 1 64 ? -55.917 -49.176 -114.334 1.00 38.89 607 MET C O 1
ATOM 5712 N N . ASP C 1 65 ? -54.400 -47.591 -114.782 1.00 38.32 608 ASP C N 1
ATOM 5713 C CA . ASP C 1 65 ? -53.839 -47.631 -113.446 1.00 35.09 608 ASP C CA 1
ATOM 5714 C C . ASP C 1 65 ? -54.703 -46.771 -112.555 1.00 35.19 608 ASP C C 1
ATOM 5715 O O . ASP C 1 65 ? -55.065 -45.649 -112.914 1.00 35.94 608 ASP C O 1
ATOM 5720 N N . LEU C 1 66 ? -55.048 -47.296 -111.391 1.00 35.58 609 LEU C N 1
ATOM 5721 C CA . LEU C 1 66 ? -55.841 -46.533 -110.446 1.00 35.43 609 LEU C CA 1
ATOM 5722 C C . LEU C 1 66 ? -55.131 -46.497 -109.117 1.00 33.31 609 LEU C C 1
ATOM 5723 O O . LEU C 1 66 ? -54.390 -47.399 -108.759 1.00 33.87 609 LEU C O 1
ATOM 5728 N N . CYS C 1 67 ? -55.368 -45.434 -108.381 1.00 32.27 610 CYS C N 1
ATOM 5729 C CA . CYS C 1 67 ? -54.787 -45.317 -107.077 1.00 36.12 610 CYS C CA 1
ATOM 5730 C C . CYS C 1 67 ? -55.882 -45.052 -106.049 1.00 32.23 610 CYS C C 1
ATOM 5731 O O . CYS C 1 67 ? -56.567 -44.050 -106.133 1.00 33.60 610 CYS C O 1
ATOM 5734 N N . LEU C 1 68 ? -56.061 -45.948 -105.087 1.00 33.55 611 LEU C N 1
ATOM 5735 C CA . LEU C 1 68 ? -57.083 -45.719 -104.062 1.00 34.74 611 LEU C CA 1
ATOM 5736 C C . LEU C 1 68 ? -56.438 -45.000 -102.922 1.00 30.77 611 LEU C C 1
ATOM 5737 O O . LEU C 1 68 ? -55.518 -45.513 -102.315 1.00 32.88 611 LEU C O 1
ATOM 5742 N N . MET C 1 69 ? -56.911 -43.813 -102.610 1.00 29.81 612 MET C N 1
ATOM 5743 C CA . MET C 1 69 ? -56.347 -43.127 -101.458 1.00 34.07 612 MET C CA 1
ATOM 5744 C C . MET C 1 69 ? -57.309 -43.203 -100.241 1.00 37.05 612 MET C C 1
ATOM 5745 O O . MET C 1 69 ? -58.511 -42.918 -100.352 1.00 30.57 612 MET C O 1
ATOM 5750 N N . ILE C 1 70 ? -56.784 -43.642 -99.097 1.00 36.76 613 ILE C N 1
ATOM 5751 C CA . ILE C 1 70 ? -57.592 -43.802 -97.885 1.00 38.19 613 ILE C CA 1
ATOM 5752 C C . ILE C 1 70 ? -57.033 -43.028 -96.692 1.00 38.89 613 ILE C C 1
ATOM 5753 O O . ILE C 1 70 ? -57.777 -42.665 -95.771 1.00 39.89 613 ILE C O 1
ATOM 5758 N N . THR C 1 71 ? -55.724 -42.797 -96.698 1.00 36.82 614 THR C N 1
ATOM 5759 C CA . THR C 1 71 ? -55.062 -42.155 -95.570 1.00 39.17 614 THR C CA 1
ATOM 5760 C C . THR C 1 71 ? -53.989 -41.204 -96.062 1.00 43.47 614 THR C C 1
ATOM 5761 O O . THR C 1 71 ? -53.409 -41.412 -97.133 1.00 44.94 614 THR C O 1
ATOM 5765 N N . ASN C 1 72 ? -53.746 -40.146 -95.294 1.00 45.29 615 ASN C N 1
ATOM 5766 C CA . ASN C 1 72 ? -52.730 -39.172 -95.661 1.00 47.93 615 ASN C CA 1
ATOM 5767 C C . ASN C 1 72 ? -51.357 -39.562 -95.147 1.00 54.06 615 ASN C C 1
ATOM 5768 O O . ASN C 1 72 ? -50.334 -39.113 -95.668 1.00 52.13 615 ASN C O 1
ATOM 5773 N N . LYS C 1 73 ? -51.340 -40.409 -94.126 1.00 55.08 616 LYS C N 1
ATOM 5774 C CA . LYS C 1 73 ? -50.107 -41.054 -93.715 1.00 51.73 616 LYS C CA 1
ATOM 5775 C C . LYS C 1 73 ? -49.621 -41.913 -94.866 1.00 50.89 616 LYS C C 1
ATOM 5776 O O . LYS C 1 73 ? -50.293 -42.054 -95.897 1.00 50.82 616 LYS C O 1
ATOM 5778 N N . ASP C 1 74 ? -48.460 -42.508 -94.677 1.00 50.97 617 ASP C N 1
ATOM 5779 C CA . ASP C 1 74 ? -47.873 -43.350 -95.698 1.00 55.15 617 ASP C CA 1
ATOM 5780 C C . ASP C 1 74 ? -48.216 -44.813 -95.435 1.00 54.11 617 ASP C C 1
ATOM 5781 O O . ASP C 1 74 ? -47.900 -45.342 -94.370 1.00 53.97 617 ASP C O 1
ATOM 5786 N N . LEU C 1 75 ? -48.867 -45.457 -96.402 1.00 49.32 618 LEU C N 1
ATOM 5787 C CA . LEU C 1 75 ? -49.278 -46.849 -96.256 1.00 41.81 618 LEU C CA 1
ATOM 5788 C C . LEU C 1 75 ? -48.126 -47.793 -96.532 1.00 44.05 618 LEU C C 1
ATOM 5789 O O . LEU C 1 75 ? -47.579 -47.822 -97.634 1.00 45.10 618 LEU C O 1
ATOM 5794 N N . ASP C 1 76 ? -47.753 -48.570 -95.525 1.00 43.95 619 ASP C N 1
ATOM 5795 C CA . ASP C 1 76 ? -46.743 -49.598 -95.712 1.00 45.20 619 ASP C CA 1
ATOM 5796 C C . ASP C 1 76 ? -47.190 -50.562 -96.806 1.00 41.17 619 ASP C C 1
ATOM 5797 O O . ASP C 1 76 ? -48.326 -51.043 -96.795 1.00 42.35 619 ASP C O 1
ATOM 5802 N N . GLN C 1 77 ? -46.297 -50.850 -97.743 1.00 44.29 620 GLN C N 1
ATOM 5803 C CA . GLN C 1 77 ? -46.633 -51.681 -98.901 1.00 42.18 620 GLN C CA 1
ATOM 5804 C C . GLN C 1 77 ? -46.203 -53.150 -98.756 1.00 41.34 620 GLN C C 1
ATOM 5805 O O . GLN C 1 77 ? -46.368 -53.933 -99.687 1.00 40.11 620 GLN C O 1
ATOM 5811 N N . LYS C 1 78 ? -45.649 -53.527 -97.601 1.00 48.78 621 LYS C N 1
ATOM 5812 C CA . LYS C 1 78 ? -45.317 -54.938 -97.347 1.00 49.99 621 LYS C CA 1
ATOM 5813 C C . LYS C 1 78 ? -46.551 -55.718 -96.835 1.00 47.76 621 LYS C C 1
ATOM 5814 O O . LYS C 1 78 ? -46.858 -56.811 -97.309 1.00 51.88 621 LYS C O 1
ATOM 5820 N N . ASN C 1 79 ? -47.241 -55.146 -95.853 1.00 45.82 622 ASN C N 1
ATOM 5821 C CA . ASN C 1 79 ? -48.354 -55.825 -95.190 1.00 47.70 622 ASN C CA 1
ATOM 5822 C C . ASN C 1 79 ? -49.695 -55.118 -95.379 1.00 43.65 622 ASN C C 1
ATOM 5823 O O . ASN C 1 79 ? -50.620 -55.695 -95.943 1.00 40.48 622 ASN C O 1
ATOM 5828 N N . ASP C 1 80 ? -49.782 -53.868 -94.911 1.00 44.74 623 ASP C N 1
ATOM 5829 C CA . ASP C 1 80 ? -51.018 -53.076 -94.946 1.00 37.70 623 ASP C CA 1
ATOM 5830 C C . ASP C 1 80 ? -51.653 -52.943 -96.342 1.00 35.75 623 ASP C C 1
ATOM 5831 O O . ASP C 1 80 ? -52.865 -52.997 -96.477 1.00 35.56 623 ASP C O 1
ATOM 5836 N N . ALA C 1 81 ? -50.847 -52.779 -97.383 1.00 36.79 624 ALA C N 1
ATOM 5837 C CA . ALA C 1 81 ? -51.407 -52.637 -98.725 1.00 35.13 624 ALA C CA 1
ATOM 5838 C C . ALA C 1 81 ? -52.010 -53.948 -99.244 1.00 34.33 624 ALA C C 1
ATOM 5839 O O . ALA C 1 81 ? -52.961 -53.923 -100.019 1.00 35.61 624 ALA C O 1
ATOM 5841 N N . VAL C 1 82 ? -51.457 -55.087 -98.830 1.00 30.75 625 VAL C N 1
ATOM 5842 C CA . VAL C 1 82 ? -51.955 -56.375 -99.289 1.00 32.07 625 VAL C CA 1
ATOM 5843 C C . VAL C 1 82 ? -53.328 -56.619 -98.672 1.00 37.61 625 VAL C C 1
ATOM 5844 O O . VAL C 1 82 ? -54.265 -57.066 -99.354 1.00 27.52 625 VAL C O 1
ATOM 5848 N N . VAL C 1 83 ? -53.430 -56.279 -97.386 1.00 33.16 626 VAL C N 1
ATOM 5849 C CA . VAL C 1 83 ? -54.666 -56.379 -96.657 1.00 31.46 626 VAL C CA 1
ATOM 5850 C C . VAL C 1 83 ? -55.755 -55.476 -97.256 1.00 35.43 626 VAL C C 1
ATOM 5851 O O . VAL C 1 83 ? -56.879 -55.921 -97.455 1.00 37.21 626 VAL C O 1
ATOM 5855 N N . VAL C 1 84 ? -55.423 -54.225 -97.561 1.00 33.20 627 VAL C N 1
ATOM 5856 C CA . VAL C 1 84 ? -56.403 -53.307 -98.127 1.00 35.06 627 VAL C CA 1
ATOM 5857 C C . VAL C 1 84 ? -56.917 -53.812 -99.487 1.00 36.14 627 VAL C C 1
ATOM 5858 O O . VAL C 1 84 ? -58.119 -53.808 -99.735 1.00 35.23 627 VAL C O 1
ATOM 5862 N N . LEU C 1 85 ? -55.999 -54.239 -100.352 1.00 30.62 628 LEU C N 1
ATOM 5863 C CA . LEU C 1 85 ? -56.343 -54.839 -101.634 1.00 29.69 628 LEU C CA 1
ATOM 5864 C C . LEU C 1 85 ? -57.163 -56.157 -101.531 1.00 35.43 628 LEU C C 1
ATOM 5865 O O . LEU C 1 85 ? -57.999 -56.440 -102.391 1.00 34.13 628 LEU C O 1
ATOM 5870 N N . ASN C 1 86 ? -56.920 -56.962 -100.501 1.00 31.00 629 ASN C N 1
ATOM 5871 C CA . ASN C 1 86 ? -57.710 -58.172 -100.307 1.00 35.61 629 ASN C CA 1
ATOM 5872 C C . ASN C 1 86 ? -59.121 -57.843 -99.806 1.00 37.45 629 ASN C C 1
ATOM 5873 O O . ASN C 1 86 ? -60.064 -58.548 -100.126 1.00 36.70 629 ASN C O 1
ATOM 5878 N N . LEU C 1 87 ? -59.248 -56.777 -99.016 1.00 38.62 630 LEU C N 1
ATOM 5879 C CA . LEU C 1 87 ? -60.548 -56.255 -98.613 1.00 34.13 630 LEU C CA 1
ATOM 5880 C C . LEU C 1 87 ? -61.347 -55.747 -99.817 1.00 39.15 630 LEU C C 1
ATOM 5881 O O . LEU C 1 87 ? -62.564 -55.810 -99.813 1.00 44.40 630 LEU C O 1
ATOM 5886 N N . ILE C 1 88 ? -60.681 -55.240 -100.850 1.00 39.08 631 ILE C N 1
ATOM 5887 C CA . ILE C 1 88 ? -61.411 -54.850 -102.052 1.00 38.73 631 ILE C CA 1
ATOM 5888 C C . ILE C 1 88 ? -61.728 -56.081 -102.910 1.00 41.43 631 ILE C C 1
ATOM 5889 O O . ILE C 1 88 ? -62.802 -56.179 -103.498 1.00 36.33 631 ILE C O 1
ATOM 5894 N N . LEU C 1 89 ? -60.783 -57.022 -102.964 1.00 42.55 632 LEU C N 1
ATOM 5895 C CA . LEU C 1 89 ? -60.975 -58.262 -103.718 1.00 39.27 632 LEU C CA 1
ATOM 5896 C C . LEU C 1 89 ? -62.160 -59.078 -103.175 1.00 39.09 632 LEU C C 1
ATOM 5897 O O . LEU C 1 89 ? -62.857 -59.731 -103.939 1.00 41.37 632 LEU C O 1
ATOM 5902 N N . SER C 1 90 ? -62.350 -59.040 -101.858 1.00 34.64 633 SER C N 1
ATOM 5903 C CA . SER C 1 90 ? -63.434 -59.724 -101.180 1.00 35.21 633 SER C CA 1
ATOM 5904 C C . SER C 1 90 ? -64.802 -59.160 -101.529 1.00 38.26 633 SER C C 1
ATOM 5905 O O . SER C 1 90 ? -65.778 -59.876 -101.499 1.00 37.43 633 SER C O 1
ATOM 5908 N N . THR C 1 91 ? -64.869 -57.870 -101.838 1.00 38.90 634 THR C N 1
ATOM 5909 C CA . THR C 1 91 ? -66.116 -57.267 -102.266 1.00 40.75 634 THR C CA 1
ATOM 5910 C C . THR C 1 91 ? -66.366 -57.468 -103.774 1.00 43.29 634 THR C C 1
ATOM 5911 O O . THR C 1 91 ? -67.485 -57.841 -104.188 1.00 45.40 634 THR C O 1
ATOM 5915 N N . LEU C 1 92 ? -65.334 -57.249 -104.587 1.00 37.01 635 LEU C N 1
ATOM 5916 C CA . LEU C 1 92 ? -65.485 -57.269 -106.044 1.00 37.80 635 LEU C CA 1
ATOM 5917 C C . LEU C 1 92 ? -65.805 -58.667 -106.562 1.00 37.17 635 LEU C C 1
ATOM 5918 O O . LEU C 1 92 ? -66.344 -58.821 -107.642 1.00 35.00 635 LEU C O 1
ATOM 5923 N N . GLN C 1 93 ? -65.483 -59.689 -105.784 1.00 36.39 636 GLN C N 1
ATOM 5924 C CA . GLN C 1 93 ? -65.808 -61.043 -106.197 1.00 39.47 636 GLN C CA 1
ATOM 5925 C C . GLN C 1 93 ? -67.341 -61.305 -106.208 1.00 37.24 636 GLN C C 1
ATOM 5926 O O . GLN C 1 93 ? -67.778 -62.314 -106.731 1.00 38.02 636 GLN C O 1
ATOM 5932 N N . TYR C 1 94 ? -68.139 -60.375 -105.683 1.00 36.72 637 TYR C N 1
ATOM 5933 C CA . TYR C 1 94 ? -69.604 -60.485 -105.738 1.00 42.78 637 TYR C CA 1
ATOM 5934 C C . TYR C 1 94 ? -70.257 -59.531 -106.748 1.00 45.71 637 TYR C C 1
ATOM 5935 O O . TYR C 1 94 ? -71.484 -59.479 -106.836 1.00 52.27 637 TYR C O 1
ATOM 5944 N N . GLU C 1 95 ? -69.456 -58.783 -107.504 1.00 40.20 638 GLU C N 1
ATOM 5945 C CA . GLU C 1 95 ? -69.996 -57.822 -108.466 1.00 41.89 638 GLU C CA 1
ATOM 5946 C C . GLU C 1 95 ? -70.057 -58.407 -109.870 1.00 42.87 638 GLU C C 1
ATOM 5947 O O . GLU C 1 95 ? -69.061 -58.902 -110.390 1.00 45.58 638 GLU C O 1
ATOM 5953 N N . LYS C 1 96 ? -71.234 -58.322 -110.478 1.00 48.64 639 LYS C N 1
ATOM 5954 C CA . LYS C 1 96 ? -71.490 -58.842 -111.820 1.00 48.88 639 LYS C CA 1
ATOM 5955 C C . LYS C 1 96 ? -70.566 -58.285 -112.887 1.00 43.80 639 LYS C C 1
ATOM 5956 O O . LYS C 1 96 ? -70.125 -59.017 -113.752 1.00 46.96 639 LYS C O 1
ATOM 5962 N N . PHE C 1 97 ? -70.288 -56.987 -112.834 1.00 43.42 640 PHE C N 1
ATOM 5963 C CA . PHE C 1 97 ? -69.520 -56.336 -113.895 1.00 41.97 640 PHE C CA 1
ATOM 5964 C C . PHE C 1 97 ? -68.021 -56.693 -113.849 1.00 43.87 640 PHE C C 1
ATOM 5965 O O . PHE C 1 97 ? -67.299 -56.527 -114.836 1.00 46.67 640 PHE C O 1
ATOM 5973 N N . VAL C 1 98 ? -67.569 -57.207 -112.713 1.00 40.17 641 VAL C N 1
ATOM 5974 C CA . VAL C 1 98 ? -66.193 -57.659 -112.566 1.00 40.03 641 VAL C CA 1
ATOM 5975 C C . VAL C 1 98 ? -66.116 -59.142 -112.897 1.00 42.54 641 VAL C C 1
ATOM 5976 O O . VAL C 1 98 ? -66.952 -59.925 -112.455 1.00 46.98 641 VAL C O 1
ATOM 5980 N N . GLU C 1 99 ? -65.108 -59.514 -113.675 1.00 42.09 642 GLU C N 1
ATOM 5981 C CA . GLU C 1 99 ? -64.982 -60.851 -114.234 1.00 44.69 642 GLU C CA 1
ATOM 5982 C C . GLU C 1 99 ? -63.904 -61.735 -113.581 1.00 45.21 642 GLU C C 1
ATOM 5983 O O . GLU C 1 99 ? -64.193 -62.846 -113.169 1.00 46.50 642 GLU C O 1
ATOM 5989 N N . SER C 1 100 ? -62.665 -61.254 -113.517 1.00 45.19 643 SER C N 1
ATOM 5990 C CA . SER C 1 100 ? -61.592 -61.982 -112.834 1.00 39.56 643 SER C CA 1
ATOM 5991 C C . SER C 1 100 ? -60.661 -61.016 -112.104 1.00 40.67 643 SER C C 1
ATOM 5992 O O . SER C 1 100 ? -60.552 -59.846 -112.462 1.00 40.41 643 SER C O 1
ATOM 5995 N N . GLN C 1 101 ? -59.994 -61.528 -111.076 1.00 41.82 644 GLN C N 1
ATOM 5996 C CA . GLN C 1 101 ? -59.094 -60.736 -110.261 1.00 38.41 644 GLN C CA 1
ATOM 5997 C C . GLN C 1 101 ? -57.791 -61.466 -109.972 1.00 40.69 644 GLN C C 1
ATOM 5998 O O . GLN C 1 101 ? -57.777 -62.652 -109.643 1.00 43.43 644 GLN C O 1
ATOM 6004 N N . LYS C 1 102 ? -56.686 -60.749 -110.087 1.00 41.70 645 LYS C N 1
ATOM 6005 C CA . LYS C 1 102 ? -55.415 -61.293 -109.671 1.00 37.33 645 LYS C CA 1
ATOM 6006 C C . LYS C 1 102 ? -54.775 -60.351 -108.663 1.00 37.99 645 LYS C C 1
ATOM 6007 O O . LYS C 1 102 ? -54.701 -59.145 -108.890 1.00 37.72 645 LYS C O 1
ATOM 6013 N N . LEU C 1 103 ? -54.338 -60.902 -107.539 1.00 37.20 646 LEU C N 1
ATOM 6014 C CA . LEU C 1 103 ? -53.482 -60.170 -106.620 1.00 34.69 646 LEU C CA 1
ATOM 6015 C C . LEU C 1 103 ? -52.018 -60.395 -106.999 1.00 37.49 646 LEU C C 1
ATOM 6016 O O . LEU C 1 103 ? -51.595 -61.524 -107.282 1.00 36.18 646 LEU C O 1
ATOM 6021 N N . ILE C 1 104 ? -51.247 -59.312 -107.008 1.00 37.52 647 ILE C N 1
ATOM 6022 C CA . ILE C 1 104 ? -49.860 -59.353 -107.460 1.00 31.69 647 ILE C CA 1
ATOM 6023 C C . ILE C 1 104 ? -48.956 -58.882 -106.342 1.00 37.93 647 ILE C C 1
ATOM 6024 O O . ILE C 1 104 ? -48.989 -57.707 -105.972 1.00 40.99 647 ILE C O 1
ATOM 6029 N N . LEU C 1 105 ? -48.191 -59.804 -105.762 1.00 36.57 648 LEU C N 1
ATOM 6030 C CA . LEU C 1 105 ? -47.220 -59.430 -104.754 1.00 35.42 648 LEU C CA 1
ATOM 6031 C C . LEU C 1 105 ? -46.042 -58.867 -105.520 1.00 41.72 648 LEU C C 1
ATOM 6032 O O . LEU C 1 105 ? -45.471 -59.537 -106.376 1.00 41.82 648 LEU C O 1
ATOM 6037 N N . ALA C 1 106 ? -45.739 -57.603 -105.247 1.00 37.63 649 ALA C N 1
ATOM 6038 C CA . ALA C 1 106 ? -44.650 -56.885 -105.874 1.00 37.10 649 ALA C CA 1
ATOM 6039 C C . ALA C 1 106 ? -44.225 -55.855 -104.851 1.00 40.37 649 ALA C C 1
ATOM 6040 O O . ALA C 1 106 ? -44.819 -55.809 -103.768 1.00 36.87 649 ALA C O 1
ATOM 6042 N N . LYS C 1 107 ? -43.216 -55.046 -105.179 1.00 39.82 650 LYS C N 1
ATOM 6043 C CA . LYS C 1 107 ? -42.752 -53.977 -104.290 1.00 39.15 650 LYS C CA 1
ATOM 6044 C C . LYS C 1 107 ? -43.930 -53.089 -103.901 1.00 35.56 650 LYS C C 1
ATOM 6045 O O . LYS C 1 107 ? -44.119 -52.773 -102.721 1.00 39.60 650 LYS C O 1
ATOM 6051 N N . VAL C 1 108 ? -44.726 -52.717 -104.904 1.00 30.51 651 VAL C N 1
ATOM 6052 C CA . VAL C 1 108 ? -46.045 -52.117 -104.702 1.00 32.55 651 VAL C CA 1
ATOM 6053 C C . VAL C 1 108 ? -47.101 -53.149 -105.136 1.00 32.01 651 VAL C C 1
ATOM 6054 O O . VAL C 1 108 ? -47.258 -53.406 -106.330 1.00 33.80 651 VAL C O 1
ATOM 6058 N N . PRO C 1 109 ? -47.787 -53.777 -104.171 1.00 29.96 652 PRO C N 1
ATOM 6059 C CA . PRO C 1 109 ? -48.823 -54.769 -104.504 1.00 30.17 652 PRO C CA 1
ATOM 6060 C C . PRO C 1 109 ? -49.871 -54.194 -105.458 1.00 31.83 652 PRO C C 1
ATOM 6061 O O . PRO C 1 109 ? -50.217 -53.022 -105.340 1.00 30.13 652 PRO C O 1
ATOM 6065 N N . ILE C 1 110 ? -50.345 -55.011 -106.397 1.00 28.69 653 ILE C N 1
ATOM 6066 C CA . ILE C 1 110 ? -51.334 -54.592 -107.370 1.00 26.98 653 ILE C CA 1
ATOM 6067 C C . ILE C 1 110 ? -52.586 -55.492 -107.306 1.00 34.11 653 ILE C C 1
ATOM 6068 O O . ILE C 1 110 ? -52.486 -56.699 -107.132 1.00 31.24 653 ILE C O 1
ATOM 6073 N N . LEU C 1 111 ? -53.764 -54.890 -107.416 1.00 33.30 654 LEU C N 1
ATOM 6074 C CA . LEU C 1 111 ? -54.974 -55.644 -107.688 1.00 33.67 654 LEU C CA 1
ATOM 6075 C C . LEU C 1 111 ? -55.264 -55.483 -109.173 1.00 37.14 654 LEU C C 1
ATOM 6076 O O . LEU C 1 111 ? -55.637 -54.398 -109.601 1.00 35.52 654 LEU C O 1
ATOM 6081 N N . ARG C 1 112 ? -55.098 -56.559 -109.944 1.00 38.80 655 ARG C N 1
ATOM 6082 C CA . ARG C 1 112 ? -55.337 -56.548 -111.391 1.00 35.46 655 ARG C CA 1
ATOM 6083 C C . ARG C 1 112 ? -56.733 -57.061 -111.723 1.00 37.04 655 ARG C C 1
ATOM 6084 O O . ARG C 1 112 ? -57.037 -58.234 -111.489 1.00 38.54 655 ARG C O 1
ATOM 6092 N N . ILE C 1 113 ? -57.584 -56.193 -112.265 1.00 38.01 656 ILE C N 1
ATOM 6093 C CA . ILE C 1 113 ? -58.996 -56.538 -112.468 1.00 37.78 656 ILE C CA 1
ATOM 6094 C C . ILE C 1 113 ? -59.401 -56.514 -113.945 1.00 39.60 656 ILE C C 1
ATOM 6095 O O . ILE C 1 113 ? -59.040 -55.600 -114.688 1.00 37.81 656 ILE C O 1
ATOM 6100 N N . ASN C 1 114 ? -60.158 -57.538 -114.342 1.00 38.17 657 ASN C N 1
ATOM 6101 C CA . ASN C 1 114 ? -60.713 -57.685 -115.686 1.00 3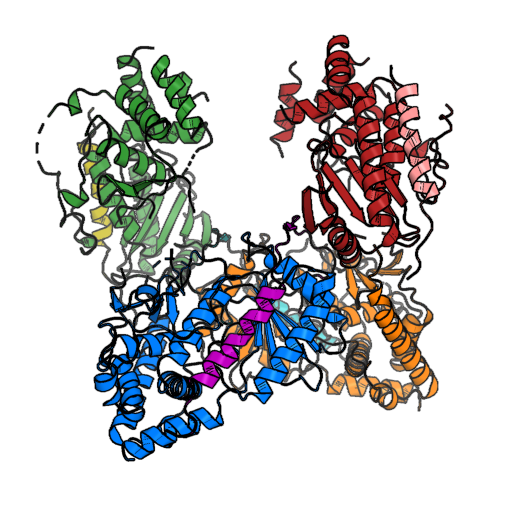6.28 657 ASN C CA 1
ATOM 6102 C C . ASN C 1 114 ? -62.236 -57.697 -115.677 1.00 43.14 657 ASN C C 1
ATOM 6103 O O . ASN C 1 114 ? -62.867 -58.229 -114.753 1.00 39.97 657 ASN C O 1
ATOM 6108 N N . PHE C 1 115 ? -62.830 -57.130 -116.717 1.00 40.70 658 PHE C N 1
ATOM 6109 C CA . PHE C 1 115 ? -64.247 -56.835 -116.657 1.00 41.47 658 PHE C CA 1
ATOM 6110 C C . PHE C 1 115 ? -65.036 -57.590 -117.709 1.00 42.33 658 PHE C C 1
ATOM 6111 O O . PHE C 1 115 ? -64.488 -58.254 -118.587 1.00 46.91 658 PHE C O 1
ATOM 6119 N N . ALA C 1 116 ? -66.345 -57.535 -117.557 1.00 51.23 659 ALA C N 1
ATOM 6120 C CA . ALA C 1 116 ? -67.249 -58.215 -118.462 1.00 55.93 659 ALA C CA 1
ATOM 6121 C C . ALA C 1 116 ? -67.967 -57.197 -119.325 1.00 51.58 659 ALA C C 1
ATOM 6122 O O . ALA C 1 116 ? -67.570 -56.033 -119.389 1.00 49.95 659 ALA C O 1
ATOM 6124 N N . ALA C 1 117 ? -69.036 -57.659 -119.964 1.00 62.67 660 ALA C N 1
ATOM 6125 C CA . ALA C 1 117 ? -70.140 -56.803 -120.396 1.00 56.55 660 ALA C CA 1
ATOM 6126 C C . ALA C 1 117 ? -69.609 -55.804 -121.427 1.00 50.49 660 ALA C C 1
ATOM 6127 O O . ALA C 1 117 ? -69.052 -56.276 -122.417 1.00 62.22 660 ALA C O 1
ATOM 6129 N N . PRO C 1 118 ? -69.749 -54.461 -121.256 1.00 51.02 661 PRO C N 1
ATOM 6130 C CA . PRO C 1 118 ? -69.045 -53.897 -122.415 1.00 55.72 661 PRO C CA 1
ATOM 6131 C C . PRO C 1 118 ? -67.614 -53.433 -122.118 1.00 55.54 661 PRO C C 1
ATOM 6132 O O . PRO C 1 118 ? -67.057 -52.654 -122.899 1.00 54.89 661 PRO C O 1
ATOM 6136 N N . PHE C 1 119 ? -67.024 -53.919 -121.029 1.00 52.06 662 PHE C N 1
ATOM 6137 C CA . PHE C 1 119 ? -65.745 -53.401 -120.595 1.00 48.48 662 PHE C CA 1
ATOM 6138 C C . PHE C 1 119 ? -64.625 -54.430 -120.604 1.00 48.84 662 PHE C C 1
ATOM 6139 O O . PHE C 1 119 ? -63.551 -54.187 -120.044 1.00 44.79 662 PHE C O 1
ATOM 6147 N N . ASP C 1 120 ? -64.850 -55.552 -121.280 1.00 47.49 663 ASP C N 1
ATOM 6148 C CA . ASP C 1 120 ? -63.844 -56.608 -121.313 1.00 48.33 663 ASP C CA 1
ATOM 6149 C C . ASP C 1 120 ? -62.634 -56.276 -122.217 1.00 51.32 663 ASP C C 1
ATOM 6150 O O . ASP C 1 120 ? -61.759 -57.111 -122.409 1.00 54.18 663 ASP C O 1
ATOM 6155 N N . ASP C 1 121 ? -62.572 -55.060 -122.749 1.00 47.38 664 ASP C N 1
ATOM 6156 C CA . ASP C 1 121 ? -61.360 -54.602 -123.432 1.00 54.88 664 ASP C CA 1
ATOM 6157 C C . ASP C 1 121 ? -60.471 -53.738 -122.514 1.00 50.72 664 ASP C C 1
ATOM 6158 O O . ASP C 1 121 ? -59.371 -53.365 -122.892 1.00 54.15 664 ASP C O 1
ATOM 6163 N N . ILE C 1 122 ? -60.952 -53.422 -121.315 1.00 46.37 665 ILE C N 1
ATOM 6164 C CA . ILE C 1 122 ? -60.208 -52.587 -120.380 1.00 42.13 665 ILE C CA 1
ATOM 6165 C C . ILE C 1 122 ? -59.706 -53.358 -119.158 1.00 41.77 665 ILE C C 1
ATOM 6166 O O . ILE C 1 122 ? -60.481 -53.938 -118.413 1.00 43.60 665 ILE C O 1
ATOM 6171 N N . THR C 1 123 ? -58.402 -53.345 -118.945 1.00 41.08 666 THR C N 1
ATOM 6172 C CA . THR C 1 123 ? -57.831 -53.936 -117.752 1.00 40.80 666 THR C CA 1
ATOM 6173 C C . THR C 1 123 ? -57.453 -52.839 -116.759 1.00 40.77 666 THR C C 1
ATOM 6174 O O . THR C 1 123 ? -56.919 -51.794 -117.136 1.00 38.04 666 THR C O 1
ATOM 6178 N N . VAL C 1 124 ? -57.735 -53.084 -115.488 1.00 36.47 667 VAL C N 1
ATOM 6179 C CA . VAL C 1 124 ? -57.417 -52.130 -114.439 1.00 34.80 667 VAL C CA 1
ATOM 6180 C C . VAL C 1 124 ? -56.296 -52.667 -113.542 1.00 35.78 667 VAL C C 1
ATOM 6181 O O . VAL C 1 124 ? -56.268 -53.848 -113.215 1.00 36.08 667 VAL C O 1
ATOM 6185 N N . ALA C 1 125 ? -55.354 -51.805 -113.175 1.00 35.88 668 ALA C N 1
ATOM 6186 C CA . ALA C 1 125 ? -54.308 -52.177 -112.222 1.00 37.21 668 ALA C CA 1
ATOM 6187 C C . ALA C 1 125 ? -54.373 -51.226 -111.042 1.00 34.68 668 ALA C C 1
ATOM 6188 O O . ALA C 1 125 ? -53.971 -50.064 -111.152 1.00 39.00 668 ALA C O 1
ATOM 6190 N N . LEU C 1 126 ? -54.881 -51.708 -109.917 1.00 32.08 669 LEU C N 1
ATOM 6191 C CA . LEU C 1 126 ? -55.188 -50.834 -108.791 1.00 32.53 669 LEU C CA 1
ATOM 6192 C C . LEU C 1 126 ? -54.165 -50.947 -107.685 1.00 32.57 669 LEU C C 1
ATOM 6193 O O . LEU C 1 126 ? -53.884 -52.054 -107.223 1.00 29.73 669 LEU C O 1
ATOM 6198 N N . ASN C 1 127 ? -53.631 -49.815 -107.218 1.00 31.55 670 ASN C N 1
ATOM 6199 C CA . ASN C 1 127 ? -52.817 -49.875 -106.002 1.00 32.50 670 ASN C CA 1
ATOM 6200 C C . ASN C 1 127 ? -53.485 -49.231 -104.774 1.00 32.11 670 ASN C C 1
ATOM 6201 O O . ASN C 1 127 ? -54.509 -48.533 -104.864 1.00 32.51 670 ASN C O 1
ATOM 6206 N N . ALA C 1 128 ? -52.913 -49.515 -103.613 1.00 27.08 671 ALA C N 1
ATOM 6207 C CA . ALA C 1 128 ? -53.459 -49.013 -102.375 1.00 30.95 671 ALA C CA 1
ATOM 6208 C C . ALA C 1 128 ? -52.585 -47.904 -101.799 1.00 31.92 671 ALA C C 1
ATOM 6209 O O . ALA C 1 128 ? -51.556 -48.167 -101.193 1.00 31.52 671 ALA C O 1
ATOM 6211 N N . ASN C 1 129 ? -53.015 -46.665 -102.001 1.00 31.50 672 ASN C N 1
ATOM 6212 C CA . ASN C 1 129 ? -52.427 -45.499 -101.338 1.00 37.40 672 ASN C CA 1
ATOM 6213 C C . ASN C 1 129 ? -50.969 -45.203 -101.717 1.00 35.91 672 ASN C C 1
ATOM 6214 O O . ASN C 1 129 ? -50.200 -44.682 -100.913 1.00 36.52 672 ASN C O 1
ATOM 6219 N N . ASN C 1 130 ? -50.584 -45.526 -102.941 1.00 31.73 673 ASN C N 1
ATOM 6220 C CA . ASN C 1 130 ? -49.216 -45.244 -103.347 1.00 36.84 673 ASN C CA 1
ATOM 6221 C C . ASN C 1 130 ? -49.181 -43.880 -104.027 1.00 34.75 673 ASN C C 1
ATOM 6222 O O . ASN C 1 130 ? -49.039 -43.780 -105.241 1.00 39.80 673 ASN C O 1
ATOM 6227 N N . SER C 1 131 ? -49.321 -42.835 -103.222 1.00 32.82 674 SER C N 1
ATOM 6228 C CA . SER C 1 131 ? -49.506 -41.469 -103.716 1.00 37.98 674 SER C CA 1
ATOM 6229 C C . SER C 1 131 ? -48.391 -40.940 -104.625 1.00 33.53 674 SER C C 1
ATOM 6230 O O . SER C 1 131 ? -48.607 -39.968 -105.344 1.00 34.72 674 SER C O 1
ATOM 6233 N N . VAL C 1 132 ? -47.217 -41.565 -104.606 1.00 34.32 675 VAL C N 1
ATOM 6234 C CA . VAL C 1 132 ? -46.141 -41.140 -105.493 1.00 33.83 675 VAL C CA 1
ATOM 6235 C C . VAL C 1 132 ? -46.595 -41.341 -106.962 1.00 38.62 675 VAL C C 1
ATOM 6236 O O . VAL C 1 132 ? -46.133 -40.642 -107.869 1.00 34.41 675 VAL C O 1
ATOM 6240 N N . ALA C 1 133 ? -47.535 -42.265 -107.180 1.00 37.17 676 ALA C N 1
ATOM 6241 C CA . ALA C 1 133 ? -48.129 -42.450 -108.506 1.00 38.09 676 ALA C CA 1
ATOM 6242 C C . ALA C 1 133 ? -48.954 -41.227 -108.891 1.00 36.87 676 ALA C C 1
ATOM 6243 O O . ALA C 1 133 ? -49.022 -40.853 -110.052 1.00 38.19 676 ALA C O 1
ATOM 6245 N N . ILE C 1 134 ? -49.581 -40.602 -107.908 1.00 36.76 677 ILE C N 1
ATOM 6246 C CA . ILE C 1 134 ? -50.341 -39.395 -108.162 1.00 34.87 677 ILE C CA 1
ATOM 6247 C C . ILE C 1 134 ? -49.428 -38.205 -108.480 1.00 33.71 677 ILE C C 1
ATOM 6248 O O . ILE C 1 134 ? -49.621 -37.529 -109.485 1.00 37.25 677 ILE C O 1
ATOM 6253 N N . ARG C 1 135 ? -48.433 -37.957 -107.637 1.00 34.47 678 ARG C N 1
ATOM 6254 C CA . ARG C 1 135 ? -47.430 -36.916 -107.918 1.00 41.46 678 ARG C CA 1
ATOM 6255 C C . ARG C 1 135 ? -46.806 -37.072 -109.307 1.00 35.87 678 ARG C C 1
ATOM 6256 O O . ARG C 1 135 ? -46.766 -36.123 -110.069 1.00 38.19 678 ARG C O 1
ATOM 6264 N N . ASN C 1 136 ? -46.353 -38.274 -109.640 1.00 35.26 679 ASN C N 1
ATOM 6265 C CA . ASN C 1 136 ? -45.769 -38.535 -110.952 1.00 38.05 679 ASN C CA 1
ATOM 6266 C C . ASN C 1 136 ? -46.696 -38.213 -112.115 1.00 38.31 679 ASN C C 1
ATOM 6267 O O . ASN C 1 136 ? -46.265 -37.713 -113.148 1.00 36.71 679 ASN C O 1
ATOM 6272 N N . THR C 1 137 ? -47.973 -38.507 -111.941 1.00 34.44 680 THR C N 1
ATOM 6273 C CA . THR C 1 137 ? -48.929 -38.366 -113.025 1.00 37.88 680 THR C CA 1
ATOM 6274 C C . THR C 1 137 ? -49.242 -36.902 -113.274 1.00 37.21 680 THR C C 1
ATOM 6275 O O . THR C 1 137 ? -49.364 -36.463 -114.419 1.00 33.34 680 THR C O 1
ATOM 6279 N N . HIS C 1 138 ? -49.360 -36.170 -112.174 1.00 34.94 681 HIS C N 1
ATOM 6280 C CA . HIS C 1 138 ? -49.537 -34.735 -112.182 1.00 40.52 681 HIS C CA 1
ATOM 6281 C C . HIS C 1 138 ? -48.395 -34.039 -112.953 1.00 44.80 681 HIS C C 1
ATOM 6282 O O . HIS C 1 138 ? -48.637 -33.283 -113.897 1.00 42.27 681 HIS C O 1
ATOM 6289 N N . LEU C 1 139 ? -47.154 -34.317 -112.562 1.00 38.67 682 LEU C N 1
ATOM 6290 C CA . LEU C 1 139 ? -46.007 -33.715 -113.218 1.00 42.44 682 LEU C CA 1
ATOM 6291 C C . LEU C 1 139 ? -45.952 -34.069 -114.707 1.00 42.90 682 LEU C C 1
ATOM 6292 O O . LEU C 1 139 ? -45.861 -33.168 -115.552 1.00 39.60 682 LEU C O 1
ATOM 6297 N N . LEU C 1 140 ? -46.021 -35.364 -115.022 1.00 35.80 683 LEU C N 1
ATOM 6298 C CA . LEU C 1 140 ? -45.917 -35.811 -116.410 1.00 36.61 683 LEU C CA 1
ATOM 6299 C C . LEU C 1 140 ? -46.992 -35.164 -117.274 1.00 43.74 683 LEU C C 1
ATOM 6300 O O . LEU C 1 140 ? -46.750 -34.857 -118.437 1.00 46.03 683 LEU C O 1
ATOM 6305 N N . CYS C 1 141 ? -48.168 -34.938 -116.700 1.00 41.16 684 CYS C N 1
ATOM 6306 C CA . CYS C 1 141 ? -49.259 -34.313 -117.434 1.00 42.41 684 CYS C CA 1
ATOM 6307 C C . CYS C 1 141 ? -48.956 -32.846 -117.813 1.00 46.77 684 CYS C C 1
ATOM 6308 O O . CYS C 1 141 ? -49.468 -32.330 -118.809 1.00 43.62 684 CYS C O 1
ATOM 6311 N N . TYR C 1 142 ? -48.113 -32.181 -117.030 1.00 44.83 685 TYR C N 1
ATOM 6312 C CA . TYR C 1 142 ? -47.693 -30.825 -117.372 1.00 47.65 685 TYR C CA 1
ATOM 6313 C C . TYR C 1 142 ? -46.554 -30.816 -118.397 1.00 48.16 685 TYR C C 1
ATOM 6314 O O . TYR C 1 142 ? -46.395 -29.854 -119.145 1.00 47.18 685 TYR C O 1
ATOM 6323 N N . TYR C 1 143 ? -45.775 -31.890 -118.422 1.00 44.13 686 TYR C N 1
ATOM 6324 C CA . TYR C 1 143 ? -44.777 -32.090 -119.455 1.00 45.53 686 TYR C CA 1
ATOM 6325 C C . TYR C 1 143 ? -45.460 -32.414 -120.777 1.00 45.22 686 TYR C C 1
ATOM 6326 O O . TYR C 1 143 ? -45.105 -31.900 -121.834 1.00 44.65 686 TYR C O 1
ATOM 6335 N N . SER C 1 144 ? -46.450 -33.285 -120.679 1.00 44.98 687 SER C N 1
ATOM 6336 C CA . SER C 1 144 ? -47.280 -33.705 -121.798 1.00 46.20 687 SER C CA 1
ATOM 6337 C C . SER C 1 144 ? -47.974 -32.545 -122.508 1.00 44.17 687 SER C C 1
ATOM 6338 O O . SER C 1 144 ? -48.235 -32.617 -123.698 1.00 45.84 687 SER C O 1
ATOM 6341 N N . SER C 1 145 ? -48.278 -31.489 -121.760 1.00 44.34 688 SER C N 1
ATOM 6342 C CA . SER C 1 145 ? -49.035 -30.351 -122.259 1.00 44.79 688 SER C CA 1
ATOM 6343 C C . SER C 1 145 ? -48.169 -29.138 -122.571 1.00 45.55 688 SER C C 1
ATOM 6344 O O . SER C 1 145 ? -48.667 -28.129 -123.070 1.00 47.66 688 SER C O 1
ATOM 6347 N N . TYR C 1 146 ? -46.886 -29.221 -122.247 1.00 43.65 689 TYR C N 1
ATOM 6348 C CA . TYR C 1 146 ? -46.013 -28.060 -122.335 1.00 44.51 689 TYR C CA 1
ATOM 6349 C C . TYR C 1 146 ? -45.678 -27.711 -123.773 1.00 46.58 689 TYR C C 1
ATOM 6350 O O . TYR C 1 146 ? -45.467 -26.558 -124.097 1.00 50.42 689 TYR C O 1
ATOM 6359 N N . ASP C 1 147 ? -45.636 -28.719 -124.629 1.00 49.13 690 ASP C N 1
ATOM 6360 C CA . ASP C 1 147 ? -45.180 -28.544 -125.994 1.00 45.43 690 ASP C CA 1
ATOM 6361 C C . ASP C 1 147 ? -45.819 -29.644 -126.823 1.00 46.79 690 ASP C C 1
ATOM 6362 O O . ASP C 1 147 ? -45.634 -30.834 -126.536 1.00 48.46 690 ASP C O 1
ATOM 6367 N N . TRP C 1 148 ? -46.553 -29.245 -127.854 1.00 41.56 691 TRP C N 1
ATOM 6368 C CA . TRP C 1 148 ? -47.298 -30.165 -128.688 1.00 42.30 691 TRP C CA 1
ATOM 6369 C C . TRP C 1 148 ? -46.462 -31.293 -129.296 1.00 43.02 691 TRP C C 1
ATOM 6370 O O . TRP C 1 148 ? -46.999 -32.241 -129.869 1.00 47.23 691 TRP C O 1
ATOM 6381 N N . ARG C 1 149 ? -45.150 -31.226 -129.172 1.00 45.82 692 ARG C N 1
ATOM 6382 C CA . ARG C 1 149 ? -44.343 -32.240 -129.831 1.00 45.81 692 ARG C CA 1
ATOM 6383 C C . ARG C 1 149 ? -44.015 -33.420 -128.921 1.00 39.48 692 ARG C C 1
ATOM 6384 O O . ARG C 1 149 ? -43.677 -34.490 -129.414 1.00 41.06 692 ARG C O 1
ATOM 6392 N N . VAL C 1 150 ? -44.145 -33.242 -127.606 1.00 40.94 693 VAL C N 1
ATOM 6393 C CA . VAL C 1 150 ? -43.751 -34.293 -126.664 1.00 41.62 693 VAL C CA 1
ATOM 6394 C C . VAL C 1 150 ? -44.515 -35.597 -126.885 1.00 40.50 693 VAL C C 1
ATOM 6395 O O . VAL C 1 150 ? -43.906 -36.657 -126.950 1.00 41.33 693 VAL C O 1
ATOM 6399 N N . ARG C 1 151 ? -45.837 -35.526 -127.014 1.00 42.39 694 ARG C N 1
ATOM 6400 C CA . ARG C 1 151 ? -46.652 -36.747 -127.121 1.00 40.24 694 ARG C CA 1
ATOM 6401 C C . ARG C 1 151 ? -46.435 -37.524 -128.420 1.00 40.58 694 ARG C C 1
ATOM 6402 O O . ARG C 1 151 ? -46.192 -38.737 -128.363 1.00 38.04 694 ARG C O 1
ATOM 6410 N N . PRO C 1 152 ? -46.512 -36.848 -129.593 1.00 40.23 695 PRO C N 1
ATOM 6411 C CA . PRO C 1 152 ? -46.250 -37.623 -130.818 1.00 41.66 695 PRO C CA 1
ATOM 6412 C C . PRO C 1 152 ? -44.861 -38.272 -130.805 1.00 42.79 695 PRO C C 1
ATOM 6413 O O . PRO C 1 152 ? -44.760 -39.461 -131.123 1.00 41.77 695 PRO C O 1
ATOM 6417 N N . LEU C 1 153 ? -43.833 -37.520 -130.404 1.00 39.43 696 LEU C N 1
ATOM 6418 C CA . LEU C 1 153 ? -42.506 -38.091 -130.176 1.00 38.12 696 LEU C CA 1
ATOM 6419 C C . LEU C 1 153 ? -42.552 -39.340 -129.302 1.00 41.55 696 LEU C C 1
ATOM 6420 O O . LEU C 1 153 ? -42.017 -40.385 -129.667 1.00 47.80 696 LEU C O 1
ATOM 6425 N N . VAL C 1 154 ? -43.212 -39.240 -128.152 1.00 43.26 697 VAL C N 1
ATOM 6426 C CA . VAL C 1 154 ? -43.316 -40.366 -127.233 1.00 41.89 697 VAL C CA 1
ATOM 6427 C C . VAL C 1 154 ? -44.056 -41.542 -127.878 1.00 37.59 697 VAL C C 1
ATOM 6428 O O . VAL C 1 154 ? -43.636 -42.693 -127.729 1.00 39.57 697 VAL C O 1
ATOM 6432 N N . SER C 1 155 ? -45.118 -41.261 -128.626 1.00 37.60 698 SER C N 1
ATOM 6433 C CA . SER C 1 155 ? -45.866 -42.332 -129.300 1.00 38.73 698 SER C CA 1
ATOM 6434 C C . SER C 1 155 ? -45.001 -43.202 -130.200 1.00 47.03 698 SER C C 1
ATOM 6435 O O . SER C 1 155 ? -45.052 -44.421 -130.103 1.00 48.07 698 SER C O 1
ATOM 6438 N N . VAL C 1 156 ? -44.194 -42.594 -131.073 1.00 49.48 699 VAL C N 1
ATOM 6439 C CA . VAL C 1 156 ? -43.391 -43.408 -131.986 1.00 45.56 699 VAL C CA 1
ATOM 6440 C C . VAL C 1 156 ? -42.218 -44.050 -131.268 1.00 44.30 699 VAL C C 1
ATOM 6441 O O . VAL C 1 156 ? -41.860 -45.184 -131.576 1.00 49.63 699 VAL C O 1
ATOM 6445 N N . VAL C 1 157 ? -41.627 -43.360 -130.299 1.00 41.03 700 VAL C N 1
ATOM 6446 C CA . VAL C 1 157 ? -40.546 -43.992 -129.559 1.00 44.42 700 VAL C CA 1
ATOM 6447 C C . VAL C 1 157 ? -41.074 -45.233 -128.827 1.00 47.96 700 VAL C C 1
ATOM 6448 O O . VAL C 1 157 ? -40.401 -46.267 -128.798 1.00 47.69 700 VAL C O 1
ATOM 6452 N N . LYS C 1 158 ? -42.288 -45.164 -128.282 1.00 48.69 701 LYS C N 1
ATOM 6453 C CA . LYS C 1 158 ? -42.839 -46.348 -127.606 1.00 49.22 701 LYS C CA 1
ATOM 6454 C C . LYS C 1 158 ? -43.084 -47.488 -128.586 1.00 49.48 701 LYS C C 1
ATOM 6455 O O . LYS C 1 158 ? -42.768 -48.643 -128.288 1.00 50.19 701 LYS C O 1
ATOM 6461 N N . GLU C 1 159 ? -43.624 -47.174 -129.760 1.00 51.66 702 GLU C N 1
ATOM 6462 C CA . GLU C 1 159 ? -43.849 -48.217 -130.761 1.00 52.91 702 GLU C CA 1
ATOM 6463 C C . GLU C 1 159 ? -42.552 -48.772 -131.348 1.00 58.91 702 GLU C C 1
ATOM 6464 O O . GLU C 1 159 ? -42.461 -49.971 -131.620 1.00 61.20 702 GLU C O 1
ATOM 6470 N N . TRP C 1 160 ? -41.549 -47.921 -131.550 1.00 53.87 703 TRP C N 1
ATOM 6471 C CA . TRP C 1 160 ? -40.290 -48.430 -132.068 1.00 52.87 703 TRP C CA 1
ATOM 6472 C C . TRP C 1 160 ? -39.692 -49.463 -131.134 1.00 54.94 703 TRP C C 1
ATOM 6473 O O . TRP C 1 160 ? -39.199 -50.492 -131.578 1.00 60.50 703 TRP C O 1
ATOM 6484 N N . ALA C 1 161 ? -39.747 -49.193 -129.836 1.00 56.54 704 ALA C N 1
ATOM 6485 C CA . ALA C 1 161 ? -39.158 -50.098 -128.859 1.00 56.18 704 ALA C CA 1
ATOM 6486 C C . ALA C 1 161 ? -39.956 -51.396 -128.767 1.00 58.09 704 ALA C C 1
ATOM 6487 O O . ALA C 1 161 ? -39.397 -52.455 -128.497 1.00 61.72 704 ALA C O 1
ATOM 6489 N N . LYS C 1 162 ? -41.261 -51.319 -129.006 1.00 57.03 705 LYS C N 1
ATOM 6490 C CA . LYS C 1 162 ? -42.089 -52.523 -128.985 1.00 62.67 705 LYS C CA 1
ATOM 6491 C C . LYS C 1 162 ? -41.738 -53.418 -130.175 1.00 66.65 705 LYS C C 1
ATOM 6492 O O . LYS C 1 162 ? -41.504 -54.616 -130.020 1.00 66.32 705 LYS C O 1
ATOM 6494 N N . ARG C 1 163 ? -41.679 -52.828 -131.363 1.00 67.96 706 ARG C N 1
ATOM 6495 C CA . ARG C 1 163 ? -41.369 -53.592 -132.563 1.00 64.84 706 ARG C CA 1
ATOM 6496 C C . ARG C 1 163 ? -39.883 -53.951 -132.687 1.00 65.39 706 ARG C C 1
ATOM 6497 O O . ARG C 1 163 ? -39.497 -54.643 -133.626 1.00 75.06 706 ARG C O 1
ATOM 6505 N N . LYS C 1 164 ? -39.049 -53.502 -131.754 1.00 63.89 707 LYS C N 1
ATOM 6506 C CA . LYS C 1 164 ? -37.634 -53.869 -131.808 1.00 67.94 707 LYS C CA 1
ATOM 6507 C C . LYS C 1 164 ? -37.198 -54.635 -130.553 1.00 69.18 707 LYS C C 1
ATOM 6508 O O . LYS C 1 164 ? -36.008 -54.757 -130.269 1.00 65.34 707 LYS C O 1
ATOM 6514 N N . GLY C 1 165 ? -38.166 -55.154 -129.804 1.00 71.38 708 GLY C N 1
ATOM 6515 C CA . GLY C 1 165 ? -37.869 -56.006 -128.661 1.00 68.84 708 GLY C CA 1
ATOM 6516 C C . GLY C 1 165 ? -37.393 -55.278 -127.415 1.00 70.33 708 GLY C C 1
ATOM 6517 O O . GLY C 1 165 ? -37.429 -55.837 -126.317 1.00 67.02 708 GLY C O 1
ATOM 6518 N N . ILE C 1 166 ? -36.939 -54.038 -127.590 1.00 69.93 709 ILE C N 1
ATOM 6519 C CA . ILE C 1 166 ? -36.540 -53.175 -126.479 1.00 69.05 709 ILE C CA 1
ATOM 6520 C C . ILE C 1 166 ? -37.734 -52.835 -125.582 1.00 68.24 709 ILE C C 1
ATOM 6521 O O . ILE C 1 166 ? -38.187 -53.657 -124.783 1.00 66.07 709 ILE C O 1
ATOM 6526 N N . PHE C 1 174 ? -36.992 -52.152 -120.596 1.00 70.68 717 PHE C N 1
ATOM 6527 C CA . PHE C 1 174 ? -37.585 -50.853 -120.901 1.00 60.36 717 PHE C CA 1
ATOM 6528 C C . PHE C 1 174 ? -39.112 -50.901 -120.859 1.00 60.27 717 PHE C C 1
ATOM 6529 O O . PHE C 1 174 ? -39.748 -51.474 -121.743 1.00 68.87 717 PHE C O 1
ATOM 6537 N N . THR C 1 175 ? -39.695 -50.300 -119.828 1.00 56.86 718 THR C N 1
ATOM 6538 C CA . THR C 1 175 ? -41.134 -50.074 -119.781 1.00 48.78 718 THR C CA 1
ATOM 6539 C C . THR C 1 175 ? -41.501 -48.772 -120.499 1.00 52.15 718 THR C C 1
ATOM 6540 O O . THR C 1 175 ? -40.635 -47.904 -120.730 1.00 45.12 718 THR C O 1
ATOM 6544 N N . SER C 1 176 ? -42.786 -48.631 -120.825 1.00 47.85 719 SER C N 1
ATOM 6545 C CA . SER C 1 176 ? -43.321 -47.390 -121.389 1.00 46.93 719 SER C CA 1
ATOM 6546 C C . SER C 1 176 ? -42.935 -46.145 -120.567 1.00 44.70 719 SER C C 1
ATOM 6547 O O . SER C 1 176 ? -42.515 -45.125 -121.113 1.00 44.92 719 SER C O 1
ATOM 6550 N N . TYR C 1 177 ? -43.082 -46.251 -119.252 1.00 39.56 720 TYR C N 1
ATOM 6551 C CA . TYR C 1 177 ? -42.711 -45.205 -118.317 1.00 40.49 720 TYR C CA 1
ATOM 6552 C C . TYR C 1 177 ? -41.208 -44.799 -118.384 1.00 42.00 720 TYR C C 1
ATOM 6553 O O . TYR C 1 177 ? -40.868 -43.613 -118.348 1.00 40.51 720 TYR C O 1
ATOM 6562 N N . SER C 1 178 ? -40.318 -45.778 -118.498 1.00 40.62 721 SER C N 1
ATOM 6563 C CA . SER C 1 178 ? -38.893 -45.507 -118.672 1.00 41.17 721 SER C CA 1
ATOM 6564 C C . SER C 1 178 ? -38.610 -44.689 -119.924 1.00 43.73 721 SER C C 1
ATOM 6565 O O . SER C 1 178 ? -37.790 -43.758 -119.922 1.00 38.72 721 SER C O 1
AT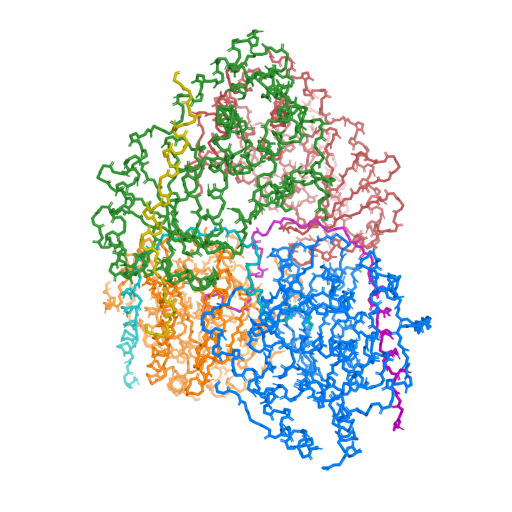OM 6568 N N . LEU C 1 179 ? -39.282 -45.076 -121.002 1.00 43.42 722 LEU C N 1
ATOM 6569 C CA . LEU C 1 179 ? -39.075 -44.464 -122.296 1.00 42.22 722 LEU C CA 1
ATOM 6570 C C . LEU C 1 179 ? -39.521 -43.020 -122.246 1.00 42.37 722 LEU C C 1
ATOM 6571 O O . LEU C 1 179 ? -38.833 -42.134 -122.750 1.00 42.23 722 LEU C O 1
ATOM 6576 N N . VAL C 1 180 ? -40.668 -42.798 -121.615 1.00 38.09 723 VAL C N 1
ATOM 6577 C CA . VAL C 1 180 ? -41.228 -41.464 -121.476 1.00 37.81 723 VAL C CA 1
ATOM 6578 C C . VAL C 1 180 ? -40.246 -40.579 -120.740 1.00 37.41 723 VAL C C 1
ATOM 6579 O O . VAL C 1 180 ? -40.040 -39.441 -121.114 1.00 40.95 723 VAL C O 1
ATOM 6583 N N . LEU C 1 181 ? -39.619 -41.123 -119.706 1.00 40.09 724 LEU C N 1
ATOM 6584 C CA . LEU C 1 181 ? -38.619 -40.387 -118.953 1.00 37.65 724 LEU C CA 1
ATOM 6585 C C . LEU C 1 181 ? -37.342 -40.171 -119.777 1.00 39.62 724 LEU C C 1
ATOM 6586 O O . LEU C 1 181 ? -36.673 -39.141 -119.634 1.00 40.03 724 LEU C O 1
ATOM 6591 N N . MET C 1 182 ? -37.004 -41.129 -120.637 1.00 37.40 725 MET C N 1
ATOM 6592 C CA . MET C 1 182 ? -35.860 -40.961 -121.536 1.00 37.61 725 MET C CA 1
ATOM 6593 C C . MET C 1 182 ? -36.152 -39.835 -122.517 1.00 41.78 725 MET C C 1
ATOM 6594 O O . MET C 1 182 ? -35.272 -39.028 -122.829 1.00 39.52 725 MET C O 1
ATOM 6599 N N . VAL C 1 183 ? -37.410 -39.750 -122.958 1.00 39.04 726 VAL C N 1
ATOM 6600 C CA . VAL C 1 183 ? -37.802 -38.709 -123.890 1.00 38.57 726 VAL C CA 1
ATOM 6601 C C . VAL C 1 183 ? -37.856 -37.325 -123.248 1.00 38.11 726 VAL C C 1
ATOM 6602 O O . VAL C 1 183 ? -37.406 -36.338 -123.837 1.00 40.28 726 VAL C O 1
ATOM 6606 N N . ILE C 1 184 ? -38.385 -37.244 -122.036 1.00 40.46 727 ILE C N 1
ATOM 6607 C CA . ILE C 1 184 ? -38.403 -35.973 -121.317 1.00 38.12 727 ILE C CA 1
ATOM 6608 C C . ILE C 1 184 ? -36.975 -35.481 -121.051 1.00 43.04 727 ILE C C 1
ATOM 6609 O O . ILE C 1 184 ? -36.662 -34.312 -121.277 1.00 42.71 727 ILE C O 1
ATOM 6614 N N . HIS C 1 185 ? -36.112 -36.384 -120.597 1.00 41.31 728 HIS C N 1
ATOM 6615 C CA . HIS C 1 185 ? -34.726 -36.039 -120.322 1.00 42.86 728 HIS C CA 1
ATOM 6616 C C . HIS C 1 185 ? -34.033 -35.493 -121.571 1.00 46.20 728 HIS C C 1
ATOM 6617 O O . HIS C 1 185 ? -33.392 -34.439 -121.517 1.00 46.12 728 HIS C O 1
ATOM 6624 N N . PHE C 1 186 ? -34.178 -36.205 -122.687 1.00 43.15 729 PHE C N 1
ATOM 6625 C CA . PHE C 1 186 ? -33.633 -35.761 -123.959 1.00 42.48 729 PHE C CA 1
ATOM 6626 C C . PHE C 1 186 ? -34.143 -34.377 -124.355 1.00 42.98 729 PHE C C 1
ATOM 6627 O O . PHE C 1 186 ? -33.374 -33.551 -124.845 1.00 42.25 729 PHE C O 1
ATOM 6635 N N . LEU C 1 187 ? -35.430 -34.118 -124.143 1.00 43.98 730 LEU C N 1
ATOM 6636 C CA . LEU C 1 187 ? -35.992 -32.822 -124.522 1.00 45.16 730 LEU C CA 1
ATOM 6637 C C . LEU C 1 187 ? -35.577 -31.734 -123.532 1.00 45.60 730 LEU C C 1
ATOM 6638 O O . LEU C 1 187 ? -35.843 -30.553 -123.754 1.00 46.02 730 LEU C O 1
ATOM 6643 N N . GLN C 1 188 ? -34.922 -32.136 -122.445 1.00 43.53 731 GLN C N 1
ATOM 6644 C CA . GLN C 1 188 ? -34.401 -31.187 -121.463 1.00 47.52 731 GLN C CA 1
ATOM 6645 C C . GLN C 1 188 ? -32.922 -30.850 -121.702 1.00 43.05 731 GLN C C 1
ATOM 6646 O O . GLN C 1 188 ? -32.511 -29.714 -121.545 1.00 49.10 731 GLN C O 1
ATOM 6652 N N . CYS C 1 189 ? -32.148 -31.851 -122.095 1.00 41.42 732 CYS C N 1
ATOM 6653 C CA . CYS C 1 189 ? -30.692 -31.785 -122.082 1.00 49.80 732 CYS C CA 1
ATOM 6654 C C . CYS C 1 189 ? -30.015 -32.042 -123.423 1.00 54.19 732 CYS C C 1
ATOM 6655 O O . CYS C 1 189 ? -28.789 -32.160 -123.484 1.00 47.58 732 CYS C O 1
ATOM 6658 N N . GLY C 1 190 ? -30.809 -32.145 -124.488 1.00 56.42 733 GLY C N 1
ATOM 6659 C CA . GLY C 1 190 ? -30.267 -32.344 -125.823 1.00 54.37 733 GLY C CA 1
ATOM 6660 C C . GLY C 1 190 ? -30.001 -31.025 -126.528 1.00 56.01 733 GLY C C 1
ATOM 6661 O O . GLY C 1 190 ? -30.186 -29.954 -125.945 1.00 57.01 733 GLY C O 1
ATOM 6662 N N . PRO C 1 191 ? -29.573 -31.096 -127.793 1.00 56.58 734 PRO C N 1
ATOM 6663 C CA . PRO C 1 191 ? -29.268 -29.915 -128.608 1.00 56.40 734 PRO C CA 1
ATOM 6664 C C . PRO C 1 191 ? -30.383 -28.876 -128.579 1.00 53.77 734 PRO C C 1
ATOM 6665 O O . PRO C 1 191 ? -30.112 -27.696 -128.380 1.00 60.79 734 PRO C O 1
ATOM 6669 N N . THR C 1 192 ? -31.619 -29.319 -128.764 1.00 58.16 735 THR C N 1
ATOM 6670 C CA . THR C 1 192 ? -32.781 -28.438 -128.694 1.00 58.07 735 THR C CA 1
ATOM 6671 C C . THR C 1 192 ? -33.422 -28.475 -127.304 1.00 60.57 735 THR C C 1
ATOM 6672 O O . THR C 1 192 ? -33.985 -29.499 -126.896 1.00 57.38 735 THR C O 1
ATOM 6676 N N . LYS C 1 193 ? -33.351 -27.357 -126.588 1.00 63.43 736 LYS C N 1
ATOM 6677 C CA . LYS C 1 193 ? -33.998 -27.242 -125.290 1.00 53.81 736 LYS C CA 1
ATOM 6678 C C . LYS C 1 193 ? -35.486 -26.990 -125.482 1.00 53.81 736 LYS C C 1
ATOM 6679 O O . LYS C 1 193 ? -35.912 -25.851 -125.652 1.00 59.27 736 LYS C O 1
ATOM 6681 N N . VAL C 1 194 ? -36.270 -28.066 -125.448 1.00 55.68 737 VAL C N 1
ATOM 6682 C CA . VAL C 1 194 ? -37.720 -28.003 -125.641 1.00 49.70 737 VAL C CA 1
ATOM 6683 C C . VAL C 1 194 ? -38.531 -27.913 -124.332 1.00 47.49 737 VAL C C 1
ATOM 6684 O O . VAL C 1 194 ? -39.515 -27.183 -124.255 1.00 48.02 737 VAL C O 1
ATOM 6688 N N . LEU C 1 195 ? -38.119 -28.667 -123.317 1.00 47.44 738 LEU C N 1
ATOM 6689 C CA . LEU C 1 195 ? -38.770 -28.661 -122.003 1.00 44.53 738 LEU C CA 1
ATOM 6690 C C . LEU C 1 195 ? -37.842 -28.116 -120.913 1.00 44.19 738 LEU C C 1
ATOM 6691 O O . LEU C 1 195 ? -36.640 -28.345 -120.942 1.00 47.09 738 LEU C O 1
ATOM 6696 N N . PRO C 1 196 ? -38.401 -27.395 -119.935 1.00 45.00 739 PRO C N 1
ATOM 6697 C CA . PRO C 1 196 ? -37.619 -26.933 -118.788 1.00 41.73 739 PRO C CA 1
ATOM 6698 C C . PRO C 1 196 ? -37.564 -27.978 -117.683 1.00 44.57 739 PRO C C 1
ATOM 6699 O O . PRO C 1 196 ? -38.084 -29.067 -117.873 1.00 45.51 739 PRO C O 1
ATOM 6703 N N . ASN C 1 197 ? -36.898 -27.670 -116.573 1.00 50.24 740 ASN C N 1
ATOM 6704 C CA . ASN C 1 197 ? -36.986 -28.508 -115.383 1.00 46.35 740 ASN C CA 1
ATOM 6705 C C . ASN C 1 197 ? -38.131 -28.005 -114.537 1.00 41.78 740 ASN C C 1
ATOM 6706 O O . ASN C 1 197 ? -37.942 -27.110 -113.723 1.00 43.05 740 ASN C O 1
ATOM 6711 N N . LEU C 1 198 ? -39.303 -28.611 -114.719 1.00 45.21 741 LEU C N 1
ATOM 6712 C CA . LEU C 1 198 ? -40.546 -28.143 -114.102 1.00 42.47 741 LEU C CA 1
ATOM 6713 C C . LEU C 1 198 ? -40.519 -28.182 -112.587 1.00 42.93 741 LEU C C 1
ATOM 6714 O O . LEU C 1 198 ? -41.066 -27.307 -111.935 1.00 49.26 741 LEU C O 1
ATOM 6719 N N . GLN C 1 199 ? -39.867 -29.184 -112.024 1.00 43.84 742 GLN C N 1
ATOM 6720 C CA . GLN C 1 199 ? -39.743 -29.264 -110.578 1.00 50.03 742 GLN C CA 1
ATOM 6721 C C . GLN C 1 199 ? -38.839 -28.149 -110.054 1.00 48.67 742 GLN C C 1
ATOM 6722 O O . GLN C 1 199 ? -39.003 -27.683 -108.937 1.00 53.10 742 GLN C O 1
ATOM 6728 N N . GLN C 1 200 ? -37.912 -27.693 -110.884 1.00 52.22 743 GLN C N 1
ATOM 6729 C CA . GLN C 1 200 ? -36.975 -26.645 -110.485 1.00 53.69 743 GLN C CA 1
ATOM 6730 C C . GLN C 1 200 ? -37.494 -25.244 -110.803 1.00 57.23 743 GLN C C 1
ATOM 6731 O O . GLN C 1 200 ? -37.001 -24.264 -110.256 1.00 60.87 743 GLN C O 1
ATOM 6737 N N . SER C 1 201 ? -38.490 -25.147 -111.679 1.00 52.97 744 SER C N 1
ATOM 6738 C CA . SER C 1 201 ? -38.983 -23.846 -112.117 1.00 48.37 744 SER C CA 1
ATOM 6739 C C . SER C 1 201 ? -40.261 -23.452 -111.386 1.00 55.79 744 SER C C 1
ATOM 6740 O O . SER C 1 201 ? -40.575 -22.272 -111.232 1.00 61.51 744 SER C O 1
ATOM 6743 N N . TYR C 1 202 ? -41.009 -24.452 -110.943 1.00 56.42 745 TYR C N 1
ATOM 6744 C CA . TYR C 1 202 ? -42.267 -24.224 -110.250 1.00 50.03 745 TYR C CA 1
ATOM 6745 C C . TYR C 1 202 ? -42.294 -25.041 -108.960 1.00 54.13 745 TYR C C 1
ATOM 6746 O O . TYR C 1 202 ? -43.148 -25.911 -108.785 1.00 51.10 745 TYR C O 1
ATOM 6755 N N . PRO C 1 203 ? -41.359 -24.734 -108.046 1.00 56.82 746 PRO C N 1
ATOM 6756 C CA . PRO C 1 203 ? -40.840 -25.651 -107.030 1.00 57.51 746 PRO C CA 1
ATOM 6757 C C . PRO C 1 203 ? -41.855 -25.993 -105.976 1.00 55.35 746 PRO C C 1
ATOM 6758 O O . PRO C 1 203 ? -41.790 -27.071 -105.390 1.00 60.18 746 PRO C O 1
ATOM 6762 N N . ASN C 1 204 ? -42.769 -25.072 -105.723 1.00 54.31 747 ASN C N 1
ATOM 6763 C CA . ASN C 1 204 ? -43.722 -25.248 -104.654 1.00 56.09 747 ASN C CA 1
ATOM 6764 C C . ASN C 1 204 ? -45.038 -25.726 -105.263 1.00 57.28 747 ASN C C 1
ATOM 6765 O O . ASN C 1 204 ? -46.012 -26.007 -104.554 1.00 60.21 747 ASN C O 1
ATOM 6770 N N . ARG C 1 205 ? -45.060 -25.822 -106.587 1.00 51.62 748 ARG C N 1
ATOM 6771 C CA . ARG C 1 205 ? -46.231 -26.333 -107.283 1.00 47.78 748 ARG C CA 1
ATOM 6772 C C . ARG C 1 205 ? -46.058 -27.815 -107.597 1.00 47.90 748 ARG C C 1
ATOM 6773 O O . ARG C 1 205 ? -47.016 -28.511 -107.908 1.00 52.31 748 ARG C O 1
ATOM 6775 N N . PHE C 1 206 ? -44.833 -28.312 -107.508 1.00 50.70 749 PHE C N 1
ATOM 6776 C CA . PHE C 1 206 ? -44.602 -29.729 -107.750 1.00 43.70 749 PHE C CA 1
ATOM 6777 C C . PHE C 1 206 ? -43.843 -30.343 -106.588 1.00 42.65 749 PHE C C 1
ATOM 6778 O O . PHE C 1 206 ? -43.306 -31.437 -106.690 1.00 50.31 749 PHE C O 1
ATOM 6786 N N . SER C 1 207 ? -43.808 -29.623 -105.478 1.00 41.20 750 SER C N 1
ATOM 6787 C CA . SER C 1 207 ? -43.146 -30.081 -104.272 1.00 42.56 750 SER C CA 1
ATOM 6788 C C . SER C 1 207 ? -43.716 -31.399 -103.704 1.00 51.54 750 SER C C 1
ATOM 6789 O O . SER C 1 207 ? -44.939 -31.577 -103.577 1.00 47.99 750 SER C O 1
ATOM 6792 N N . ASN C 1 208 ? -42.797 -32.304 -103.367 1.00 50.65 751 ASN C N 1
ATOM 6793 C CA . ASN C 1 208 ? -43.045 -33.548 -102.627 1.00 45.40 751 ASN C CA 1
ATOM 6794 C C . ASN C 1 208 ? -43.790 -33.370 -101.302 1.00 49.34 751 ASN C C 1
ATOM 6795 O O . ASN C 1 208 ? -44.378 -34.316 -100.783 1.00 48.96 751 ASN C O 1
ATOM 6800 N N . LYS C 1 209 ? -43.728 -32.165 -100.742 1.00 50.16 752 LYS C N 1
ATOM 6801 C CA . LYS C 1 209 ? -44.135 -31.934 -99.355 1.00 50.26 752 LYS C CA 1
ATOM 6802 C C . LYS C 1 209 ? -45.582 -31.484 -99.258 1.00 51.81 752 LYS C C 1
ATOM 6803 O O . LYS C 1 209 ? -46.141 -31.338 -98.167 1.00 49.81 752 LYS C O 1
ATOM 6809 N N . VAL C 1 210 ? -46.186 -31.269 -100.413 1.00 50.57 753 VAL C N 1
ATOM 6810 C CA . VAL C 1 210 ? -47.557 -30.791 -100.491 1.00 45.90 753 VAL C CA 1
ATOM 6811 C C . VAL C 1 210 ? -48.554 -31.964 -100.379 1.00 46.43 753 VAL C C 1
ATOM 6812 O O . VAL C 1 210 ? -48.281 -33.062 -100.868 1.00 48.13 753 VAL C O 1
ATOM 6816 N N . ASP C 1 211 ? -49.671 -31.750 -99.683 1.00 44.57 754 ASP C N 1
ATOM 6817 C CA . ASP C 1 211 ? -50.770 -32.728 -99.641 1.00 43.32 754 ASP C CA 1
ATOM 6818 C C . ASP C 1 211 ? -51.302 -32.897 -101.051 1.00 44.02 754 ASP C C 1
ATOM 6819 O O . ASP C 1 211 ? -51.570 -31.905 -101.706 1.00 41.94 754 ASP C O 1
ATOM 6824 N N . VAL C 1 212 ? -51.483 -34.129 -101.532 1.00 44.58 755 VAL C N 1
ATOM 6825 C CA . VAL C 1 212 ? -51.860 -34.269 -102.938 1.00 42.84 755 VAL C CA 1
ATOM 6826 C C . VAL C 1 212 ? -53.240 -33.724 -103.263 1.00 41.59 755 VAL C C 1
ATOM 6827 O O . VAL C 1 212 ? -53.523 -33.487 -104.430 1.00 44.32 755 VAL C O 1
ATOM 6831 N N . ARG C 1 213 ? -54.088 -33.504 -102.253 1.00 45.49 756 ARG C N 1
ATOM 6832 C CA . ARG C 1 213 ? -55.392 -32.852 -102.480 1.00 44.86 756 ARG C CA 1
ATOM 6833 C C . ARG C 1 213 ? -55.229 -31.359 -102.789 1.00 44.40 756 ARG C C 1
ATOM 6834 O O . ARG C 1 213 ? -56.191 -30.675 -103.127 1.00 48.93 756 ARG C O 1
ATOM 6842 N N . THR C 1 214 ? -54.005 -30.865 -102.668 1.00 44.31 757 THR C N 1
ATOM 6843 C CA . THR C 1 214 ? -53.682 -29.461 -102.921 1.00 45.82 757 THR C CA 1
ATOM 6844 C C . THR C 1 214 ? -53.251 -29.225 -104.380 1.00 47.01 757 THR C C 1
ATOM 6845 O O . THR C 1 214 ? -53.420 -28.127 -104.907 1.00 57.31 757 THR C O 1
ATOM 6849 N N . LEU C 1 215 ? -52.760 -30.277 -105.036 1.00 47.86 758 LEU C N 1
ATOM 6850 C CA . LEU C 1 215 ? -52.208 -30.206 -106.393 1.00 45.05 758 LEU C CA 1
ATOM 6851 C C . LEU C 1 215 ? -53.040 -29.408 -107.387 1.00 48.06 758 LEU C C 1
ATOM 6852 O O . LEU C 1 215 ? -54.238 -29.638 -107.571 1.00 42.66 758 LEU C O 1
ATOM 6857 N N . ASN C 1 216 ? -52.371 -28.459 -108.034 1.00 51.35 759 ASN C N 1
ATOM 6858 C CA . ASN C 1 216 ? -53.020 -27.616 -109.013 1.00 51.54 759 ASN C CA 1
ATOM 6859 C C . ASN C 1 216 ? -53.248 -28.399 -110.298 1.00 48.62 759 ASN C C 1
ATOM 6860 O O . ASN C 1 216 ? -52.304 -28.906 -110.914 1.00 49.01 759 ASN C O 1
ATOM 6865 N N . VAL C 1 217 ? -54.512 -28.480 -110.688 1.00 44.76 760 VAL C N 1
ATOM 6866 C CA . VAL C 1 217 ? -54.943 -29.320 -111.789 1.00 46.08 760 VAL C CA 1
ATOM 6867 C C . VAL C 1 217 ? -55.497 -28.457 -112.943 1.00 56.54 760 VAL C C 1
ATOM 6868 O O . VAL C 1 217 ? -55.790 -28.962 -114.034 1.00 58.48 760 VAL C O 1
ATOM 6872 N N . THR C 1 218 ? -55.581 -27.140 -112.725 1.00 58.41 761 THR C N 1
ATOM 6873 C CA . THR C 1 218 ? -56.028 -26.225 -113.785 1.00 62.83 761 THR C CA 1
ATOM 6874 C C . THR C 1 218 ? -55.080 -25.064 -114.090 1.00 61.93 761 THR C C 1
ATOM 6875 O O . THR C 1 218 ? -55.328 -24.311 -115.027 1.00 66.16 761 THR C O 1
ATOM 6879 N N . MET C 1 219 ? -54.012 -24.901 -113.312 1.00 64.62 762 MET C N 1
ATOM 6880 C CA . MET C 1 219 ? -53.011 -23.882 -113.643 1.00 61.86 762 MET C CA 1
ATOM 6881 C C . MET C 1 219 ? -52.452 -24.157 -115.033 1.00 60.75 762 MET C C 1
ATOM 6882 O O . MET C 1 219 ? -52.013 -25.265 -115.331 1.00 62.27 762 MET C O 1
ATOM 6887 N N . ALA C 1 220 ? -52.541 -23.167 -115.913 1.00 69.36 763 ALA C N 1
ATOM 6888 C CA . ALA C 1 220 ? -51.748 -23.199 -117.127 1.00 63.86 763 ALA C CA 1
ATOM 6889 C C . ALA C 1 220 ? -50.411 -22.713 -116.655 1.00 66.76 763 ALA C C 1
ATOM 6890 O O . ALA C 1 220 ? -50.363 -21.780 -115.864 1.00 72.27 763 ALA C O 1
ATOM 6892 N N . LEU C 1 221 ? -49.329 -23.354 -117.076 1.00 72.64 764 LEU C N 1
ATOM 6893 C CA . LEU C 1 221 ? -48.011 -22.897 -116.650 1.00 71.57 764 LEU C CA 1
ATOM 6894 C C . LEU C 1 221 ? -47.743 -21.505 -117.213 1.00 78.27 764 LEU C C 1
ATOM 6895 O O . LEU C 1 221 ? -48.257 -21.148 -118.280 1.00 83.32 764 LEU C O 1
ATOM 6900 N N . GLU C 1 222 ? -46.960 -20.717 -116.480 1.00 80.26 765 GLU C N 1
ATOM 6901 C CA . GLU C 1 222 ? -46.688 -19.333 -116.859 1.00 80.17 765 GLU C CA 1
ATOM 6902 C C . GLU C 1 222 ? -45.305 -19.183 -117.482 1.00 74.70 765 GLU C C 1
ATOM 6903 O O . GLU C 1 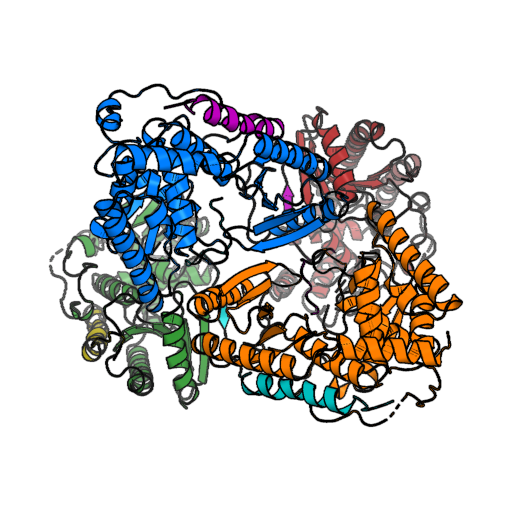222 ? -44.839 -18.068 -117.714 1.00 80.94 765 GLU C O 1
ATOM 6905 N N . SER C 1 231 ? -38.035 -20.124 -128.804 1.00 72.43 774 SER C N 1
ATOM 6906 C CA . SER C 1 231 ? -37.674 -19.442 -130.049 1.00 80.69 774 SER C CA 1
ATOM 6907 C C . SER C 1 231 ? -36.805 -20.319 -130.960 1.00 77.52 774 SER C C 1
ATOM 6908 O O . SER C 1 231 ? -37.175 -20.600 -132.099 1.00 76.44 774 SER C O 1
ATOM 6911 N N . LEU C 1 232 ? -35.646 -20.736 -130.455 1.00 72.47 775 LEU C N 1
ATOM 6912 C CA . LEU C 1 232 ? -34.818 -21.739 -131.125 1.00 74.71 775 LEU C CA 1
ATOM 6913 C C . LEU C 1 232 ? -35.528 -23.088 -131.164 1.00 76.66 775 LEU C C 1
ATOM 6914 O O . LEU C 1 232 ? -35.237 -23.934 -132.019 1.00 72.12 775 LEU C O 1
ATOM 6919 N N . SER C 1 233 ? -36.447 -23.281 -130.218 1.00 72.52 776 SER C N 1
ATOM 6920 C CA . SER C 1 233 ? -37.173 -24.534 -130.071 1.00 69.82 776 SER C CA 1
ATOM 6921 C C . SER C 1 233 ? -38.206 -24.714 -131.169 1.00 69.52 776 SER C C 1
ATOM 6922 O O . SER C 1 233 ? -38.352 -25.809 -131.710 1.00 67.56 776 SER C O 1
ATOM 6925 N N . GLU C 1 234 ? -38.920 -23.643 -131.505 1.00 68.39 777 GLU C N 1
ATOM 6926 C CA . GLU C 1 234 ? -39.953 -23.732 -132.536 1.00 72.80 777 GLU C CA 1
ATOM 6927 C C . GLU C 1 234 ? -39.342 -24.001 -133.922 1.00 76.36 777 GLU C C 1
ATOM 6928 O O . GLU C 1 234 ? -40.023 -24.505 -134.817 1.00 78.48 777 GLU C O 1
ATOM 6934 N N . LYS C 1 235 ? -38.065 -23.663 -134.093 1.00 72.17 778 LYS C N 1
ATOM 6935 C CA . LYS C 1 235 ? -37.326 -24.060 -135.283 1.00 69.70 778 LYS C CA 1
ATOM 6936 C C . LYS C 1 235 ? -37.483 -25.570 -135.475 1.00 75.26 778 LYS C C 1
ATOM 6937 O O . LYS C 1 235 ? -38.226 -26.012 -136.354 1.00 77.53 778 LYS C O 1
ATOM 6938 N N . THR C 1 236 ? -36.825 -26.345 -134.614 1.00 69.07 779 THR C N 1
ATOM 6939 C CA . THR C 1 236 ? -36.716 -27.801 -134.752 1.00 62.43 779 THR C CA 1
ATOM 6940 C C . THR C 1 236 ? -38.036 -28.526 -135.005 1.00 62.76 779 THR C C 1
ATOM 6941 O O . THR C 1 236 ? -39.073 -28.185 -134.439 1.00 65.82 779 THR C O 1
ATOM 6945 N N . THR C 1 237 ? -37.972 -29.535 -135.865 1.00 60.78 780 THR C N 1
ATOM 6946 C CA . THR C 1 237 ? -39.137 -30.292 -136.305 1.00 54.66 780 THR C CA 1
ATOM 6947 C C . THR C 1 237 ? -39.281 -31.611 -135.560 1.00 52.15 780 THR C C 1
ATOM 6948 O O . THR C 1 237 ? -38.376 -32.046 -134.856 1.00 52.62 780 THR C O 1
ATOM 6952 N N . LEU C 1 238 ? -40.417 -32.263 -135.737 1.00 53.62 781 LEU C N 1
ATOM 6953 C CA . LEU C 1 238 ? -40.623 -33.584 -135.163 1.00 51.71 781 LEU C CA 1
ATOM 6954 C C . LEU C 1 238 ? -39.545 -34.565 -135.604 1.00 53.20 781 LEU C C 1
ATOM 6955 O O . LEU C 1 238 ? -39.039 -35.357 -134.801 1.00 50.08 781 LEU C O 1
ATOM 6960 N N . GLY C 1 239 ? -39.197 -34.501 -136.887 1.00 53.38 782 GLY C N 1
ATOM 6961 C CA . GLY C 1 239 ? -38.203 -35.389 -137.464 1.00 48.93 782 GLY C CA 1
ATOM 6962 C C . GLY C 1 239 ? -36.816 -35.243 -136.864 1.00 50.31 782 GLY C C 1
ATOM 6963 O O . GLY C 1 239 ? -36.162 -36.245 -136.550 1.00 48.58 782 GLY C O 1
ATOM 6964 N N . GLU C 1 240 ? -36.355 -34.002 -136.700 1.00 52.29 783 GLU C N 1
ATOM 6965 C CA . GLU C 1 240 ? -35.035 -33.774 -136.110 1.00 53.08 783 GLU C CA 1
ATOM 6966 C C . GLU C 1 240 ? -35.029 -34.178 -134.639 1.00 49.87 783 GLU C C 1
ATOM 6967 O O . GLU C 1 240 ? -34.022 -34.671 -134.118 1.00 47.46 783 GLU C O 1
ATOM 6973 N N . LEU C 1 241 ? -36.164 -33.974 -133.978 1.00 48.24 784 LEU C N 1
ATOM 6974 C CA . LEU C 1 241 ? -36.317 -34.398 -132.595 1.00 46.67 784 LEU C CA 1
ATOM 6975 C C . LEU C 1 241 ? -36.105 -35.898 -132.475 1.00 43.46 784 LEU C C 1
ATOM 6976 O O . LEU C 1 241 ? -35.284 -36.333 -131.662 1.00 39.38 784 LEU C O 1
ATOM 6981 N N . LEU C 1 242 ? -36.804 -36.687 -133.298 1.00 43.49 785 LEU C N 1
ATOM 6982 C CA . LEU C 1 242 ? -36.683 -38.152 -133.212 1.00 41.79 785 LEU C CA 1
ATOM 6983 C C . LEU C 1 242 ? -35.296 -38.649 -133.632 1.00 44.09 785 LEU C C 1
ATOM 6984 O O . LEU C 1 242 ? -34.722 -39.489 -132.943 1.00 42.54 785 LEU C O 1
ATOM 6989 N N . ILE C 1 243 ? -34.750 -38.126 -134.735 1.00 43.68 786 ILE C N 1
ATOM 6990 C CA . ILE C 1 243 ? -33.378 -38.461 -135.122 1.00 43.30 786 ILE C CA 1
ATOM 6991 C C . ILE C 1 243 ? -32.420 -38.110 -133.988 1.00 43.29 786 ILE C C 1
ATOM 6992 O O . ILE C 1 243 ? -31.560 -38.917 -133.619 1.00 45.09 786 ILE C O 1
ATOM 6997 N N . GLY C 1 244 ? -32.582 -36.913 -133.428 1.00 40.84 787 GLY C N 1
ATOM 6998 C CA . GLY C 1 244 ? -31.784 -36.478 -132.288 1.00 42.59 787 GLY C CA 1
ATOM 6999 C C . GLY C 1 244 ? -31.871 -37.401 -131.076 1.00 47.98 787 GLY C C 1
ATOM 7000 O O . GLY C 1 244 ? -30.850 -37.780 -130.496 1.00 49.71 787 GLY C O 1
ATOM 7001 N N . PHE C 1 245 ? -33.093 -37.770 -130.703 1.00 44.36 788 PHE C N 1
ATOM 7002 C CA . PHE C 1 245 ? -33.330 -38.712 -129.619 1.00 42.85 788 PHE C CA 1
ATOM 7003 C C . PHE C 1 245 ? -32.533 -40.001 -129.790 1.00 45.32 788 PHE C C 1
ATOM 7004 O O . PHE C 1 245 ? -31.862 -40.446 -128.850 1.00 46.83 788 PHE C O 1
ATOM 7012 N N . LEU C 1 246 ? -32.612 -40.601 -130.981 1.00 46.98 789 LEU C N 1
ATOM 7013 C CA . LEU C 1 246 ? -31.900 -41.847 -131.270 1.00 45.19 789 LEU C CA 1
ATOM 7014 C C . LEU C 1 246 ? -30.389 -41.616 -131.286 1.00 47.33 789 LEU C C 1
ATOM 7015 O O . LEU C 1 246 ? -29.621 -42.475 -130.868 1.00 48.46 789 LEU C O 1
ATOM 7020 N N . ASP C 1 247 ? -29.972 -40.449 -131.766 1.00 48.19 790 ASP C N 1
ATOM 7021 C CA . ASP C 1 247 ? -28.561 -40.067 -131.743 1.00 49.02 790 ASP C CA 1
ATOM 7022 C C . ASP C 1 247 ? -28.050 -39.966 -130.303 1.00 51.78 790 ASP C C 1
ATOM 7023 O O . ASP C 1 247 ? -26.982 -40.492 -129.957 1.00 53.22 790 ASP C O 1
ATOM 7028 N N . TYR C 1 248 ? -28.829 -39.292 -129.469 1.00 47.00 791 TYR C N 1
ATOM 7029 C CA . TYR C 1 248 ? -28.460 -39.081 -128.077 1.00 51.77 791 TYR C CA 1
ATOM 7030 C C . TYR C 1 248 ? -28.165 -40.378 -127.323 1.00 52.02 791 TYR C C 1
ATOM 7031 O O . TYR C 1 248 ? -27.158 -40.481 -126.627 1.00 53.00 791 TYR C O 1
ATOM 7040 N N . TYR C 1 249 ? -29.033 -41.372 -127.457 1.00 49.31 792 TYR C N 1
ATOM 7041 C CA . TYR C 1 249 ? -28.842 -42.593 -126.682 1.00 57.38 792 TYR C CA 1
ATOM 7042 C C . TYR C 1 249 ? -27.894 -43.567 -127.376 1.00 57.40 792 TYR C C 1
ATOM 7043 O O . TYR C 1 249 ? -27.370 -44.485 -126.742 1.00 60.22 792 TYR C O 1
ATOM 7052 N N . ALA C 1 250 ? -27.636 -43.345 -128.661 1.00 57.50 793 ALA C N 1
ATOM 7053 C CA . ALA C 1 250 ? -26.699 -44.196 -129.396 1.00 58.91 793 ALA C CA 1
ATOM 7054 C C . ALA C 1 250 ? -25.243 -43.781 -129.195 1.00 58.36 793 ALA C C 1
ATOM 7055 O O . ALA C 1 250 ? -24.368 -44.640 -129.093 1.00 64.07 793 ALA C O 1
ATOM 7057 N N . ASN C 1 251 ? -24.983 -42.476 -129.135 1.00 53.38 794 ASN C N 1
ATOM 7058 C CA . ASN C 1 251 ? -23.604 -41.979 -129.196 1.00 59.14 794 ASN C CA 1
ATOM 7059 C C . ASN C 1 251 ? -23.188 -41.047 -128.057 1.00 64.40 794 ASN C C 1
ATOM 7060 O O . ASN C 1 251 ? -22.010 -40.704 -127.936 1.00 71.40 794 ASN C O 1
ATOM 7065 N N . GLU C 1 252 ? -24.138 -40.616 -127.237 1.00 62.97 795 GLU C N 1
ATOM 7066 C CA . GLU C 1 252 ? -23.848 -39.551 -126.283 1.00 64.97 795 GLU C CA 1
ATOM 7067 C C . GLU C 1 252 ? -24.018 -39.971 -124.823 1.00 68.05 795 GLU C C 1
ATOM 7068 O O . GLU C 1 252 ? -23.270 -39.529 -123.954 1.00 73.45 795 GLU C O 1
ATOM 7074 N N . PHE C 1 253 ? -25.000 -40.821 -124.552 1.00 65.03 796 PHE C N 1
ATOM 7075 C CA . PHE C 1 253 ? -25.300 -41.217 -123.183 1.00 64.08 796 PHE C CA 1
ATOM 7076 C C . PHE C 1 253 ? -24.536 -42.471 -122.766 1.00 62.92 796 PHE C C 1
ATOM 7077 O O . PHE C 1 253 ? -24.668 -43.522 -123.395 1.00 64.10 796 PHE C O 1
ATOM 7085 N N . ASN C 1 254 ? -23.762 -42.358 -121.691 1.00 59.21 797 ASN C N 1
ATOM 7086 C CA . ASN C 1 254 ? -22.980 -43.476 -121.171 1.00 65.49 797 ASN C CA 1
ATOM 7087 C C . ASN C 1 254 ? -23.766 -44.334 -120.177 1.00 67.22 797 ASN C C 1
ATOM 7088 O O . ASN C 1 254 ? -23.940 -43.946 -119.026 1.00 72.23 797 ASN C O 1
ATOM 7093 N N . TYR C 1 255 ? -24.221 -45.509 -120.603 1.00 68.90 798 TYR C N 1
ATOM 7094 C CA . TYR C 1 255 ? -25.075 -46.347 -119.754 1.00 68.91 798 TYR C CA 1
ATOM 7095 C C . TYR C 1 255 ? -24.344 -46.958 -118.556 1.00 76.29 798 TYR C C 1
ATOM 7096 O O . TYR C 1 255 ? -24.871 -47.857 -117.900 1.00 72.97 798 TYR C O 1
ATOM 7105 N N . ASP C 1 256 ? -23.129 -46.478 -118.287 1.00 78.37 799 ASP C N 1
ATOM 7106 C CA . ASP C 1 256 ? -22.366 -46.881 -117.109 1.00 76.53 799 ASP C CA 1
ATOM 7107 C C . ASP C 1 256 ? -21.934 -45.675 -116.291 1.00 76.53 799 ASP C C 1
ATOM 7108 O O . ASP C 1 256 ? -22.112 -45.638 -115.077 1.00 80.42 799 ASP C O 1
ATOM 7113 N N . ARG C 1 257 ? -21.355 -44.690 -116.960 1.00 74.72 800 ARG C N 1
ATOM 7114 C CA . ARG C 1 257 ? -20.916 -43.490 -116.269 1.00 78.37 800 ARG C CA 1
ATOM 7115 C C . ARG C 1 257 ? -22.094 -42.648 -115.769 1.00 77.47 800 ARG C C 1
ATOM 7116 O O . ARG C 1 257 ? -21.980 -41.962 -114.753 1.00 78.58 800 ARG C O 1
ATOM 7118 N N . ASP C 1 258 ? -23.227 -42.702 -116.466 1.00 73.17 801 ASP C N 1
ATOM 7119 C CA . ASP C 1 258 ? -24.301 -41.736 -116.206 1.00 71.78 801 ASP C CA 1
ATOM 7120 C C . ASP C 1 258 ? -25.676 -42.318 -115.886 1.00 64.66 801 ASP C C 1
ATOM 7121 O O . ASP C 1 258 ? -25.986 -43.474 -116.186 1.00 64.73 801 ASP C O 1
ATOM 7126 N N . ALA C 1 259 ? -26.498 -41.473 -115.278 1.00 61.92 802 ALA C N 1
ATOM 7127 C CA . ALA C 1 259 ? -27.887 -41.797 -114.998 1.00 62.71 802 ALA C CA 1
ATOM 7128 C C . ALA C 1 259 ? -28.773 -40.606 -115.364 1.00 61.14 802 ALA C C 1
ATOM 7129 O O . ALA C 1 259 ? -28.296 -39.470 -115.457 1.00 57.21 802 ALA C O 1
ATOM 7131 N N . ILE C 1 260 ? -30.058 -40.868 -115.580 1.00 55.54 803 ILE C N 1
ATOM 7132 C CA . ILE C 1 260 ? -31.025 -39.797 -115.794 1.00 53.20 803 ILE C CA 1
ATOM 7133 C C . ILE C 1 260 ? -31.643 -39.338 -114.478 1.00 56.10 803 ILE C C 1
ATOM 7134 O O . ILE C 1 260 ? -32.138 -40.154 -113.697 1.00 57.82 803 ILE C O 1
ATOM 7139 N N . SER C 1 261 ? -31.595 -38.035 -114.230 1.00 52.01 804 SER C N 1
ATOM 7140 C CA . SER C 1 261 ? -32.354 -37.435 -113.146 1.00 50.88 804 SER C CA 1
ATOM 7141 C C . SER C 1 261 ? -33.329 -36.446 -113.753 1.00 54.17 804 SER C C 1
ATOM 7142 O O . SER C 1 261 ? -32.934 -35.593 -114.536 1.00 58.80 804 SER C O 1
ATOM 7145 N N . ILE C 1 262 ? -34.606 -36.576 -113.413 1.00 53.87 805 ILE C N 1
ATOM 7146 C CA . ILE C 1 262 ? -35.629 -35.676 -113.923 1.00 46.43 805 ILE C CA 1
ATOM 7147 C C . ILE C 1 262 ? -35.769 -34.466 -112.999 1.00 45.09 805 ILE C C 1
ATOM 7148 O O . ILE C 1 262 ? -36.026 -33.363 -113.461 1.00 46.34 805 ILE C O 1
ATOM 7153 N N . ARG C 1 263 ? -35.603 -34.685 -111.695 1.00 45.32 806 ARG C N 1
ATOM 7154 C CA . ARG C 1 263 ? -35.817 -33.649 -110.689 1.00 47.92 806 ARG C CA 1
ATOM 7155 C C . ARG C 1 263 ? -34.826 -32.538 -110.907 1.00 57.44 806 ARG C C 1
ATOM 7156 O O . ARG C 1 263 ? -35.161 -31.362 -110.820 1.00 56.08 806 ARG C O 1
ATOM 7164 N N . GLN C 1 264 ? -33.591 -32.936 -111.193 1.00 57.66 807 GLN C N 1
ATOM 7165 C CA . GLN C 1 264 ? -32.601 -32.054 -111.789 1.00 59.15 807 GLN C CA 1
ATOM 7166 C C . GLN C 1 264 ? -32.551 -32.318 -113.293 1.00 58.85 807 GLN C C 1
ATOM 7167 O O . GLN C 1 264 ? -32.128 -33.381 -113.712 1.00 62.72 807 GLN C O 1
ATOM 7173 N N . GLY C 1 265 ? -32.981 -31.371 -114.110 1.00 63.22 808 GLY C N 1
ATOM 7174 C CA . GLY C 1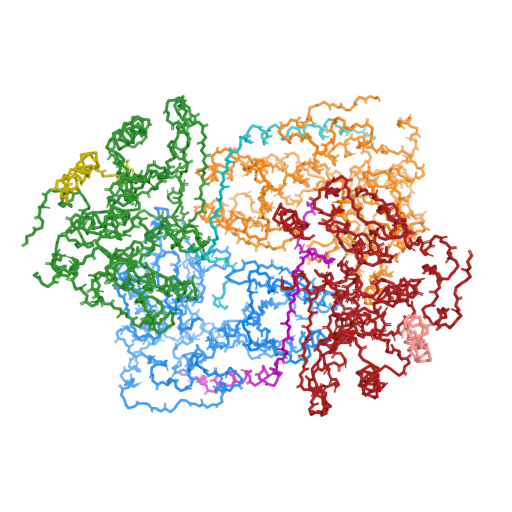 265 ? -32.943 -31.553 -115.554 1.00 58.92 808 GLY C CA 1
ATOM 7175 C C . GLY C 1 265 ? -31.522 -31.635 -116.071 1.00 55.71 808 GLY C C 1
ATOM 7176 O O . GLY C 1 265 ? -31.030 -30.723 -116.729 1.00 62.73 808 GLY C O 1
ATOM 7177 N N . ARG C 1 266 ? -30.864 -32.745 -115.764 1.00 55.95 809 ARG C N 1
ATOM 7178 C CA . ARG C 1 266 ? -29.448 -32.929 -116.047 1.00 52.80 809 ARG C CA 1
ATOM 7179 C C . ARG C 1 266 ? -29.157 -34.411 -115.962 1.00 52.52 809 ARG C C 1
ATOM 7180 O O . ARG C 1 266 ? -29.868 -35.138 -115.271 1.00 58.68 809 ARG C O 1
ATOM 7182 N N . ARG C 1 267 ? -28.143 -34.883 -116.673 1.00 59.15 810 ARG C N 1
ATOM 7183 C CA . ARG C 1 267 ? -27.670 -36.244 -116.439 1.00 60.10 810 ARG C CA 1
ATOM 7184 C C . ARG C 1 267 ? -26.694 -36.212 -115.264 1.00 62.20 810 ARG C C 1
ATOM 7185 O O . ARG C 1 267 ? -26.024 -35.200 -115.019 1.00 60.48 810 ARG C O 1
ATOM 7193 N N . VAL C 1 268 ? -26.633 -37.314 -114.527 1.00 59.25 811 VAL C N 1
ATOM 7194 C CA . VAL C 1 268 ? -25.858 -37.365 -113.295 1.00 61.14 811 VAL C CA 1
ATOM 7195 C C . VAL C 1 268 ? -24.989 -38.608 -113.260 1.00 65.36 811 VAL C C 1
ATOM 7196 O O . VAL C 1 268 ? -25.278 -39.592 -113.942 1.00 68.32 811 VAL C O 1
ATOM 7200 N N . GLU C 1 269 ? -23.920 -38.563 -112.473 1.00 69.70 812 GLU C N 1
ATOM 7201 C CA . GLU C 1 269 ? -23.124 -39.758 -112.245 1.00 74.03 812 GLU C CA 1
ATOM 7202 C C . GLU C 1 269 ? -24.041 -40.841 -111.674 1.00 72.28 812 GLU C C 1
ATOM 7203 O O . GLU C 1 269 ? -24.888 -40.564 -110.828 1.00 73.36 812 GLU C O 1
ATOM 7209 N N . ARG C 1 270 ? -23.882 -42.066 -112.158 1.00 69.16 813 ARG C N 1
ATOM 7210 C CA . ARG C 1 270 ? -24.678 -43.194 -111.690 1.00 70.40 813 ARG C CA 1
ATOM 7211 C C . ARG C 1 270 ? -24.556 -43.397 -110.162 1.00 76.15 813 ARG C C 1
ATOM 7212 O O . ARG C 1 270 ? -25.423 -44.014 -109.539 1.00 78.14 813 ARG C O 1
ATOM 7220 N N . ALA C 1 271 ? -23.496 -42.850 -109.560 1.00 79.65 814 ALA C N 1
ATOM 7221 C CA . ALA C 1 271 ? -23.312 -42.884 -108.102 1.00 75.86 814 ALA C CA 1
ATOM 7222 C C . ALA C 1 271 ? -23.646 -41.544 -107.443 1.00 73.96 814 ALA C C 1
ATOM 7223 O O . ALA C 1 271 ? -24.808 -41.232 -107.183 1.00 74.32 814 ALA C O 1
ATOM 7225 N N . TRP C 1 283 ? -28.506 -53.622 -112.050 1.00 76.21 868 TRP C N 1
ATOM 7226 C CA . TRP C 1 283 ? -29.794 -53.226 -111.486 1.00 83.47 868 TRP C CA 1
ATOM 7227 C C . TRP C 1 283 ? -30.777 -52.964 -112.617 1.00 84.39 868 TRP C C 1
ATOM 7228 O O . TRP C 1 283 ? -31.883 -53.508 -112.634 1.00 83.43 868 TRP C O 1
ATOM 7230 N N . ARG C 1 284 ? -30.349 -52.110 -113.544 1.00 81.55 869 ARG C N 1
ATOM 7231 C CA . ARG C 1 284 ? -31.016 -51.881 -114.822 1.00 78.40 869 ARG C CA 1
ATOM 7232 C C . ARG C 1 284 ? -30.034 -51.196 -115.785 1.00 77.59 869 ARG C C 1
ATOM 7233 O O . ARG C 1 284 ? -29.004 -50.642 -115.366 1.00 74.43 869 ARG C O 1
ATOM 7241 N N . CYS C 1 285 ? -30.348 -51.249 -117.073 1.00 71.75 870 CYS C N 1
ATOM 7242 C CA . CYS C 1 285 ? -29.454 -50.741 -118.107 1.00 68.05 870 CYS C CA 1
ATOM 7243 C C . CYS C 1 285 ? -29.351 -49.216 -118.082 1.00 69.44 870 CYS C C 1
ATOM 7244 O O . CYS C 1 285 ? -28.268 -48.655 -117.875 1.00 67.84 870 CYS C O 1
ATOM 7247 N N . VAL C 1 286 ? -30.479 -48.546 -118.305 1.00 67.15 871 VAL C N 1
ATOM 7248 C CA . VAL C 1 286 ? -30.534 -47.103 -118.144 1.00 61.41 871 VAL C CA 1
ATOM 7249 C C . VAL C 1 286 ? -31.019 -46.773 -116.744 1.00 58.45 871 VAL C C 1
ATOM 7250 O O . VAL C 1 286 ? -32.176 -47.001 -116.409 1.00 62.77 871 VAL C O 1
ATOM 7254 N N . CYS C 1 287 ? -30.118 -46.253 -115.925 1.00 57.82 872 CYS C N 1
ATOM 7255 C CA . CYS C 1 287 ? -30.459 -45.882 -114.568 1.00 57.57 872 CYS C CA 1
ATOM 7256 C C . CYS C 1 287 ? -31.265 -44.602 -114.574 1.00 53.84 872 CYS C C 1
ATOM 7257 O O . CYS C 1 287 ? -30.780 -43.561 -114.998 1.00 56.43 872 CYS C O 1
ATOM 7260 N N . ILE C 1 288 ? -32.498 -44.683 -114.098 1.00 58.10 873 ILE C N 1
ATOM 7261 C CA . ILE C 1 288 ? -33.383 -43.529 -114.088 1.00 59.02 873 ILE C CA 1
ATOM 7262 C C . ILE C 1 288 ? -33.820 -43.154 -112.674 1.00 54.60 873 ILE C C 1
ATOM 7263 O O . ILE C 1 288 ? -34.374 -43.972 -111.952 1.00 57.39 873 ILE C O 1
ATOM 7268 N N . GLU C 1 289 ? -33.560 -41.916 -112.280 1.00 52.56 874 GLU C N 1
ATOM 7269 C CA . GLU C 1 289 ? -34.093 -41.394 -111.035 1.00 49.97 874 GLU C CA 1
ATOM 7270 C C . GLU C 1 289 ? -35.461 -40.796 -111.334 1.00 51.72 874 GLU C C 1
ATOM 7271 O O . GLU C 1 289 ? -35.606 -39.964 -112.232 1.00 55.23 874 GLU C O 1
ATOM 7277 N N . GLU C 1 290 ? -36.467 -41.231 -110.595 1.00 52.41 875 GLU C N 1
ATOM 7278 C CA . GLU C 1 290 ? -37.835 -40.768 -110.822 1.00 54.10 875 GLU C CA 1
ATOM 7279 C C . GLU C 1 290 ? -38.056 -39.360 -110.276 1.00 51.48 875 GLU C C 1
ATOM 7280 O O . GLU C 1 290 ? -37.425 -38.964 -109.287 1.00 52.65 875 GLU C O 1
ATOM 7286 N N . PRO C 1 291 ? -38.956 -38.602 -110.918 1.00 44.68 876 PRO C N 1
ATOM 7287 C CA . PRO C 1 291 ? -39.327 -37.279 -110.415 1.00 44.90 876 PRO C CA 1
ATOM 7288 C C . PRO C 1 291 ? -39.638 -37.341 -108.926 1.00 47.60 876 PRO C C 1
ATOM 7289 O O . PRO C 1 291 ? -39.162 -36.496 -108.170 1.00 47.45 876 PRO C O 1
ATOM 7293 N N . PHE C 1 292 ? -40.408 -38.354 -108.516 1.00 48.44 877 PHE C N 1
ATOM 7294 C CA . PHE C 1 292 ? -40.696 -38.584 -107.102 1.00 46.26 877 PHE C CA 1
ATOM 7295 C C . PHE C 1 292 ? -40.384 -40.032 -106.750 1.00 49.15 877 PHE C C 1
ATOM 7296 O O . PHE C 1 292 ? -40.635 -40.931 -107.559 1.00 47.62 877 PHE C O 1
ATOM 7304 N N . LYS C 1 311 ? -28.389 -50.990 -127.164 1.00 63.41 896 LYS C N 1
ATOM 7305 C CA . LYS C 1 311 ? -27.437 -49.901 -127.373 1.00 67.66 896 LYS C CA 1
ATOM 7306 C C . LYS C 1 311 ? -26.843 -49.959 -128.779 1.00 73.59 896 LYS C C 1
ATOM 7307 O O . LYS C 1 311 ? -26.414 -48.942 -129.331 1.00 69.32 896 LYS C O 1
ATOM 7309 N N . LYS C 1 312 ? -26.804 -51.162 -129.349 1.00 77.84 897 LYS C N 1
ATOM 7310 C CA . LYS C 1 312 ? -26.475 -51.326 -130.762 1.00 69.31 897 LYS C CA 1
ATOM 7311 C C . LYS C 1 312 ? -27.759 -51.163 -131.565 1.00 67.77 897 LYS C C 1
ATOM 7312 O O . LYS C 1 312 ? -27.725 -50.864 -132.758 1.00 69.72 897 LYS C O 1
ATOM 7314 N N . ALA C 1 313 ? -28.892 -51.353 -130.890 1.00 63.65 898 ALA C N 1
ATOM 7315 C CA . ALA C 1 313 ? -30.198 -51.085 -131.478 1.00 65.61 898 ALA C CA 1
ATOM 7316 C C . ALA C 1 313 ? -30.388 -49.583 -131.706 1.00 62.18 898 ALA C C 1
ATOM 7317 O O . ALA C 1 313 ? -30.785 -49.160 -132.790 1.00 60.38 898 ALA C O 1
ATOM 7319 N N . PHE C 1 314 ? -30.108 -48.784 -130.679 1.00 61.01 899 PHE C N 1
ATOM 7320 C CA . PHE C 1 314 ? -30.104 -47.331 -130.821 1.00 61.10 899 PHE C CA 1
ATOM 7321 C C . PHE C 1 314 ? -29.126 -46.904 -131.916 1.00 61.32 899 PHE C C 1
ATOM 7322 O O . PHE C 1 314 ? -29.420 -46.010 -132.706 1.00 59.26 899 PHE C O 1
ATOM 7330 N N . ARG C 1 315 ? -27.970 -47.558 -131.963 1.00 63.09 900 ARG C N 1
ATOM 7331 C CA . ARG C 1 315 ? -26.987 -47.282 -133.001 1.00 63.39 900 ARG C CA 1
ATOM 7332 C C . ARG C 1 315 ? -27.565 -47.512 -134.406 1.00 60.86 900 ARG C C 1
ATOM 7333 O O . ARG C 1 315 ? -27.440 -46.648 -135.279 1.00 57.52 900 ARG C O 1
ATOM 7335 N N . GLU C 1 316 ? -28.225 -48.648 -134.623 1.00 62.38 901 GLU C N 1
ATOM 7336 C CA . GLU C 1 316 ? -28.721 -48.958 -135.966 1.00 63.73 901 GLU C CA 1
ATOM 7337 C C . GLU C 1 316 ? -30.085 -48.330 -136.283 1.00 65.09 901 GLU C C 1
ATOM 7338 O O . GLU C 1 316 ? -30.461 -48.215 -137.455 1.00 65.64 901 GLU C O 1
ATOM 7344 N N . ALA C 1 317 ? -30.809 -47.901 -135.251 1.00 62.77 902 ALA C N 1
ATOM 7345 C CA . ALA C 1 317 ? -32.016 -47.104 -135.451 1.00 58.02 902 ALA C CA 1
ATOM 7346 C C . ALA C 1 317 ? -31.638 -45.682 -135.863 1.00 57.82 902 ALA C C 1
ATOM 7347 O O . ALA C 1 317 ? -32.257 -45.087 -136.750 1.00 54.95 902 ALA C O 1
ATOM 7349 N N . HIS C 1 318 ? -30.617 -45.133 -135.216 1.00 54.67 903 HIS C N 1
ATOM 7350 C CA . HIS C 1 318 ? -30.136 -43.824 -135.615 1.00 55.66 903 HIS C CA 1
ATOM 7351 C C . HIS C 1 318 ? -29.555 -43.869 -137.019 1.00 60.47 903 HIS C C 1
ATOM 7352 O O . HIS C 1 318 ? -29.776 -42.951 -137.807 1.00 62.37 903 HIS C O 1
ATOM 7359 N N . GLY C 1 319 ? -28.799 -44.926 -137.320 1.00 59.45 904 GLY C N 1
ATOM 7360 C CA . GLY C 1 319 ? -28.231 -45.103 -138.647 1.00 58.20 904 GLY C CA 1
ATOM 7361 C C . GLY C 1 319 ? -29.302 -45.094 -139.721 1.00 55.08 904 GLY C C 1
ATOM 7362 O O . GLY C 1 319 ? -29.210 -44.390 -140.723 1.00 55.88 904 GLY C O 1
ATOM 7363 N N . GLU C 1 320 ? -30.348 -45.868 -139.494 1.00 59.38 905 GLU C N 1
ATOM 7364 C CA . GLU C 1 320 ? -31.425 -45.944 -140.458 1.00 58.17 905 GLU C CA 1
ATOM 7365 C C . GLU C 1 320 ? -32.132 -44.602 -140.619 1.00 57.31 905 GLU C C 1
ATOM 7366 O O . GLU C 1 320 ? -32.175 -44.037 -141.714 1.00 55.58 905 GLU C O 1
ATOM 7372 N N . LEU C 1 321 ? -32.671 -44.085 -139.522 1.00 59.04 906 LEU C N 1
ATOM 7373 C CA . LEU C 1 321 ? -33.547 -42.924 -139.600 1.00 56.24 906 LEU C CA 1
ATOM 7374 C C . LEU C 1 321 ? -32.821 -41.694 -140.106 1.00 54.16 906 LEU C C 1
ATOM 7375 O O . LEU C 1 321 ? -33.359 -40.927 -140.899 1.00 56.76 906 LEU C O 1
ATOM 7380 N N . GLN C 1 322 ? -31.596 -41.502 -139.643 1.00 54.40 907 GLN C N 1
ATOM 7381 C CA . GLN C 1 322 ? -30.841 -40.320 -140.018 1.00 55.81 907 GLN C CA 1
ATOM 7382 C C . GLN C 1 322 ? -30.568 -40.313 -141.516 1.00 60.09 907 GLN C C 1
ATOM 7383 O O . GLN C 1 322 ? -30.622 -39.270 -142.165 1.00 58.72 907 GLN C O 1
ATOM 7389 N N . HIS C 1 323 ? -30.289 -41.493 -142.060 1.00 60.35 908 HIS C N 1
ATOM 7390 C CA . HIS C 1 323 ? -29.910 -41.627 -143.457 1.00 57.43 908 HIS C CA 1
ATOM 7391 C C . HIS C 1 323 ? -31.088 -41.564 -144.441 1.00 59.27 908 HIS C C 1
ATOM 7392 O O . HIS C 1 323 ? -30.998 -40.884 -145.454 1.00 60.58 908 HIS C O 1
ATOM 7399 N N . ASN C 1 324 ? -32.188 -42.257 -144.141 1.00 61.17 909 ASN C N 1
ATOM 7400 C CA . ASN C 1 324 ? -33.330 -42.341 -145.064 1.00 56.51 909 ASN C CA 1
ATOM 7401 C C . ASN C 1 324 ? -34.540 -41.462 -144.746 1.00 58.17 909 ASN C C 1
ATOM 7402 O O . ASN C 1 324 ? -35.388 -41.251 -145.621 1.00 58.29 909 ASN C O 1
ATOM 7407 N N . HIS C 1 325 ? -34.634 -40.990 -143.500 1.00 55.22 910 HIS C N 1
ATOM 7408 C CA . HIS C 1 325 ? -35.788 -40.233 -143.008 1.00 51.45 910 HIS C CA 1
ATOM 7409 C C . HIS C 1 325 ? -37.102 -40.988 -143.242 1.00 53.85 910 HIS C C 1
ATOM 7410 O O . HIS C 1 325 ? -38.130 -40.367 -143.490 1.00 50.59 910 HIS C O 1
ATOM 7417 N N . ASP C 1 326 ? -37.065 -42.317 -143.183 1.00 57.13 911 ASP C N 1
ATOM 7418 C CA . ASP C 1 326 ? -38.241 -43.136 -143.492 1.00 59.41 911 ASP C CA 1
ATOM 7419 C C . ASP C 1 326 ? -38.794 -43.848 -142.253 1.00 58.99 911 ASP C C 1
ATOM 7420 O O . ASP C 1 326 ? -38.286 -44.896 -141.844 1.00 62.46 911 ASP C O 1
ATOM 7425 N N . LEU C 1 327 ? -39.847 -43.286 -141.673 1.00 55.52 912 LEU C N 1
ATOM 7426 C CA . LEU C 1 327 ? -40.424 -43.842 -140.452 1.00 59.99 912 LEU C CA 1
ATOM 7427 C C . LEU C 1 327 ? -40.935 -45.272 -140.640 1.00 62.97 912 LEU C C 1
ATOM 7428 O O . LEU C 1 327 ? -40.831 -46.093 -139.728 1.00 64.77 912 LEU C O 1
ATOM 7433 N N . ASP C 1 328 ? -41.473 -45.577 -141.820 1.00 65.92 913 ASP C N 1
ATOM 7434 C CA . ASP C 1 328 ? -41.921 -46.942 -142.118 1.00 66.71 913 ASP C CA 1
ATOM 7435 C C . ASP C 1 328 ? -40.765 -47.933 -142.070 1.00 68.72 913 ASP C C 1
ATOM 7436 O O . ASP C 1 328 ? -40.930 -49.062 -141.597 1.00 66.75 913 ASP C O 1
ATOM 7441 N N . LYS C 1 329 ? -39.603 -47.505 -142.566 1.00 65.43 914 LYS C N 1
ATOM 7442 C CA . LYS C 1 329 ? -38.411 -48.345 -142.563 1.00 66.78 914 LYS C CA 1
ATOM 7443 C C . LYS C 1 329 ? -37.840 -48.469 -141.153 1.00 67.48 914 LYS C C 1
ATOM 7444 O O . LYS C 1 329 ? -37.232 -49.483 -140.815 1.00 69.15 914 LYS C O 1
ATOM 7446 N N . LEU C 1 330 ? -38.038 -47.446 -140.325 1.00 65.54 915 LEU C N 1
ATOM 7447 C CA . LEU C 1 330 ? -37.588 -47.529 -138.937 1.00 66.09 915 LEU C CA 1
ATOM 7448 C C . LEU C 1 330 ? -38.378 -48.580 -138.166 1.00 68.00 915 LEU C C 1
ATOM 7449 O O . LEU C 1 330 ? -37.795 -49.474 -137.557 1.00 68.27 915 LEU C O 1
ATOM 7454 N N . MET C 1 331 ? -39.703 -48.476 -138.209 1.00 66.98 916 MET C N 1
ATOM 7455 C CA . MET C 1 331 ? -40.562 -49.361 -137.431 1.00 70.96 916 MET C CA 1
ATOM 7456 C C . MET C 1 331 ? -40.969 -50.624 -138.186 1.00 73.80 916 MET C C 1
ATOM 7457 O O . MET C 1 331 ? -41.991 -51.235 -137.875 1.00 75.75 916 MET C O 1
ATOM 7462 N N . GLU C 1 332 ? -40.170 -50.998 -139.182 1.00 77.79 917 GLU C N 1
ATOM 7463 C CA . GLU C 1 332 ? -40.263 -52.313 -139.814 1.00 75.02 917 GLU C CA 1
ATOM 7464 C C . GLU C 1 332 ? -38.958 -53.062 -139.569 1.00 77.77 917 GLU C C 1
ATOM 7465 O O . GLU C 1 332 ? -38.341 -53.577 -140.496 1.00 80.79 917 GLU C O 1
ATOM 7467 N N . CYS C 1 333 ? -38.543 -53.105 -138.308 1.00 79.28 918 CYS C N 1
ATOM 7468 C CA . CYS C 1 333 ? -37.273 -53.707 -137.923 1.00 76.75 918 CYS C CA 1
ATOM 7469 C C . CYS C 1 333 ? -37.462 -55.122 -137.383 1.00 78.99 918 CYS C C 1
ATOM 7470 O O . CYS C 1 333 ? -38.591 -55.592 -137.220 1.00 81.74 918 CYS C O 1
ATOM 7473 N N . LEU D 1 6 ? -26.593 -79.338 -156.398 1.00 96.91 549 LEU D N 1
ATOM 7474 C CA . LEU D 1 6 ? -26.311 -78.326 -155.382 1.00 103.73 549 LEU D CA 1
ATOM 7475 C C . LEU D 1 6 ? -25.551 -78.937 -154.193 1.00 104.35 549 LEU D C 1
ATOM 7476 O O . LEU D 1 6 ? -25.054 -78.213 -153.317 1.00 100.27 549 LEU D O 1
ATOM 7481 N N . SER D 1 7 ? -25.455 -80.268 -154.175 1.00 98.31 550 SER D N 1
ATOM 7482 C CA . SER D 1 7 ? -24.744 -80.986 -153.114 1.00 93.67 550 SER D CA 1
ATOM 7483 C C . SER D 1 7 ? -23.338 -80.446 -152.856 1.00 97.37 550 SER D C 1
ATOM 7484 O O . SER D 1 7 ? -22.912 -80.324 -151.707 1.00 96.13 550 SER D O 1
ATOM 7487 N N . GLU D 1 8 ? -22.638 -80.120 -153.941 1.00 100.76 551 GLU D N 1
ATOM 7488 C CA . GLU D 1 8 ? -21.203 -79.832 -153.925 1.00 96.07 551 GLU D CA 1
ATOM 7489 C C . GLU D 1 8 ? -20.747 -78.819 -152.869 1.00 94.67 551 GLU D C 1
ATOM 7490 O O . GLU D 1 8 ? -19.782 -79.069 -152.145 1.00 95.96 551 GLU D O 1
ATOM 7492 N N . LYS D 1 9 ? -21.432 -77.684 -152.779 1.00 93.55 552 LYS D N 1
ATOM 7493 C CA . LYS D 1 9 ? -21.016 -76.622 -151.867 1.00 92.79 552 LYS D CA 1
ATOM 7494 C C . LYS D 1 9 ? -21.108 -77.038 -150.392 1.00 93.60 552 LYS D C 1
ATOM 7495 O O . LYS D 1 9 ? -20.341 -76.553 -149.563 1.00 94.41 552 LYS D O 1
ATOM 7497 N N . ILE D 1 10 ? -22.041 -77.932 -150.066 1.00 93.31 553 ILE D N 1
ATOM 7498 C CA . ILE D 1 10 ? -22.152 -78.448 -148.701 1.00 89.32 553 ILE D CA 1
ATOM 7499 C C . ILE D 1 10 ? -20.870 -79.176 -148.310 1.00 89.55 553 ILE D C 1
ATOM 7500 O O . ILE D 1 10 ? -20.295 -78.910 -147.255 1.00 89.18 553 ILE D O 1
ATOM 7505 N N . TRP D 1 11 ? -20.419 -80.084 -149.172 1.00 89.74 554 TRP D N 1
ATOM 7506 C CA . TRP D 1 11 ? -19.175 -80.806 -148.931 1.00 90.11 554 TRP D CA 1
ATOM 7507 C C . TRP D 1 11 ? -17.998 -79.839 -148.820 1.00 90.59 554 TRP D C 1
ATOM 7508 O O . TRP D 1 11 ? -17.005 -80.122 -148.143 1.00 90.32 554 TRP D O 1
ATOM 7519 N N . ASP D 1 12 ? -18.114 -78.695 -149.487 1.00 90.02 555 ASP D N 1
ATOM 7520 C CA . ASP D 1 12 ? -17.067 -77.685 -149.431 1.00 92.08 555 ASP D CA 1
ATOM 7521 C C . ASP D 1 12 ? -16.972 -77.114 -148.019 1.00 90.72 555 ASP D C 1
ATOM 7522 O O . ASP D 1 12 ? -15.903 -77.143 -147.411 1.00 92.63 555 ASP D O 1
ATOM 7524 N N . TYR D 1 13 ? -18.092 -76.610 -147.501 1.00 88.64 556 TYR D N 1
ATOM 7525 C CA . TYR D 1 13 ? -18.142 -76.074 -146.139 1.00 87.35 556 TYR D CA 1
ATOM 7526 C C . TYR D 1 13 ? -17.687 -77.113 -145.121 1.00 89.12 556 TYR D C 1
ATOM 7527 O O . TYR D 1 13 ? -16.945 -76.797 -144.192 1.00 87.43 556 TYR D O 1
ATOM 7529 N N . HIS D 1 14 ? -18.131 -78.353 -145.310 1.00 89.48 557 HIS D N 1
ATOM 7530 C CA . HIS D 1 14 ? -17.728 -79.461 -144.446 1.00 88.40 557 HIS D CA 1
ATOM 7531 C C . HIS D 1 14 ? -16.219 -79.662 -144.419 1.00 88.68 557 HIS D C 1
ATOM 7532 O O . HIS D 1 14 ? -15.596 -79.593 -143.359 1.00 89.32 557 HIS D O 1
ATOM 7539 N N . ASN D 1 15 ? -15.636 -79.919 -145.586 1.00 89.65 558 ASN D N 1
ATOM 7540 C CA . ASN D 1 15 ? -14.204 -80.174 -145.682 1.00 87.59 558 ASN D CA 1
ATOM 7541 C C . ASN D 1 15 ? -13.382 -78.959 -145.263 1.00 83.77 558 ASN D C 1
ATOM 7542 O O . ASN D 1 15 ? -12.186 -79.074 -145.004 1.00 85.14 558 ASN D O 1
ATOM 7544 N N . LYS D 1 16 ? -14.036 -77.802 -145.188 1.00 84.60 559 LYS D N 1
ATOM 7545 C CA . LYS D 1 16 ? -13.374 -76.547 -144.836 1.00 84.56 559 LYS D CA 1
ATOM 7546 C C . LYS D 1 16 ? -13.288 -76.335 -143.330 1.00 88.65 559 LYS D C 1
ATOM 7547 O O . LYS D 1 16 ? -12.320 -75.751 -142.833 1.00 86.27 559 LYS D O 1
ATOM 7549 N N . VAL D 1 17 ? -14.301 -76.816 -142.608 1.00 87.29 560 VAL D N 1
ATOM 7550 C CA . VAL D 1 17 ? -14.431 -76.534 -141.180 1.00 84.38 560 VAL D CA 1
ATOM 7551 C C . VAL D 1 17 ? -14.207 -77.765 -140.288 1.00 81.37 560 VAL D C 1
ATOM 7552 O O . VAL D 1 17 ? -13.988 -77.622 -139.085 1.00 79.54 560 VAL D O 1
ATOM 7556 N N . SER D 1 18 ? -14.237 -78.965 -140.870 1.00 83.53 561 SER D N 1
ATOM 7557 C CA . SER D 1 18 ? -14.039 -80.201 -140.103 1.00 76.57 561 SER D CA 1
ATOM 7558 C C . SER D 1 18 ? -12.653 -80.273 -139.443 1.00 79.53 561 SER D C 1
ATOM 7559 O O . SER D 1 18 ? -11.731 -79.539 -139.823 1.00 77.59 561 SER D O 1
ATOM 7562 N N . GLN D 1 19 ? -12.512 -81.159 -138.457 1.00 76.07 562 GLN D N 1
ATOM 7563 C CA . GLN D 1 19 ? -11.250 -81.293 -137.730 1.00 75.83 562 GLN D CA 1
ATOM 7564 C C . GLN D 1 19 ? -10.170 -81.858 -138.652 1.00 72.88 562 GLN D C 1
ATOM 7565 O O . GLN D 1 19 ? -10.396 -82.807 -139.396 1.00 71.77 562 GLN D O 1
ATOM 7571 N N . THR D 1 20 ? -8.996 -81.251 -138.603 1.00 72.41 563 THR D N 1
ATOM 7572 C CA . THR D 1 20 ? -7.872 -81.707 -139.399 1.00 73.59 563 THR D CA 1
ATOM 7573 C C . THR D 1 20 ? -7.149 -82.823 -138.652 1.00 74.16 563 THR D C 1
ATOM 7574 O O . THR D 1 20 ? -7.362 -83.011 -137.452 1.00 74.73 563 THR D O 1
ATOM 7578 N N . ASP D 1 21 ? -6.304 -83.569 -139.358 1.00 72.34 564 ASP D N 1
ATOM 7579 C CA . ASP D 1 21 ? -5.538 -84.637 -138.725 1.00 70.32 564 ASP D CA 1
ATOM 7580 C C . ASP D 1 21 ? -4.363 -84.027 -137.982 1.00 72.29 564 ASP D C 1
ATOM 7581 O O . ASP D 1 21 ? -3.748 -84.658 -137.119 1.00 73.58 564 ASP D O 1
ATOM 7586 N N . GLU D 1 22 ? -4.054 -82.784 -138.326 1.00 71.65 565 GLU D N 1
ATOM 7587 C CA . GLU D 1 22 ? -3.027 -82.053 -137.615 1.00 72.12 565 GLU D CA 1
ATOM 7588 C C . GLU D 1 22 ? -3.536 -81.752 -136.205 1.00 70.63 565 GLU D C 1
ATOM 7589 O O . GLU D 1 22 ? -2.876 -82.072 -135.212 1.00 69.92 565 GLU D O 1
ATOM 7591 N N . MET D 1 23 ? -4.722 -81.157 -136.125 1.00 67.96 566 MET D N 1
ATOM 7592 C CA . MET D 1 23 ? -5.306 -80.792 -134.840 1.00 68.09 566 MET D CA 1
ATOM 7593 C C . MET D 1 23 ? -5.449 -82.003 -133.923 1.00 65.76 566 MET D C 1
ATOM 7594 O O . MET D 1 23 ? -5.101 -81.934 -132.745 1.00 62.42 566 MET D O 1
ATOM 7599 N N . LEU D 1 24 ? -5.941 -83.109 -134.474 1.00 63.54 567 LEU D N 1
ATOM 7600 C CA . LEU D 1 24 ? -6.192 -84.316 -133.691 1.00 67.63 567 LEU D CA 1
ATOM 7601 C C . LEU D 1 24 ? -4.909 -84.915 -133.119 1.00 67.09 567 LEU D C 1
ATOM 7602 O O . LEU D 1 24 ? -4.919 -85.529 -132.045 1.00 65.96 567 LEU D O 1
ATOM 7607 N N . GLN D 1 25 ? -3.807 -84.748 -133.840 1.00 66.80 568 GLN D N 1
ATOM 7608 C CA . GLN D 1 25 ? -2.522 -85.201 -133.336 1.00 62.66 568 GLN D CA 1
ATOM 7609 C C . GLN D 1 25 ? -2.123 -84.341 -132.147 1.00 61.14 568 GLN D C 1
ATOM 7610 O O . GLN D 1 25 ? -1.583 -84.845 -131.156 1.00 61.82 568 GLN D O 1
ATOM 7616 N N . ARG D 1 26 ? -2.409 -83.045 -132.249 1.00 56.38 569 ARG D N 1
ATOM 7617 C CA . ARG D 1 26 ? -2.107 -82.110 -131.177 1.00 60.24 569 ARG D CA 1
ATOM 7618 C C . ARG D 1 26 ? -2.939 -82.423 -129.936 1.00 55.76 569 ARG D C 1
ATOM 7619 O O . ARG D 1 26 ? -2.423 -82.436 -128.811 1.00 51.40 569 ARG D O 1
ATOM 7627 N N . LYS D 1 27 ? -4.219 -82.702 -130.146 1.00 58.07 570 LYS D N 1
ATOM 7628 C CA . LYS D 1 27 ? -5.091 -83.076 -129.040 1.00 58.37 570 LYS D CA 1
ATOM 7629 C C . LYS D 1 27 ? -4.591 -84.341 -128.360 1.00 55.65 570 LYS D C 1
ATOM 7630 O O . LYS D 1 27 ? -4.600 -84.427 -127.128 1.00 54.56 570 LYS D O 1
ATOM 7636 N N . LEU D 1 28 ? -4.127 -85.307 -129.149 1.00 54.92 571 LEU D N 1
ATOM 7637 C CA . LEU D 1 28 ? -3.658 -86.563 -128.570 1.00 58.90 571 LEU D CA 1
ATOM 7638 C C . LEU D 1 28 ? -2.354 -86.313 -127.831 1.00 55.69 571 LEU D C 1
ATOM 7639 O O . LEU D 1 28 ? -2.092 -86.920 -126.797 1.00 58.73 571 LEU D O 1
ATOM 7644 N N . HIS D 1 29 ? -1.538 -85.411 -128.357 1.00 53.52 572 HIS D N 1
ATOM 7645 C CA . HIS D 1 29 ? -0.315 -85.057 -127.663 1.00 57.37 572 HIS D CA 1
ATOM 7646 C C . HIS D 1 29 ? -0.641 -84.402 -126.318 1.00 52.81 572 HIS D C 1
ATOM 7647 O O . HIS D 1 29 ? -0.135 -84.807 -125.270 1.00 47.81 572 HIS D O 1
ATOM 7654 N N . LEU D 1 30 ? -1.485 -83.381 -126.362 1.00 50.95 573 LEU D N 1
ATOM 7655 C CA . LEU D 1 30 ? -1.921 -82.701 -125.151 1.00 52.78 573 LEU D CA 1
ATOM 7656 C C . LEU D 1 30 ? -2.468 -83.680 -124.107 1.00 50.59 573 LEU D C 1
ATOM 7657 O O . LEU D 1 30 ? -2.103 -83.602 -122.927 1.00 46.10 573 LEU D O 1
ATOM 7662 N N . ARG D 1 31 ? -3.316 -84.611 -124.545 1.00 48.64 574 ARG D N 1
ATOM 7663 C CA . ARG D 1 31 ? -3.897 -85.594 -123.636 1.00 49.30 574 ARG D CA 1
ATOM 7664 C C . ARG D 1 31 ? -2.826 -86.451 -122.987 1.00 47.79 574 ARG D C 1
ATOM 7665 O O . ARG D 1 31 ? -2.922 -86.803 -121.811 1.00 50.36 574 ARG D O 1
ATOM 7673 N N . ASP D 1 32 ? -1.801 -86.790 -123.755 1.00 52.23 575 ASP D N 1
ATOM 7674 C CA . ASP D 1 32 ? -0.659 -87.535 -123.219 1.00 53.12 575 ASP D CA 1
ATOM 7675 C C . ASP D 1 32 ? 0.106 -86.716 -122.172 1.00 48.01 575 ASP D C 1
ATOM 7676 O O . ASP D 1 32 ? 0.595 -87.261 -121.183 1.00 45.96 575 ASP D O 1
ATOM 7681 N N . MET D 1 33 ? 0.183 -85.403 -122.377 1.00 48.20 576 MET D N 1
ATOM 7682 C CA . MET D 1 33 ? 0.781 -84.514 -121.385 1.00 49.81 576 MET D CA 1
ATOM 7683 C C . MET D 1 33 ? -0.053 -84.471 -120.108 1.00 48.24 576 MET D C 1
ATOM 7684 O O . MET D 1 33 ? 0.489 -84.442 -118.994 1.00 46.08 576 MET D O 1
ATOM 7689 N N . LEU D 1 34 ? -1.376 -84.463 -120.262 1.00 47.05 577 LEU D N 1
ATOM 7690 C CA . LEU D 1 34 ? -2.237 -84.512 -119.085 1.00 47.15 577 LEU D CA 1
ATOM 7691 C C . LEU D 1 34 ? -1.983 -85.806 -118.338 1.00 44.20 577 LEU D C 1
ATOM 7692 O O . LEU D 1 34 ? -1.803 -85.792 -117.119 1.00 45.61 577 LEU D O 1
ATOM 7697 N N . TYR D 1 35 ? -1.918 -86.914 -119.077 1.00 44.68 578 TYR D N 1
ATOM 7698 C CA . TYR D 1 35 ? -1.792 -88.224 -118.444 1.00 46.52 578 TYR D CA 1
ATOM 7699 C C . TYR D 1 35 ? -0.473 -88.402 -117.684 1.00 48.24 578 TYR D C 1
ATOM 7700 O O . TYR D 1 35 ? -0.446 -89.082 -116.657 1.00 49.90 578 TYR D O 1
ATOM 7709 N N . THR D 1 36 ? 0.599 -87.788 -118.188 1.00 45.28 579 THR D N 1
ATOM 7710 C CA . THR D 1 36 ? 1.909 -87.804 -117.538 1.00 44.79 579 THR D CA 1
ATOM 7711 C C . THR D 1 36 ? 1.832 -87.171 -116.157 1.00 46.12 579 THR D C 1
ATOM 7712 O O . THR D 1 36 ? 2.425 -87.687 -115.205 1.00 40.77 579 THR D O 1
ATOM 7716 N N . ALA D 1 37 ? 1.079 -86.069 -116.052 1.00 49.43 580 ALA D N 1
ATOM 7717 C CA . ALA D 1 37 ? 0.841 -85.395 -114.762 1.00 44.85 580 ALA D CA 1
ATOM 7718 C C . ALA D 1 37 ? -0.179 -86.113 -113.850 1.00 46.60 580 ALA D C 1
ATOM 7719 O O . ALA D 1 37 ? -0.064 -86.072 -112.618 1.00 46.59 580 ALA D O 1
ATOM 7721 N N . ILE D 1 38 ? -1.174 -86.772 -114.431 1.00 46.31 581 ILE D N 1
ATOM 7722 C CA . ILE D 1 38 ? -2.192 -87.431 -113.601 1.00 50.56 581 ILE D CA 1
ATOM 7723 C C . ILE D 1 38 ? -1.695 -88.781 -113.053 1.00 51.98 581 ILE D C 1
ATOM 7724 O O . ILE D 1 38 ? -2.102 -89.216 -111.969 1.00 51.02 581 ILE D O 1
ATOM 7729 N N . SER D 1 39 ? -0.783 -89.415 -113.789 1.00 51.89 582 SER D N 1
ATOM 7730 C CA . SER D 1 39 ? -0.325 -90.777 -113.472 1.00 49.95 582 SER D CA 1
ATOM 7731 C C . SER D 1 39 ? 0.191 -91.011 -112.028 1.00 49.80 582 SER D C 1
ATOM 7732 O O . SER D 1 39 ? -0.127 -92.032 -111.432 1.00 51.49 582 SER D O 1
ATOM 7735 N N . PRO D 1 40 ? 0.986 -90.084 -111.461 1.00 49.18 583 PRO D N 1
ATOM 7736 C CA . PRO D 1 40 ? 1.357 -90.272 -110.049 1.00 43.51 583 PRO D CA 1
ATOM 7737 C C . PRO D 1 40 ? 0.164 -90.337 -109.113 1.00 49.41 583 PRO D C 1
ATOM 7738 O O . PRO D 1 40 ? 0.271 -90.912 -108.038 1.00 54.72 583 PRO D O 1
ATOM 7742 N N . VAL D 1 41 ? -0.952 -89.727 -109.504 1.00 51.14 584 VAL D N 1
ATOM 7743 C CA . VAL D 1 41 ? -2.126 -89.668 -108.638 1.00 48.91 584 VAL D CA 1
ATOM 7744 C C . VAL D 1 41 ? -2.978 -90.925 -108.816 1.00 46.51 584 VAL D C 1
ATOM 7745 O O . VAL D 1 41 ? -3.364 -91.552 -107.843 1.00 42.46 584 VAL D O 1
ATOM 7749 N N . PHE D 1 42 ? -3.238 -91.291 -110.070 1.00 47.30 585 PHE D N 1
ATOM 7750 C CA . PHE D 1 42 ? -3.978 -92.501 -110.407 1.00 47.57 585 PHE D CA 1
ATOM 7751 C C . PHE D 1 42 ? -3.178 -93.315 -111.418 1.00 50.60 585 PHE D C 1
ATOM 7752 O O . PHE D 1 42 ? -3.349 -93.175 -112.632 1.00 46.90 585 PHE D O 1
ATOM 7760 N N . PRO D 1 43 ? -2.285 -94.168 -110.906 1.00 52.10 586 PRO D N 1
ATOM 7761 C CA . PRO D 1 43 ? -1.297 -94.914 -111.690 1.00 53.71 586 PRO D CA 1
ATOM 7762 C C . PRO D 1 43 ? -1.928 -95.881 -112.689 1.00 55.40 586 PRO D C 1
ATOM 7763 O O . PRO D 1 43 ? -1.355 -96.103 -113.756 1.00 56.02 586 PRO D O 1
ATOM 7767 N N . LEU D 1 44 ? -3.090 -96.428 -112.348 1.00 50.24 587 LEU D N 1
ATOM 7768 C CA . LEU D 1 44 ? -3.714 -97.471 -113.150 1.00 51.36 587 LEU D CA 1
ATOM 7769 C C . LEU D 1 44 ? -4.837 -96.910 -114.024 1.00 54.53 587 LEU D C 1
ATOM 7770 O O . LEU D 1 44 ? -5.523 -97.666 -114.730 1.00 48.17 587 LEU D O 1
ATOM 7775 N N . SER D 1 45 ? -5.015 -95.587 -113.976 1.00 46.56 588 SER D N 1
ATOM 7776 C CA . SER D 1 45 ? -6.128 -94.937 -114.662 1.00 45.39 588 SER D CA 1
ATOM 7777 C C . SER D 1 45 ? -5.922 -94.892 -116.165 1.00 51.62 588 SER D C 1
ATOM 7778 O O . SER D 1 45 ? -4.804 -95.017 -116.654 1.00 55.49 588 SER D O 1
ATOM 7781 N N . GLY D 1 46 ? -7.009 -94.702 -116.898 1.00 47.27 589 GLY D N 1
ATOM 7782 C CA . GLY D 1 46 ? -6.913 -94.511 -118.327 1.00 46.23 589 GLY D CA 1
ATOM 7783 C C . GLY D 1 46 ? -7.663 -93.264 -118.742 1.00 48.64 589 GLY D C 1
ATOM 7784 O O . GLY D 1 46 ? -8.776 -93.006 -118.288 1.00 51.08 589 GLY D O 1
ATOM 7785 N N . LEU D 1 47 ? -7.052 -92.487 -119.621 1.00 45.31 590 LEU D N 1
ATOM 7786 C CA . LEU D 1 47 ? -7.608 -91.212 -120.018 1.00 42.66 590 LEU D CA 1
ATOM 7787 C C . LEU D 1 47 ? -8.131 -91.272 -121.457 1.00 43.78 590 LEU D C 1
ATOM 7788 O O . LEU D 1 47 ? -7.364 -91.160 -122.410 1.00 47.87 590 LEU D O 1
ATOM 7793 N N . TYR D 1 48 ? -9.438 -91.454 -121.609 1.00 45.31 591 TYR D N 1
ATOM 7794 C CA . TYR D 1 48 ? -10.039 -91.631 -122.928 1.00 44.75 591 TYR D CA 1
ATOM 7795 C C . TYR D 1 48 ? -10.367 -90.300 -123.570 1.00 46.64 591 TYR D C 1
ATOM 7796 O O . TYR D 1 48 ? -10.784 -89.368 -122.891 1.00 47.48 591 TYR D O 1
ATOM 7805 N N . VAL D 1 49 ? -10.192 -90.211 -124.881 1.00 47.23 592 VAL D N 1
ATOM 7806 C CA . VAL D 1 49 ? -10.757 -89.105 -125.630 1.00 47.58 592 VAL D CA 1
ATOM 7807 C C . VAL D 1 49 ? -12.224 -89.440 -125.920 1.00 47.90 592 VAL D C 1
ATOM 7808 O O . VAL D 1 49 ? -12.541 -90.550 -126.330 1.00 49.29 592 VAL D O 1
ATOM 7812 N N . VAL D 1 50 ? -13.126 -88.502 -125.676 1.00 45.67 593 VAL D N 1
ATOM 7813 C CA . VAL D 1 50 ? -14.530 -88.696 -126.045 1.00 51.24 593 VAL D CA 1
ATOM 7814 C C . VAL D 1 50 ? -15.063 -87.446 -126.740 1.00 52.56 593 VAL D C 1
ATOM 7815 O O . VAL D 1 50 ? -14.351 -86.441 -126.848 1.00 56.41 593 VAL D O 1
ATOM 7819 N N . GLY D 1 51 ? -16.306 -87.508 -127.212 1.00 48.84 594 GLY D N 1
ATOM 7820 C CA . GLY D 1 51 ? -16.957 -86.382 -127.863 1.00 54.29 594 GLY D CA 1
ATOM 7821 C C . GLY D 1 51 ? -16.534 -86.103 -129.303 1.00 57.62 594 GLY D C 1
ATOM 7822 O O . GLY D 1 51 ? -16.005 -86.974 -129.987 1.00 57.39 594 GLY D O 1
ATOM 7823 N N . SER D 1 52 ? -16.772 -84.870 -129.747 1.00 58.64 595 SER D N 1
ATOM 7824 C CA . SER D 1 52 ? -16.462 -84.414 -131.102 1.00 59.29 595 SER D CA 1
ATOM 7825 C C . SER D 1 52 ? -15.069 -84.770 -131.598 1.00 63.06 595 SER D C 1
ATOM 7826 O O . SER D 1 52 ? -14.897 -85.143 -132.757 1.00 67.79 595 SER D O 1
ATOM 7829 N N . SER D 1 53 ? -14.082 -84.650 -130.720 1.00 56.72 596 SER D N 1
ATOM 7830 C CA . SER D 1 53 ? -12.683 -84.723 -131.120 1.00 61.68 596 SER D CA 1
ATOM 7831 C C . SER D 1 53 ? -12.264 -86.080 -131.675 1.00 65.30 596 SER D C 1
ATOM 7832 O O . SER D 1 53 ? -11.233 -86.181 -132.339 1.00 69.78 596 SER D O 1
ATOM 7835 N N . LEU D 1 54 ? -13.057 -87.118 -131.423 1.00 64.10 597 LEU D N 1
ATOM 7836 C CA . LEU D 1 54 ? -12.701 -88.454 -131.905 1.00 65.13 597 LEU D CA 1
ATOM 7837 C C . LEU D 1 54 ? -13.868 -89.211 -132.558 1.00 66.91 597 LEU D C 1
ATOM 7838 O O . LEU D 1 54 ? -13.645 -90.208 -133.250 1.00 68.53 597 LEU D O 1
ATOM 7843 N N . ASN D 1 55 ? -15.105 -88.757 -132.355 1.00 61.05 598 ASN D N 1
ATOM 7844 C CA . ASN D 1 55 ? -16.238 -89.477 -132.945 1.00 63.94 598 ASN D CA 1
ATOM 7845 C C . ASN D 1 55 ? -16.495 -89.084 -134.404 1.00 67.51 598 ASN D C 1
ATOM 7846 O O . ASN D 1 55 ? -17.323 -89.687 -135.078 1.00 72.65 598 ASN D O 1
ATOM 7851 N N . GLY D 1 56 ? -15.780 -88.074 -134.884 1.00 67.62 599 GLY D N 1
ATOM 7852 C CA . GLY D 1 56 ? -15.835 -87.714 -136.286 1.00 68.62 599 GLY D CA 1
ATOM 7853 C C . GLY D 1 56 ? -16.836 -86.637 -136.648 1.00 69.44 599 GLY D C 1
ATOM 7854 O O . GLY D 1 56 ? -17.256 -86.546 -137.795 1.00 77.27 599 GLY D O 1
ATOM 7855 N N . PHE D 1 57 ? -17.208 -85.801 -135.690 1.00 67.85 600 PHE D N 1
ATOM 7856 C CA . PHE D 1 57 ? -18.193 -84.763 -135.960 1.00 65.36 600 PHE D CA 1
ATOM 7857 C C . PHE D 1 57 ? -17.702 -83.376 -135.576 1.00 64.08 600 PHE D C 1
ATOM 7858 O O . PHE D 1 57 ? -18.463 -82.409 -135.608 1.00 65.74 600 PHE D O 1
ATOM 7866 N N . GLY D 1 58 ? -16.424 -83.273 -135.235 1.00 67.34 601 GLY D N 1
ATOM 7867 C CA . GLY D 1 58 ? -15.901 -82.042 -134.674 1.00 71.81 601 GLY D CA 1
ATOM 7868 C C . GLY D 1 58 ? -15.330 -81.016 -135.636 1.00 71.38 601 GLY D C 1
ATOM 7869 O O . GLY D 1 58 ? -14.936 -81.337 -136.759 1.00 66.23 601 GLY D O 1
ATOM 7870 N N . ASN D 1 59 ? -15.316 -79.767 -135.170 1.00 74.57 602 ASN D N 1
ATOM 7871 C CA . ASN D 1 59 ? -14.599 -78.669 -135.807 1.00 74.58 602 ASN D CA 1
ATOM 7872 C C . ASN D 1 59 ? -13.145 -78.682 -135.370 1.00 77.33 602 ASN D C 1
ATOM 7873 O O . ASN D 1 59 ? -12.695 -79.616 -134.701 1.00 78.03 602 ASN D O 1
ATOM 7878 N N . ASN D 1 60 ? -12.414 -77.636 -135.730 1.00 71.75 603 ASN D N 1
ATOM 7879 C CA . ASN D 1 60 ? -11.077 -77.454 -135.198 1.00 75.60 603 ASN D CA 1
ATOM 7880 C C . ASN D 1 60 ? -11.136 -76.645 -133.906 1.00 76.68 603 ASN D C 1
ATOM 7881 O O . ASN D 1 60 ? -10.251 -76.748 -133.053 1.00 79.10 603 ASN D O 1
ATOM 7886 N N . SER D 1 61 ? -12.205 -75.866 -133.757 1.00 74.89 604 SER D N 1
ATOM 7887 C CA . SER D 1 61 ? -12.445 -75.082 -132.545 1.00 76.72 604 SER D CA 1
ATOM 7888 C C . SER D 1 61 ? -12.971 -75.945 -131.385 1.00 76.14 604 SER D C 1
ATOM 7889 O O . SER D 1 61 ? -13.122 -75.466 -130.253 1.00 72.68 604 SER D O 1
ATOM 7892 N N . SER D 1 62 ? -13.244 -77.215 -131.681 1.00 73.11 605 SER D N 1
ATOM 7893 C CA . SER D 1 62 ? -13.850 -78.143 -130.727 1.00 73.32 605 SER D CA 1
ATOM 7894 C C . SER D 1 62 ? -13.050 -78.376 -129.443 1.00 67.46 605 SER D C 1
ATOM 7895 O O . SER D 1 62 ? -11.853 -78.657 -129.490 1.00 63.47 605 SER D O 1
ATOM 7898 N N . ASP D 1 63 ? -13.734 -78.257 -128.305 1.00 62.49 606 ASP D N 1
ATOM 7899 C CA . ASP D 1 63 ? -13.204 -78.712 -127.028 1.00 58.31 606 ASP D CA 1
ATOM 7900 C C . ASP D 1 63 ? -12.737 -80.152 -127.150 1.00 58.45 606 ASP D C 1
ATOM 7901 O O . ASP D 1 63 ? -13.322 -80.935 -127.898 1.00 63.49 606 ASP D O 1
ATOM 7906 N N . MET D 1 64 ? -11.697 -80.520 -126.418 1.00 50.90 607 MET D N 1
ATOM 7907 C CA . MET D 1 64 ? -11.419 -81.929 -126.279 1.00 51.44 607 MET D CA 1
ATOM 7908 C C . MET D 1 64 ? -12.011 -82.434 -124.961 1.00 52.05 607 MET D C 1
ATOM 7909 O O . MET D 1 64 ? -11.568 -82.070 -123.877 1.00 51.32 607 MET D O 1
ATOM 7914 N N . ASP D 1 65 ? -13.030 -83.271 -125.056 1.00 50.31 608 ASP D N 1
ATOM 7915 C CA . ASP D 1 65 ? -13.601 -83.880 -123.865 1.00 45.03 608 ASP D CA 1
ATOM 7916 C C . ASP D 1 65 ? -12.785 -85.114 -123.483 1.00 49.52 608 ASP D C 1
ATOM 7917 O O . ASP D 1 65 ? -12.440 -85.919 -124.348 1.00 49.18 608 ASP D O 1
ATOM 7922 N N . LEU D 1 66 ? -12.436 -85.238 -122.203 1.00 42.41 609 LEU D N 1
ATOM 7923 C CA . LEU D 1 66 ? -11.687 -86.395 -121.738 1.00 44.50 609 LEU D CA 1
ATOM 7924 C C . LEU D 1 66 ? -12.452 -87.146 -120.649 1.00 45.63 609 LEU D C 1
ATOM 7925 O O . LEU D 1 66 ? -13.235 -86.554 -119.900 1.00 44.55 609 LEU D O 1
ATOM 7930 N N . CYS D 1 67 ? -12.213 -88.451 -120.562 1.00 43.89 610 CYS D N 1
ATOM 7931 C CA . CYS D 1 67 ? -12.809 -89.266 -119.519 1.00 40.81 610 CYS D CA 1
ATOM 7932 C C . CYS D 1 67 ? -11.762 -90.086 -118.772 1.00 44.00 610 CYS D C 1
ATOM 7933 O O . CYS D 1 67 ? -11.169 -91.022 -119.324 1.00 45.43 610 CYS D O 1
ATOM 7936 N N . LEU D 1 68 ? -11.545 -89.742 -117.507 1.00 44.25 611 LEU D N 1
ATOM 7937 C CA . LEU D 1 68 ? -10.612 -90.489 -116.679 1.00 43.75 611 LEU D CA 1
ATOM 7938 C C . LEU D 1 68 ? -11.323 -91.700 -116.117 1.00 45.28 611 LEU D C 1
ATOM 7939 O O . LEU D 1 68 ? -12.238 -91.568 -115.309 1.00 43.63 611 LEU D O 1
ATOM 7944 N N . MET D 1 69 ? -10.895 -92.881 -116.540 1.00 49.42 612 MET D N 1
ATOM 7945 C CA . MET D 1 69 ? -11.440 -94.114 -115.999 1.00 45.79 612 MET D CA 1
ATOM 7946 C C . MET D 1 69 ? -10.546 -94.613 -114.877 1.00 45.20 612 MET D C 1
ATOM 7947 O O . MET D 1 69 ? -9.338 -94.739 -115.040 1.00 45.88 612 MET D O 1
ATOM 7952 N N . ILE D 1 70 ? -11.163 -94.907 -113.742 1.00 51.11 613 ILE D N 1
ATOM 7953 C CA . ILE D 1 70 ? -10.465 -95.226 -112.498 1.00 50.96 613 ILE D CA 1
ATOM 7954 C C . ILE D 1 70 ? -10.939 -96.561 -111.891 1.00 55.64 613 ILE D C 1
ATOM 7955 O O . ILE D 1 70 ? -10.157 -97.292 -111.288 1.00 56.29 613 ILE D O 1
ATOM 7960 N N . THR D 1 71 ? -12.226 -96.867 -112.035 1.00 58.91 614 THR D N 1
ATOM 7961 C CA . THR D 1 71 ? -12.777 -98.101 -111.475 1.00 59.01 614 THR D CA 1
ATOM 7962 C C . THR D 1 71 ? -13.684 -98.825 -112.435 1.00 61.59 614 THR D C 1
ATOM 7963 O O . THR D 1 71 ? -14.319 -98.220 -113.296 1.00 58.23 614 THR D O 1
ATOM 7967 N N . ASN D 1 72 ? -13.744 -100.136 -112.245 1.00 66.74 615 ASN D N 1
ATOM 7968 C CA . ASN D 1 72 ? -14.714 -100.987 -112.898 1.00 65.99 615 ASN D CA 1
ATOM 7969 C C . ASN D 1 72 ? -16.131 -100.697 -112.403 1.00 68.91 615 ASN D C 1
ATOM 7970 O O . ASN D 1 72 ? -17.097 -100.787 -113.166 1.00 70.30 615 ASN D O 1
ATOM 7975 N N . LYS D 1 73 ? -16.254 -100.346 -111.121 1.00 69.67 616 LYS D N 1
ATOM 7976 C CA . LYS D 1 73 ? -17.567 -100.070 -110.529 1.00 69.87 616 LYS D CA 1
ATOM 7977 C C . LYS D 1 73 ? -18.099 -98.744 -111.025 1.00 65.40 616 LYS D C 1
ATOM 7978 O O . LYS D 1 73 ? -17.464 -98.065 -111.838 1.00 66.04 616 LYS D O 1
ATOM 7980 N N . ASP D 1 74 ? -19.267 -98.361 -110.533 1.00 59.25 617 ASP D N 1
ATOM 7981 C CA . ASP D 1 74 ? -19.840 -97.105 -110.983 1.00 63.34 617 ASP D CA 1
ATOM 7982 C C . ASP D 1 74 ? -19.555 -95.988 -109.989 1.00 61.66 617 ASP D C 1
ATOM 7983 O O . ASP D 1 74 ? -19.850 -96.105 -108.788 1.00 56.23 617 ASP D O 1
ATOM 7988 N N . LEU D 1 75 ? -18.983 -94.903 -110.506 1.00 57.47 618 LEU D N 1
ATOM 7989 C CA . LEU D 1 75 ? -18.520 -93.801 -109.667 1.00 50.27 618 LEU D CA 1
ATOM 7990 C C . LEU D 1 75 ? -19.603 -92.770 -109.412 1.00 44.84 618 LEU D C 1
ATOM 7991 O O . LEU D 1 75 ? -20.089 -92.119 -110.331 1.00 47.29 618 LEU D O 1
ATOM 7996 N N . ASP D 1 76 ? -19.958 -92.607 -108.147 1.00 47.10 619 ASP D N 1
ATOM 7997 C CA . ASP D 1 76 ? -20.934 -91.602 -107.764 1.00 48.47 619 ASP D CA 1
ATOM 7998 C C . ASP D 1 76 ? -20.529 -90.186 -108.176 1.00 46.66 619 ASP D C 1
ATOM 7999 O O . ASP D 1 76 ? -19.436 -89.711 -107.845 1.00 44.67 619 ASP D O 1
ATOM 8004 N N . GLN D 1 77 ? -21.431 -89.506 -108.871 1.00 45.01 620 GLN D N 1
ATOM 8005 C CA . GLN D 1 77 ? -21.137 -88.198 -109.459 1.00 45.03 620 GLN D CA 1
ATOM 8006 C C . GLN D 1 77 ? -21.540 -87.047 -108.559 1.00 43.50 620 GLN D C 1
ATOM 8007 O O . GLN D 1 77 ? -21.397 -85.881 -108.921 1.00 43.54 620 GLN D O 1
ATOM 8013 N N . LYS D 1 78 ? -22.044 -87.392 -107.381 1.00 51.25 621 LYS D N 1
ATOM 8014 C CA . LYS D 1 78 ? -22.535 -86.421 -106.414 1.00 50.81 621 LYS D CA 1
ATOM 8015 C C . LYS D 1 78 ? -21.397 -85.960 -105.493 1.00 55.31 621 LYS D C 1
ATOM 8016 O O . LYS D 1 78 ? -21.208 -84.759 -105.281 1.00 59.78 621 LYS D O 1
ATOM 8022 N N . ASN D 1 79 ? -20.628 -86.911 -104.962 1.00 52.40 622 ASN D N 1
ATOM 8023 C CA . ASN D 1 79 ? -19.539 -86.581 -104.039 1.00 50.65 622 ASN D CA 1
ATOM 8024 C C . ASN D 1 79 ? -18.159 -87.085 -104.477 1.00 47.29 622 ASN D C 1
ATOM 8025 O O . ASN D 1 79 ? -17.186 -86.332 -104.439 1.00 46.57 622 ASN D O 1
ATOM 8030 N N . ASP D 1 80 ? -18.077 -88.353 -104.884 1.00 49.15 623 ASP D N 1
ATOM 8031 C CA . ASP D 1 80 ? -16.796 -88.986 -105.229 1.00 41.90 623 ASP D CA 1
ATOM 8032 C C . ASP D 1 80 ? -16.146 -88.364 -106.469 1.00 42.25 623 ASP D C 1
ATOM 8033 O O . ASP D 1 80 ? -14.937 -88.208 -106.532 1.00 42.41 623 ASP D O 1
ATOM 8038 N N . ALA D 1 81 ? -16.961 -88.027 -107.459 1.00 42.60 624 ALA D N 1
ATOM 8039 C CA . ALA D 1 81 ? -16.459 -87.461 -108.694 1.00 39.64 624 ALA D CA 1
ATOM 8040 C C . ALA D 1 81 ? -15.769 -86.112 -108.428 1.00 43.50 624 ALA D C 1
ATOM 8041 O O . ALA D 1 81 ? -14.712 -85.828 -108.989 1.00 42.34 624 ALA D O 1
ATOM 8043 N N . VAL D 1 82 ? -16.368 -85.301 -107.557 1.00 40.93 625 VAL D N 1
ATOM 8044 C CA . VAL D 1 82 ? -15.846 -83.989 -107.222 1.00 37.29 625 VAL D CA 1
ATOM 8045 C C . VAL D 1 82 ? -14.532 -84.105 -106.456 1.00 43.14 625 VAL D C 1
ATOM 8046 O O . VAL D 1 82 ? -13.588 -83.349 -106.702 1.00 39.60 625 VAL D O 1
ATOM 8050 N N . VAL D 1 83 ? -14.465 -85.071 -105.544 1.00 43.31 626 VAL D N 1
ATOM 8051 C CA . VAL D 1 83 ? -13.227 -85.321 -104.814 1.00 41.22 626 VAL D CA 1
ATOM 8052 C C . VAL D 1 83 ? -12.124 -85.805 -105.761 1.00 40.27 626 VAL D C 1
ATOM 8053 O O . VAL D 1 83 ? -10.974 -85.372 -105.657 1.00 42.28 626 VAL D O 1
ATOM 8057 N N . VAL D 1 84 ? -12.473 -86.671 -106.704 1.00 40.71 627 VAL D N 1
ATOM 8058 C CA . VAL D 1 84 ? -11.488 -87.152 -107.665 1.00 41.85 627 VAL D CA 1
ATOM 8059 C C . VAL D 1 84 ? -10.955 -86.009 -108.528 1.00 40.46 627 VAL D C 1
ATOM 8060 O O . VAL D 1 84 ? -9.756 -85.884 -108.731 1.00 39.98 627 VAL D O 1
ATOM 8064 N N . LEU D 1 85 ? -11.854 -85.167 -109.016 1.00 39.06 628 LEU D N 1
ATOM 8065 C CA . LEU D 1 85 ? -11.472 -84.076 -109.891 1.00 36.75 628 LEU D CA 1
ATOM 8066 C C . LEU D 1 85 ? -10.650 -83.022 -109.131 1.00 44.03 628 LEU D C 1
ATOM 8067 O O . LEU D 1 85 ? -9.768 -82.357 -109.703 1.00 45.09 628 LEU D O 1
ATOM 8072 N N . ASN D 1 86 ? -10.931 -82.876 -107.843 1.00 39.15 629 ASN D N 1
ATOM 8073 C CA . ASN D 1 86 ? -10.191 -81.936 -107.030 1.00 40.62 629 ASN D CA 1
ATOM 8074 C C . ASN D 1 86 ? -8.757 -82.436 -106.765 1.00 43.34 629 ASN D C 1
ATOM 8075 O O . ASN D 1 86 ? -7.861 -81.637 -106.516 1.00 40.86 629 ASN D O 1
ATOM 8080 N N . LEU D 1 87 ? -8.554 -83.751 -106.856 1.00 40.41 630 LEU D N 1
ATOM 8081 C CA . LEU D 1 87 ? -7.239 -84.358 -106.705 1.00 38.62 630 LEU D CA 1
ATOM 8082 C C . LEU D 1 87 ? -6.366 -84.130 -107.948 1.00 45.60 630 LEU D C 1
ATOM 8083 O O . LEU D 1 87 ? -5.139 -84.035 -107.857 1.00 44.73 630 LEU D O 1
ATOM 8088 N N . ILE D 1 88 ? -7.007 -84.054 -109.107 1.00 42.65 631 ILE D N 1
ATOM 8089 C CA . ILE D 1 88 ? -6.321 -83.684 -110.333 1.00 41.13 631 ILE D CA 1
ATOM 8090 C C . ILE D 1 88 ? -5.971 -82.181 -110.340 1.00 44.68 631 ILE D C 1
ATOM 8091 O O . ILE D 1 88 ? -4.885 -81.779 -110.754 1.00 41.88 631 ILE D O 1
ATOM 8096 N N . LEU D 1 89 ? -6.908 -81.350 -109.899 1.00 44.70 632 LEU D N 1
ATOM 8097 C CA . LEU D 1 89 ? -6.707 -79.904 -109.920 1.00 44.58 632 LEU D CA 1
ATOM 8098 C C . LEU D 1 89 ? -5.611 -79.537 -108.922 1.00 45.68 632 LEU D C 1
ATOM 8099 O O . LEU D 1 89 ? -4.842 -78.609 -109.150 1.00 46.66 632 LEU D O 1
ATOM 8104 N N . SER D 1 90 ? -5.582 -80.263 -107.810 1.00 40.97 633 SER D N 1
ATOM 8105 C CA . SER D 1 90 ? -4.555 -80.126 -106.807 1.00 41.32 633 SER D CA 1
ATOM 8106 C C . SER D 1 90 ? -3.161 -80.409 -107.365 1.00 43.14 633 SER D C 1
ATOM 8107 O O . SER D 1 90 ? -2.180 -79.903 -106.850 1.00 39.77 633 SER D O 1
ATOM 8110 N N . THR D 1 91 ? -3.080 -81.229 -108.406 1.00 42.52 634 THR D N 1
ATOM 8111 C CA . THR D 1 91 ? -1.802 -81.499 -109.054 1.00 45.77 634 THR D CA 1
ATOM 8112 C C . THR D 1 91 ? -1.527 -80.550 -110.221 1.00 44.18 634 THR D C 1
ATOM 8113 O O . THR D 1 91 ? -0.438 -79.966 -110.295 1.00 48.28 634 THR D O 1
ATOM 8117 N N . LEU D 1 92 ? -2.503 -80.375 -111.115 1.00 42.95 635 LEU D N 1
ATOM 8118 C CA . LEU D 1 92 ? -2.327 -79.528 -112.302 1.00 45.06 635 LEU D CA 1
ATOM 8119 C C . LEU D 1 92 ? -2.062 -78.065 -111.934 1.00 43.01 635 LEU D C 1
ATOM 8120 O O . LEU D 1 92 ? -1.616 -77.267 -112.762 1.00 42.31 635 LEU D O 1
ATOM 8125 N N . GLN D 1 93 ? -2.365 -77.729 -110.690 1.00 39.51 636 GLN D N 1
ATOM 8126 C CA . GLN D 1 93 ? -2.033 -76.440 -110.095 1.00 42.35 636 GLN D CA 1
ATOM 8127 C C . GLN D 1 93 ? -0.558 -76.063 -110.282 1.00 46.61 636 GLN D C 1
ATOM 8128 O O . GLN D 1 93 ? -0.217 -74.895 -110.413 1.00 44.26 636 GLN D O 1
ATOM 8134 N N . TYR D 1 94 ? 0.308 -77.073 -110.278 1.00 43.59 637 TYR D N 1
ATOM 8135 C CA . TYR D 1 94 ? 1.740 -76.858 -110.296 1.00 47.97 637 TYR D CA 1
ATOM 8136 C C . TYR D 1 94 ? 2.406 -77.180 -111.654 1.00 49.37 637 TYR D C 1
ATOM 8137 O O . TYR D 1 94 ? 3.626 -77.090 -111.785 1.00 55.66 637 TYR D O 1
ATOM 8146 N N . GLU D 1 95 ? 1.621 -77.542 -112.661 1.00 44.25 638 GLU D N 1
ATOM 8147 C CA . GLU D 1 95 ? 2.192 -77.847 -113.965 1.00 45.90 638 GLU D CA 1
ATOM 8148 C C . GLU D 1 95 ? 2.213 -76.590 -114.821 1.00 47.68 638 GLU D C 1
ATOM 8149 O O . GLU D 1 95 ? 1.206 -75.900 -114.953 1.00 50.24 638 GLU D O 1
ATOM 8155 N N . LYS D 1 96 ? 3.366 -76.296 -115.406 1.00 52.49 639 LYS D N 1
ATOM 8156 C CA . LYS D 1 96 ? 3.537 -75.062 -116.157 1.00 45.24 639 LYS D CA 1
ATOM 8157 C C . LYS D 1 96 ? 2.656 -75.030 -117.399 1.00 47.97 639 LYS D C 1
ATOM 8158 O O . LYS D 1 96 ? 2.185 -73.964 -117.788 1.00 49.08 639 LYS D O 1
ATOM 8159 N N . PHE D 1 97 ? 2.430 -76.182 -118.029 1.00 44.21 640 PHE D N 1
ATOM 8160 C CA . PHE D 1 97 ? 1.699 -76.185 -119.299 1.00 47.58 640 PHE D CA 1
ATOM 8161 C C . PHE D 1 97 ? 0.194 -75.913 -119.098 1.00 51.36 640 PHE D C 1
ATOM 8162 O O . PHE D 1 97 ? -0.528 -75.587 -120.049 1.00 48.98 640 PHE D O 1
ATOM 8170 N N . VAL D 1 98 ? -0.262 -76.024 -117.855 1.00 46.69 641 VAL D N 1
ATOM 8171 C CA . VAL D 1 98 ? -1.638 -75.715 -117.511 1.00 47.92 641 VAL D CA 1
ATOM 8172 C C . VAL D 1 98 ? -1.733 -74.235 -117.160 1.00 49.90 641 VAL D C 1
ATOM 8173 O O . VAL D 1 98 ? -0.971 -73.753 -116.315 1.00 53.32 641 VAL D O 1
ATOM 8177 N N . GLU D 1 99 ? -2.654 -73.520 -117.808 1.00 47.01 642 GLU D N 1
ATOM 8178 C CA . GLU D 1 99 ? -2.826 -72.074 -117.595 1.00 49.14 642 GLU D CA 1
ATOM 8179 C C . GLU D 1 99 ? -3.839 -71.738 -116.489 1.00 50.91 642 GLU D C 1
ATOM 8180 O O . GLU D 1 99 ? -3.554 -70.941 -115.589 1.00 50.24 642 GLU D O 1
ATOM 8186 N N . SER D 1 100 ? -5.028 -72.329 -116.571 1.00 47.73 643 SER D N 1
ATOM 8187 C CA . SER D 1 100 ? -6.047 -72.157 -115.539 1.00 43.48 643 SER D CA 1
ATOM 8188 C C . SER D 1 100 ? -6.988 -73.368 -115.457 1.00 42.60 643 SER D C 1
ATOM 8189 O O . SER D 1 100 ? -7.076 -74.176 -116.388 1.00 40.04 643 SER D O 1
ATOM 8192 N N . GLN D 1 101 ? -7.686 -73.480 -114.333 1.00 37.53 644 GLN D N 1
ATOM 8193 C CA . GLN D 1 101 ? -8.663 -74.536 -114.142 1.00 40.45 644 GLN D CA 1
ATOM 8194 C C . GLN D 1 101 ? -9.987 -73.993 -113.608 1.00 41.67 644 GLN D C 1
ATOM 8195 O O . GLN D 1 101 ? -10.028 -73.013 -112.868 1.00 39.96 644 GLN D O 1
ATOM 8201 N N . LYS D 1 102 ? -11.075 -74.635 -113.994 1.00 39.74 645 LYS D N 1
ATOM 8202 C CA . LYS D 1 102 ? -12.354 -74.354 -113.379 1.00 38.50 645 LYS D CA 1
ATOM 8203 C C . LYS D 1 102 ? -13.050 -75.656 -113.008 1.00 38.63 645 LYS D C 1
ATOM 8204 O O . LYS D 1 102 ? -13.152 -76.569 -113.830 1.00 40.17 645 LYS D O 1
ATOM 8210 N N . LEU D 1 103 ? -13.488 -75.757 -111.758 1.00 38.15 646 LEU D N 1
ATOM 8211 C CA . LEU D 1 103 ? -14.377 -76.842 -111.345 1.00 38.19 646 LEU D CA 1
ATOM 8212 C C . LEU D 1 103 ? -15.843 -76.478 -111.641 1.00 42.48 646 LEU D C 1
ATOM 8213 O O . LEU D 1 103 ? -16.350 -75.423 -111.217 1.00 36.86 646 LEU D O 1
ATOM 8218 N N . ILE D 1 104 ? -16.513 -77.343 -112.390 1.00 40.47 647 ILE D N 1
ATOM 8219 C CA . ILE D 1 104 ? -17.908 -77.114 -112.734 1.00 40.07 647 ILE D CA 1
ATOM 8220 C C . ILE D 1 104 ? -18.793 -78.084 -111.990 1.00 39.70 647 ILE D C 1
ATOM 8221 O O . ILE D 1 104 ? -18.807 -79.268 -112.312 1.00 43.61 647 ILE D O 1
ATOM 8226 N N . LEU D 1 105 ? -19.505 -77.595 -110.982 1.00 36.38 648 LEU D N 1
ATOM 8227 C CA . LEU D 1 105 ? -20.522 -78.403 -110.319 1.00 40.05 648 LEU D CA 1
ATOM 8228 C C . LEU D 1 105 ? -21.689 -78.560 -111.264 1.00 42.58 648 LEU D C 1
ATOM 8229 O O . LEU D 1 105 ? -22.266 -77.578 -111.716 1.00 42.27 648 LEU D O 1
ATOM 8234 N N . ALA D 1 106 ? -22.019 -79.803 -111.571 1.00 43.30 649 ALA D N 1
ATOM 8235 C CA . ALA D 1 106 ? -23.139 -80.116 -112.441 1.00 44.40 649 ALA D CA 1
ATOM 8236 C C . ALA D 1 106 ? -23.564 -81.535 -112.112 1.00 45.92 649 ALA D C 1
ATOM 8237 O O . ALA D 1 106 ? -23.005 -82.151 -111.204 1.00 50.27 649 ALA D O 1
ATOM 8239 N N . LYS D 1 107 ? -24.549 -82.056 -112.830 1.00 48.48 650 LYS D N 1
ATOM 8240 C CA . LYS D 1 107 ? -24.969 -83.436 -112.636 1.00 45.09 650 LYS D CA 1
ATOM 8241 C C . LYS D 1 107 ? -23.793 -84.374 -112.938 1.00 44.16 650 LYS D C 1
ATOM 8242 O O . LYS D 1 107 ? -23.602 -85.373 -112.247 1.00 46.25 650 LYS D O 1
ATOM 8248 N N . VAL D 1 108 ? -23.008 -84.046 -113.969 1.00 40.93 651 VAL D N 1
ATOM 8249 C CA . VAL D 1 108 ? -21.688 -84.662 -114.170 1.00 36.35 651 VAL D CA 1
ATOM 8250 C C . VAL D 1 108 ? -20.591 -83.620 -113.977 1.00 36.63 651 VAL D C 1
ATOM 8251 O O . VAL D 1 108 ? -20.323 -82.829 -114.884 1.00 38.12 651 VAL D O 1
ATOM 8255 N N . PRO D 1 109 ? -19.964 -83.604 -112.789 1.00 37.07 652 PRO D N 1
ATOM 8256 C CA . PRO D 1 109 ? -18.896 -82.643 -112.491 1.00 37.10 652 PRO D CA 1
ATOM 8257 C C . PRO D 1 109 ? -17.819 -82.654 -113.587 1.00 38.11 652 PRO D C 1
ATOM 8258 O O . PRO D 1 109 ? -17.523 -83.705 -114.144 1.00 35.65 652 PRO D O 1
ATOM 8262 N N . ILE D 1 110 ? -17.272 -81.484 -113.896 1.00 35.34 653 ILE D N 1
ATOM 8263 C CA . ILE D 1 110 ? -16.304 -81.331 -114.957 1.00 35.71 653 ILE D CA 1
ATOM 8264 C C . ILE D 1 110 ? -15.103 -80.521 -114.481 1.00 40.17 653 ILE D C 1
ATOM 8265 O O . ILE D 1 110 ? -15.257 -79.495 -113.827 1.00 38.68 653 ILE D O 1
ATOM 8270 N N . LEU D 1 111 ? -13.901 -80.977 -114.811 1.00 40.62 654 LEU D N 1
ATOM 8271 C CA . LEU D 1 111 ? -12.737 -80.125 -114.675 1.00 36.68 654 LEU D CA 1
ATOM 8272 C C . LEU D 1 111 ? -12.466 -79.491 -116.034 1.00 39.08 654 LEU D C 1
ATOM 8273 O O . LEU D 1 111 ? -12.116 -80.189 -116.976 1.00 39.34 654 LEU D O 1
ATOM 8278 N N . ARG D 1 112 ? -12.663 -78.177 -116.140 1.00 39.55 655 ARG D N 1
ATOM 8279 C CA . ARG D 1 112 ? -12.403 -77.460 -117.390 1.00 41.76 655 ARG D CA 1
ATOM 8280 C C . ARG D 1 112 ? -11.020 -76.817 -117.336 1.00 40.02 655 ARG D C 1
ATOM 8281 O O . ARG D 1 112 ? -10.727 -76.049 -116.426 1.00 43.03 655 ARG D O 1
ATOM 8289 N N . ILE D 1 113 ? -10.173 -77.151 -118.305 1.00 43.48 656 ILE D N 1
ATOM 8290 C CA . ILE D 1 113 ? -8.746 -76.789 -118.281 1.00 44.12 656 ILE D CA 1
ATOM 8291 C C . ILE D 1 113 ? -8.319 -76.037 -119.545 1.00 48.32 656 ILE D C 1
ATOM 8292 O O . ILE D 1 113 ? -8.673 -76.432 -120.668 1.00 47.78 656 ILE D O 1
ATOM 8297 N N . ASN D 1 114 ? -7.564 -74.955 -119.349 1.00 46.33 657 ASN D N 1
ATOM 8298 C CA . ASN D 1 114 ? -7.013 -74.154 -120.440 1.00 48.39 657 ASN D CA 1
ATOM 8299 C C . ASN D 1 114 ? -5.503 -74.144 -120.368 1.00 49.18 657 ASN D C 1
ATOM 8300 O O . ASN D 1 114 ? -4.928 -74.214 -119.287 1.00 48.61 657 ASN D O 1
ATOM 8305 N N . PHE D 1 115 ? -4.848 -74.069 -121.517 1.00 54.11 658 PHE D N 1
ATOM 8306 C CA . PHE D 1 115 ? -3.427 -74.383 -121.534 1.00 49.83 658 PHE D CA 1
ATOM 8307 C C . PHE D 1 115 ? -2.542 -73.247 -121.987 1.00 51.59 658 PHE D C 1
ATOM 8308 O O . PHE D 1 115 ? -3.000 -72.244 -122.543 1.00 51.00 658 PHE D O 1
ATOM 8316 N N . ALA D 1 116 ? -1.257 -73.421 -121.722 1.00 54.08 659 ALA D N 1
ATOM 8317 C CA . ALA D 1 116 ? -0.276 -72.377 -121.966 1.00 56.94 659 ALA D CA 1
ATOM 8318 C C . ALA D 1 116 ? 0.370 -72.489 -123.337 1.00 58.07 659 ALA D C 1
ATOM 8319 O O . ALA D 1 116 ? 0.201 -73.484 -124.046 1.00 59.49 659 ALA D O 1
ATOM 8321 N N . ALA D 1 117 ? 1.076 -71.417 -123.686 1.00 66.94 660 ALA D N 1
ATOM 8322 C CA . ALA D 1 117 ? 2.144 -71.388 -124.686 1.00 64.81 660 ALA D CA 1
ATOM 8323 C C . ALA D 1 117 ? 1.761 -72.045 -126.041 1.00 64.21 660 ALA D C 1
ATOM 8324 O O . ALA D 1 117 ? 1.146 -71.355 -126.863 1.00 65.22 660 ALA D O 1
ATOM 8326 N N . PRO D 1 118 ? 2.082 -73.341 -126.311 1.00 59.51 661 PRO D N 1
ATOM 8327 C CA . PRO D 1 118 ? 1.655 -73.609 -127.690 1.00 57.34 661 PRO D CA 1
ATOM 8328 C C . PRO D 1 118 ? 0.253 -74.218 -127.805 1.00 66.30 661 PRO D C 1
ATOM 8329 O O . PRO D 1 118 ? -0.156 -74.531 -128.927 1.00 70.58 661 PRO D O 1
ATOM 8333 N N . PHE D 1 119 ? -0.466 -74.383 -126.692 1.00 61.99 662 PHE D N 1
ATOM 8334 C CA . PHE D 1 119 ? -1.769 -75.046 -126.723 1.00 59.07 662 PHE D CA 1
ATOM 8335 C C . PHE D 1 119 ? -2.938 -74.147 -126.295 1.00 59.74 662 PHE D C 1
ATOM 8336 O O . PHE D 1 119 ? -3.894 -74.632 -125.693 1.00 59.00 662 PHE D O 1
ATOM 8344 N N . ASP D 1 120 ? -2.873 -72.859 -126.629 1.00 58.69 663 ASP D N 1
ATOM 8345 C CA . ASP D 1 120 ? -3.883 -71.879 -126.209 1.00 59.73 663 ASP D CA 1
ATOM 8346 C C . ASP D 1 120 ? -5.250 -72.056 -126.848 1.00 59.53 663 ASP D C 1
ATOM 8347 O O . ASP D 1 120 ? -6.233 -71.470 -126.387 1.00 60.79 663 ASP D O 1
ATOM 8352 N N . ASP D 1 121 ? -5.317 -72.803 -127.940 1.00 56.91 664 ASP D N 1
ATOM 8353 C CA . ASP D 1 121 ? -6.574 -72.878 -128.668 1.00 62.70 664 ASP D CA 1
ATOM 8354 C C . ASP D 1 121 ? -7.390 -74.113 -128.274 1.00 59.29 664 ASP D C 1
ATOM 8355 O O . ASP D 1 121 ? -8.560 -74.220 -128.640 1.00 63.28 664 ASP D O 1
ATOM 8360 N N . ILE D 1 122 ? -6.781 -75.021 -127.511 1.00 56.79 665 ILE D N 1
ATOM 8361 C CA . ILE D 1 122 ? -7.449 -76.251 -127.078 1.00 53.96 665 ILE D CA 1
ATOM 8362 C C . ILE D 1 122 ? -7.910 -76.193 -125.627 1.00 52.17 665 ILE D C 1
ATOM 8363 O O . ILE D 1 122 ? -7.098 -76.054 -124.713 1.00 54.19 665 ILE D O 1
ATOM 8368 N N . THR D 1 123 ? -9.214 -76.318 -125.413 1.00 51.75 666 THR D N 1
ATOM 8369 C CA . THR D 1 123 ? -9.749 -76.421 -124.062 1.00 47.47 666 THR D CA 1
ATOM 8370 C C . THR D 1 123 ? -10.143 -77.865 -123.769 1.00 50.28 666 THR D C 1
ATOM 8371 O O . THR D 1 123 ? -10.704 -78.554 -124.616 1.00 49.29 666 THR D O 1
ATOM 8375 N N . VAL D 1 124 ? -9.827 -78.329 -122.570 1.00 49.52 667 VAL D N 1
ATOM 8376 C CA . VAL D 1 124 ? -10.210 -79.670 -122.161 1.00 48.14 667 VAL D CA 1
ATOM 8377 C C . VAL D 1 124 ? -11.349 -79.644 -121.145 1.00 45.53 667 VAL D C 1
ATOM 8378 O O . VAL D 1 124 ? -11.338 -78.837 -120.219 1.00 40.22 667 VAL D O 1
ATOM 8382 N N . ALA D 1 125 ? -12.335 -80.516 -121.351 1.00 43.18 668 ALA D N 1
ATOM 8383 C CA . ALA D 1 125 ? -13.385 -80.766 -120.375 1.00 40.89 668 ALA D CA 1
ATOM 8384 C C . ALA D 1 125 ? -13.231 -82.210 -119.906 1.00 40.53 668 ALA D C 1
ATOM 8385 O O . ALA D 1 125 ? -13.357 -83.136 -120.702 1.00 43.55 668 ALA D O 1
ATOM 8387 N N . LEU D 1 126 ? -12.930 -82.387 -118.622 1.00 39.21 669 LEU D N 1
ATOM 8388 C CA . LEU D 1 126 ? -12.602 -83.690 -118.039 1.00 37.62 669 LEU D CA 1
ATOM 8389 C C . LEU D 1 126 ? -13.689 -84.141 -117.068 1.00 40.87 669 LEU D C 1
ATOM 8390 O O . LEU D 1 126 ? -13.987 -83.437 -116.105 1.00 43.99 669 LEU D O 1
ATOM 8395 N N . ASN D 1 127 ? -14.260 -85.321 -117.292 1.00 41.37 670 ASN D N 1
ATOM 8396 C CA . ASN D 1 127 ? -15.177 -85.906 -116.311 1.00 38.91 670 ASN D CA 1
ATOM 8397 C C . ASN D 1 127 ? -14.511 -87.091 -115.596 1.00 42.31 670 ASN D C 1
ATOM 8398 O O . ASN D 1 127 ? -13.543 -87.665 -116.105 1.00 42.60 670 ASN D O 1
ATOM 8403 N N . ALA D 1 128 ? -15.002 -87.448 -114.415 1.00 37.48 671 ALA D N 1
ATOM 8404 C CA . ALA D 1 128 ? -14.424 -88.574 -113.681 1.00 37.48 671 ALA D CA 1
ATOM 8405 C C . ALA D 1 128 ? -15.240 -89.860 -113.840 1.00 44.87 671 ALA D C 1
ATOM 8406 O O . ALA D 1 128 ? -16.358 -89.973 -113.326 1.00 43.68 671 ALA D O 1
ATOM 8408 N N . ASN D 1 129 ? -14.662 -90.823 -114.550 1.00 43.82 672 ASN D N 1
ATOM 8409 C CA . ASN D 1 129 ? -15.193 -92.180 -114.620 1.00 45.03 672 ASN D CA 1
ATOM 8410 C C . ASN D 1 129 ? -16.617 -92.264 -115.139 1.00 42.77 672 ASN D C 1
ATOM 8411 O O . ASN D 1 129 ? -17.333 -93.198 -114.823 1.00 45.86 672 ASN D O 1
ATOM 8416 N N . ASN D 1 130 ? -17.029 -91.307 -115.952 1.00 47.17 673 ASN D N 1
ATOM 8417 C CA . ASN D 1 130 ? -18.391 -91.344 -116.482 1.00 49.01 673 ASN D CA 1
ATOM 8418 C C . ASN D 1 130 ? -18.434 -92.070 -117.829 1.00 49.52 673 ASN D C 1
ATOM 8419 O O . ASN D 1 130 ? -18.555 -91.445 -118.877 1.00 57.38 673 ASN D O 1
ATOM 8424 N N . SER D 1 131 ? -18.344 -93.396 -117.786 1.00 50.22 674 SER D N 1
ATOM 8425 C CA . SER D 1 131 ? -18.060 -94.206 -118.968 1.00 49.49 674 SER D CA 1
ATOM 8426 C C . SER D 1 131 ? -19.136 -94.273 -120.052 1.00 51.78 674 SER D C 1
ATOM 8427 O O . SER D 1 131 ? -18.860 -94.762 -121.147 1.00 56.88 674 SER D O 1
ATOM 8430 N N . VAL D 1 132 ? -20.346 -93.797 -119.794 1.00 47.38 675 VAL D N 1
ATOM 8431 C CA . VAL D 1 132 ? -21.319 -93.787 -120.883 1.00 52.87 675 VAL D CA 1
ATOM 8432 C C . VAL D 1 132 ? -20.836 -92.857 -122.003 1.00 55.13 675 VAL D C 1
ATOM 8433 O O . VAL D 1 132 ? -21.245 -92.984 -123.156 1.00 54.86 675 VAL D O 1
ATOM 8437 N N . ALA D 1 133 ? -19.959 -91.922 -121.656 1.00 51.30 676 ALA D N 1
ATOM 8438 C CA . ALA D 1 133 ? -19.406 -91.007 -122.644 1.00 53.58 676 ALA D CA 1
ATOM 8439 C C . ALA D 1 133 ? -18.516 -91.776 -123.625 1.00 54.04 676 ALA D C 1
ATOM 8440 O O . ALA D 1 133 ? -18.540 -91.516 -124.813 1.00 55.16 676 ALA D O 1
ATOM 8442 N N . ILE D 1 134 ? -17.757 -92.740 -123.117 1.00 51.66 677 ILE D N 1
ATOM 8443 C CA . ILE D 1 134 ? -17.044 -93.685 -123.958 1.00 53.62 677 ILE D CA 1
ATOM 8444 C C . ILE D 1 134 ? -17.942 -94.382 -124.975 1.00 55.38 677 ILE D C 1
ATOM 8445 O O . ILE D 1 134 ? -17.677 -94.328 -126.178 1.00 55.19 677 ILE D O 1
ATOM 8450 N N . ARG D 1 135 ? -18.978 -95.062 -124.478 1.00 55.58 678 ARG D N 1
ATOM 8451 C CA . ARG D 1 135 ? -19.905 -95.827 -125.320 1.00 56.81 678 ARG D CA 1
ATOM 8452 C C . ARG D 1 135 ? -20.552 -94.967 -126.394 1.00 57.64 678 ARG D C 1
ATOM 8453 O O . ARG D 1 135 ? -20.513 -95.315 -127.569 1.00 58.56 678 ARG D O 1
ATOM 8461 N N . ASN D 1 136 ? -21.123 -93.836 -125.987 1.00 57.19 679 ASN D N 1
ATOM 8462 C CA . ASN D 1 136 ? -21.717 -92.887 -126.920 1.00 56.95 679 ASN D CA 1
ATOM 8463 C C . ASN D 1 136 ? -20.794 -92.444 -128.051 1.00 59.67 679 ASN D C 1
ATOM 8464 O O . ASN D 1 136 ? -21.263 -92.112 -129.134 1.00 63.97 679 ASN D O 1
ATOM 8469 N N . THR D 1 137 ? -19.491 -92.404 -127.813 1.00 58.20 680 THR D N 1
ATOM 8470 C CA . THR D 1 137 ? -18.601 -91.946 -128.870 1.00 60.28 680 THR D CA 1
ATOM 8471 C C . THR D 1 137 ? -18.156 -93.141 -129.680 1.00 59.49 680 THR D C 1
ATOM 8472 O O . THR D 1 137 ? -17.876 -93.015 -130.868 1.00 63.40 680 THR D O 1
ATOM 8476 N N . HIS D 1 138 ? -18.091 -94.299 -129.036 1.00 58.02 681 HIS D N 1
ATOM 8477 C CA . HIS D 1 138 ? -17.803 -95.529 -129.750 1.00 58.44 681 HIS D CA 1
ATOM 8478 C C . HIS D 1 138 ? -18.871 -95.748 -130.815 1.00 64.12 681 HIS D C 1
ATOM 8479 O O . HIS D 1 138 ? -18.562 -95.912 -131.992 1.00 68.84 681 HIS D O 1
ATOM 8486 N N . LEU D 1 139 ? -20.131 -95.711 -130.400 1.00 62.81 682 LEU D N 1
ATOM 8487 C CA . LEU D 1 139 ? -21.236 -95.917 -131.324 1.00 66.40 682 LEU D CA 1
ATOM 8488 C C . LEU D 1 139 ? -21.261 -94.842 -132.405 1.00 69.37 682 LEU D C 1
ATOM 8489 O O . LEU D 1 139 ? -21.196 -95.156 -133.594 1.00 72.84 682 LEU D O 1
ATOM 8494 N N . LEU D 1 140 ? -21.346 -93.580 -131.991 1.00 64.38 683 LEU D N 1
ATOM 8495 C CA . LEU D 1 140 ? -21.441 -92.464 -132.930 1.00 66.82 683 LEU D CA 1
ATOM 8496 C C . LEU D 1 140 ? -20.256 -92.374 -133.898 1.00 69.95 683 LEU D C 1
ATOM 8497 O O . LEU D 1 140 ? -20.352 -91.726 -134.942 1.00 70.19 683 LEU D O 1
ATOM 8502 N N . CYS D 1 141 ? -19.143 -93.023 -133.572 1.00 66.46 684 CYS D N 1
ATOM 8503 C CA . CYS D 1 141 ? -18.020 -93.042 -134.502 1.00 71.16 684 CYS D CA 1
ATOM 8504 C C . CYS D 1 141 ? -18.274 -94.038 -135.639 1.00 74.33 684 CYS D C 1
ATOM 8505 O O . CYS D 1 141 ? -17.673 -93.946 -136.713 1.00 73.27 684 CYS D O 1
ATOM 8508 N N . TYR D 1 142 ? -19.172 -94.988 -135.402 1.00 74.57 685 TYR D N 1
ATOM 8509 C CA . TYR D 1 142 ? -19.577 -95.915 -136.451 1.00 73.48 685 TYR D CA 1
ATOM 8510 C C . TYR D 1 142 ? -20.717 -95.336 -137.285 1.00 69.22 685 TYR D C 1
ATOM 8511 O O . TYR D 1 142 ? -20.809 -95.604 -138.476 1.00 72.10 685 TYR D O 1
ATOM 8520 N N . TYR D 1 143 ? -21.565 -94.522 -136.665 1.00 69.43 686 TYR D N 1
ATOM 8521 C CA . TYR D 1 143 ? -22.617 -93.809 -137.391 1.00 72.62 686 TYR D CA 1
ATOM 8522 C C . TYR D 1 143 ? -22.040 -92.796 -138.391 1.00 71.69 686 TYR D C 1
ATOM 8523 O O . TYR D 1 143 ? -22.618 -92.547 -139.447 1.00 74.58 686 TYR D O 1
ATOM 8532 N N . SER D 1 144 ? -20.898 -92.215 -138.049 1.00 71.82 687 SER D N 1
ATOM 8533 C CA . SER D 1 144 ? -20.267 -91.209 -138.893 1.00 74.68 687 SER D CA 1
ATOM 8534 C C . SER D 1 144 ? -19.490 -91.846 -140.042 1.00 76.70 687 SER D C 1
ATOM 8535 O O . SER D 1 144 ? -19.085 -91.160 -140.979 1.00 76.17 687 SER D O 1
ATOM 8538 N N . SER D 1 145 ? -19.296 -93.160 -139.963 1.00 75.39 688 SER D N 1
ATOM 8539 C CA . SER D 1 145 ? -18.504 -93.888 -140.944 1.00 74.54 688 SER D CA 1
ATOM 8540 C C . SER D 1 145 ? -19.319 -94.919 -141.706 1.00 78.14 688 SER D C 1
ATOM 8541 O O . SER D 1 145 ? -18.757 -95.797 -142.359 1.00 82.24 688 SER D O 1
ATOM 8544 N N . TYR D 1 146 ? -20.639 -94.832 -141.604 1.00 78.75 689 TYR D N 1
ATOM 8545 C CA . TYR D 1 146 ? -21.510 -95.787 -142.277 1.00 82.04 689 TYR D CA 1
ATOM 8546 C C . TYR D 1 146 ? -21.795 -95.316 -143.688 1.00 82.71 689 TYR D C 1
ATOM 8547 O O . TYR D 1 146 ? -21.929 -96.113 -144.613 1.00 82.19 689 TYR D O 1
ATOM 8556 N N . ASP D 1 147 ? -21.902 -94.004 -143.826 1.00 81.15 690 ASP D N 1
ATOM 8557 C CA . ASP D 1 147 ? -22.146 -93.366 -145.103 1.00 84.13 690 ASP D CA 1
ATOM 8558 C C . ASP D 1 147 ? -21.345 -92.066 -145.145 1.00 85.46 690 ASP D C 1
ATOM 8559 O O . ASP D 1 147 ? -21.164 -91.396 -144.123 1.00 80.43 690 ASP D O 1
ATOM 8564 N N . TRP D 1 148 ? -20.857 -91.717 -146.327 1.00 83.09 691 TRP D N 1
ATOM 8565 C CA . TRP D 1 148 ? -19.979 -90.569 -146.474 1.00 82.54 691 TRP D CA 1
ATOM 8566 C C . TRP D 1 148 ? -20.715 -89.240 -146.274 1.00 84.75 691 TRP D C 1
ATOM 8567 O O . TRP D 1 148 ? -20.080 -88.200 -146.106 1.00 89.41 691 TRP D O 1
ATOM 8578 N N . ARG D 1 149 ? -22.047 -89.271 -146.283 1.00 85.57 692 ARG D N 1
ATOM 8579 C CA . ARG D 1 149 ? -22.844 -88.041 -146.270 1.00 83.61 692 ARG D CA 1
ATOM 8580 C C . ARG D 1 149 ? -23.144 -87.506 -144.868 1.00 82.12 692 ARG D C 1
ATOM 8581 O O . ARG D 1 149 ? -23.475 -86.331 -144.710 1.00 80.72 692 ARG D O 1
ATOM 8589 N N . VAL D 1 150 ? -23.027 -88.361 -143.856 1.00 83.34 693 VAL D N 1
ATOM 8590 C CA . VAL D 1 150 ? -23.433 -87.988 -142.500 1.00 79.82 693 VAL D CA 1
ATOM 8591 C C . VAL D 1 150 ? -22.611 -86.826 -141.945 1.00 78.13 693 VAL D C 1
ATOM 8592 O O . VAL D 1 150 ? -23.183 -85.801 -141.573 1.00 80.05 693 VAL D O 1
ATOM 8596 N N . ARG D 1 151 ? -21.286 -86.980 -141.896 1.00 74.99 694 ARG D N 1
ATOM 8597 C CA . ARG D 1 151 ? -20.399 -85.937 -141.353 1.00 77.63 694 ARG D CA 1
ATOM 8598 C C . ARG D 1 151 ? -20.490 -84.588 -142.081 1.00 79.33 694 ARG D C 1
ATOM 8599 O O . ARG D 1 151 ? -20.399 -83.541 -141.442 1.00 82.13 694 ARG D O 1
ATOM 8607 N N . PRO D 1 152 ? -20.633 -84.597 -143.419 1.00 80.21 695 PRO D N 1
ATOM 8608 C CA . PRO D 1 152 ? -20.788 -83.294 -144.079 1.00 82.05 695 PRO D CA 1
ATOM 8609 C C . PRO D 1 152 ? -22.134 -82.640 -143.826 1.00 78.45 695 PRO D C 1
ATOM 8610 O O . PRO D 1 152 ? -22.212 -81.421 -143.705 1.00 82.16 695 PRO D O 1
ATOM 8614 N N . LEU D 1 153 ? -23.182 -83.446 -143.764 1.00 79.85 696 LEU D N 1
ATOM 8615 C CA . LEU D 1 153 ? -24.499 -82.946 -143.408 1.00 80.24 696 LEU D CA 1
ATOM 8616 C C . LEU D 1 153 ? -24.448 -82.302 -142.026 1.00 78.89 696 LEU D C 1
ATOM 8617 O O . LEU D 1 153 ? -24.886 -81.169 -141.847 1.00 78.43 696 LEU D O 1
ATOM 8622 N N . VAL D 1 154 ? -23.890 -83.037 -141.062 1.00 80.57 697 VAL D N 1
ATOM 8623 C CA . VAL D 1 154 ? -23.768 -82.583 -139.676 1.00 79.76 697 VAL D CA 1
ATOM 8624 C C . VAL D 1 154 ? -23.105 -81.212 -139.585 1.00 76.01 697 VAL D C 1
ATOM 8625 O O . VAL D 1 154 ? -23.556 -80.338 -138.848 1.00 73.65 697 VAL D O 1
ATOM 8629 N N . SER D 1 155 ? -22.044 -81.036 -140.362 1.00 77.69 698 SER D N 1
ATOM 8630 C CA . SER D 1 155 ? -21.279 -79.794 -140.362 1.00 80.52 698 SER D CA 1
ATOM 8631 C C . SER D 1 155 ? -22.150 -78.577 -140.647 1.00 80.32 698 SER D C 1
ATOM 8632 O O . SER D 1 155 ? -22.125 -77.605 -139.891 1.00 81.03 698 SER D O 1
ATOM 8635 N N . VAL D 1 156 ? -22.936 -78.628 -141.718 1.00 80.79 699 VAL D N 1
ATOM 8636 C CA . VAL D 1 156 ? -23.750 -77.470 -142.078 1.00 82.17 699 VAL D CA 1
ATOM 8637 C C . VAL D 1 156 ? -24.906 -77.289 -141.105 1.00 80.79 699 VAL D C 1
ATOM 8638 O O . VAL D 1 156 ? -25.298 -76.160 -140.813 1.00 86.22 699 VAL D O 1
ATOM 8642 N N . VAL D 1 157 ? -25.435 -78.394 -140.585 1.00 82.50 700 VAL D N 1
ATOM 8643 C CA . VAL D 1 157 ? -26.544 -78.325 -139.643 1.00 81.68 700 VAL D CA 1
ATOM 8644 C C . VAL D 1 157 ? -26.111 -77.558 -138.399 1.00 86.64 700 VAL D C 1
ATOM 8645 O O . VAL D 1 157 ? -26.871 -76.751 -137.862 1.00 91.36 700 VAL D O 1
ATOM 8649 N N . LYS D 1 158 ? -24.875 -77.785 -137.961 1.00 87.20 701 LYS D N 1
ATOM 8650 C CA . LYS D 1 158 ? -24.380 -77.169 -136.731 1.00 85.07 701 LYS D CA 1
ATOM 8651 C C . LYS D 1 158 ? -24.132 -75.673 -136.871 1.00 86.59 701 LYS D C 1
ATOM 8652 O O . LYS D 1 158 ? -24.564 -74.892 -136.021 1.00 86.05 701 LYS D O 1
ATOM 8658 N N . GLU D 1 159 ? -23.448 -75.262 -137.934 1.00 88.64 702 GLU D N 1
ATOM 8659 C CA . GLU D 1 159 ? -23.152 -73.842 -138.092 1.00 89.35 702 GLU D CA 1
ATOM 8660 C C . GLU D 1 159 ? -24.395 -73.056 -138.504 1.00 90.74 702 GLU D C 1
ATOM 8661 O O . GLU D 1 159 ? -24.421 -71.830 -138.384 1.00 90.31 702 GLU D O 1
ATOM 8667 N N . TRP D 1 160 ? -25.428 -73.754 -138.973 1.00 89.35 703 TRP D N 1
ATOM 8668 C CA . TRP D 1 160 ? -26.702 -73.093 -139.229 1.00 90.71 703 TRP D CA 1
ATOM 8669 C C . TRP D 1 160 ? -27.363 -72.681 -137.921 1.00 94.21 703 TRP D C 1
ATOM 8670 O O . TRP D 1 160 ? -27.993 -71.624 -137.834 1.00 93.04 703 TRP D O 1
ATOM 8681 N N . ALA D 1 161 ? -27.227 -73.533 -136.911 1.00 94.72 704 ALA D N 1
ATOM 8682 C CA . ALA D 1 161 ? -27.772 -73.246 -135.591 1.00 92.82 704 ALA D CA 1
ATOM 8683 C C . ALA D 1 161 ? -27.092 -72.021 -134.997 1.00 93.52 704 ALA D C 1
ATOM 8684 O O . ALA D 1 161 ? -27.737 -71.194 -134.354 1.00 99.12 704 ALA D O 1
ATOM 8686 N N . LYS D 1 162 ? -25.785 -71.909 -135.222 1.00 90.91 705 LYS D N 1
ATOM 8687 C CA . LYS D 1 162 ? -25.016 -70.775 -134.724 1.00 94.01 705 LYS D CA 1
ATOM 8688 C C . LYS D 1 162 ? -25.357 -69.506 -135.505 1.00 95.07 705 LYS D C 1
ATOM 8689 O O . LYS D 1 162 ? -25.919 -68.558 -134.953 1.00 95.12 705 LYS D O 1
ATOM 8691 N N . ARG D 1 163 ? -25.022 -69.499 -136.792 1.00 95.21 706 ARG D N 1
ATOM 8692 C CA . ARG D 1 163 ? -25.344 -68.376 -137.664 1.00 91.30 706 ARG D CA 1
ATOM 8693 C C . ARG D 1 163 ? -26.805 -68.435 -138.110 1.00 93.76 706 ARG D C 1
ATOM 8694 O O . ARG D 1 163 ? -27.706 -68.706 -137.307 1.00 97.00 706 ARG D O 1
ATOM 8696 N N . THR D 1 175 ? -27.825 -77.433 -128.850 1.00 73.63 718 THR D N 1
ATOM 8697 C CA . THR D 1 175 ? -26.605 -78.142 -128.472 1.00 75.44 718 THR D CA 1
ATOM 8698 C C . THR D 1 175 ? -26.110 -79.079 -129.582 1.00 76.60 718 THR D C 1
ATOM 8699 O O . THR D 1 175 ? -26.904 -79.740 -130.248 1.00 73.98 718 THR D O 1
ATOM 8703 N N . SER D 1 176 ? -24.788 -79.113 -129.774 1.00 76.24 719 SER D N 1
ATOM 8704 C CA . SER D 1 176 ? -24.164 -79.844 -130.884 1.00 77.40 719 SER D CA 1
ATOM 8705 C C . SER D 1 176 ? -24.431 -81.341 -130.839 1.00 72.52 719 SER D C 1
ATOM 8706 O O . SER D 1 176 ? -24.756 -81.948 -131.857 1.00 76.39 719 SER D O 1
ATOM 8709 N N . TYR D 1 177 ? -24.273 -81.934 -129.662 1.00 71.12 720 TYR D N 1
ATOM 8710 C CA . TYR D 1 177 ? -24.482 -83.367 -129.493 1.00 71.12 720 TYR D CA 1
ATOM 8711 C C . TYR D 1 177 ? -25.926 -83.779 -129.787 1.00 71.37 720 TYR D C 1
ATOM 8712 O O . TYR D 1 177 ? -26.193 -84.924 -130.153 1.00 72.27 720 TYR D O 1
ATOM 8721 N N . SER D 1 178 ? -26.858 -82.849 -129.632 1.00 68.96 721 SER D N 1
ATOM 8722 C CA . SER D 1 178 ? -28.246 -83.138 -129.939 1.00 73.24 721 SER D CA 1
ATOM 8723 C C . SER D 1 178 ? -28.578 -82.857 -131.399 1.00 72.53 721 SER D C 1
ATOM 8724 O O . SER D 1 178 ? -29.424 -83.526 -131.988 1.00 73.86 721 SER D O 1
ATOM 8727 N N . LEU D 1 179 ? -27.914 -81.868 -131.981 1.00 71.50 722 LEU D N 1
ATOM 8728 C CA . LEU D 1 179 ? -28.056 -81.616 -133.407 1.00 73.88 722 LEU D CA 1
ATOM 8729 C C . LEU D 1 179 ? -27.714 -82.890 -134.167 1.00 74.74 722 LEU D C 1
ATOM 8730 O O . LEU D 1 179 ? -28.431 -83.292 -135.085 1.00 74.72 722 LEU D O 1
ATOM 8735 N N . VAL D 1 180 ? -26.630 -83.534 -133.741 1.00 73.67 723 VAL D N 1
ATOM 8736 C CA . VAL D 1 180 ? -26.170 -84.788 -134.326 1.00 71.47 723 VAL D CA 1
ATOM 8737 C C . VAL D 1 180 ? -27.201 -85.905 -134.209 1.00 72.69 723 VAL D C 1
ATOM 8738 O O . VAL D 1 180 ? -27.459 -86.620 -135.176 1.00 76.03 723 VAL D O 1
ATOM 8742 N N . LEU D 1 181 ? -27.785 -86.060 -133.025 1.00 71.71 724 LEU D N 1
ATOM 8743 C CA . LEU D 1 181 ? -28.760 -87.120 -132.807 1.00 73.70 724 LEU D CA 1
ATOM 8744 C C . LEU D 1 181 ? -30.020 -86.877 -133.641 1.00 76.07 724 LEU D C 1
ATOM 8745 O O . LEU D 1 181 ? -30.663 -87.825 -134.092 1.00 74.65 724 LEU D O 1
ATOM 8750 N N . MET D 1 182 ? -30.357 -85.605 -133.851 1.00 75.43 725 MET D N 1
ATOM 8751 C CA . MET D 1 182 ? -31.468 -85.236 -134.728 1.00 76.73 725 MET D CA 1
ATOM 8752 C C . MET D 1 182 ? -31.138 -85.565 -136.179 1.00 80.33 725 MET D C 1
ATOM 8753 O O . MET D 1 182 ? -32.008 -85.973 -136.949 1.00 78.90 725 MET D O 1
ATOM 8758 N N . VAL D 1 183 ? -29.874 -85.369 -136.546 1.00 78.66 726 VAL D N 1
ATOM 8759 C CA . VAL D 1 183 ? -29.414 -85.690 -137.886 1.00 76.58 726 VAL D CA 1
ATOM 8760 C C . VAL D 1 183 ? -29.408 -87.204 -138.096 1.00 79.80 726 VAL D C 1
ATOM 8761 O O . VAL D 1 183 ? -29.900 -87.696 -139.115 1.00 81.67 726 VAL D O 1
ATOM 8765 N N . ILE D 1 184 ? -28.876 -87.943 -137.127 1.00 75.75 727 ILE D N 1
ATOM 8766 C CA . ILE D 1 184 ? -28.839 -89.400 -137.231 1.00 77.53 727 ILE D CA 1
ATOM 8767 C C . ILE D 1 184 ? -30.257 -89.978 -137.293 1.00 79.92 727 ILE D C 1
ATOM 8768 O O . ILE D 1 184 ? -30.526 -90.902 -138.060 1.00 79.32 727 ILE D O 1
ATOM 8773 N N . HIS D 1 185 ? -31.162 -89.406 -136.505 1.00 80.51 728 HIS D N 1
ATOM 8774 C CA . HIS D 1 185 ? -32.558 -89.835 -136.474 1.00 82.93 728 HIS D CA 1
ATOM 8775 C C . HIS D 1 185 ? -33.230 -89.678 -137.839 1.00 86.80 728 HIS D C 1
ATOM 8776 O O . HIS D 1 185 ? -33.898 -90.591 -138.323 1.00 85.72 728 HIS D O 1
ATOM 8783 N N . PHE D 1 186 ? -33.042 -88.514 -138.455 1.00 87.32 729 PHE D N 1
ATOM 8784 C CA . PHE D 1 186 ? -33.616 -88.225 -139.765 1.00 86.57 729 PHE D CA 1
ATOM 8785 C C . PHE D 1 186 ? -33.068 -89.159 -140.846 1.00 87.40 729 PHE D C 1
ATOM 8786 O O . PHE D 1 186 ? -33.749 -89.434 -141.832 1.00 89.75 729 PHE D O 1
ATOM 8794 N N . LEU D 1 187 ? -31.843 -89.647 -140.653 1.00 85.36 730 LEU D N 1
ATOM 8795 C CA . LEU D 1 187 ? -31.231 -90.596 -141.582 1.00 84.18 730 LEU D CA 1
ATOM 8796 C C . LEU D 1 187 ? -31.610 -92.031 -141.225 1.00 81.92 730 LEU D C 1
ATOM 8797 O O . LEU D 1 187 ? -31.164 -92.981 -141.865 1.00 77.97 730 LEU D O 1
ATOM 8802 N N . GLN D 1 188 ? -32.427 -92.184 -140.190 1.00 83.56 731 GLN D N 1
ATOM 8803 C CA . GLN D 1 188 ? -32.941 -93.497 -139.823 1.00 86.34 731 GLN D CA 1
ATOM 8804 C C . GLN D 1 188 ? -34.423 -93.609 -140.153 1.00 86.45 731 GLN D C 1
ATOM 8805 O O . GLN D 1 188 ? -34.918 -94.700 -140.436 1.00 86.93 731 GLN D O 1
ATOM 8811 N N . CYS D 1 189 ? -35.114 -92.470 -140.132 1.00 89.27 732 CYS D N 1
ATOM 8812 C CA . CYS D 1 189 ? -36.580 -92.447 -140.082 1.00 94.74 732 CYS D CA 1
ATOM 8813 C C . CYS D 1 189 ? -37.277 -91.692 -141.214 1.00 95.21 732 CYS D C 1
ATOM 8814 O O . CYS D 1 189 ? -38.386 -92.057 -141.609 1.00 94.40 732 CYS D O 1
ATOM 8817 N N . GLY D 1 190 ? -36.645 -90.636 -141.719 1.00 96.61 733 GLY D N 1
ATOM 8818 C CA . GLY D 1 190 ? -37.260 -89.791 -142.732 1.00 95.79 733 GLY D CA 1
ATOM 8819 C C . GLY D 1 190 ? -37.489 -90.455 -144.082 1.00 95.71 733 GLY D C 1
ATOM 8820 O O . GLY D 1 190 ? -37.484 -91.686 -144.186 1.00 93.58 733 GLY D O 1
ATOM 8821 N N . PRO D 1 191 ? -37.708 -89.635 -145.125 1.00 95.37 734 PRO D N 1
ATOM 8822 C CA . PRO D 1 191 ? -37.893 -90.093 -146.506 1.00 91.31 734 PRO D CA 1
ATOM 8823 C C . PRO D 1 191 ? -36.897 -91.184 -146.906 1.00 94.44 734 PRO D C 1
ATOM 8824 O O . PRO D 1 191 ? -37.252 -92.363 -146.889 1.00 92.92 734 PRO D O 1
ATOM 8828 N N . THR D 1 192 ? -35.670 -90.798 -147.241 1.00 90.73 735 THR D N 1
ATOM 8829 C CA . THR D 1 192 ? -34.649 -91.762 -147.636 1.00 86.71 735 THR D CA 1
ATOM 8830 C C . THR D 1 192 ? -33.947 -92.361 -146.411 1.00 87.95 735 THR D C 1
ATOM 8831 O O . THR D 1 192 ? -33.584 -91.634 -145.487 1.00 88.40 735 THR D O 1
ATOM 8835 N N . LYS D 1 193 ? -33.765 -93.682 -146.402 1.00 86.56 736 LYS D N 1
ATOM 8836 C CA . LYS D 1 193 ? -33.154 -94.372 -145.261 1.00 82.11 736 LYS D CA 1
ATOM 8837 C C . LYS D 1 193 ? -31.652 -94.642 -145.450 1.00 83.21 736 LYS D C 1
ATOM 8838 O O . LYS D 1 193 ? -31.255 -95.713 -145.915 1.00 79.32 736 LYS D O 1
ATOM 8840 N N . VAL D 1 194 ? -30.829 -93.672 -145.055 1.00 79.18 737 VAL D N 1
ATOM 8841 C CA . VAL D 1 194 ? -29.375 -93.754 -145.194 1.00 80.31 737 VAL D CA 1
ATOM 8842 C C . VAL D 1 194 ? -28.693 -94.633 -144.133 1.00 80.69 737 VAL D C 1
ATOM 8843 O O . VAL D 1 194 ? -27.805 -95.427 -144.452 1.00 80.11 737 VAL D O 1
ATOM 8847 N N . LEU D 1 195 ? -29.104 -94.475 -142.873 1.00 84.93 738 LEU D N 1
ATOM 8848 C CA . LEU D 1 195 ? -28.470 -95.156 -141.736 1.00 80.91 738 LEU D CA 1
ATOM 8849 C C . LEU D 1 195 ? -29.420 -96.103 -141.025 1.00 74.50 738 LEU D C 1
ATOM 8850 O O . LEU D 1 195 ? -30.577 -95.757 -140.789 1.00 77.73 738 LEU D O 1
ATOM 8855 N N . PRO D 1 196 ? -28.923 -97.289 -140.651 1.00 71.83 739 PRO D N 1
ATOM 8856 C CA . PRO D 1 196 ? -29.702 -98.280 -139.906 1.00 71.42 739 PRO D CA 1
ATOM 8857 C C . PRO D 1 196 ? -29.804 -97.938 -138.423 1.00 76.59 739 PRO D C 1
ATOM 8858 O O . PRO D 1 196 ? -29.361 -96.865 -138.009 1.00 77.04 739 PRO D O 1
ATOM 8862 N N . ASN D 1 197 ? -30.405 -98.836 -137.646 1.00 77.22 740 ASN D N 1
ATOM 8863 C CA . ASN D 1 197 ? -30.287 -98.808 -136.195 1.00 70.67 740 ASN D CA 1
ATOM 8864 C C . ASN D 1 197 ? -29.107 -99.688 -135.831 1.00 75.43 740 ASN D C 1
ATOM 8865 O O . ASN D 1 197 ? -29.241 -100.911 -135.754 1.00 77.22 740 ASN D O 1
ATOM 8870 N N . LEU D 1 198 ? -27.953 -99.060 -135.621 1.00 72.08 741 LEU D N 1
ATOM 8871 C CA . LEU D 1 198 ? -26.709 -99.777 -135.371 1.00 73.41 741 LEU D CA 1
ATOM 8872 C C . LEU D 1 198 ? -26.756 -100.655 -134.122 1.00 73.81 741 LEU D C 1
ATOM 8873 O O . LEU D 1 198 ? -26.136 -101.718 -134.083 1.00 75.55 741 LEU D O 1
ATOM 8878 N N . GLN D 1 199 ? -27.490 -100.215 -133.107 1.00 71.05 742 GLN D N 1
ATOM 8879 C CA . GLN D 1 199 ? -27.553 -100.954 -131.852 1.00 72.21 742 GLN D CA 1
ATOM 8880 C C . GLN D 1 199 ? -28.363 -102.241 -131.997 1.00 77.10 742 GLN D C 1
ATOM 8881 O O . GLN D 1 199 ? -28.108 -103.236 -131.313 1.00 70.76 742 GLN D O 1
ATOM 8887 N N . GLN D 1 200 ? -29.334 -102.206 -132.905 1.00 78.74 743 GLN D N 1
ATOM 8888 C CA . GLN D 1 200 ? -30.168 -103.359 -133.210 1.00 76.28 743 GLN D CA 1
ATOM 8889 C C . GLN D 1 200 ? -29.493 -104.295 -134.221 1.00 79.36 743 GLN D C 1
ATOM 8890 O O . GLN D 1 200 ? -29.571 -105.519 -134.105 1.00 76.30 743 GLN D O 1
ATOM 8896 N N . SER D 1 201 ? -28.824 -103.709 -135.208 1.00 76.92 744 SER D N 1
ATOM 8897 C CA . SER D 1 201 ? -28.216 -104.478 -136.290 1.00 75.65 744 SER D CA 1
ATOM 8898 C C . SER D 1 201 ? -27.039 -105.338 -135.824 1.00 78.85 744 SER D C 1
ATOM 8899 O O . SER D 1 201 ? -26.935 -106.501 -136.193 1.00 81.49 744 SER D O 1
ATOM 8902 N N . TYR D 1 202 ? -26.141 -104.763 -135.030 1.00 82.83 745 TYR D N 1
ATOM 8903 C CA . TYR D 1 202 ? -25.006 -105.513 -134.492 1.00 79.48 745 TYR D CA 1
ATOM 8904 C C . TYR D 1 202 ? -25.024 -105.453 -132.975 1.00 80.16 745 TYR D C 1
ATOM 8905 O O . TYR D 1 202 ? -24.225 -104.738 -132.373 1.00 83.27 745 TYR D O 1
ATOM 8914 N N . PRO D 1 203 ? -25.935 -106.206 -132.351 1.00 78.76 746 PRO D N 1
ATOM 8915 C CA . PRO D 1 203 ? -26.204 -106.115 -130.910 1.00 80.59 746 PRO D CA 1
ATOM 8916 C C . PRO D 1 203 ? -25.041 -106.602 -130.053 1.00 80.97 746 PRO D C 1
ATOM 8917 O O . PRO D 1 203 ? -24.922 -106.220 -128.886 1.00 75.70 746 PRO D O 1
ATOM 8921 N N . ASN D 1 204 ? -24.195 -107.447 -130.631 1.00 88.60 747 ASN D N 1
ATOM 8922 C CA . ASN D 1 204 ? -23.006 -107.927 -129.932 1.00 86.78 747 ASN D CA 1
ATOM 8923 C C . ASN D 1 204 ? -21.948 -106.807 -129.764 1.00 81.99 747 ASN D C 1
ATOM 8924 O O . ASN D 1 204 ? -21.363 -106.648 -128.685 1.00 75.68 747 ASN D O 1
ATOM 8929 N N . ARG D 1 205 ? -21.761 -106.001 -130.809 1.00 82.30 748 ARG D N 1
ATOM 8930 C CA . ARG D 1 205 ? -20.706 -104.986 -130.842 1.00 78.15 748 ARG D CA 1
ATOM 8931 C C . ARG D 1 205 ? -20.974 -103.810 -129.907 1.00 72.04 748 ARG D C 1
ATOM 8932 O O . ARG D 1 205 ? -20.055 -103.323 -129.246 1.00 72.56 748 ARG D O 1
ATOM 8934 N N . PHE D 1 206 ? -22.225 -103.362 -129.849 1.00 72.58 749 PHE D N 1
ATOM 8935 C CA . PHE D 1 206 ? -22.574 -102.145 -129.112 1.00 67.76 749 PHE D CA 1
ATOM 8936 C C . PHE D 1 206 ? -23.389 -102.428 -127.857 1.00 65.96 749 PHE D C 1
ATOM 8937 O O . PHE D 1 206 ? -24.090 -101.557 -127.350 1.00 65.71 749 PHE D O 1
ATOM 8945 N N . SER D 1 207 ? -23.279 -103.650 -127.354 1.00 69.42 750 SER D N 1
ATOM 8946 C CA . SER D 1 207 ? -23.940 -104.034 -126.115 1.00 68.62 750 SER D CA 1
ATOM 8947 C C . SER D 1 207 ? -23.506 -103.177 -124.926 1.00 69.49 750 SER D C 1
ATOM 8948 O O . SER D 1 207 ? -22.334 -102.825 -124.774 1.00 69.76 750 SER D O 1
ATOM 8951 N N . ASN D 1 208 ? -24.472 -102.863 -124.078 1.00 72.68 751 ASN D N 1
ATOM 8952 C CA . ASN D 1 208 ? -24.233 -102.182 -122.815 1.00 71.24 751 ASN D CA 1
ATOM 8953 C C . ASN D 1 208 ? -23.335 -102.989 -121.860 1.00 70.30 751 ASN D C 1
ATOM 8954 O O . ASN D 1 208 ? -22.745 -102.442 -120.926 1.00 67.75 751 ASN D O 1
ATOM 8959 N N . LYS D 1 209 ? -23.222 -104.290 -122.124 1.00 71.90 752 LYS D N 1
ATOM 8960 C CA . LYS D 1 209 ? -22.544 -105.238 -121.237 1.00 66.15 752 LYS D CA 1
ATOM 8961 C C . LYS D 1 209 ? -21.056 -105.424 -121.541 1.00 67.37 752 LYS D C 1
ATOM 8962 O O . LYS D 1 209 ? -20.342 -106.095 -120.792 1.00 67.72 752 LYS D O 1
ATOM 8964 N N . VAL D 1 210 ? -20.580 -104.846 -122.637 1.00 66.18 753 VAL D N 1
ATOM 8965 C CA . VAL D 1 210 ? -19.163 -104.955 -122.961 1.00 67.67 753 VAL D CA 1
ATOM 8966 C C . VAL D 1 210 ? -18.328 -104.003 -122.094 1.00 69.40 753 VAL D C 1
ATOM 8967 O O . VAL D 1 210 ? -18.633 -102.811 -121.996 1.00 69.57 753 VAL D O 1
ATOM 8971 N N . ASP D 1 211 ? -17.288 -104.540 -121.458 1.00 67.16 754 ASP D N 1
ATOM 8972 C CA . ASP D 1 211 ? -16.309 -103.731 -120.743 1.00 62.72 754 ASP D CA 1
ATOM 8973 C C . ASP D 1 211 ? -15.721 -102.726 -121.719 1.00 69.67 754 ASP D C 1
ATOM 8974 O O . ASP D 1 211 ? -15.389 -103.093 -122.845 1.00 72.79 754 ASP D O 1
ATOM 8979 N N . VAL D 1 212 ? -15.599 -101.463 -121.309 1.00 67.00 755 VAL D N 1
ATOM 8980 C CA . VAL D 1 212 ? -15.125 -100.421 -122.225 1.00 67.14 755 VAL D CA 1
ATOM 8981 C C . VAL D 1 212 ? -13.691 -100.635 -122.723 1.00 65.88 755 VAL D C 1
ATOM 8982 O O . VAL D 1 212 ? -13.272 -99.991 -123.687 1.00 68.26 755 VAL D O 1
ATOM 8986 N N . ARG D 1 213 ? -12.947 -101.534 -122.078 1.00 65.10 756 ARG D N 1
ATOM 8987 C CA . ARG D 1 213 ? -11.571 -101.836 -122.492 1.00 68.50 756 ARG D CA 1
ATOM 8988 C C . ARG D 1 213 ? -11.488 -102.830 -123.649 1.00 73.17 756 ARG D C 1
ATOM 8989 O O . ARG D 1 213 ? -10.441 -102.956 -124.284 1.00 67.27 756 ARG D O 1
ATOM 8997 N N . THR D 1 214 ? -12.576 -103.553 -123.903 1.00 74.16 757 THR D N 1
ATOM 8998 C CA . THR D 1 214 ? -12.594 -104.503 -125.010 1.00 73.92 757 THR D CA 1
ATOM 8999 C C . THR D 1 214 ? -13.680 -104.151 -126.023 1.00 73.85 757 THR D C 1
ATOM 9000 O O . THR D 1 214 ? -14.355 -105.029 -126.556 1.00 80.78 757 THR D O 1
ATOM 9004 N N . LEU D 1 215 ? -13.852 -102.860 -126.277 1.00 72.33 758 LEU D N 1
ATOM 9005 C CA . LEU D 1 215 ? -14.739 -102.416 -127.339 1.00 70.72 758 LEU D CA 1
ATOM 9006 C C . LEU D 1 215 ? -14.024 -102.528 -128.682 1.00 73.13 758 LEU D C 1
ATOM 9007 O O . LEU D 1 215 ? -12.826 -102.259 -128.787 1.00 72.28 758 LEU D O 1
ATOM 9012 N N . ASN D 1 216 ? -14.763 -102.926 -129.710 1.00 75.45 759 ASN D N 1
ATOM 9013 C CA . ASN D 1 216 ? -14.175 -103.129 -131.023 1.00 79.25 759 ASN D CA 1
ATOM 9014 C C . ASN D 1 216 ? -13.911 -101.790 -131.697 1.00 75.64 759 ASN D C 1
ATOM 9015 O O . ASN D 1 216 ? -14.827 -101.148 -132.211 1.00 74.07 759 ASN D O 1
ATOM 9020 N N . VAL D 1 217 ? -12.652 -101.370 -131.676 1.00 74.45 760 VAL D N 1
ATOM 9021 C CA . VAL D 1 217 ? -12.252 -100.108 -132.290 1.00 78.82 760 VAL D CA 1
ATOM 9022 C C . VAL D 1 217 ? -11.411 -100.369 -133.538 1.00 84.87 760 VAL D C 1
ATOM 9023 O O . VAL D 1 217 ? -10.668 -99.500 -134.002 1.00 83.10 760 VAL D O 1
ATOM 9027 N N . THR D 1 218 ? -11.546 -101.573 -134.083 1.00 86.75 761 THR D N 1
ATOM 9028 C CA . THR D 1 218 ? -10.613 -102.068 -135.087 1.00 84.80 761 THR D CA 1
ATOM 9029 C C . THR D 1 218 ? -11.310 -102.627 -136.338 1.00 87.48 761 THR D C 1
ATOM 9030 O O . THR D 1 218 ? -11.135 -102.104 -137.439 1.00 86.18 761 THR D O 1
ATOM 9034 N N . MET D 1 219 ? -12.097 -103.686 -136.163 1.00 85.14 762 MET D N 1
ATOM 9035 C CA . MET D 1 219 ? -12.771 -104.340 -137.282 1.00 88.35 762 MET D CA 1
ATOM 9036 C C . MET D 1 219 ? -13.857 -103.458 -137.893 1.00 87.74 762 MET D C 1
ATOM 9037 O O . MET D 1 219 ? -14.485 -102.670 -137.194 1.00 85.88 762 MET D O 1
ATOM 9039 N N . ALA D 1 220 ? -14.063 -103.592 -139.202 1.00 90.17 763 ALA D N 1
ATOM 9040 C CA . ALA D 1 220 ? -15.137 -102.885 -139.895 1.00 85.66 763 ALA D CA 1
ATOM 9041 C C . ALA D 1 220 ? -16.441 -103.635 -139.682 1.00 88.59 763 ALA D C 1
ATOM 9042 O O . ALA D 1 220 ? -16.448 -104.710 -139.081 1.00 90.33 763 ALA D O 1
ATOM 9044 N N . LEU D 1 221 ? -17.547 -103.082 -140.165 1.00 88.79 764 LEU D N 1
ATOM 9045 C CA . LEU D 1 221 ? -18.829 -103.733 -139.931 1.00 92.73 764 LEU D CA 1
ATOM 9046 C C . LEU D 1 221 ? -19.369 -104.450 -141.176 1.00 97.20 764 LEU D C 1
ATOM 9047 O O . LEU D 1 221 ? -19.365 -103.909 -142.287 1.00 96.61 764 LEU D O 1
ATOM 9052 N N . GLU D 1 222 ? -19.809 -105.689 -140.963 1.00 98.88 765 GLU D N 1
ATOM 9053 C CA . GLU D 1 222 ? -20.440 -106.510 -141.993 1.00 99.36 765 GLU D CA 1
ATOM 9054 C C . GLU D 1 222 ? -21.786 -105.927 -142.425 1.00 100.95 765 GLU D C 1
ATOM 9055 O O . GLU D 1 222 ? -22.353 -105.093 -141.723 1.00 100.46 765 GLU D O 1
ATOM 9061 N N . GLU D 1 223 ? -22.296 -106.361 -143.575 1.00 102.03 766 GLU D N 1
ATOM 9062 C CA . GLU D 1 223 ? -23.611 -105.919 -144.034 1.00 98.78 766 GLU D CA 1
ATOM 9063 C C . GLU D 1 223 ? -24.615 -107.064 -143.942 1.00 93.33 766 GLU D C 1
ATOM 9064 O O . GLU D 1 223 ? -25.761 -106.871 -143.539 1.00 97.95 766 GLU D O 1
ATOM 9066 N N . THR D 1 237 ? -29.405 -87.634 -153.062 1.00 83.42 780 THR D N 1
ATOM 9067 C CA . THR D 1 237 ? -28.175 -87.597 -152.281 1.00 92.13 780 THR D CA 1
ATOM 9068 C C . THR D 1 237 ? -27.993 -86.247 -151.571 1.00 96.39 780 THR D C 1
ATOM 9069 O O . THR D 1 237 ? -28.926 -85.442 -151.505 1.00 94.43 780 THR D O 1
ATOM 9073 N N . LEU D 1 238 ? -26.774 -86.013 -151.081 1.00 94.71 781 LEU D N 1
ATOM 9074 C CA . LEU D 1 238 ? -26.426 -84.946 -150.126 1.00 92.72 781 LEU D CA 1
ATOM 9075 C C . LEU D 1 238 ? -27.140 -83.594 -150.256 1.00 91.45 781 LEU D C 1
ATOM 9076 O O . LEU D 1 238 ? -27.312 -82.883 -149.263 1.00 88.31 781 LEU D O 1
ATOM 9081 N N . GLY D 1 239 ? -27.542 -83.229 -151.468 1.00 93.35 782 GLY D N 1
ATOM 9082 C CA . GLY D 1 239 ? -28.202 -81.954 -151.681 1.00 94.30 782 GLY D CA 1
ATOM 9083 C C . GLY D 1 239 ? -29.619 -81.938 -151.145 1.00 92.57 782 GLY D C 1
ATOM 9084 O O . GLY D 1 239 ? -30.068 -80.940 -150.575 1.00 90.78 782 GLY D O 1
ATOM 9085 N N . GLU D 1 240 ? -30.316 -83.058 -151.325 1.00 92.32 783 GLU D N 1
ATOM 9086 C CA . GLU D 1 240 ? -31.723 -83.185 -150.943 1.00 93.77 783 GLU D CA 1
ATOM 9087 C C . GLU D 1 240 ? -31.922 -83.648 -149.492 1.00 92.35 783 GLU D C 1
ATOM 9088 O O . GLU D 1 240 ? -33.004 -83.481 -148.926 1.00 94.42 783 GLU D O 1
ATOM 9090 N N . LEU D 1 241 ? -30.885 -84.239 -148.903 1.00 91.63 784 LEU D N 1
ATOM 9091 C CA . LEU D 1 241 ? -30.925 -84.650 -147.501 1.00 87.32 784 LEU D CA 1
ATOM 9092 C C . LEU D 1 241 ? -31.035 -83.442 -146.576 1.00 89.54 784 LEU D C 1
ATOM 9093 O O . LEU D 1 241 ? -31.733 -83.495 -145.565 1.00 89.54 784 LEU D O 1
ATOM 9098 N N . LEU D 1 242 ? -30.346 -82.355 -146.923 1.00 91.49 785 LEU D N 1
ATOM 9099 C CA . LEU D 1 242 ? -30.342 -81.156 -146.086 1.00 90.34 785 LEU D CA 1
ATOM 9100 C C . LEU D 1 242 ? -31.700 -80.462 -146.083 1.00 92.58 785 LEU D C 1
ATOM 9101 O O . LEU D 1 242 ? -32.242 -80.158 -145.021 1.00 92.85 785 LEU D O 1
ATOM 9106 N N . ILE D 1 243 ? -32.250 -80.207 -147.266 1.00 93.67 786 ILE D N 1
ATOM 9107 C CA . ILE D 1 243 ? -33.544 -79.537 -147.357 1.00 96.69 786 ILE D CA 1
ATOM 9108 C C . ILE D 1 243 ? -34.683 -80.454 -146.893 1.00 95.38 786 ILE D C 1
ATOM 9109 O O . ILE D 1 243 ? -35.769 -79.981 -146.561 1.00 98.30 786 ILE D O 1
ATOM 9114 N N . GLY D 1 244 ? -34.426 -81.759 -146.861 1.00 92.84 787 GLY D N 1
ATOM 9115 C CA . GLY D 1 244 ? -35.386 -82.716 -146.335 1.00 94.75 787 GLY D CA 1
ATOM 9116 C C . GLY D 1 244 ? -35.364 -82.737 -144.817 1.00 98.38 787 GLY D C 1
ATOM 9117 O O . GLY D 1 244 ? -36.389 -82.943 -144.160 1.00 99.05 787 GLY D O 1
ATOM 9118 N N . PHE D 1 245 ? -34.170 -82.534 -144.267 1.00 98.16 788 PHE D N 1
ATOM 9119 C CA . PHE D 1 245 ? -33.967 -82.383 -142.830 1.00 97.22 788 PHE D CA 1
ATOM 9120 C C . PHE D 1 245 ? -34.765 -81.188 -142.318 1.00 98.49 788 PHE D C 1
ATOM 9121 O O . PHE D 1 245 ? -35.502 -81.290 -141.334 1.00 97.19 788 PHE D O 1
ATOM 9129 N N . LEU D 1 246 ? -34.615 -80.058 -143.007 1.00 96.41 789 LEU D N 1
ATOM 9130 C CA . LEU D 1 246 ? -35.309 -78.826 -142.651 1.00 99.64 789 LEU D CA 1
ATOM 9131 C C . LEU D 1 246 ? -36.811 -78.966 -142.860 1.00 103.76 789 LEU D C 1
ATOM 9132 O O . LEU D 1 246 ? -37.593 -78.178 -142.332 1.00 103.35 789 LEU D O 1
ATOM 9137 N N . ASP D 1 247 ? -37.208 -79.965 -143.642 1.00 103.78 790 ASP D N 1
ATOM 9138 C CA . ASP D 1 247 ? -38.621 -80.277 -143.820 1.00 105.53 790 ASP D CA 1
ATOM 9139 C C . ASP D 1 247 ? -39.116 -81.174 -142.692 1.00 108.52 790 ASP D C 1
ATOM 9140 O O . ASP D 1 247 ? -40.209 -80.976 -142.156 1.00 109.60 790 ASP D O 1
ATOM 9145 N N . TYR D 1 248 ? -38.302 -82.163 -142.338 1.00 105.12 791 TYR D N 1
ATOM 9146 C CA . TYR D 1 248 ? -38.677 -83.129 -141.316 1.00 104.66 791 TYR D CA 1
ATOM 9147 C C . TYR D 1 248 ? -38.933 -82.460 -139.964 1.00 105.56 791 TYR D C 1
ATOM 9148 O O . TYR D 1 248 ? -39.770 -82.923 -139.194 1.00 107.02 791 TYR D O 1
ATOM 9157 N N . TYR D 1 249 ? -38.226 -81.368 -139.678 1.00 105.84 792 TYR D N 1
ATOM 9158 C CA . TYR D 1 249 ? -38.315 -80.744 -138.355 1.00 108.63 792 TYR D CA 1
ATOM 9159 C C . TYR D 1 249 ? -39.083 -79.424 -138.338 1.00 113.45 792 TYR D C 1
ATOM 9160 O O . TYR D 1 249 ? -39.266 -78.830 -137.271 1.00 115.80 792 TYR D O 1
ATOM 9169 N N . ALA D 1 250 ? -39.538 -78.967 -139.503 1.00 114.30 793 ALA D N 1
ATOM 9170 C CA . ALA D 1 250 ? -40.310 -77.725 -139.576 1.00 115.40 793 ALA D CA 1
ATOM 9171 C C . ALA D 1 250 ? -41.816 -77.983 -139.501 1.00 116.32 793 ALA D C 1
ATOM 9172 O O . ALA D 1 250 ? -42.551 -77.252 -138.832 1.00 113.92 793 ALA D O 1
ATOM 9174 N N . ASN D 1 251 ? -42.269 -79.026 -140.188 1.00 112.90 794 ASN D N 1
ATOM 9175 C CA . ASN D 1 251 ? -43.694 -79.303 -140.286 1.00 112.72 794 ASN D CA 1
ATOM 9176 C C . ASN D 1 251 ? -44.002 -80.794 -140.340 1.00 111.73 794 ASN D C 1
ATOM 9177 O O . ASN D 1 251 ? -45.053 -81.197 -140.835 1.00 114.80 794 ASN D O 1
ATOM 9179 N N . GLU D 1 252 ? -43.093 -81.613 -139.826 1.00 112.22 795 GLU D N 1
ATOM 9180 C CA . GLU D 1 252 ? -43.264 -83.057 -139.913 1.00 112.33 795 GLU D CA 1
ATOM 9181 C C . GLU D 1 252 ? -43.032 -83.767 -138.578 1.00 112.25 795 GLU D C 1
ATOM 9182 O O . GLU D 1 252 ? -43.353 -84.944 -138.431 1.00 114.75 795 GLU D O 1
ATOM 9188 N N . PHE D 1 253 ? -42.485 -83.053 -137.601 1.00 112.05 796 PHE D N 1
ATOM 9189 C CA . PHE D 1 253 ? -42.134 -83.674 -136.329 1.00 111.62 796 PHE D CA 1
ATOM 9190 C C . PHE D 1 253 ? -42.869 -83.027 -135.171 1.00 112.82 796 PHE D C 1
ATOM 9191 O O . PHE D 1 253 ? -42.923 -81.805 -135.082 1.00 114.25 796 PHE D O 1
ATOM 9199 N N . ASN D 1 254 ? -43.426 -83.839 -134.277 1.00 112.37 797 ASN D N 1
ATOM 9200 C CA . ASN D 1 254 ? -44.095 -83.283 -133.108 1.00 113.30 797 ASN D CA 1
ATOM 9201 C C . ASN D 1 254 ? -43.251 -83.466 -131.839 1.00 113.50 797 ASN D C 1
ATOM 9202 O O . ASN D 1 254 ? -42.270 -84.214 -131.826 1.00 115.80 797 ASN D O 1
ATOM 9207 N N . TYR D 1 255 ? -43.626 -82.755 -130.780 1.00 112.58 798 TYR D N 1
ATOM 9208 C CA . TYR D 1 255 ? -42.728 -82.540 -129.653 1.00 114.68 798 TYR D CA 1
ATOM 9209 C C . TYR D 1 255 ? -43.283 -83.075 -128.331 1.00 115.79 798 TYR D C 1
ATOM 9210 O O . TYR D 1 255 ? -42.526 -83.281 -127.385 1.00 118.60 798 TYR D O 1
ATOM 9219 N N . ASP D 1 256 ? -44.591 -83.313 -128.260 1.00 115.73 799 ASP D N 1
ATOM 9220 C CA . ASP D 1 256 ? -45.171 -83.906 -127.053 1.00 116.76 799 ASP D CA 1
ATOM 9221 C C . ASP D 1 256 ? -46.012 -85.146 -127.363 1.00 115.08 799 ASP D C 1
ATOM 9222 O O . ASP D 1 256 ? -46.697 -85.676 -126.489 1.00 115.89 799 ASP D O 1
ATOM 9227 N N . ARG D 1 257 ? -45.961 -85.598 -128.611 1.00 112.71 800 ARG D N 1
ATOM 9228 C CA . ARG D 1 257 ? -46.473 -86.918 -128.962 1.00 114.89 800 ARG D CA 1
ATOM 9229 C C . ARG D 1 257 ? -45.309 -87.709 -129.548 1.00 116.96 800 ARG D C 1
ATOM 9230 O O . ARG D 1 257 ? -45.322 -88.940 -129.590 1.00 116.36 800 ARG D O 1
ATOM 9238 N N . ASP D 1 258 ? -44.281 -86.984 -129.973 1.00 115.07 801 ASP D N 1
ATOM 9239 C CA . ASP D 1 258 ? -43.100 -87.610 -130.541 1.00 109.68 801 ASP D CA 1
ATOM 9240 C C . ASP D 1 258 ? -41.850 -87.237 -129.752 1.00 108.58 801 ASP D C 1
ATOM 9241 O O . ASP D 1 258 ? -41.732 -86.126 -129.231 1.00 108.34 801 ASP D O 1
ATOM 9246 N N . ALA D 1 259 ? -40.927 -88.188 -129.664 1.00 105.15 802 ALA D N 1
ATOM 9247 C CA . ALA D 1 259 ? -39.599 -87.953 -129.116 1.00 96.06 802 ALA D CA 1
ATOM 9248 C C . ALA D 1 259 ? -38.596 -88.679 -130.003 1.00 92.35 802 ALA D C 1
ATOM 9249 O O . ALA D 1 259 ? -38.992 -89.426 -130.895 1.00 94.44 802 ALA D O 1
ATOM 9251 N N . ILE D 1 260 ? -37.306 -88.470 -129.774 1.00 82.68 803 ILE D N 1
ATOM 9252 C CA . ILE D 1 260 ? -36.306 -89.166 -130.568 1.00 85.09 803 ILE D CA 1
ATOM 9253 C C . ILE D 1 260 ? -35.660 -90.287 -129.779 1.00 82.88 803 ILE D C 1
ATOM 9254 O O . ILE D 1 260 ? -35.200 -90.082 -128.665 1.00 84.48 803 ILE D O 1
ATOM 9259 N N . SER D 1 261 ? -35.634 -91.475 -130.368 1.00 87.12 804 SER D N 1
ATOM 9260 C CA . SER D 1 261 ? -34.890 -92.593 -129.812 1.00 83.42 804 SER D CA 1
ATOM 9261 C C . SER D 1 261 ? -33.882 -93.121 -130.835 1.00 84.37 804 SER D C 1
ATOM 9262 O O . SER D 1 261 ? -34.214 -93.316 -132.008 1.00 87.41 804 SER D O 1
ATOM 9265 N N . ILE D 1 262 ? -32.649 -93.338 -130.387 1.00 85.22 805 ILE D N 1
ATOM 9266 C CA . ILE D 1 262 ? -31.585 -93.850 -131.248 1.00 77.30 805 ILE D CA 1
ATOM 9267 C C . ILE D 1 262 ? -31.398 -95.340 -130.982 1.00 76.91 805 ILE D C 1
ATOM 9268 O O . ILE D 1 262 ? -31.090 -96.104 -131.896 1.00 76.98 805 ILE D O 1
ATOM 9273 N N . ARG D 1 263 ? -31.593 -95.734 -129.721 1.00 79.19 806 ARG D N 1
ATOM 9274 C CA . ARG D 1 263 ? -31.446 -97.123 -129.278 1.00 73.76 806 ARG D CA 1
ATOM 9275 C C . ARG D 1 263 ? -32.430 -98.028 -130.008 1.00 81.50 806 ARG D C 1
ATOM 9276 O O . ARG D 1 263 ? -32.071 -99.114 -130.464 1.00 81.85 806 ARG D O 1
ATOM 9278 N N . GLN D 1 264 ? -33.679 -97.578 -130.099 1.00 81.78 807 GLN D N 1
ATOM 9279 C CA . GLN D 1 264 ? -34.632 -98.140 -131.049 1.00 84.27 807 GLN D CA 1
ATOM 9280 C C . GLN D 1 264 ? -34.866 -97.097 -132.140 1.00 87.81 807 GLN D C 1
ATOM 9281 O O . GLN D 1 264 ? -35.084 -95.917 -131.844 1.00 87.75 807 GLN D O 1
ATOM 9287 N N . GLY D 1 265 ? -34.799 -97.527 -133.396 1.00 82.23 808 GLY D N 1
ATOM 9288 C CA . GLY D 1 265 ? -34.838 -96.608 -134.521 1.00 84.11 808 GLY D CA 1
ATOM 9289 C C . GLY D 1 265 ? -36.019 -95.653 -134.565 1.00 88.37 808 GLY D C 1
ATOM 9290 O O . GLY D 1 265 ? -35.867 -94.508 -134.963 1.00 91.58 808 GLY D O 1
ATOM 9291 N N . ARG D 1 266 ? -37.184 -96.121 -134.126 1.00 91.22 809 ARG D N 1
ATOM 9292 C CA . ARG D 1 266 ? -38.453 -95.414 -134.308 1.00 88.31 809 ARG D CA 1
ATOM 9293 C C . ARG D 1 266 ? -38.530 -94.001 -133.724 1.00 92.63 809 ARG D C 1
ATOM 9294 O O . ARG D 1 266 ? -37.616 -93.531 -133.045 1.00 90.38 809 ARG D O 1
ATOM 9296 N N . ARG D 1 267 ? -39.637 -93.327 -134.019 1.00 95.41 810 ARG D N 1
ATOM 9297 C CA . ARG D 1 267 ? -40.026 -92.123 -133.296 1.00 94.99 810 ARG D CA 1
ATOM 9298 C C . ARG D 1 267 ? -40.983 -92.553 -132.192 1.00 96.70 810 ARG D C 1
ATOM 9299 O O . ARG D 1 267 ? -42.038 -93.128 -132.462 1.00 99.37 810 ARG D O 1
ATOM 9301 N N . VAL D 1 268 ? -40.603 -92.288 -130.949 1.00 100.39 811 VAL D N 1
ATOM 9302 C CA . VAL D 1 268 ? -41.346 -92.787 -129.799 1.00 100.85 811 VAL D CA 1
ATOM 9303 C C . VAL D 1 268 ? -41.859 -91.620 -128.944 1.00 101.32 811 VAL D C 1
ATOM 9304 O O . VAL D 1 268 ? -41.620 -90.457 -129.269 1.00 101.33 811 VAL D O 1
ATOM 9308 N N . GLU D 1 269 ? -42.582 -91.931 -127.870 1.00 103.52 812 GLU D N 1
ATOM 9309 C CA . GLU D 1 269 ? -43.048 -90.914 -126.930 1.00 107.05 812 GLU D CA 1
ATOM 9310 C C . GLU D 1 269 ? -42.891 -91.345 -125.467 1.00 111.34 812 GLU D C 1
ATOM 9311 O O . GLU D 1 269 ? -43.285 -92.453 -125.087 1.00 114.66 812 GLU D O 1
ATOM 9317 N N . ARG D 1 270 ? -42.324 -90.456 -124.652 1.00 107.29 813 ARG D N 1
ATOM 9318 C CA . ARG D 1 270 ? -42.179 -90.698 -123.220 1.00 106.32 813 ARG D CA 1
ATOM 9319 C C . ARG D 1 270 ? -43.530 -90.934 -122.549 1.00 99.80 813 ARG D C 1
ATOM 9320 O O . ARG D 1 270 ? -43.883 -92.068 -122.229 1.00 92.32 813 ARG D O 1
ATOM 9322 N N . VAL D 1 286 ? -37.568 -80.464 -127.602 1.00 79.77 871 VAL D N 1
ATOM 9323 C CA . VAL D 1 286 ? -37.097 -81.637 -128.339 1.00 81.59 871 VAL D CA 1
ATOM 9324 C C . VAL D 1 286 ? -36.556 -82.744 -127.430 1.00 80.11 871 VAL D C 1
ATOM 9325 O O . VAL D 1 286 ? -35.450 -82.642 -126.898 1.00 74.68 871 VAL D O 1
ATOM 9329 N N . CYS D 1 287 ? -37.339 -83.808 -127.277 1.00 82.43 872 CYS D N 1
ATOM 9330 C CA . CYS D 1 287 ? -36.999 -84.917 -126.387 1.00 78.78 872 CYS D CA 1
ATOM 9331 C C . CYS D 1 287 ? -36.164 -85.992 -127.087 1.00 80.58 872 CYS D C 1
ATOM 9332 O O . CYS D 1 287 ? -36.595 -86.560 -128.091 1.00 85.56 872 CYS D O 1
ATOM 9335 N N . ILE D 1 288 ? -34.981 -86.280 -126.545 1.00 74.96 873 ILE D N 1
ATOM 9336 C CA . ILE D 1 288 ? -34.066 -87.253 -127.144 1.00 77.51 873 ILE D CA 1
ATOM 9337 C C . ILE D 1 288 ? -33.503 -88.241 -126.115 1.00 76.32 873 ILE D C 1
ATOM 9338 O O . ILE D 1 288 ? -32.856 -87.827 -125.154 1.00 79.82 873 ILE D O 1
ATOM 9343 N N . GLU D 1 289 ? -33.726 -89.539 -126.313 1.00 72.75 874 GLU D N 1
ATOM 9344 C CA . GLU D 1 289 ? -33.075 -90.537 -125.464 1.00 74.84 874 GLU D CA 1
ATOM 9345 C C . GLU D 1 289 ? -31.751 -90.926 -126.112 1.00 77.46 874 GLU D C 1
ATOM 9346 O O . GLU D 1 289 ? -31.683 -91.201 -127.314 1.00 75.49 874 GLU D O 1
ATOM 9352 N N . GLU D 1 290 ? -30.685 -90.898 -125.320 1.00 78.94 875 GLU D N 1
ATOM 9353 C CA . GLU D 1 290 ? -29.352 -91.174 -125.842 1.00 71.93 875 GLU D CA 1
ATOM 9354 C C . GLU D 1 290 ? -29.201 -92.661 -126.063 1.00 69.75 875 GLU D C 1
ATOM 9355 O O . GLU D 1 290 ? -29.920 -93.455 -125.455 1.00 72.15 875 GLU D O 1
ATOM 9361 N N . PRO D 1 291 ? -28.275 -93.041 -126.950 1.00 67.00 876 PRO D N 1
ATOM 9362 C CA . PRO D 1 291 ? -27.930 -94.445 -127.172 1.00 68.18 876 PRO D CA 1
ATOM 9363 C C . PRO D 1 291 ? -27.641 -95.186 -125.870 1.00 66.31 876 PRO D C 1
ATOM 9364 O O . PRO D 1 291 ? -28.081 -96.320 -125.691 1.00 66.83 876 PRO D O 1
ATOM 9368 N N . PHE D 1 292 ? -26.891 -94.547 -124.981 1.00 67.59 877 PHE D N 1
ATOM 9369 C CA . PHE D 1 292 ? -26.636 -95.096 -123.658 1.00 68.69 877 PHE D CA 1
ATOM 9370 C C . PHE D 1 292 ? -26.911 -94.020 -122.625 1.00 70.74 877 PHE D C 1
ATOM 9371 O O . PHE D 1 292 ? -26.799 -92.825 -122.918 1.00 68.49 877 PHE D O 1
ATOM 9379 N N . THR D 1 293 ? -27.276 -94.450 -121.420 1.00 73.99 878 THR D N 1
ATOM 9380 C CA . THR D 1 293 ? -27.452 -93.540 -120.296 1.00 70.32 878 THR D CA 1
ATOM 9381 C C . THR D 1 293 ? -26.895 -94.160 -119.019 1.00 64.92 878 THR D C 1
ATOM 9382 O O . THR D 1 293 ? -26.971 -93.562 -117.945 1.00 68.47 878 THR D O 1
ATOM 9386 N N . PHE D 1 307 ? -40.966 -72.225 -127.712 1.00 108.93 892 PHE D N 1
ATOM 9387 C CA . PHE D 1 307 ? -40.741 -73.503 -128.379 1.00 111.81 892 PHE D CA 1
ATOM 9388 C C . PHE D 1 307 ? -41.465 -73.574 -129.726 1.00 116.44 892 PHE D C 1
ATOM 9389 O O . PHE D 1 307 ? -41.323 -74.549 -130.464 1.00 114.96 892 PHE D O 1
ATOM 9391 N N . GLU D 1 308 ? -42.254 -72.549 -130.035 1.00 117.38 893 GLU D N 1
ATOM 9392 C CA . GLU D 1 308 ? -42.865 -72.434 -131.355 1.00 113.33 893 GLU D CA 1
ATOM 9393 C C . GLU D 1 308 ? -41.924 -71.642 -132.243 1.00 117.44 893 GLU D C 1
ATOM 9394 O O . GLU D 1 308 ? -42.026 -71.674 -133.470 1.00 116.84 893 GLU D O 1
ATOM 9396 N N . ALA D 1 309 ? -41.002 -70.932 -131.597 1.00 119.19 894 ALA D N 1
ATOM 9397 C CA . ALA D 1 309 ? -39.995 -70.134 -132.286 1.00 117.08 894 ALA D CA 1
ATOM 9398 C C . ALA D 1 309 ? -38.944 -71.022 -132.941 1.00 119.04 894 ALA D C 1
ATOM 9399 O O . ALA D 1 309 ? -38.282 -70.611 -133.894 1.00 118.92 894 ALA D O 1
ATOM 9401 N N . ILE D 1 310 ? -38.792 -72.240 -132.426 1.00 118.87 895 ILE D N 1
ATOM 9402 C CA . ILE D 1 310 ? -37.837 -73.187 -132.991 1.00 117.90 895 ILE D CA 1
ATOM 9403 C C . ILE D 1 310 ? -38.510 -74.084 -134.031 1.00 116.43 895 ILE D C 1
ATOM 9404 O O . ILE D 1 310 ? -37.884 -74.991 -134.582 1.00 114.12 895 ILE D O 1
ATOM 9409 N N . LYS D 1 311 ? -39.789 -73.822 -134.291 1.00 117.83 896 LYS D N 1
ATOM 9410 C CA . LYS D 1 311 ? -40.502 -74.455 -135.398 1.00 118.13 896 LYS D CA 1
ATOM 9411 C C . LYS D 1 311 ? -40.600 -73.466 -136.557 1.00 118.92 896 LYS D C 1
ATOM 9412 O O . LYS D 1 311 ? -40.430 -73.837 -137.721 1.00 117.71 896 LYS D O 1
ATOM 9414 N N . LYS D 1 312 ? -40.867 -72.204 -136.228 1.00 119.57 897 LYS D N 1
ATOM 9415 C CA . LYS D 1 312 ? -40.886 -71.137 -137.223 1.00 118.67 897 LYS D CA 1
ATOM 9416 C C . LYS D 1 312 ? -39.477 -70.886 -137.756 1.00 117.87 897 LYS D C 1
ATOM 9417 O O . LYS D 1 312 ? -39.308 -70.378 -138.862 1.00 120.06 897 LYS D O 1
ATOM 9419 N N . ALA D 1 313 ? -38.472 -71.249 -136.963 1.00 116.56 898 ALA D N 1
ATOM 9420 C CA . ALA D 1 313 ? -37.078 -71.133 -137.382 1.00 115.53 898 ALA D CA 1
ATOM 9421 C C . ALA D 1 313 ? -36.723 -72.191 -138.427 1.00 115.75 898 ALA D C 1
ATOM 9422 O O . ALA D 1 313 ? -36.029 -71.906 -139.405 1.00 115.53 898 ALA D O 1
ATOM 9424 N N . PHE D 1 314 ? -37.195 -73.415 -138.209 1.00 114.09 899 PHE D N 1
ATOM 9425 C CA . PHE D 1 314 ? -36.986 -74.498 -139.162 1.00 111.90 899 PHE D CA 1
ATOM 9426 C C . PHE D 1 314 ? -37.849 -74.310 -140.406 1.00 113.77 899 PHE D C 1
ATOM 9427 O O . PHE D 1 314 ? -37.531 -74.833 -141.476 1.00 112.27 899 PHE D O 1
ATOM 9435 N N . ARG D 1 315 ? -38.943 -73.568 -140.254 1.00 112.90 900 ARG D N 1
ATOM 9436 C CA . ARG D 1 315 ? -39.903 -73.369 -141.336 1.00 113.31 900 ARG D CA 1
ATOM 9437 C C . ARG D 1 315 ? -39.354 -72.482 -142.458 1.00 116.81 900 ARG D C 1
ATOM 9438 O O . ARG D 1 315 ? -39.366 -72.873 -143.628 1.00 114.62 900 ARG D O 1
ATOM 9440 N N . GLU D 1 316 ? -38.873 -71.293 -142.100 1.00 116.82 901 GLU D N 1
ATOM 9441 C CA . GLU D 1 316 ? -38.395 -70.331 -143.095 1.00 114.48 901 GLU D CA 1
ATOM 9442 C C . GLU D 1 316 ? -37.041 -70.724 -143.681 1.00 114.32 901 GLU D C 1
ATOM 9443 O O . GLU D 1 316 ? -36.740 -70.405 -144.833 1.00 115.66 901 GLU D O 1
ATOM 9449 N N . ALA D 1 317 ? -36.234 -71.429 -142.892 1.00 112.13 902 ALA D N 1
ATOM 9450 C CA . ALA D 1 317 ? -34.960 -71.943 -143.377 1.00 109.35 902 ALA D CA 1
ATOM 9451 C C . ALA D 1 317 ? -35.180 -73.004 -144.455 1.00 110.29 902 ALA D C 1
ATOM 9452 O O . ALA D 1 317 ? -34.239 -73.403 -145.141 1.00 110.77 902 ALA D O 1
ATOM 9454 N N . HIS D 1 318 ? -36.425 -73.457 -144.600 1.00 110.07 903 HIS D N 1
ATOM 9455 C CA . HIS D 1 318 ? -36.772 -74.441 -145.622 1.00 110.50 903 HIS D CA 1
ATOM 9456 C C . HIS D 1 318 ? -37.097 -73.793 -146.967 1.00 112.54 903 HIS D C 1
ATOM 9457 O O . HIS D 1 318 ? -36.920 -74.410 -148.022 1.00 111.57 903 HIS D O 1
ATOM 9464 N N . GLY D 1 319 ? -37.561 -72.546 -146.937 1.00 111.78 904 GLY D N 1
ATOM 9465 C CA . GLY D 1 319 ? -37.854 -71.825 -148.163 1.00 108.67 904 GLY D CA 1
ATOM 9466 C C . GLY D 1 319 ? -36.604 -71.450 -148.940 1.00 110.46 904 GLY D C 1
ATOM 9467 O O . GLY D 1 319 ? -36.504 -70.337 -149.451 1.00 114.13 904 GLY D O 1
ATOM 9468 N N . GLU D 1 320 ? -35.649 -72.376 -149.022 1.00 109.64 905 GLU D N 1
ATOM 9469 C CA . GLU D 1 320 ? -34.372 -72.145 -149.695 1.00 110.35 905 GLU D CA 1
ATOM 9470 C C . GLU D 1 320 ? -33.945 -73.357 -150.522 1.00 107.01 905 GLU D C 1
ATOM 9471 O O . GLU D 1 320 ? -34.463 -74.460 -150.345 1.00 97.03 905 GLU D O 1
ATOM 9477 N N . THR E 2 1 ? -43.696 -85.547 -92.637 1.00 39.13 177 THR E N 1
ATOM 9478 C CA . THR E 2 1 ? -44.346 -85.325 -93.925 1.00 35.51 177 THR E CA 1
ATOM 9479 C C . THR E 2 1 ? -43.379 -85.787 -95.022 1.00 36.70 177 THR E C 1
ATOM 9480 O O . THR E 2 1 ? -42.185 -85.948 -94.792 1.00 39.33 177 THR E O 1
ATOM 9484 N N . LEU E 2 2 ? -43.930 -86.058 -96.189 1.00 37.83 178 LEU E N 1
ATOM 9485 C CA . LEU E 2 2 ? -43.215 -86.175 -97.470 1.00 35.73 178 LEU E CA 1
ATOM 9486 C C . LEU E 2 2 ? -41.900 -85.334 -97.662 1.00 41.29 178 LEU E C 1
ATOM 9487 O O . LEU E 2 2 ? -40.953 -85.767 -98.338 1.00 41.62 178 LEU E O 1
ATOM 9492 N N . PHE E 2 3 ? -41.862 -84.134 -97.077 1.00 35.43 179 PHE E N 1
ATOM 9493 C CA . PHE E 2 3 ? -40.827 -83.123 -97.352 1.00 37.49 179 PHE E CA 1
ATOM 9494 C C . PHE E 2 3 ? -39.595 -83.163 -96.439 1.00 36.09 179 PHE E C 1
ATOM 9495 O O . PHE E 2 3 ? -38.585 -82.526 -96.738 1.00 41.84 179 PHE E O 1
ATOM 9503 N N . ASP E 2 4 ? -39.684 -83.899 -95.334 1.00 37.31 180 ASP E N 1
ATOM 9504 C CA . ASP E 2 4 ? -38.580 -84.083 -94.383 1.00 37.70 180 ASP E CA 1
ATOM 9505 C C . ASP E 2 4 ? -37.984 -82.776 -93.915 1.00 36.53 180 ASP E C 1
ATOM 9506 O O . ASP E 2 4 ? -38.627 -81.752 -93.966 1.00 43.55 180 ASP E O 1
ATOM 9511 N N . ASN E 2 5 ? -36.734 -82.807 -93.487 1.00 37.18 181 ASN E N 1
ATOM 9512 C CA . ASN E 2 5 ? -36.156 -81.639 -92.840 1.00 40.59 181 ASN E CA 1
ATOM 9513 C C . ASN E 2 5 ? -34.863 -81.155 -93.486 1.00 33.86 181 ASN E C 1
ATOM 9514 O O . ASN E 2 5 ? -34.151 -80.371 -92.892 1.00 32.57 181 ASN E O 1
ATOM 9519 N N . HIS E 2 6 ? -34.624 -81.602 -94.719 1.00 33.34 182 HIS E N 1
ATOM 9520 C CA . HIS E 2 6 ? -33.384 -81.387 -95.449 1.00 36.62 182 HIS E CA 1
ATOM 9521 C C . HIS E 2 6 ? -33.666 -81.346 -96.948 1.00 39.05 182 HIS E C 1
ATOM 9522 O O . HIS E 2 6 ? -34.618 -81.987 -97.398 1.00 37.25 182 HIS E O 1
ATOM 9529 N N . PRO E 2 7 ? -32.841 -80.602 -97.725 1.00 38.59 183 PRO E N 1
ATOM 9530 C CA . PRO E 2 7 ? -33.001 -80.555 -99.188 1.00 33.51 183 PRO E CA 1
ATOM 9531 C C . PRO E 2 7 ? -32.769 -81.927 -99.812 1.00 37.93 183 PRO E C 1
ATOM 9532 O O . PRO E 2 7 ? -32.173 -82.779 -99.168 1.00 42.79 183 PRO E O 1
ATOM 9536 N N . VAL E 2 8 ? -33.224 -82.146 -101.040 1.00 40.56 184 VAL E N 1
ATOM 9537 C CA . VAL E 2 8 ? -32.969 -83.415 -101.722 1.00 44.92 184 VAL E CA 1
ATOM 9538 C C . VAL E 2 8 ? -31.460 -83.688 -101.782 1.00 49.14 184 VAL E C 1
ATOM 9539 O O . VAL E 2 8 ? -30.680 -82.783 -102.084 1.00 43.52 184 VAL E O 1
ATOM 9543 N N . GLN E 2 9 ? -31.049 -84.920 -101.482 1.00 51.30 185 GLN E N 1
ATOM 9544 C CA . GLN E 2 9 ? -29.622 -85.247 -101.499 1.00 57.12 185 GLN E CA 1
ATOM 9545 C C . GLN E 2 9 ? -29.164 -85.727 -102.876 1.00 60.32 185 GLN E C 1
ATOM 9546 O O . GLN E 2 9 ? -28.030 -85.474 -103.278 1.00 61.88 185 GLN E O 1
ATOM 9552 N N . GLN E 2 10 ? -30.045 -86.422 -103.590 1.00 58.16 186 GLN E N 1
ATOM 9553 C CA . GLN E 2 10 ? -29.782 -86.799 -104.973 1.00 57.25 186 GLN E CA 1
ATOM 9554 C C . GLN E 2 10 ? -29.706 -85.545 -105.820 1.00 59.29 186 GLN E C 1
ATOM 9555 O O . GLN E 2 10 ? -30.034 -84.456 -105.346 1.00 56.42 186 GLN E O 1
ATOM 9561 N N . TYR E 2 11 ? -29.295 -85.699 -107.077 1.00 55.64 187 TYR E N 1
ATOM 9562 C CA . TYR E 2 11 ? -29.296 -84.569 -107.989 1.00 55.74 187 TYR E CA 1
ATOM 9563 C C . TYR E 2 11 ? -30.715 -84.008 -108.204 1.00 55.81 187 TYR E C 1
ATOM 9564 O O . TYR E 2 11 ? -31.575 -84.645 -108.821 1.00 57.75 187 TYR E O 1
ATOM 9573 N N . SER E 2 12 ? -30.942 -82.825 -107.641 1.00 57.01 188 SER E N 1
ATOM 9574 C CA . SER E 2 12 ? -32.029 -81.931 -108.026 1.00 50.70 188 SER E CA 1
ATOM 9575 C C . SER E 2 12 ? -31.506 -81.105 -109.180 1.00 50.16 188 SER E C 1
ATOM 9576 O O . SER E 2 12 ? -30.298 -80.906 -109.291 1.00 61.63 188 SER E O 1
ATOM 9579 N N . GLY E 2 13 ? -32.373 -80.600 -110.036 1.00 46.50 189 GLY E N 1
ATOM 9580 C CA . GLY E 2 13 ? -31.889 -80.039 -111.288 1.00 44.20 189 GLY E CA 1
ATOM 9581 C C . GLY E 2 13 ? -31.203 -78.684 -111.226 1.00 46.58 189 GLY E C 1
ATOM 9582 O O . GLY E 2 13 ? -31.546 -77.797 -112.006 1.00 49.42 189 GLY E O 1
ATOM 9583 N N . PHE E 2 14 ? -30.230 -78.508 -110.331 1.00 48.30 190 PHE E N 1
ATOM 9584 C CA . PHE E 2 14 ? -29.537 -77.217 -110.244 1.00 44.63 190 PHE E CA 1
ATOM 9585 C C . PHE E 2 14 ? -28.744 -76.964 -111.517 1.00 44.68 190 PHE E C 1
ATOM 9586 O O . PHE E 2 14 ? -28.232 -77.894 -112.142 1.00 44.66 190 PHE E O 1
ATOM 9594 N N . ASN E 2 15 ? -28.668 -75.702 -111.916 1.00 52.22 191 ASN E N 1
ATOM 9595 C CA . ASN E 2 15 ? -27.853 -75.327 -113.076 1.00 52.55 191 ASN E CA 1
ATOM 9596 C C . ASN E 2 15 ? -26.376 -75.434 -112.757 1.00 45.37 191 ASN E C 1
ATOM 9597 O O . ASN E 2 15 ? -25.985 -75.327 -111.596 1.00 46.57 191 ASN E O 1
ATOM 9602 N N . PRO E 2 16 ? -25.548 -75.658 -113.780 1.00 47.43 192 PRO E N 1
ATOM 9603 C CA . PRO E 2 16 ? -24.110 -75.815 -113.521 1.00 46.04 192 PRO E CA 1
ATOM 9604 C C . PRO E 2 16 ? -23.476 -74.563 -112.892 1.00 48.87 192 PRO E C 1
ATOM 9605 O O . PRO E 2 16 ? -23.937 -73.455 -113.141 1.00 48.08 192 PRO E O 1
ATOM 9609 N N . ILE E 2 17 ? -22.447 -74.759 -112.067 1.00 45.30 193 ILE E N 1
ATOM 9610 C CA . ILE E 2 17 ? -21.797 -73.676 -111.351 1.00 42.28 193 ILE E CA 1
ATOM 9611 C C . ILE E 2 17 ? -20.290 -73.648 -111.617 1.00 44.96 193 ILE E C 1
ATOM 9612 O O . ILE E 2 17 ? -19.569 -74.530 -111.173 1.00 44.48 193 ILE E O 1
ATOM 9617 N N . ASP E 2 18 ? -19.820 -72.631 -112.332 1.00 44.73 194 ASP E N 1
ATOM 9618 C CA . ASP E 2 18 ? -18.400 -72.496 -112.639 1.00 49.31 194 ASP E CA 1
ATOM 9619 C C . ASP E 2 18 ? -17.634 -71.963 -111.426 1.00 48.72 194 ASP E C 1
ATOM 9620 O O . ASP E 2 18 ? -17.851 -70.825 -111.007 1.00 48.88 194 ASP E O 1
ATOM 9625 N N . PHE E 2 19 ? -16.755 -72.785 -110.860 1.00 40.32 195 PHE E N 1
ATOM 9626 C CA . PHE E 2 19 ? -15.863 -72.319 -109.803 1.00 44.42 195 PHE E CA 1
ATOM 9627 C C . PHE E 2 19 ? -14.427 -72.090 -110.290 1.00 45.06 195 PHE E C 1
ATOM 9628 O O . PHE E 2 19 ? -13.728 -73.020 -110.716 1.00 40.71 195 PHE E O 1
ATOM 9636 N N . ARG E 2 20 ? -13.994 -70.841 -110.228 1.00 44.10 196 ARG E N 1
ATOM 9637 C CA . ARG E 2 20 ? -12.578 -70.531 -110.338 1.00 44.91 196 ARG E CA 1
ATOM 9638 C C . ARG E 2 20 ? -12.024 -70.422 -108.913 1.00 39.20 196 ARG E C 1
ATOM 9639 O O . ARG E 2 20 ? -12.261 -69.433 -108.233 1.00 44.21 196 ARG E O 1
ATOM 9641 N N . PHE E 2 21 ? -11.328 -71.448 -108.441 1.00 41.10 197 PHE E N 1
ATOM 9642 C CA . PHE E 2 21 ? -10.875 -71.465 -107.049 1.00 39.18 197 PHE E CA 1
ATOM 9643 C C . PHE E 2 21 ? -9.797 -70.428 -106.798 1.00 40.86 197 PHE E C 1
ATOM 9644 O O . PHE E 2 21 ? -8.806 -70.388 -107.514 1.00 46.29 197 PHE E O 1
ATOM 9652 N N . ASP E 2 22 ? -9.997 -69.579 -105.795 1.00 40.88 198 ASP E N 1
ATOM 9653 C CA . ASP E 2 22 ? -8.944 -68.680 -105.350 1.00 39.73 198 ASP E CA 1
ATOM 9654 C C . ASP E 2 22 ? -8.403 -69.180 -104.013 1.00 39.84 198 ASP E C 1
ATOM 9655 O O . ASP E 2 22 ? -9.132 -69.813 -103.253 1.00 36.56 198 ASP E O 1
ATOM 9660 N N . ASP E 2 23 ? -7.130 -68.907 -103.726 1.00 39.56 199 ASP E N 1
ATOM 9661 C CA . ASP E 2 23 ? -6.501 -69.434 -102.513 1.00 38.13 199 ASP E CA 1
ATOM 9662 C C . ASP E 2 23 ? -6.804 -68.532 -101.324 1.00 38.52 199 ASP E C 1
ATOM 9663 O O . ASP E 2 23 ? -6.418 -67.364 -101.318 1.00 40.57 199 ASP E O 1
ATOM 9668 N N . TYR E 2 24 ? -7.482 -69.092 -100.320 1.00 39.74 200 TYR E N 1
ATOM 9669 C CA . TYR E 2 24 ? -7.903 -68.369 -99.121 1.00 34.22 200 TYR E CA 1
ATOM 9670 C C . TYR E 2 24 ? -7.435 -69.089 -97.877 1.00 32.80 200 TYR E C 1
ATOM 9671 O O . TYR E 2 24 ? -7.786 -68.705 -96.770 1.00 36.02 200 TYR E O 1
ATOM 9680 N N . VAL E 2 25 ? -6.664 -70.151 -98.069 1.00 33.95 201 VAL E N 1
ATOM 9681 C CA . VAL E 2 25 ? -6.278 -71.053 -96.985 1.00 37.67 201 VAL E CA 1
ATOM 9682 C C . VAL E 2 25 ? -5.504 -70.357 -95.864 1.00 41.75 201 VAL E C 1
ATOM 9683 O O . VAL E 2 25 ? -5.854 -70.467 -94.684 1.00 40.97 201 VAL E O 1
ATOM 9687 N N . GLU E 2 26 ? -4.456 -69.628 -96.231 1.00 40.95 202 GLU E N 1
ATOM 9688 C CA . GLU E 2 26 ? -3.595 -69.021 -95.228 1.00 41.30 202 GLU E CA 1
ATOM 9689 C C . GLU E 2 26 ? -4.237 -67.727 -94.720 1.00 40.23 202 GLU E C 1
ATOM 9690 O O . GLU E 2 26 ? -4.064 -67.354 -93.553 1.00 40.06 202 GLU E O 1
ATOM 9692 N N . GLY E 2 27 ? -4.993 -67.054 -95.585 1.00 37.00 203 GLY E N 1
ATOM 9693 C CA . GLY E 2 27 ? -5.827 -65.937 -95.147 1.00 39.22 203 GLY E CA 1
ATOM 9694 C C . GLY E 2 27 ? -6.815 -66.252 -94.008 1.00 38.69 203 GLY E C 1
ATOM 9695 O O . GLY E 2 27 ? -6.907 -65.511 -93.031 1.00 36.92 203 GLY E O 1
ATOM 9696 N N . ALA E 2 28 ? -7.543 -67.360 -94.104 1.00 36.68 204 ALA E N 1
ATOM 9697 C CA . ALA E 2 28 ? -8.483 -67.710 -93.042 1.00 36.79 204 ALA E CA 1
ATOM 9698 C C . ALA E 2 28 ? -7.745 -68.011 -91.727 1.00 36.75 204 ALA E C 1
ATOM 9699 O O . ALA E 2 28 ? -8.282 -67.810 -90.633 1.00 35.26 204 ALA E O 1
ATOM 9701 N N . LYS E 2 29 ? -6.500 -68.465 -91.826 1.00 37.98 205 LYS E N 1
ATOM 9702 C CA . LYS E 2 29 ? -5.739 -68.773 -90.614 1.00 41.85 205 LYS E CA 1
ATOM 9703 C C . LYS E 2 29 ? -5.151 -67.490 -89.975 1.00 41.92 205 LYS E C 1
ATOM 9704 O O . LYS E 2 29 ? -5.109 -67.348 -88.747 1.00 41.09 205 LYS E O 1
ATOM 9706 N N . ARG E 2 30 ? -4.735 -66.539 -90.800 1.00 36.49 206 ARG E N 1
ATOM 9707 C CA . ARG E 2 30 ? -4.212 -65.285 -90.264 1.00 38.83 206 ARG E CA 1
ATOM 9708 C C . ARG E 2 30 ? -5.296 -64.416 -89.609 1.00 40.46 206 ARG E C 1
ATOM 9709 O O . ARG E 2 30 ? -5.010 -63.625 -88.714 1.00 36.22 206 ARG E O 1
ATOM 9717 N N . PHE E 2 31 ? -6.550 -64.581 -90.028 1.00 44.45 207 PHE E N 1
ATOM 9718 C CA . PHE E 2 31 ? -7.638 -63.778 -89.470 1.00 35.68 207 PHE E CA 1
ATOM 9719 C C . PHE E 2 31 ? -7.856 -64.045 -87.963 1.00 34.55 207 PHE E C 1
ATOM 9720 O O . PHE E 2 31 ? -8.349 -63.177 -87.252 1.00 35.14 207 PHE E O 1
ATOM 9728 N N . ASP E 2 32 ? -7.471 -65.222 -87.475 1.00 32.50 208 ASP E N 1
ATOM 9729 C CA . ASP E 2 32 ? -7.616 -65.544 -86.046 1.00 37.99 208 ASP E CA 1
ATOM 9730 C C . ASP E 2 32 ? -6.897 -64.557 -85.107 1.00 43.43 208 ASP E C 1
ATOM 9731 O O . ASP E 2 32 ? -7.247 -64.446 -83.930 1.00 44.09 208 ASP E O 1
ATOM 9736 N N . ASN E 2 33 ? -5.884 -63.856 -85.611 1.00 42.10 209 ASN E N 1
ATOM 9737 C CA . ASN E 2 33 ? -5.062 -63.009 -84.753 1.00 42.17 209 ASN E CA 1
ATOM 9738 C C . ASN E 2 33 ? -5.791 -61.780 -84.197 1.00 44.86 209 ASN E C 1
ATOM 9739 O O . ASN E 2 33 ? -5.308 -61.130 -83.262 1.00 45.09 209 ASN E O 1
ATOM 9744 N N . LEU E 2 34 ? -6.949 -61.462 -84.766 1.00 42.25 210 LEU E N 1
ATOM 9745 C CA . LEU E 2 34 ? -7.873 -60.517 -84.136 1.00 47.21 210 LEU E CA 1
ATOM 9746 C C . LEU E 2 34 ? -8.106 -60.859 -82.649 1.00 45.97 210 LEU E C 1
ATOM 9747 O O . LEU E 2 34 ? -8.421 -59.988 -81.840 1.00 47.54 210 LEU E O 1
ATOM 9752 N N . ALA E 2 35 ? -7.963 -62.134 -82.304 1.00 42.82 211 ALA E N 1
ATOM 9753 C CA . ALA E 2 35 ? -8.037 -62.560 -80.912 1.00 49.90 211 ALA E CA 1
ATOM 9754 C C . ALA E 2 35 ? -6.955 -61.874 -80.060 1.00 52.97 211 ALA E C 1
ATOM 9755 O O . ALA E 2 35 ? -7.226 -61.465 -78.922 1.00 50.52 211 ALA E O 1
ATOM 9757 N N . ASN E 2 36 ? -5.742 -61.746 -80.607 1.00 43.53 212 ASN E N 1
ATOM 9758 C CA . ASN E 2 36 ? -4.660 -61.055 -79.898 1.00 48.12 212 ASN E CA 1
ATOM 9759 C C . ASN E 2 36 ? -4.958 -59.584 -79.703 1.00 47.95 212 ASN E C 1
ATOM 9760 O O . ASN E 2 36 ? -4.666 -59.016 -78.652 1.00 48.76 212 ASN E O 1
ATOM 9765 N N . LEU E 2 37 ? -5.526 -58.980 -80.741 1.00 47.54 213 LEU E N 1
ATOM 9766 C CA . LEU E 2 37 ? -5.914 -57.575 -80.728 1.00 49.56 213 LEU E CA 1
ATOM 9767 C C . LEU E 2 37 ? -6.868 -57.279 -79.592 1.00 52.44 213 LEU E C 1
ATOM 9768 O O . LEU E 2 37 ? -6.825 -56.208 -78.984 1.00 54.12 213 LEU E O 1
ATOM 9773 N N . ILE E 2 38 ? -7.746 -58.235 -79.326 1.00 50.31 214 ILE E N 1
ATOM 9774 C CA . ILE E 2 38 ? -8.742 -58.075 -78.288 1.00 53.36 214 ILE E CA 1
ATOM 9775 C C . ILE E 2 38 ? -8.058 -58.170 -76.936 1.00 51.29 214 ILE E C 1
ATOM 9776 O O . ILE E 2 38 ? -8.230 -57.311 -76.076 1.00 50.78 214 ILE E O 1
ATOM 9781 N N . ARG E 2 39 ? -7.262 -59.221 -76.782 1.00 53.05 215 ARG E N 1
ATOM 9782 C CA . ARG E 2 39 ? -6.619 -59.557 -75.522 1.00 51.64 215 ARG E CA 1
ATOM 9783 C C . ARG E 2 39 ? -5.567 -58.523 -75.144 1.00 56.02 215 ARG E C 1
ATOM 9784 O O . ARG E 2 39 ? -5.376 -58.220 -73.965 1.00 63.65 215 ARG E O 1
ATOM 9792 N N . SER E 2 40 ? -4.896 -57.968 -76.144 1.00 51.56 216 SER E N 1
ATOM 9793 C CA . SER E 2 40 ? -3.861 -56.981 -75.888 1.00 53.30 216 SER E CA 1
ATOM 9794 C C . SER E 2 40 ? -4.440 -55.594 -75.599 1.00 58.49 216 SER E C 1
ATOM 9795 O O . SER E 2 40 ? -3.705 -54.681 -75.216 1.00 64.03 216 SER E O 1
ATOM 9798 N N . SER E 2 41 ? -5.747 -55.427 -75.780 1.00 56.60 217 SER E N 1
ATOM 9799 C CA . SER E 2 41 ? -6.388 -54.147 -75.475 1.00 55.65 217 SER E CA 1
ATOM 9800 C C . SER E 2 41 ? -7.313 -54.256 -74.256 1.00 54.26 217 SER E C 1
ATOM 9801 O O . SER E 2 41 ? -8.037 -53.320 -73.915 1.00 46.89 217 SER E O 1
ATOM 9804 N N . THR E 2 42 ? -7.256 -55.402 -73.587 1.00 58.14 218 THR E N 1
ATOM 9805 C CA . THR E 2 42 ? -7.968 -55.597 -72.330 1.00 63.77 218 THR E CA 1
ATOM 9806 C C . THR E 2 42 ? -7.069 -55.373 -71.110 1.00 64.12 218 THR E C 1
ATOM 9807 O O . THR E 2 42 ? -6.138 -56.143 -70.877 1.00 66.29 218 THR E O 1
ATOM 9811 N N . PRO E 2 43 ? -7.359 -54.322 -70.324 1.00 70.52 219 PRO E N 1
ATOM 9812 C CA . PRO E 2 43 ? -6.659 -54.026 -69.065 1.00 69.73 219 PRO E CA 1
ATOM 9813 C C . PRO E 2 43 ? -6.934 -55.097 -68.017 1.00 71.39 219 PRO E C 1
ATOM 9814 O O . PRO E 2 43 ? -8.082 -55.540 -67.926 1.00 66.22 219 PRO E O 1
ATOM 9818 N N . THR E 2 44 ? -5.914 -55.487 -67.247 1.00 71.17 220 THR E N 1
ATOM 9819 C CA . THR E 2 44 ? -6.005 -56.650 -66.357 1.00 71.62 220 THR E CA 1
ATOM 9820 C C . THR E 2 44 ? -6.789 -56.344 -65.081 1.00 71.03 220 THR E C 1
ATOM 9821 O O . THR E 2 44 ? -7.378 -57.242 -64.472 1.00 73.21 220 THR E O 1
ATOM 9825 N N . ASP E 2 45 ? -6.799 -55.076 -64.684 1.00 72.07 221 ASP E N 1
ATOM 9826 C CA . ASP E 2 45 ? -7.564 -54.643 -63.517 1.00 78.82 221 ASP E CA 1
ATOM 9827 C C . ASP E 2 45 ? -7.676 -53.122 -63.471 1.00 77.68 221 ASP E C 1
ATOM 9828 O O . ASP E 2 45 ? -6.836 -52.463 -62.868 1.00 83.10 221 ASP E O 1
ATOM 9830 N N . PRO E 2 46 ? -8.715 -52.563 -64.115 1.00 74.10 222 PRO E N 1
ATOM 9831 C CA . PRO E 2 46 ? -8.925 -51.113 -64.169 1.00 76.33 222 PRO E CA 1
ATOM 9832 C C . PRO E 2 46 ? -9.534 -50.559 -62.883 1.00 76.26 222 PRO E C 1
ATOM 9833 O O . PRO E 2 46 ? -9.878 -49.376 -62.863 1.00 72.94 222 PRO E O 1
ATOM 9837 N N . THR F 2 1 ? -23.804 -62.849 -86.146 1.00 35.71 177 THR F N 1
ATOM 9838 C CA . THR F 2 1 ? -23.351 -62.131 -87.353 1.00 42.37 177 THR F CA 1
ATOM 9839 C C . THR F 2 1 ? -24.434 -61.148 -87.887 1.00 42.73 177 THR F C 1
ATOM 9840 O O . THR F 2 1 ? -25.547 -61.071 -87.338 1.00 43.38 177 THR F O 1
ATOM 9844 N N . LEU F 2 2 ? -24.106 -60.405 -88.943 1.00 37.74 178 LEU F N 1
ATOM 9845 C CA . LEU F 2 2 ? -25.030 -59.436 -89.564 1.00 36.46 178 LEU F CA 1
ATOM 9846 C C . LEU F 2 2 ? -26.120 -60.067 -90.462 1.00 32.35 178 LEU F C 1
ATOM 9847 O O . LEU F 2 2 ? -27.064 -59.399 -90.856 1.00 35.21 178 LEU F O 1
ATOM 9852 N N . PHE F 2 3 ? -25.978 -61.345 -90.795 1.00 36.53 179 PHE F N 1
ATOM 9853 C CA . PHE F 2 3 ? -26.993 -62.068 -91.573 1.00 35.57 179 PHE F CA 1
ATOM 9854 C C . PHE F 2 3 ? -28.220 -62.492 -90.737 1.00 38.18 179 PHE F C 1
ATOM 9855 O O . PHE F 2 3 ? -29.274 -62.832 -91.296 1.00 35.94 179 PHE F O 1
ATOM 9863 N N . ASP F 2 4 ? -28.066 -62.465 -89.412 1.00 34.17 180 ASP F N 1
ATOM 9864 C CA . ASP F 2 4 ? -29.151 -62.735 -88.465 1.00 35.47 180 ASP F CA 1
ATOM 9865 C C . ASP F 2 4 ? -29.747 -64.107 -88.642 1.00 39.04 180 ASP F C 1
ATOM 9866 O O . ASP F 2 4 ? -29.067 -65.025 -89.077 1.00 38.31 180 ASP F O 1
ATOM 9871 N N . ASN F 2 5 ? -31.035 -64.240 -88.339 1.00 39.04 181 ASN F N 1
ATOM 9872 C CA . ASN F 2 5 ? -31.640 -65.562 -88.348 1.00 40.82 181 ASN F CA 1
ATOM 9873 C C . ASN F 2 5 ? -32.902 -65.643 -89.183 1.00 36.58 181 ASN F C 1
ATOM 9874 O O . ASN F 2 5 ? -33.563 -66.661 -89.174 1.00 28.64 181 ASN F O 1
ATOM 9879 N N . HIS F 2 6 ? -33.197 -64.579 -89.927 1.00 37.54 182 HIS F N 1
ATOM 9880 C CA . HIS F 2 6 ? -34.430 -64.497 -90.705 1.00 37.03 182 HIS F CA 1
ATOM 9881 C C . HIS F 2 6 ? -34.183 -63.776 -92.017 1.00 37.93 182 HIS F C 1
ATOM 9882 O O . HIS F 2 6 ? -33.251 -62.984 -92.112 1.00 34.89 182 HIS F O 1
ATOM 9889 N N . PRO F 2 7 ? -35.002 -64.062 -93.041 1.00 36.12 183 PRO F N 1
ATOM 9890 C CA . PRO F 2 7 ? -34.835 -63.358 -94.318 1.00 34.10 183 PRO F CA 1
ATOM 9891 C C . PRO F 2 7 ? -35.025 -61.860 -94.133 1.00 38.43 183 PRO F C 1
ATOM 9892 O O . PRO F 2 7 ? -35.596 -61.442 -93.136 1.00 41.03 183 PRO F O 1
ATOM 9896 N N . VAL F 2 8 ? -34.549 -61.057 -95.071 1.00 38.46 184 VAL F N 1
ATOM 9897 C CA . VAL F 2 8 ? -34.848 -59.633 -95.037 1.00 44.60 184 VAL F CA 1
ATOM 9898 C C . VAL F 2 8 ? -36.359 -59.419 -95.008 1.00 49.99 184 VAL F C 1
ATOM 9899 O O . VAL F 2 8 ? -37.117 -60.099 -95.725 1.00 45.77 184 VAL F O 1
ATOM 9903 N N . GLN F 2 9 ? -36.777 -58.484 -94.153 1.00 55.09 185 GLN F N 1
ATOM 9904 C CA . GLN F 2 9 ? -38.182 -58.154 -93.961 1.00 56.20 185 GLN F CA 1
ATOM 9905 C C . GLN F 2 9 ? -38.621 -56.983 -94.839 1.00 54.65 185 GLN F C 1
ATOM 9906 O O . GLN F 2 9 ? -39.808 -56.801 -95.086 1.00 61.17 185 GLN F O 1
ATOM 9912 N N . GLN F 2 10 ? -37.668 -56.198 -95.321 1.00 54.69 186 GLN F N 1
ATOM 9913 C CA . GLN F 2 10 ? -37.974 -55.161 -96.300 1.00 57.13 186 GLN F CA 1
ATOM 9914 C C . GLN F 2 10 ? -38.287 -55.810 -97.638 1.00 54.34 186 GLN F C 1
ATOM 9915 O O . GLN F 2 10 ? -38.386 -57.034 -97.735 1.00 56.32 186 GLN F O 1
ATOM 9921 N N . TYR F 2 11 ? -38.417 -54.988 -98.673 1.00 52.88 187 TYR F N 1
ATOM 9922 C CA . TYR F 2 11 ? -38.778 -55.487 -99.990 1.00 54.28 187 TYR F CA 1
ATOM 9923 C C . TYR F 2 11 ? -37.860 -56.639 -100.476 1.00 58.21 187 TYR F C 1
ATOM 9924 O O . TYR F 2 11 ? -38.367 -57.701 -100.891 1.00 60.65 187 TYR F O 1
ATOM 9933 N N . SER F 2 12 ? -36.543 -56.435 -100.423 1.00 46.87 188 SER F N 1
ATOM 9934 C CA . SER F 2 12 ? -35.536 -57.472 -100.770 1.00 43.91 188 SER F CA 1
ATOM 9935 C C . SER F 2 12 ? -35.446 -57.932 -102.241 1.00 39.58 188 SER F C 1
ATOM 9936 O O . SER F 2 12 ? -34.711 -58.850 -102.552 1.00 47.78 188 SER F O 1
ATOM 9939 N N . GLY F 2 13 ? -36.164 -57.300 -103.155 1.00 48.79 189 GLY F N 1
ATOM 9940 C CA . GLY F 2 13 ? -35.885 -57.502 -104.573 1.00 44.07 189 GLY F CA 1
ATOM 9941 C C . GLY F 2 13 ? -36.610 -58.603 -105.343 1.00 44.35 189 GLY F C 1
ATOM 9942 O O . GLY F 2 13 ? -36.333 -58.795 -106.530 1.00 39.97 189 GLY F O 1
ATOM 9943 N N . PHE F 2 14 ? -37.538 -59.316 -104.703 1.00 39.58 190 PHE F N 1
ATOM 9944 C CA . PHE F 2 14 ? -38.205 -60.442 -105.372 1.00 42.50 190 PHE F CA 1
ATOM 9945 C C . PHE F 2 14 ? -39.026 -60.027 -106.597 1.00 41.45 190 PHE F C 1
ATOM 9946 O O . PHE F 2 14 ? -39.520 -58.905 -106.679 1.00 39.99 190 PHE F O 1
ATOM 9954 N N . ASN F 2 15 ? -39.157 -60.947 -107.548 1.00 44.87 191 ASN F N 1
ATOM 9955 C CA . ASN F 2 15 ? -39.982 -60.716 -108.731 1.00 44.99 191 ASN F CA 1
ATOM 9956 C C . ASN F 2 15 ? -41.457 -60.678 -108.361 1.00 46.83 191 ASN F C 1
ATOM 9957 O O . ASN F 2 15 ? -41.863 -61.244 -107.353 1.00 46.94 191 ASN F O 1
ATOM 9962 N N . PRO F 2 16 ? -42.271 -59.999 -109.168 1.00 50.19 192 PRO F N 1
ATOM 9963 C CA . PRO F 2 16 ? -43.721 -60.013 -108.914 1.00 41.60 192 PRO F CA 1
ATOM 9964 C C . PRO F 2 16 ? -44.367 -61.416 -109.051 1.00 44.68 192 PRO F C 1
ATOM 9965 O O . PRO F 2 16 ? -44.018 -62.204 -109.923 1.00 43.91 192 PRO F O 1
ATOM 9969 N N . ILE F 2 17 ? -45.307 -61.718 -108.165 1.00 41.40 193 ILE F N 1
ATOM 9970 C CA . ILE F 2 17 ? -45.956 -63.010 -108.145 1.00 39.02 193 ILE F CA 1
ATOM 9971 C C . ILE F 2 17 ? -47.470 -62.870 -108.361 1.00 37.05 193 ILE F C 1
ATOM 9972 O O . ILE F 2 17 ? -48.172 -62.383 -107.491 1.00 40.53 193 ILE F O 1
ATOM 9977 N N . ASP F 2 18 ? -47.951 -63.302 -109.527 1.00 36.51 194 ASP F N 1
ATOM 9978 C CA . ASP F 2 18 ? -49.360 -63.197 -109.917 1.00 37.30 194 ASP F CA 1
ATOM 9979 C C . ASP F 2 18 ? -50.209 -64.294 -109.260 1.00 43.61 194 ASP F C 1
ATOM 9980 O O . ASP F 2 18 ? -50.120 -65.462 -109.653 1.00 43.41 194 ASP F O 1
ATOM 9985 N N . PHE F 2 19 ? -51.029 -63.925 -108.280 1.00 37.02 195 PHE F N 1
ATOM 9986 C CA . PHE F 2 19 ? -51.950 -64.876 -107.656 1.00 36.68 195 PHE F CA 1
ATOM 9987 C C . PHE F 2 19 ? -53.384 -64.791 -108.171 1.00 42.55 195 PHE F C 1
ATOM 9988 O O . PHE F 2 19 ? -54.069 -63.781 -107.944 1.00 39.55 195 PHE F O 1
ATOM 9996 N N . ARG F 2 20 ? -53.852 -65.840 -108.842 1.00 39.88 196 ARG F N 1
ATOM 9997 C CA . ARG F 2 20 ? -55.284 -66.001 -109.009 1.00 36.79 196 ARG F CA 1
ATOM 9998 C C . ARG F 2 20 ? -55.793 -66.865 -107.846 1.00 38.60 196 ARG F C 1
ATOM 9999 O O . ARG F 2 20 ? -55.540 -68.063 -107.802 1.00 45.45 196 ARG F O 1
ATOM 10007 N N . PHE F 2 21 ? -56.478 -66.258 -106.885 1.00 38.70 197 PHE F N 1
ATOM 10008 C CA . PHE F 2 21 ? -56.959 -67.014 -105.724 1.00 37.71 197 PHE F CA 1
ATOM 10009 C C . PHE F 2 21 ? -58.037 -68.009 -106.115 1.00 40.99 197 PHE F C 1
ATOM 10010 O O . PHE F 2 21 ? -58.987 -67.658 -106.810 1.00 46.45 197 PHE F O 1
ATOM 10018 N N . ASP F 2 22 ? -57.882 -69.253 -105.671 1.00 39.81 198 ASP F N 1
ATOM 10019 C CA . ASP F 2 22 ? -58.928 -70.264 -105.814 1.00 37.69 198 ASP F CA 1
ATOM 10020 C C . ASP F 2 22 ? -59.484 -70.610 -104.429 1.00 37.01 198 ASP F C 1
ATOM 10021 O O . ASP F 2 22 ? -58.774 -70.536 -103.433 1.00 37.42 198 ASP F O 1
ATOM 10026 N N . ASP F 2 23 ? -60.757 -70.961 -104.339 1.00 39.00 199 ASP F N 1
ATOM 10027 C CA . ASP F 2 23 ? -61.358 -71.095 -103.013 1.00 34.15 199 ASP F CA 1
ATOM 10028 C C . ASP F 2 23 ? -61.020 -72.459 -102.428 1.00 35.31 199 ASP F C 1
ATOM 10029 O O . ASP F 2 23 ? -61.243 -73.478 -103.059 1.00 39.46 199 ASP F O 1
ATOM 10034 N N . TYR F 2 24 ? -60.454 -72.456 -101.227 1.00 35.11 200 TYR F N 1
ATOM 10035 C CA . TYR F 2 24 ? -59.970 -73.665 -100.566 1.00 33.23 200 TYR F CA 1
ATOM 10036 C C . TYR F 2 24 ? -60.473 -73.697 -99.133 1.00 30.25 200 TYR F C 1
ATOM 10037 O O . TYR F 2 24 ? -60.146 -74.597 -98.377 1.00 37.23 200 TYR F O 1
ATOM 10046 N N . VAL F 2 25 ? -61.262 -72.700 -98.768 1.00 30.21 201 VAL F N 1
ATOM 10047 C CA . VAL F 2 25 ? -61.729 -72.524 -97.397 1.00 36.59 201 VAL F CA 1
ATOM 10048 C C . VAL F 2 25 ? -62.458 -73.755 -96.836 1.00 37.65 201 VAL F C 1
ATOM 10049 O O . VAL F 2 25 ? -62.205 -74.177 -95.709 1.00 40.63 201 VAL F O 1
ATOM 10053 N N . GLU F 2 26 ? -63.333 -74.349 -97.626 1.00 35.82 202 GLU F N 1
ATOM 10054 C CA . GLU F 2 26 ? -64.170 -75.408 -97.093 1.00 41.20 202 GLU F CA 1
ATOM 10055 C C . GLU F 2 26 ? -63.500 -76.757 -97.282 1.00 40.77 202 GLU F C 1
ATOM 10056 O O . GLU F 2 26 ? -63.630 -77.653 -96.440 1.00 38.11 202 GLU F O 1
ATOM 10062 N N . GLY F 2 27 ? -62.775 -76.885 -98.391 1.00 41.20 203 GLY F N 1
ATOM 10063 C CA . GLY F 2 27 ? -61.912 -78.033 -98.617 1.00 39.14 203 GLY F CA 1
ATOM 10064 C C . GLY F 2 27 ? -61.019 -78.310 -97.416 1.00 39.18 203 GLY F C 1
ATOM 10065 O O . GLY F 2 27 ? -60.892 -79.451 -96.977 1.00 40.64 203 GLY F O 1
ATOM 10066 N N . ALA F 2 28 ? -60.425 -77.270 -96.851 1.00 34.02 204 ALA F N 1
ATOM 10067 C CA . ALA F 2 28 ? -59.527 -77.487 -95.730 1.00 37.29 204 ALA F CA 1
ATOM 10068 C C . ALA F 2 28 ? -60.302 -77.971 -94.493 1.00 37.48 204 ALA F C 1
ATOM 10069 O O . ALA F 2 28 ? -59.791 -78.777 -93.708 1.00 39.37 204 ALA F O 1
ATOM 10071 N N . LYS F 2 29 ? -61.535 -77.510 -94.308 1.00 37.22 205 LYS F N 1
ATOM 10072 C CA . LYS F 2 29 ? -62.307 -77.965 -93.142 1.00 35.71 205 LYS F CA 1
ATOM 10073 C C . LYS F 2 29 ? -62.793 -79.409 -93.324 1.00 37.51 205 LYS F C 1
ATOM 10074 O O . LYS F 2 29 ? -62.708 -80.211 -92.407 1.00 40.53 205 LYS F O 1
ATOM 10076 N N . ARG F 2 30 ? -63.257 -79.760 -94.516 1.00 37.50 206 ARG F N 1
ATOM 10077 C CA . ARG F 2 30 ? -63.743 -81.118 -94.750 1.00 37.41 206 ARG F CA 1
ATOM 10078 C C . ARG F 2 30 ? -62.653 -82.175 -94.545 1.00 42.84 206 ARG F C 1
ATOM 10079 O O . ARG F 2 30 ? -62.922 -83.275 -94.038 1.00 41.56 206 ARG F O 1
ATOM 10087 N N . PHE F 2 31 ? -61.423 -81.829 -94.920 1.00 38.86 207 PHE F N 1
ATOM 10088 C CA . PHE F 2 31 ? -60.305 -82.750 -94.839 1.00 37.94 207 PHE F CA 1
ATOM 10089 C C . PHE F 2 31 ? -60.093 -83.255 -93.415 1.00 37.28 207 PHE F C 1
ATOM 10090 O O . PHE F 2 31 ? -59.636 -84.371 -93.231 1.00 37.90 207 PHE F O 1
ATOM 10098 N N . ASP F 2 32 ? -60.443 -82.447 -92.415 1.00 36.96 208 ASP F N 1
ATOM 10099 C CA . ASP F 2 32 ? -60.354 -82.881 -91.017 1.00 38.40 208 ASP F CA 1
ATOM 10100 C C . ASP F 2 32 ? -61.101 -84.194 -90.705 1.00 41.61 208 ASP F C 1
ATOM 10101 O O . ASP F 2 32 ? -60.758 -84.870 -89.743 1.00 41.81 208 ASP F O 1
ATOM 10106 N N . ASN F 2 33 ? -62.118 -84.546 -91.494 1.00 38.62 209 ASN F N 1
ATOM 10107 C CA . ASN F 2 33 ? -62.924 -85.746 -91.216 1.00 42.12 209 ASN F CA 1
ATOM 10108 C C . ASN F 2 33 ? -62.152 -87.071 -91.360 1.00 42.70 209 ASN F C 1
ATOM 10109 O O . ASN F 2 33 ? -62.566 -88.107 -90.818 1.00 40.31 209 ASN F O 1
ATOM 10114 N N . LEU F 2 34 ? -61.039 -87.035 -92.089 1.00 40.78 210 LEU F N 1
ATOM 10115 C CA . LEU F 2 34 ? -60.057 -88.127 -92.073 1.00 41.27 210 LEU F CA 1
ATOM 10116 C C . LEU F 2 34 ? -59.863 -88.688 -90.663 1.00 42.76 210 LEU F C 1
ATOM 10117 O O . LEU F 2 34 ? -59.686 -89.893 -90.482 1.00 39.81 210 LEU F O 1
ATOM 10122 N N . ALA F 2 35 ? -59.889 -87.794 -89.673 1.00 43.76 211 ALA F N 1
ATOM 10123 C CA . ALA F 2 35 ? -59.716 -88.160 -88.269 1.00 43.44 211 ALA F CA 1
ATOM 10124 C C . ALA F 2 35 ? -60.795 -89.130 -87.795 1.00 51.03 211 ALA F C 1
ATOM 10125 O O . ALA F 2 35 ? -60.521 -90.015 -86.972 1.00 48.93 211 ALA F O 1
ATOM 10127 N N . ASN F 2 36 ? -62.018 -88.956 -88.301 1.00 43.33 212 ASN F N 1
ATOM 10128 C CA . ASN F 2 36 ? -63.103 -89.857 -87.948 1.00 43.59 212 ASN F CA 1
ATOM 10129 C C . ASN F 2 36 ? -62.892 -91.224 -88.577 1.00 44.49 212 ASN F C 1
ATOM 10130 O O . ASN F 2 36 ? -63.184 -92.257 -87.962 1.00 40.62 212 ASN F O 1
ATOM 10135 N N . LEU F 2 37 ? -62.368 -91.208 -89.799 1.00 41.49 213 LEU F N 1
ATOM 10136 C CA . LEU F 2 37 ? -62.017 -92.417 -90.519 1.00 40.07 213 LEU F CA 1
ATOM 10137 C C . LEU F 2 37 ? -61.017 -93.241 -89.729 1.00 44.73 213 LEU F C 1
ATOM 10138 O O . LEU F 2 37 ? -61.077 -94.467 -89.714 1.00 48.30 213 LEU F O 1
ATOM 10143 N N . ILE F 2 38 ? -60.098 -92.562 -89.057 1.00 46.60 214 ILE F N 1
ATOM 10144 C CA . ILE F 2 38 ? -59.120 -93.259 -88.244 1.00 49.37 214 ILE F CA 1
ATOM 10145 C C . ILE F 2 38 ? -59.779 -93.821 -86.994 1.00 47.22 214 ILE F C 1
ATOM 10146 O O . ILE F 2 38 ? -59.530 -94.964 -86.630 1.00 54.37 214 ILE F O 1
ATOM 10151 N N . ARG F 2 39 ? -60.618 -93.017 -86.350 1.00 46.50 215 ARG F N 1
ATOM 10152 C CA . ARG F 2 39 ? -61.334 -93.441 -85.147 1.00 51.43 215 ARG F CA 1
ATOM 10153 C C . ARG F 2 39 ? -62.189 -94.688 -85.427 1.00 52.64 215 ARG F C 1
ATOM 10154 O O . ARG F 2 39 ? -62.252 -95.603 -84.613 1.00 52.63 215 ARG F O 1
ATOM 10156 N N . SER F 2 40 ? -62.807 -94.730 -86.601 1.00 49.78 216 SER F N 1
ATOM 10157 C CA . SER F 2 40 ? -63.714 -95.805 -86.958 1.00 46.56 216 SER F CA 1
ATOM 10158 C C . SER F 2 40 ? -63.028 -97.126 -87.309 1.00 56.23 216 SER F C 1
ATOM 10159 O O . SER F 2 40 ? -63.669 -98.186 -87.266 1.00 56.08 216 SER F O 1
ATOM 10162 N N . SER F 2 41 ? -61.752 -97.082 -87.683 1.00 47.53 217 SER F N 1
ATOM 10163 C CA . SER F 2 41 ? -61.061 -98.318 -88.044 1.00 47.16 217 SER F CA 1
ATOM 10164 C C . SER F 2 41 ? -60.368 -98.893 -86.818 1.00 50.17 217 SER F C 1
ATOM 10165 O O . SER F 2 41 ? -59.787 -99.979 -86.861 1.00 51.44 217 SER F O 1
ATOM 10168 N N . THR F 2 42 ? -60.439 -98.156 -85.718 1.00 52.21 218 THR F N 1
ATOM 10169 C CA . THR F 2 42 ? -59.806 -98.587 -84.482 1.00 55.98 218 THR F CA 1
ATOM 10170 C C . THR F 2 42 ? -60.738 -99.452 -83.641 1.00 59.13 218 THR F C 1
ATOM 10171 O O . THR F 2 42 ? -61.831 -99.009 -83.272 1.00 54.49 218 THR F O 1
ATOM 10175 N N . PRO F 2 43 ? -60.305 -100.693 -83.339 1.00 57.25 219 PRO F N 1
ATOM 10176 C CA . PRO F 2 43 ? -61.066 -101.594 -82.471 1.00 57.20 219 PRO F CA 1
ATOM 10177 C C . PRO F 2 43 ? -60.820 -101.254 -81.008 1.00 62.63 219 PRO F C 1
ATOM 10178 O O . PRO F 2 43 ? -59.745 -100.751 -80.680 1.00 57.41 219 PRO F O 1
ATOM 10182 N N . THR F 2 44 ? -61.814 -101.505 -80.158 1.00 68.81 220 THR F N 1
ATOM 10183 C CA . THR F 2 44 ? -61.738 -101.190 -78.729 1.00 67.73 220 THR F CA 1
ATOM 10184 C C . THR F 2 44 ? -60.815 -102.135 -77.962 1.00 69.08 220 THR F C 1
ATOM 10185 O O . THR F 2 44 ? -59.946 -101.694 -77.218 1.00 70.39 220 THR F O 1
ATOM 10189 N N . ASP F 2 45 ? -61.031 -103.435 -78.143 1.00 73.34 221 ASP F N 1
ATOM 10190 C CA . ASP F 2 45 ? -60.251 -104.472 -77.475 1.00 75.81 221 ASP F CA 1
ATOM 10191 C C . ASP F 2 45 ? -60.121 -105.671 -78.410 1.00 78.52 221 ASP F C 1
ATOM 10192 O O . ASP F 2 45 ? -61.025 -106.506 -78.491 1.00 78.73 221 ASP F O 1
ATOM 10194 N N . PRO F 2 46 ? -59.006 -105.745 -79.142 1.00 71.99 222 PRO F N 1
ATOM 10195 C CA . PRO F 2 46 ? -58.805 -106.825 -80.107 1.00 73.63 222 PRO F CA 1
ATOM 10196 C C . PRO F 2 46 ? -58.084 -108.038 -79.499 1.00 71.66 222 PRO F C 1
ATOM 10197 O O . PRO F 2 46 ? -57.700 -107.999 -78.325 1.00 71.73 222 PRO F O 1
ATOM 10201 N N . ILE G 2 17 ? -62.297 -46.125 -86.965 1.00 76.01 193 ILE G N 1
ATOM 10202 C CA . ILE G 2 17 ? -62.264 -45.761 -85.549 1.00 79.36 193 ILE G CA 1
ATOM 10203 C C . ILE G 2 17 ? -60.839 -45.744 -84.969 1.00 83.55 193 ILE G C 1
ATOM 10204 O O . ILE G 2 17 ? -60.412 -44.730 -84.418 1.00 87.09 193 ILE G O 1
ATOM 10206 N N . ASP G 2 18 ? -60.107 -46.851 -85.097 1.00 83.06 194 ASP G N 1
ATOM 10207 C CA . ASP G 2 18 ? -58.739 -46.939 -84.564 1.00 81.57 194 ASP G CA 1
ATOM 10208 C C . ASP G 2 18 ? -57.656 -46.647 -85.615 1.00 82.58 194 ASP G C 1
ATOM 10209 O O . ASP G 2 18 ? -56.483 -46.462 -85.276 1.00 81.17 194 ASP G O 1
ATOM 10214 N N . PHE G 2 19 ? -58.050 -46.600 -86.884 1.00 77.87 195 PHE G N 1
ATOM 10215 C CA . PHE G 2 19 ? -57.124 -46.249 -87.956 1.00 67.83 195 PHE G CA 1
ATOM 10216 C C . PHE G 2 19 ? -57.553 -44.917 -88.586 1.00 64.78 195 PHE G C 1
ATOM 10217 O O . PHE G 2 19 ? -58.741 -44.581 -88.589 1.00 66.72 195 PHE G O 1
ATOM 10225 N N . ARG G 2 20 ? -56.587 -44.166 -89.117 1.00 61.51 196 ARG G N 1
ATOM 10226 C CA . ARG G 2 20 ? -56.810 -42.763 -89.459 1.00 51.05 196 ARG G CA 1
ATOM 10227 C C . ARG G 2 20 ? -57.138 -42.516 -90.930 1.00 46.61 196 ARG G C 1
ATOM 10228 O O . ARG G 2 20 ? -56.251 -42.241 -91.737 1.00 49.66 196 ARG G O 1
ATOM 10230 N N . PHE G 2 21 ? -58.416 -42.586 -91.282 1.00 46.07 197 PHE G N 1
ATOM 10231 C CA . PHE G 2 21 ? -58.815 -42.332 -92.662 1.00 46.93 197 PHE G CA 1
ATOM 10232 C C . PHE G 2 21 ? -58.864 -40.832 -92.932 1.00 51.69 197 PHE G C 1
ATOM 10233 O O . PHE G 2 21 ? -58.962 -40.024 -92.011 1.00 53.95 197 PHE G O 1
ATOM 10241 N N . ASP G 2 22 ? -58.766 -40.461 -94.202 1.00 47.05 198 ASP G N 1
ATOM 10242 C CA . ASP G 2 22 ? -58.860 -39.068 -94.582 1.00 40.76 198 ASP G CA 1
ATOM 10243 C C . ASP G 2 22 ? -59.747 -38.929 -95.819 1.00 38.19 198 ASP G C 1
ATOM 10244 O O . ASP G 2 22 ? -59.902 -39.864 -96.597 1.00 42.38 198 ASP G O 1
ATOM 10249 N N . ASP G 2 23 ? -60.326 -37.755 -95.990 1.00 31.09 199 ASP G N 1
ATOM 10250 C CA . ASP G 2 23 ? -61.256 -37.494 -97.076 1.00 38.08 199 ASP G CA 1
ATOM 10251 C C . ASP G 2 23 ? -60.593 -37.209 -98.431 1.00 39.80 199 ASP G C 1
ATOM 10252 O O . ASP G 2 23 ? -59.978 -36.144 -98.611 1.00 39.01 199 ASP G O 1
ATOM 10257 N N . TYR G 2 24 ? -60.761 -38.122 -99.391 1.00 33.17 200 TYR G N 1
ATOM 10258 C CA . TYR G 2 24 ? -60.208 -37.949 -100.739 1.00 31.97 200 TYR G CA 1
ATOM 10259 C C . TYR G 2 24 ? -61.283 -37.976 -101.810 1.00 33.52 200 TYR G C 1
ATOM 10260 O O . TYR G 2 24 ? -60.993 -38.013 -103.005 1.00 35.85 200 TYR G O 1
ATOM 10269 N N . VAL G 2 25 ? -62.531 -37.971 -101.382 1.00 36.43 201 VAL G N 1
ATOM 10270 C CA . VAL G 2 25 ? -63.636 -38.103 -102.311 1.00 39.76 201 VAL G CA 1
ATOM 10271 C C . VAL G 2 25 ? -63.590 -36.992 -103.374 1.00 38.50 201 VAL G C 1
ATOM 10272 O O . VAL G 2 25 ? -63.477 -37.279 -104.552 1.00 42.16 201 VAL G O 1
ATOM 10276 N N . GLU G 2 26 ? -63.655 -35.734 -102.952 1.00 41.31 202 GLU G N 1
ATOM 10277 C CA . GLU G 2 26 ? -63.562 -34.598 -103.866 1.00 38.73 202 GLU G CA 1
ATOM 10278 C C . GLU G 2 26 ? -62.217 -34.540 -104.604 1.00 44.85 202 GLU G C 1
ATOM 10279 O O . GLU G 2 26 ? -62.167 -34.230 -105.798 1.00 47.42 202 GLU G O 1
ATOM 10281 N N . GLY G 2 27 ? -61.134 -34.834 -103.888 1.00 46.59 203 GLY G N 1
ATOM 10282 C CA . GLY G 2 27 ? -59.795 -34.844 -104.458 1.00 39.54 203 GLY G CA 1
ATOM 10283 C C . GLY G 2 27 ? -59.667 -35.707 -105.703 1.00 41.80 203 GLY G C 1
ATOM 10284 O O . GLY G 2 27 ? -59.190 -35.249 -106.742 1.00 38.45 203 GLY G O 1
ATOM 10285 N N . ALA G 2 28 ? -60.117 -36.953 -105.608 1.00 40.51 204 ALA G N 1
ATOM 10286 C CA . ALA G 2 28 ? -60.049 -37.876 -106.743 1.00 42.31 204 ALA G CA 1
ATOM 10287 C C . ALA G 2 28 ? -60.913 -37.449 -107.956 1.00 42.93 204 ALA G C 1
ATOM 10288 O O . ALA G 2 28 ? -60.537 -37.700 -109.102 1.00 40.61 204 ALA G O 1
ATOM 10290 N N . LYS G 2 29 ? -62.063 -36.815 -107.726 1.00 42.92 205 LYS G N 1
ATOM 10291 C CA . LYS G 2 29 ? -62.879 -36.388 -108.873 1.00 48.41 205 LYS G CA 1
ATOM 10292 C C . LYS G 2 29 ? -62.232 -35.175 -109.539 1.00 44.06 205 LYS G C 1
ATOM 10293 O O . LYS G 2 29 ? -62.226 -35.083 -110.759 1.00 48.35 205 LYS G O 1
ATOM 10295 N N . ARG G 2 30 ? -61.664 -34.270 -108.742 1.00 42.41 206 ARG G N 1
ATOM 10296 C CA . ARG G 2 30 ? -60.983 -33.073 -109.273 1.00 48.29 206 ARG G CA 1
ATOM 10297 C C . ARG G 2 30 ? -59.739 -33.388 -110.127 1.00 49.80 206 ARG G C 1
ATOM 10298 O O . ARG G 2 30 ? -59.411 -32.654 -111.069 1.00 45.33 206 ARG G O 1
ATOM 10300 N N . PHE G 2 31 ? -59.058 -34.486 -109.797 1.00 48.74 207 PHE G N 1
ATOM 10301 C CA . PHE G 2 31 ? -57.809 -34.871 -110.461 1.00 43.32 207 PHE G CA 1
ATOM 10302 C C . PHE G 2 31 ? -58.034 -35.189 -111.937 1.00 45.61 207 PHE G C 1
ATOM 10303 O O . PHE G 2 31 ? -57.134 -35.035 -112.759 1.00 41.93 207 PHE G O 1
ATOM 10311 N N . ASP G 2 32 ? -59.248 -35.635 -112.253 1.00 43.72 208 ASP G N 1
ATOM 10312 C CA . ASP G 2 32 ? -59.663 -35.938 -113.619 1.00 49.50 208 ASP G CA 1
ATOM 10313 C C . ASP G 2 32 ? -59.451 -34.788 -114.624 1.00 51.09 208 ASP G C 1
ATOM 10314 O O . ASP G 2 32 ? -59.102 -35.020 -115.779 1.00 50.48 208 ASP G O 1
ATOM 10319 N N . ASN G 2 33 ? -59.656 -33.551 -114.192 1.00 51.24 209 ASN G N 1
ATOM 10320 C CA . ASN G 2 33 ? -59.620 -32.424 -115.124 1.00 57.93 209 ASN G CA 1
ATOM 10321 C C . ASN G 2 33 ? -58.246 -32.133 -115.759 1.00 56.11 209 ASN G C 1
ATOM 10322 O O . ASN G 2 33 ? -58.113 -31.183 -116.535 1.00 53.23 209 ASN G O 1
ATOM 10327 N N . LEU G 2 34 ? -57.248 -32.969 -115.461 1.00 52.96 210 LEU G N 1
ATOM 10328 C CA . LEU G 2 34 ? -55.971 -32.932 -116.175 1.00 50.70 210 LEU G CA 1
ATOM 10329 C C . LEU G 2 34 ? -56.189 -33.342 -117.618 1.00 51.40 210 LEU G C 1
ATOM 10330 O O . LEU G 2 34 ? -55.448 -32.920 -118.506 1.00 55.48 210 LEU G O 1
ATOM 10335 N N . ALA G 2 35 ? -57.202 -34.174 -117.835 1.00 49.06 211 ALA G N 1
ATOM 10336 C CA . ALA G 2 35 ? -57.624 -34.570 -119.174 1.00 54.32 211 ALA G CA 1
ATOM 10337 C C . ALA G 2 35 ? -57.817 -33.355 -120.073 1.00 58.42 211 ALA G C 1
ATOM 10338 O O . ALA G 2 35 ? -57.306 -33.309 -121.193 1.00 57.08 211 ALA G O 1
ATOM 10340 N N . ASN G 2 36 ? -58.559 -32.376 -119.559 1.00 54.91 212 ASN G N 1
ATOM 10341 C CA . ASN G 2 36 ? -58.889 -31.170 -120.298 1.00 56.22 212 ASN G CA 1
ATOM 10342 C C . ASN G 2 36 ? -57.630 -30.351 -120.572 1.00 58.57 212 ASN G C 1
ATOM 10343 O O . ASN G 2 36 ? -57.451 -29.774 -121.646 1.00 59.10 212 ASN G O 1
ATOM 10348 N N . LEU G 2 37 ? -56.754 -30.327 -119.578 1.00 60.55 213 LEU G N 1
ATOM 10349 C CA . LEU G 2 37 ? -55.484 -29.625 -119.658 1.00 60.63 213 LEU G CA 1
ATOM 10350 C C . LEU G 2 37 ? -54.625 -30.117 -120.816 1.00 59.72 213 LEU G C 1
ATOM 10351 O O . LEU G 2 37 ? -53.930 -29.326 -121.440 1.00 62.60 213 LEU G O 1
ATOM 10356 N N . ILE G 2 38 ? -54.672 -31.417 -121.101 1.00 53.50 214 ILE G N 1
ATOM 10357 C CA . ILE G 2 38 ? -53.925 -31.949 -122.234 1.00 59.94 214 ILE G CA 1
ATOM 10358 C C . ILE G 2 38 ? -54.654 -31.598 -123.516 1.00 60.45 214 ILE G C 1
ATOM 10359 O O . ILE G 2 38 ? -54.039 -31.105 -124.455 1.00 64.14 214 ILE G O 1
ATOM 10364 N N . ARG G 2 39 ? -55.963 -31.847 -123.542 1.00 60.66 215 ARG G N 1
ATOM 10365 C CA . ARG G 2 39 ? -56.798 -31.541 -124.702 1.00 62.07 215 ARG G CA 1
ATOM 10366 C C . ARG G 2 39 ? -56.642 -30.079 -125.133 1.00 64.66 215 ARG G C 1
ATOM 10367 O O . ARG G 2 39 ? -56.532 -29.782 -126.328 1.00 65.50 215 ARG G O 1
ATOM 10369 N N . SER G 2 40 ? -56.589 -29.172 -124.164 1.00 58.58 216 SER G N 1
ATOM 10370 C CA . SER G 2 40 ? -56.494 -27.751 -124.482 1.00 63.31 216 SER G CA 1
ATOM 10371 C C . SER G 2 40 ? -55.069 -27.297 -124.846 1.00 63.10 216 SER G C 1
ATOM 10372 O O . SER G 2 40 ? -54.774 -26.104 -124.834 1.00 62.27 216 SER G O 1
ATOM 10375 N N . SER G 2 41 ? -54.186 -28.247 -125.155 1.00 64.21 217 SER G N 1
ATOM 10376 C CA . SER G 2 41 ? -52.850 -27.923 -125.664 1.00 59.63 217 SER G CA 1
ATOM 10377 C C . SER G 2 41 ? -52.493 -28.836 -126.841 1.00 62.58 217 SER G C 1
ATOM 10378 O O . SER G 2 41 ? -51.339 -28.904 -127.262 1.00 62.35 217 SER G O 1
ATOM 10381 N N . THR G 2 42 ? -53.503 -29.524 -127.372 1.00 64.69 218 THR G N 1
ATOM 10382 C CA . THR G 2 42 ? -53.378 -30.257 -128.628 1.00 68.02 218 THR G CA 1
ATOM 10383 C C . THR G 2 42 ? -53.937 -29.436 -129.791 1.00 71.21 218 THR G C 1
ATOM 10384 O O . THR G 2 42 ? -55.123 -29.081 -129.790 1.00 67.60 218 THR G O 1
ATOM 10388 N N . PRO G 2 43 ? -53.094 -29.148 -130.798 1.00 71.18 219 PRO G N 1
ATOM 10389 C CA . PRO G 2 43 ? -53.539 -28.388 -131.970 1.00 71.69 219 PRO G CA 1
ATOM 10390 C C . PRO G 2 43 ? -54.510 -29.194 -132.823 1.00 71.54 219 PRO G C 1
ATOM 10391 O O . PRO G 2 43 ? -54.473 -30.423 -132.803 1.00 70.72 219 PRO G O 1
ATOM 10395 N N . THR G 2 44 ? -55.370 -28.506 -133.566 1.00 78.58 220 THR G N 1
ATOM 10396 C CA . THR G 2 44 ? -56.360 -29.184 -134.395 1.00 79.59 220 THR G CA 1
ATOM 10397 C C . THR G 2 44 ? -55.936 -29.186 -135.863 1.00 82.94 220 THR G C 1
ATOM 10398 O O . THR G 2 44 ? -55.123 -30.014 -136.285 1.00 77.76 220 THR G O 1
ATOM 10402 N N . PHE H 2 19 ? -10.425 -99.060 -101.539 1.00 67.89 195 PHE H N 1
ATOM 10403 C CA . PHE H 2 19 ? -10.879 -98.560 -102.838 1.00 69.15 195 PHE H CA 1
ATOM 10404 C C . PHE H 2 19 ? -10.217 -99.300 -104.011 1.00 68.07 195 PHE H C 1
ATOM 10405 O O . PHE H 2 19 ? -8.999 -99.250 -104.185 1.00 68.72 195 PHE H O 1
ATOM 10413 N N . ARG H 2 20 ? -11.029 -99.967 -104.827 1.00 69.76 196 ARG H N 1
ATOM 10414 C CA . ARG H 2 20 ? -10.495 -100.844 -105.865 1.00 69.90 196 ARG H CA 1
ATOM 10415 C C . ARG H 2 20 ? -10.281 -100.115 -107.190 1.00 63.42 196 ARG H C 1
ATOM 10416 O O . ARG H 2 20 ? -11.220 -99.892 -107.954 1.00 60.09 196 ARG H O 1
ATOM 10418 N N . PHE H 2 21 ? -9.030 -99.753 -107.453 1.00 62.11 197 PHE H N 1
ATOM 10419 C CA . PHE H 2 21 ? -8.659 -99.149 -108.723 1.00 60.46 197 PHE H CA 1
ATOM 10420 C C . PHE H 2 21 ? -8.507 -100.243 -109.771 1.00 67.83 197 PHE H C 1
ATOM 10421 O O . PHE H 2 21 ? -8.005 -101.323 -109.470 1.00 73.81 197 PHE H O 1
ATOM 10429 N N . ASP H 2 22 ? -8.934 -99.969 -111.000 1.00 66.17 198 ASP H N 1
ATOM 10430 C CA . ASP H 2 22 ? -8.765 -100.935 -112.077 1.00 60.18 198 ASP H CA 1
ATOM 10431 C C . ASP H 2 22 ? -7.972 -100.382 -113.269 1.00 58.52 198 ASP H C 1
ATOM 10432 O O . ASP H 2 22 ? -7.917 -99.170 -113.500 1.00 59.55 198 ASP H O 1
ATOM 10437 N N . ASP H 2 23 ? -7.357 -101.296 -114.012 1.00 57.09 199 ASP H N 1
ATOM 10438 C CA . ASP H 2 23 ? -6.355 -100.980 -115.031 1.00 54.18 199 ASP H CA 1
ATOM 10439 C C . ASP H 2 23 ? -6.957 -100.580 -116.381 1.00 53.88 199 ASP H C 1
ATOM 10440 O O . ASP H 2 23 ? -7.366 -101.445 -117.156 1.00 56.11 199 ASP H O 1
ATOM 10445 N N . TYR H 2 24 ? -6.983 -99.279 -116.672 1.00 51.03 200 TYR H N 1
ATOM 10446 C CA . TYR H 2 24 ? -7.517 -98.785 -117.945 1.00 51.18 200 TYR H CA 1
ATOM 10447 C C . TYR H 2 24 ? -6.454 -98.161 -118.846 1.00 48.07 200 TYR H C 1
ATOM 10448 O O . TYR H 2 24 ? -6.775 -97.553 -119.865 1.00 47.21 200 TYR H O 1
ATOM 10457 N N . VAL H 2 25 ? -5.194 -98.312 -118.464 1.00 49.41 201 VAL H N 1
ATOM 10458 C CA . VAL H 2 25 ? -4.080 -97.742 -119.219 1.00 54.30 201 VAL H CA 1
ATOM 10459 C C . VAL H 2 25 ? -4.049 -98.205 -120.677 1.00 58.56 201 VAL H C 1
ATOM 10460 O O . VAL H 2 25 ? -4.114 -97.393 -121.590 1.00 65.51 201 VAL H O 1
ATOM 10464 N N . GLU H 2 26 ? -3.946 -99.509 -120.899 1.00 62.64 202 GLU H N 1
ATOM 10465 C CA . GLU H 2 26 ? -3.971 -100.041 -122.260 1.00 68.88 202 GLU H CA 1
ATOM 10466 C C . GLU H 2 26 ? -5.313 -99.764 -122.947 1.00 66.35 202 GLU H C 1
ATOM 10467 O O . GLU H 2 26 ? -5.351 -99.494 -124.156 1.00 64.60 202 GLU H O 1
ATOM 10473 N N . GLY H 2 27 ? -6.401 -99.829 -122.174 1.00 62.00 203 GLY H N 1
ATOM 10474 C CA . GLY H 2 27 ? -7.733 -99.551 -122.687 1.00 55.47 203 GLY H CA 1
ATOM 10475 C C . GLY H 2 27 ? -7.830 -98.185 -123.344 1.00 57.79 203 GLY H C 1
ATOM 10476 O O . GLY H 2 27 ? -8.162 -98.074 -124.527 1.00 60.90 203 GLY H O 1
ATOM 10477 N N . ALA H 2 28 ? -7.516 -97.146 -122.574 1.00 60.39 204 ALA H N 1
ATOM 10478 C CA . ALA H 2 28 ? -7.536 -95.761 -123.054 1.00 57.33 204 ALA H CA 1
ATOM 10479 C C . ALA H 2 28 ? -6.720 -95.528 -124.338 1.00 56.11 204 ALA H C 1
ATOM 10480 O O . ALA H 2 28 ? -7.142 -94.768 -125.207 1.00 53.45 204 ALA H O 1
ATOM 10482 N N . LYS H 2 29 ? -5.563 -96.175 -124.464 1.00 62.74 205 LYS H N 1
ATOM 10483 C CA . LYS H 2 29 ? -4.693 -95.894 -125.611 1.00 67.20 205 LYS H CA 1
ATOM 10484 C C . LYS H 2 29 ? -5.197 -96.562 -126.879 1.00 64.64 205 LYS H C 1
ATOM 10485 O O . LYS H 2 29 ? -5.082 -95.999 -127.969 1.00 64.89 205 LYS H O 1
ATOM 10491 N N . ARG H 2 30 ? -5.761 -97.756 -126.733 1.00 62.03 206 ARG H N 1
ATOM 10492 C CA . ARG H 2 30 ? -6.294 -98.486 -127.877 1.00 65.20 206 ARG H CA 1
ATOM 10493 C C . ARG H 2 30 ? -7.534 -97.776 -128.439 1.00 66.56 206 ARG H C 1
ATOM 10494 O O . ARG H 2 30 ? -7.852 -97.912 -129.620 1.00 67.58 206 ARG H O 1
ATOM 10496 N N . PHE H 2 31 ? -8.211 -96.997 -127.597 1.00 62.59 207 PHE H N 1
ATOM 10497 C CA . PHE H 2 31 ? -9.417 -96.271 -128.000 1.00 60.04 207 PHE H CA 1
ATOM 10498 C C . PHE H 2 31 ? -9.141 -95.176 -129.063 1.00 64.03 207 PHE H C 1
ATOM 10499 O O . PHE H 2 31 ? -10.030 -94.806 -129.838 1.00 60.96 207 PHE H O 1
ATOM 10507 N N . ASP H 2 32 ? -7.904 -94.679 -129.098 1.00 66.44 208 ASP H N 1
ATOM 10508 C CA . ASP H 2 32 ? -7.469 -93.652 -130.057 1.00 68.47 208 ASP H CA 1
ATOM 10509 C C . ASP H 2 32 ? -7.695 -93.985 -131.533 1.00 74.39 208 ASP H C 1
ATOM 10510 O O . ASP H 2 32 ? -7.906 -93.093 -132.364 1.00 73.59 208 ASP H O 1
ATOM 10515 N N . ASN H 2 33 ? -7.630 -95.268 -131.858 1.00 70.57 209 ASN H N 1
ATOM 10516 C CA . ASN H 2 33 ? -7.624 -95.687 -133.246 1.00 76.57 209 ASN H CA 1
ATOM 10517 C C . ASN H 2 33 ? -9.003 -95.749 -133.891 1.00 78.16 209 ASN H C 1
ATOM 10518 O O . ASN H 2 33 ? -9.151 -96.284 -134.988 1.00 79.33 209 ASN H O 1
ATOM 10523 N N . LEU H 2 34 ? -10.001 -95.182 -133.214 1.00 77.88 210 LEU H N 1
ATOM 10524 C CA . LEU H 2 34 ? -11.278 -94.865 -133.849 1.00 77.50 210 LEU H CA 1
ATOM 10525 C C . LEU H 2 34 ? -11.063 -93.721 -134.831 1.00 76.71 210 LEU H C 1
ATOM 10526 O O . LEU H 2 34 ? -11.875 -93.488 -135.727 1.00 82.90 210 LEU H O 1
ATOM 10531 N N . ALA H 2 35 ? -9.959 -93.005 -134.646 1.00 79.26 211 ALA H N 1
ATOM 10532 C CA . ALA H 2 35 ? -9.593 -91.899 -135.523 1.00 80.10 211 ALA H CA 1
ATOM 10533 C C . ALA H 2 35 ? -9.265 -92.392 -136.926 1.00 81.67 211 ALA H C 1
ATOM 10534 O O . ALA H 2 35 ? -9.397 -91.650 -137.895 1.00 84.17 211 ALA H O 1
ATOM 10536 N N . ASN H 2 36 ? -8.825 -93.645 -137.026 1.00 84.04 212 ASN H N 1
ATOM 10537 C CA . ASN H 2 36 ? -8.521 -94.254 -138.317 1.00 86.31 212 ASN H CA 1
ATOM 10538 C C . ASN H 2 36 ? -9.803 -94.606 -139.054 1.00 88.29 212 ASN H C 1
ATOM 10539 O O . ASN H 2 36 ? -9.933 -94.392 -140.261 1.00 88.21 212 ASN H O 1
ATOM 10544 N N . LEU H 2 37 ? -10.745 -95.141 -138.288 1.00 87.52 213 LEU H N 1
ATOM 10545 C CA . LEU H 2 37 ? -12.025 -95.630 -138.781 1.00 87.31 213 LEU H CA 1
ATOM 10546 C C . LEU H 2 37 ? -12.783 -94.596 -139.613 1.00 89.55 213 LEU H C 1
ATOM 10547 O O . LEU H 2 37 ? -13.485 -94.945 -140.560 1.00 93.46 213 LEU H O 1
ATOM 10552 N N . ILE H 2 38 ? -12.638 -93.324 -139.267 1.00 87.81 214 ILE H N 1
ATOM 10553 C CA . ILE H 2 38 ? -13.352 -92.277 -139.983 1.00 89.97 214 ILE H CA 1
ATOM 10554 C C . ILE H 2 38 ? -12.600 -91.815 -141.238 1.00 94.46 214 ILE H C 1
ATOM 10555 O O . ILE H 2 38 ? -13.221 -91.565 -142.279 1.00 94.81 214 ILE H O 1
ATOM 10560 N N . ARG H 2 39 ? -11.274 -91.714 -141.143 1.00 93.68 215 ARG H N 1
ATOM 10561 C CA . ARG H 2 39 ? -10.444 -91.356 -142.293 1.00 94.84 215 ARG H CA 1
ATOM 10562 C C . ARG H 2 39 ? -10.532 -92.440 -143.372 1.00 96.18 215 ARG H C 1
ATOM 10563 O O . ARG H 2 39 ? -10.476 -92.144 -144.569 1.00 94.77 215 ARG H O 1
ATOM 10565 N N . SER H 2 40 ? -10.689 -93.692 -142.939 1.00 90.85 216 SER H N 1
ATOM 10566 C CA . SER H 2 40 ? -10.881 -94.816 -143.853 1.00 90.24 216 SER H CA 1
ATOM 10567 C C . SER H 2 40 ? -12.269 -94.790 -144.483 1.00 94.07 216 SER H C 1
ATOM 10568 O O . SER H 2 40 ? -12.595 -95.616 -145.334 1.00 94.55 216 SER H O 1
ATOM 10571 N N . SER H 2 41 ? -13.088 -93.837 -144.057 1.00 94.57 217 SER H N 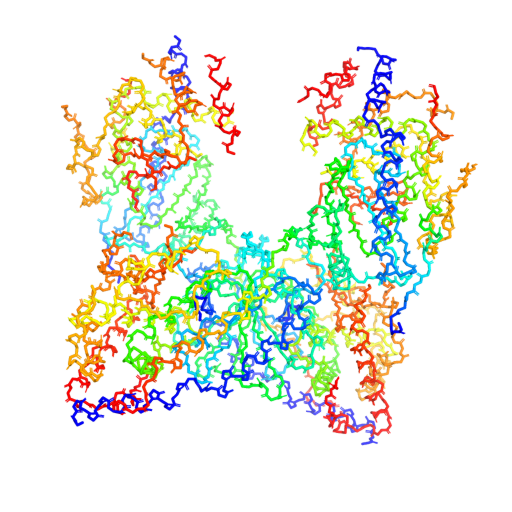1
ATOM 10572 C CA . SER H 2 41 ? -14.446 -93.720 -144.560 1.00 94.59 217 SER H CA 1
ATOM 10573 C C . SER H 2 41 ? -14.610 -92.475 -145.417 1.00 97.17 217 SER H C 1
ATOM 10574 O O . SER H 2 41 ? -15.396 -92.465 -146.360 1.00 99.49 217 SER H O 1
ATOM 10577 N N . THR H 2 42 ? -13.858 -91.431 -145.089 1.00 95.43 218 THR H N 1
ATOM 10578 C CA . THR H 2 42 ? -13.983 -90.159 -145.785 1.00 98.53 218 THR H CA 1
ATOM 10579 C C . THR H 2 42 ? -12.833 -89.946 -146.759 1.00 103.91 218 THR H C 1
ATOM 10580 O O . THR H 2 42 ? -11.678 -90.154 -146.386 1.00 105.83 218 THR H O 1
ATOM 10582 N N . PRO H 2 43 ? -13.125 -89.516 -148.014 1.00 105.09 219 PRO H N 1
ATOM 10583 C CA . PRO H 2 43 ? -14.421 -89.410 -148.712 1.00 100.55 219 PRO H CA 1
ATOM 10584 C C . PRO H 2 43 ? -15.255 -90.688 -148.746 1.00 99.94 219 PRO H C 1
ATOM 10585 O O . PRO H 2 43 ? -14.834 -91.625 -149.419 1.00 101.41 219 PRO H O 1
#

Solvent-accessible surface area: 56355 Å² total; per-residue (Å²): 71,52,68,114,66,1,19,110,104,0,31,72,39,10,82,168,25,17,38,65,74,126,19,9,86,63,2,23,100,0,18,69,42,2,40,93,9,2,26,63,4,1,29,22,2,1,5,0,0,0,5,22,3,0,10,8,11,10,47,61,99,19,60,0,12,0,0,0,2,2,8,97,119,149,18,64,38,147,65,42,0,26,25,0,0,18,13,1,1,1,21,0,32,53,56,73,40,17,97,16,12,54,0,8,19,7,63,10,9,14,0,76,1,42,1,29,77,98,19,97,86,4,32,0,15,3,3,0,15,20,40,30,1,0,29,4,4,2,0,2,0,4,0,2,20,40,12,78,2,0,34,2,0,2,19,0,1,22,28,3,0,118,95,18,26,1,20,40,69,82,68,10,23,19,21,40,16,1,1,4,0,0,1,0,0,5,0,16,24,4,116,23,98,1,3,6,25,0,23,137,28,4,74,93,22,5,31,63,191,46,50,12,63,97,13,36,10,100,113,81,42,112,155,50,115,101,45,22,100,74,92,132,3,84,64,25,55,4,0,78,2,2,11,15,0,2,46,12,0,16,82,119,14,62,31,117,147,12,2,0,0,1,58,73,32,123,95,19,65,90,140,160,35,79,79,9,24,3,5,27,10,1,25,0,7,8,1,8,84,61,50,3,83,114,6,47,75,46,22,88,25,5,68,109,2,1,108,79,4,22,33,49,2,97,155,73,37,58,7,81,53,7,9,137,32,140,99,53,138,74,50,54,73,69,0,18,108,84,0,30,79,43,6,80,80,46,14,35,64,109,134,10,16,104,67,1,23,98,0,20,65,41,2,43,95,10,2,32,63,4,2,27,27,1,2,3,0,0,1,5,22,2,0,10,8,8,7,42,65,96,15,42,0,13,1,0,0,2,1,7,93,95,152,17,53,34,154,57,38,0,29,26,0,0,24,18,1,1,7,20,0,33,44,54,186,39,13,45,18,11,55,0,3,24,4,58,13,6,8,0,58,1,57,7,37,83,93,23,93,91,1,28,0,8,2,3,0,13,18,36,32,2,0,33,5,4,2,0,2,0,4,0,1,19,61,14,93,14,0,32,0,0,1,14,0,2,23,38,4,0,132,109,15,24,0,16,46,68,86,58,6,18,23,18,39,17,0,1,4,0,0,0,0,0,8,1,16,39,3,119,30,105,1,3,16,23,0,27,132,55,17,78,110,24,6,36,84,180,37,50,10,62,93,11,40,13,101,120,76,38,102,192,143,28,100,142,89,32,80,28,51,4,0,73,4,4,24,20,0,2,47,15,0,4,79,112,10,78,9,93,47,25,1,0,0,1,82,69,17,126,85,12,67,55,98,120,159,38,72,60,7,29,2,3,33,3,0,23,0,5,5,2,13,91,83,39,3,76,122,5,97,154,38,9,61,23,4,51,121,3,1,125,86,2,32,31,59,0,100,144,54,41,41,4,90,123,5,18,142,34,144,99,120,76,53,56,110,78,1,20,112,85,0,59,79,37,8,80,81,42,19,37,58,96,132,23,11,92,80,2,26,100,0,21,71,42,0,49,103,10,0,31,104,48,10,87,84,1,0,4,2,1,3,16,31,2,2,11,12,11,7,50,44,102,18,54,0,49,0,0,0,2,4,3,74,69,105,9,5,32,68,9,7,0,1,36,13,0,3,88,1,7,36,35,1,75,177,58,204,36,16,115,48,22,74,1,20,8,22,135,42,1,38,0,78,0,56,1,26,78,89,17,101,80,3,28,0,14,0,10,0,4,31,29,53,23,0,33,12,5,2,0,3,0,4,0,3,20,95,25,102,4,0,43,1,0,2,16,2,1,28,43,3,4,75,113,52,73,60,89,78,55,77,20,7,5,2,0,0,0,0,7,0,21,42,15,129,27,69,9,7,38,15,0,27,133,61,55,77,129,25,6,27,90,197,38,50,8,94,92,22,59,17,106,55,87,41,129,132,161,26,127,57,25,47,5,0,69,3,2,20,17,0,0,54,13,0,25,100,104,10,76,36,116,37,27,4,0,0,0,130,97,28,44,102,44,118,82,129,156,185,74,13,40,41,60,76,5,36,74,76,21,2,47,105,3,21,34,49,0,91,148,66,35,52,5,78,42,6,12,83,79,183,32,83,73,13,69,58,51,5,62,85,49,30,39,65,102,73,22,12,109,76,1,25,103,0,10,52,46,0,47,102,9,1,34,110,45,12,78,79,2,0,2,0,1,5,17,30,1,4,10,18,12,7,46,46,92,17,50,0,42,0,0,0,2,2,11,101,75,107,8,14,34,45,7,8,0,2,35,13,0,3,82,1,6,38,37,1,76,177,61,70,46,16,119,57,28,76,0,23,8,24,135,47,1,35,0,78,0,58,7,17,81,90,19,102,82,2,23,0,12,0,10,0,9,32,32,44,20,0,31,11,8,2,0,2,0,11,0,1,24,79,28,100,41,0,25,0,0,1,14,27,4,24,102,92,60,88,113,123,58,76,26,32,7,1,13,0,0,0,4,0,26,48,15,107,84,88,21,5,37,17,0,30,134,59,30,81,125,31,10,36,104,94,35,51,11,74,103,15,62,14,107,56,98,62,140,144,122,1,13,61,11,36,68,12,3,16,57,20,3,22,92,114,20,46,68,121,158,34,5,1,0,0,38,87,18,57,49,57,88,117,82,64,37,78,65,10,13,132,115,82,77,80,30,55,39,27,51,129,21,68,67,166,41,14,13,20,41,10,17,29,17,60,82,53,66,39,119,86,8,93,2,25,27,40,81,7,63,64,7,5,61,121,5,26,48,0,9,67,21,24,114,96,41,52,48,145,89,93,40,11,16,25,66,12,17,29,23,71,76,74,49,50,119,89,10,91,3,81,21,20,78,5,56,114,7,6,48,113,4,22,57,0,20,96,22,24,62,100,31,64,45,142,92,86,143,157,53,68,81,42,76,1,63,80,15,6,63,52,5,16,66,0,19,92,24,13,63,98,42,50,73,183,122,79,88,43,70,5,61,138,5,5,121,48,5,14,70,0,16,88,25,35,60,102,33,28,134

InterPro domains:
  IPR002058 PAP/25A-associated [PF03828] (780-815)
  IPR043519 Nucleotidyltransferase superfamily [G3DSA:3.30.460.10] (570-689)
  IPR043519 Nucleotidyltransferase superfamily [SSF81301] (547-688)
  IPR054708 Poly(A) RNA polymerase, mitochondrial-like, central palm domain [PF22600] (549-687)

Foldseek 3Di:
DDLVVLQVVLVVLLVVWAADPVLLVVLVVVQVVLCVLCCVVQVVKDKDFFDQSQLLQHTNQDAGEIEIARDPDDADQVPRQVVVLVVSVVSCVPDQFWDDWDWDDDVGIWIWTATDPPGRSHIYTYGYNPCLRLLVSLVSSLVSVQAVLLRSLLVLQLLLCVQQVQQDPVDPLSHSVVSSLLLLLCCCPPPANQDFLCCVQCVVQRPLPDDSVPRDDPDDDDDDDDGHPNVSNVVDGSLVSNLRSLCCLQPPDDLQFWAEESNPNHIHGPPLWDWGQRLPRHTYTDNHRDDDPVSVVVVVQVSVLSVVLSVVCVVPVDSVVSSPDHYTD/DDLVVLLVVLVVLLVVFAADPVLLVVLVVVQVVLCVLCCVVQVVKDKDFFPQSQLQQHTNLDAGEIEIARDPDDQDQVPRFCVVLVVSVVSCVPPQQWDDWDWDADVGIWIWTAGDPPGRSHIYTYGYNPCLRLLVSLVSNLVSVQDVLLRSLLSLQQLLCVQQVLQDPVDPLSHSVVVSLLLSLCCLPPPHNRDHLCCVVPVPQRPLPDDSVPHDDDDRDDCPHPVPDPDGSLNSSLRSLCCLLPPDDQQQWAEESNVSDIDGPPDLWDWRQRLNGHTYTDNPRPDDPVSVVVVVSVSVLSVVLSVVCVPPVDSVVSSVDHYD/DDQVVLQVVLVVLLVVFWADVVLLVVLVVVQVVLCVQCCVVQVPKDKAFFDPSQLQAHGNLDATEIEIARDLDAAQQQPRFQVSLVVSVVRCVPDQQWDDWDWADDNFIWIWTAGDDVGRSYIYTYTYNPCVRVLQSLVSSLVSVQDVLLRSLLSLQVLLQVLVVHDDSVRSSLLLSLCCCPPPHVNDHLCCVPVVVQSDPVDRSVPHDDPDNDDPSNVPDGSLVSNLRSLCCAEPPDDQQQWAAESNPSDIDGPCPDRHHYDGVNYVLSVVLSVVCVVPVDSVVSSVD/DLVVLVVLLVVFWADPVLLVVVVVVQVVLCVQCCVVQVPKDKDWFDRSQLRQDGSLDATEIEIARDPDAAQQQPRFQVSVVSSCVRVVPPQQWDDWDWDDDNFIWIWTATDDPGRSYIYTYTYNPCVRLLLSLVSSLLCVQDVQLNSLLSVQVVVVVLPSVVSSLLLSLCCCDPDHNNDHLVCVVCVPQSPPPDDSVPHPPDDHDDDDNVVSNLRSLVCQQPNDDCQQWDAESCDSDTHHVCHYDGVPDDVVVNVSSVVVNVD/DVCDDDPDPPDDPDDDDDDDDDDCPVVVVVVVCVVVVVVVPDDPPD/DVCPDDDDPPPNDDDDDDDDDDDCPVVVVVVVCVVVVVVVVDDDPD/DPDDDDDCPVVVVVVVCVVVVVVVPDDD/DDDDDCPVVVVVVVCVVVVVVVVPD

Sequence (1350 aa):
GAMDVLSEKIWDYHNKVSQTDEMLQRKLHLRDMLYTAISPVFPLSGLYVVGSSLNGFGNNSSDMDLCLMITNKDLDQKNDAVVVLNLILSTLQYEKFVESQKLILAKVPILRINFAAPFDDITVALNANNSVAIRNTHLLCYYSSYDWRVRPLVSVVKEWAKRKGINDANKSSFTSYSLVLMVIHFLQCGPTKVLPNLQQSYPNRFSNKVDVRTLNVTMALEEVADDIDQSLSEKTTLGELLIGFLDYYANEFNYDRDAISIRQGRRVERAPHFWRSQWRCVCIEEPFTAHSIYDEMVFEAIKKAFREAHGELQHNHDLDKLMECEPIKGAMDVLSEKIWDYHNKVSQTDEMLQRKLHLRDMLYTAISPVFPLSGLYVVGSSLNGFGNNSSDMDLCLMITNKDLDQKNDAVVVLNLILSTLQYEKFVESQKLILAKVPILRINFAAPFDDITVALNANNSVAIRNTHLLCYYSSYDWRVRPLVSVVKEWAKRKGINDANKSSFTSYSLVLMVIHFLQCGPTKVLPNLQQSYPNRFSNKVDVRTLNVTMALEEDQSLSEKTTLGELLIGFLDYYANEFNYDRDAISIRQGRRVERASPHFWRSQWRCVCIEEPFTAHSIYDEMVFEAIKKAFREAHGELQHNHDLDKLMECEPIGAMDVLSEKIWDYHNKVSQTDEMLQRKLHLRDMLYTAISPVFPLSGLYVVGSSLNGFGNNSSDMDLCLMITNKDLDQKNDAVVVLNLILSTLQYEKFVESQKLILAKVPILRINFAAPFDDITVALNANNSVAIRNTHLLCYYSSYDWRVRPLVSVVKEWAKRKGIFTSYSLVLMVIHFLQCGPTKVLPNLQQSYPNRFSNKVDVRTLNVTMALESLSEKTTLGELLIGFLDYYANEFNYDRDAISIRQGRRVERAWRCVCIEEPFKKAFREAHGELQHNHDLDKLMECLSEKIWDYHNKVSQTDEMLQRKLHLRDMLYTAISPVFPLSGLYVVGSSLNGFGNNSSDMDLCLMITNKDLDQKNDAVVVLNLILSTLQYEKFVESQKLILAKVPILRINFAAPFDDITVALNANNSVAIRNTHLLCYYSSYDWRVRPLVSVVKEWAKRTSYSLVLMVIHFLQCGPTKVLPNLQQSYPNRFSNKVDVRTLNVTMALEETLGELLIGFLDYYANEFNYDRDAISIRQGRRVERVCIEEPFTFEAIKKAFREAHGETLFDNHPVQQYSGFNPIDFRFDDYVEGAKRFDNLANLIRSSTPTDPTLFDNHPVQQYSGFNPIDFRFDDYVEGAKRFDNLANLIRSSTPTDPIDFRFDDYVEGAKRFDNLANLIRSSTPTFRFDDYVEGAKRFDNLANLIRSSTP

Secondary structure (DSSP, 8-state):
--HHHHHHHHHHHHHHHBPPHHHHHHHHHHHHHHHHHHTTTSTT-EEEEEGGGTSS--BTT--EEEEEE--SS---TTTHHHHHHHHHHHHHTT-TTEEEEEEEESSSEEEEEEE-TTSTT--EEEEES-THHHHHHHHHHHHHHH-TTHHHHHHHHHHHHHHTTSS-TTSTT--HHHHHHHHHHHHHHSSS-----HHHH-TTTS-TTS-GGG---S-PPPP-TTS--TTTGGGS-HHHHHHHHHHIIIII--TTTEEEETTTTEEEE-----EEEETTTEEEE-S-----TTHHHHHHHHHHHHHHHHHHHHHH--HHHHTT-----/--HHHHHHHHHHHHHHHBPPHHHHHHHHHHHHHHHHHHTTTSTT-EEEEEGGGTSS--BTT--EEEEEE--SSPPPTTTHHHHHHHHHHHHHHT-TTEEEEEEEESSSEEEEEEE-TTSTT--EEEEES-THHHHHHHHHHHHHHH-TTHHHHHHHHHHHHHHTTSS-TTSTT--HHHHHHHHHHHHHHSSS-----HHHH-HHHH-TTS-TTS---SPPPP----------HHHHHHHHHHIIIII--TTTEEEETTTTEEEES-----EEEETTTEEEE-S-----TTHHHHHHHHHHHHHHHHHHHHHH--HHHHTT----/--HHHHHHHHHHHHHHHBPPHHHHHHHHHHHHHHHHHHTTTSTT-EEEEEGGGTSS--BTT--EEEEEE--SSPPPTTTHHHHHHHHHHHHHTT-TTEEEEEEEESSS-EEEEEE-TT-TT-EEEEEES-THHHHHHHHHHHHHTT-TTHHHHHHHHHHHHHHT----HHHHHHHHHHHHHHSSS--S--HHHHSTTTS-TTS-GGG--SSPPP--HHHHS-HHHHHHHHHHIIIII--TTTEEEETTTTEEEE----SS-EE----HHHHHHHHHHHHH--HHHHT--/-HHHHHHHHHHHBPPHHHHHHHHHHHHHHHHHHTTTSTT-EEEEETHHHHT--BSS--EEEEEE--SSPPPTTTHHHHHHHHHHHHHTT-TTEEEEEEEESSS-EEEEEE-GGGTT-EEEEEES-THHHHHHHHHHHHTTSSTTHHHHHHHHHHHHH--HHHHHHHHHHHHHHSSS--S--HHHHSTTTT-TTS-GGG---SS-----HHHHHHHHHHHTTSS--SSS-EEESSSSSEE----EE-S----HHHHHHHHTT--/-TT-SS--SS---PPPEEE-----HHHHHHGGGHHHHHHTTS-S--/-TT-SS--SS-TTPPPEEE-----HHHHHHHTTHHHHHHHH--S--/--S-----HHHHHHHTTHHHHHHTTS--/------HHHHHHGGGHHHHHHTT--

Organism: Caenorhabditis elegans (NCBI:txid6239)

Radius of gyration: 35.93 Å; Cα contacts (8 Å, |Δi|>4): 2408; chains: 8; bounding box: 75×97×100 Å

Nearest PDB structures (foldseek):
  5jnb-assembly1_C  TM=1.003E+00  e=6.195E-54  Caenorhabditis elegans
  5jnb-assembly1_B  TM=9.862E-01  e=1.104E-45  Caenorhabditis elegans
  5jnb-assembly1_A  TM=9.892E-01  e=9.116E-45  Caenorhabditis elegans
  5jnb-assembly1_D  TM=9.717E-01  e=1.515E-41  Caenorhabditis elegans
  4zrl-assembly1_A  TM=8.924E-01  e=2.035E-40  Caenorhabditis elegans

B-factor: mean 52.95, std 17.51, range [21.8, 120.06]